Protein AF-0000000085031739 (afdb_homodimer)

Structure (mmCIF, N/CA/C/O backbone):
data_AF-0000000085031739-model_v1
#
loop_
_entity.id
_entity.type
_entity.pdbx_description
1 polymer 'D-3-phosphoglycerate dehydrogenase'
#
loop_
_atom_site.group_PDB
_atom_site.id
_atom_site.type_symbol
_atom_site.label_atom_id
_atom_site.label_alt_id
_atom_site.label_comp_id
_atom_site.label_asym_id
_atom_site.label_entity_id
_atom_site.label_seq_id
_atom_site.pdbx_PDB_ins_code
_atom_site.Cartn_x
_atom_site.Cartn_y
_atom_site.Cartn_z
_atom_site.occupancy
_atom_site.B_iso_or_equiv
_atom_site.auth_seq_id
_atom_site.auth_comp_id
_atom_site.auth_asym_id
_atom_site.auth_atom_id
_atom_site.pdbx_PDB_model_num
ATOM 1 N N . MET A 1 1 ? -12.18 -40.219 -21.719 1 85.38 1 MET A N 1
ATOM 2 C CA . MET A 1 1 ? -11.867 -39.344 -20.594 1 85.38 1 MET A CA 1
ATOM 3 C C . MET A 1 1 ? -10.43 -39.531 -20.141 1 85.38 1 MET A C 1
ATOM 5 O O . MET A 1 1 ? -9.93 -40.656 -20.109 1 85.38 1 MET A O 1
ATOM 9 N N . TYR A 1 2 ? -9.773 -38.469 -19.875 1 93 2 TYR A N 1
ATOM 10 C CA . TYR A 1 2 ? -8.398 -38.562 -19.391 1 93 2 TYR A CA 1
ATOM 11 C C . TYR A 1 2 ? -8.352 -38.906 -17.906 1 93 2 TYR A C 1
ATOM 13 O O . TYR A 1 2 ? -9.094 -38.312 -17.109 1 93 2 TYR A O 1
ATOM 21 N N . GLN A 1 3 ? -7.516 -39.844 -17.625 1 94.19 3 GLN A N 1
ATOM 22 C CA . GLN A 1 3 ? -7.293 -40.188 -16.234 1 94.19 3 GLN A CA 1
ATOM 23 C C . GLN A 1 3 ? -6.305 -39.219 -15.578 1 94.19 3 GLN A C 1
ATOM 25 O O . GLN A 1 3 ? -5.148 -39.125 -16 1 94.19 3 GLN A O 1
ATOM 30 N N . VAL A 1 4 ? -6.816 -38.594 -14.531 1 94.31 4 VAL A N 1
ATOM 31 C CA . VAL A 1 4 ? -5.992 -37.594 -13.859 1 94.31 4 VAL A CA 1
ATOM 32 C C . VAL A 1 4 ? -5.785 -38 -12.398 1 94.31 4 VAL A C 1
ATOM 34 O O . VAL A 1 4 ? -6.738 -38.312 -11.703 1 94.31 4 VAL A O 1
ATOM 37 N N . LYS A 1 5 ? -4.562 -38.031 -12.008 1 94.81 5 LYS A N 1
ATOM 38 C CA . LYS A 1 5 ? -4.219 -38.281 -10.609 1 94.81 5 LYS A CA 1
ATOM 39 C C . LYS A 1 5 ? -3.811 -37 -9.898 1 94.81 5 LYS A C 1
ATOM 41 O O . LYS A 1 5 ? -2.961 -36.25 -10.391 1 94.81 5 LYS A O 1
ATOM 46 N N . THR A 1 6 ? -4.41 -36.688 -8.836 1 93.44 6 THR A N 1
ATOM 47 C CA . THR A 1 6 ? -4.07 -35.531 -8.031 1 93.44 6 THR A CA 1
ATOM 48 C C . THR A 1 6 ? -3.07 -35.906 -6.938 1 93.44 6 THR A C 1
ATOM 50 O O . THR A 1 6 ? -3.365 -36.719 -6.07 1 93.44 6 THR A O 1
ATOM 53 N N . ILE A 1 7 ? -1.932 -35.312 -6.992 1 93.06 7 ILE A N 1
ATOM 54 C CA . ILE A 1 7 ? -0.92 -35.562 -5.973 1 93.06 7 ILE A CA 1
ATOM 55 C C . ILE A 1 7 ? -1.232 -34.75 -4.727 1 93.06 7 ILE A C 1
ATOM 57 O O . ILE A 1 7 ? -1.007 -35.188 -3.602 1 93.06 7 ILE A O 1
ATOM 61 N N . ASP A 1 8 ? -1.688 -33.469 -4.98 1 89.19 8 ASP A N 1
ATOM 62 C CA . ASP A 1 8 ? -2.186 -32.594 -3.932 1 89.19 8 ASP A CA 1
ATOM 63 C C . ASP A 1 8 ? -3.688 -32.344 -4.078 1 89.19 8 ASP A C 1
ATOM 65 O O . ASP A 1 8 ? -4.301 -32.812 -5.051 1 89.19 8 ASP A O 1
ATOM 69 N N . LYS A 1 9 ? -4.34 -31.734 -3.105 1 78.38 9 LYS A N 1
ATOM 70 C CA . LYS A 1 9 ? -5.781 -31.484 -3.143 1 78.38 9 LYS A CA 1
ATOM 71 C C . LYS A 1 9 ? -6.141 -30.438 -4.184 1 78.38 9 LYS A C 1
ATOM 73 O O . LYS A 1 9 ? -5.594 -29.328 -4.168 1 78.38 9 LYS A O 1
ATOM 78 N N . PHE A 1 10 ? -6.863 -30.844 -5.137 1 82 10 PHE A N 1
ATOM 79 C CA . PHE A 1 10 ? -7.406 -29.938 -6.148 1 82 10 PHE A CA 1
ATOM 80 C C . PHE A 1 10 ? -8.93 -30.016 -6.191 1 82 10 PHE A C 1
ATOM 82 O O . PHE A 1 10 ? -9.492 -31.109 -6.156 1 82 10 PHE A O 1
ATOM 89 N N . GLU A 1 11 ? -9.586 -28.891 -6.066 1 72.94 11 GLU A N 1
ATOM 90 C CA . GLU A 1 11 ? -11.023 -28.875 -6.305 1 72.94 11 GLU A CA 1
ATOM 91 C C . GLU A 1 11 ? -11.336 -28.672 -7.785 1 72.94 11 GLU A C 1
ATOM 93 O O . GLU A 1 11 ? -11.117 -27.594 -8.336 1 72.94 11 GLU A O 1
ATOM 98 N N . LEU A 1 12 ? -11.688 -29.75 -8.438 1 72.81 12 LEU A N 1
ATOM 99 C CA . LEU A 1 12 ? -12 -29.656 -9.859 1 72.81 12 LEU A CA 1
ATOM 100 C C . LEU A 1 12 ? -13.383 -29.047 -10.078 1 72.81 12 LEU A C 1
ATOM 102 O O . LEU A 1 12 ? -14.32 -29.359 -9.344 1 72.81 12 LEU A O 1
ATOM 106 N N . SER A 1 13 ? -13.375 -27.984 -10.68 1 63.16 13 SER A N 1
ATOM 107 C CA . SER A 1 13 ? -14.648 -27.375 -11.047 1 63.16 13 SER A CA 1
ATOM 108 C C . SER A 1 13 ? -15.461 -28.312 -11.938 1 63.16 13 SER A C 1
ATOM 110 O O . SER A 1 13 ? -14.93 -29.281 -12.492 1 63.16 13 SER A O 1
ATOM 112 N N . ASP A 1 14 ? -16.766 -28.109 -12 1 59.38 14 ASP A N 1
ATOM 113 C CA . ASP A 1 14 ? -17.703 -28.891 -12.805 1 59.38 14 ASP A CA 1
ATOM 114 C C . ASP A 1 14 ? -17.25 -28.953 -14.258 1 59.38 14 ASP A C 1
ATOM 116 O O . ASP A 1 14 ? -17.406 -29.984 -14.922 1 59.38 14 ASP A O 1
ATOM 120 N N . PHE A 1 15 ? -16.688 -27.984 -14.711 1 56.91 15 PHE A N 1
ATOM 121 C CA . PHE A 1 15 ? -16.297 -27.906 -16.109 1 56.91 15 PHE A CA 1
ATOM 122 C C . PHE A 1 15 ? -15.234 -28.938 -16.438 1 56.91 15 PHE A C 1
ATOM 124 O O . PHE A 1 15 ? -15.25 -29.531 -17.516 1 56.91 15 PHE A O 1
ATOM 131 N N . ALA A 1 16 ? -14.359 -29.344 -15.539 1 65.44 16 ALA A N 1
ATOM 132 C CA . ALA A 1 16 ? -13.25 -30.25 -15.797 1 65.44 16 ALA A CA 1
ATOM 133 C C . ALA A 1 16 ? -13.719 -31.703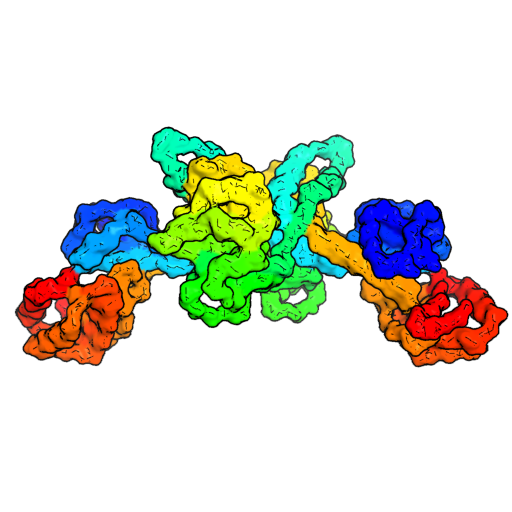 -15.789 1 65.44 16 ALA A C 1
ATOM 135 O O . ALA A 1 16 ? -13.055 -32.594 -16.328 1 65.44 16 ALA A O 1
ATOM 136 N N . HIS A 1 17 ? -14.93 -31.828 -15.414 1 68.56 17 HIS A N 1
ATOM 137 C CA . HIS A 1 17 ? -15.406 -33.188 -15.172 1 68.56 17 HIS A CA 1
ATOM 138 C C . HIS A 1 17 ? -15.789 -33.875 -16.469 1 68.56 17 HIS A C 1
ATOM 140 O O . HIS A 1 17 ? -15.836 -35.094 -16.547 1 68.56 17 HIS A O 1
ATOM 146 N N . ASP A 1 18 ? -16 -33.094 -17.438 1 74.06 18 ASP A N 1
ATOM 147 C CA . ASP A 1 18 ? -16.406 -33.719 -18.703 1 74.06 18 ASP A CA 1
ATOM 148 C C . ASP A 1 18 ? -15.211 -34.344 -19.406 1 74.06 18 ASP A C 1
ATOM 150 O O . ASP A 1 18 ? -15.375 -35.312 -20.172 1 74.06 18 ASP A O 1
ATOM 154 N N . LEU A 1 19 ? -14.047 -33.906 -19.078 1 82.81 19 LEU A N 1
ATOM 155 C CA . LEU A 1 19 ? -12.867 -34.344 -19.828 1 82.81 19 LEU A CA 1
ATOM 156 C C . LEU A 1 19 ? -11.891 -35.094 -18.922 1 82.81 19 LEU A C 1
ATOM 158 O O . LEU A 1 19 ? -11.07 -35.875 -19.391 1 82.81 19 LEU A O 1
ATOM 162 N N . LEU A 1 20 ? -12.047 -34.812 -17.641 1 87.94 20 LEU A N 1
ATOM 163 C CA . LEU A 1 20 ? -11.07 -35.344 -16.703 1 87.94 20 LEU A CA 1
ATOM 164 C C . LEU A 1 20 ? -11.734 -36.281 -15.703 1 87.94 20 LEU A C 1
ATOM 166 O O . LEU A 1 20 ? -12.82 -36 -15.195 1 87.94 20 LEU A O 1
ATOM 170 N N . GLN A 1 21 ? -11.172 -37.438 -15.555 1 88.69 21 GLN A N 1
ATOM 171 C CA . GLN A 1 21 ? -11.586 -38.375 -14.523 1 88.69 21 GLN A CA 1
ATOM 172 C C . GLN A 1 21 ? -10.5 -38.562 -13.469 1 88.69 21 GLN A C 1
ATOM 174 O O . GLN A 1 21 ? -9.383 -38.969 -13.781 1 88.69 21 GLN A O 1
ATOM 179 N N . ILE A 1 22 ? -10.859 -38.219 -12.328 1 89.75 22 ILE A N 1
ATOM 180 C CA . ILE A 1 22 ? -9.898 -38.375 -11.242 1 89.75 22 ILE A CA 1
ATOM 181 C C . ILE A 1 22 ? -9.695 -39.875 -10.961 1 89.75 22 ILE A C 1
ATOM 183 O O . ILE A 1 22 ? -10.672 -40.625 -10.852 1 89.75 22 ILE A O 1
ATOM 187 N N . SER A 1 23 ? -8.453 -40.281 -10.969 1 89.62 23 SER A N 1
ATOM 188 C CA . SER A 1 23 ? -8.12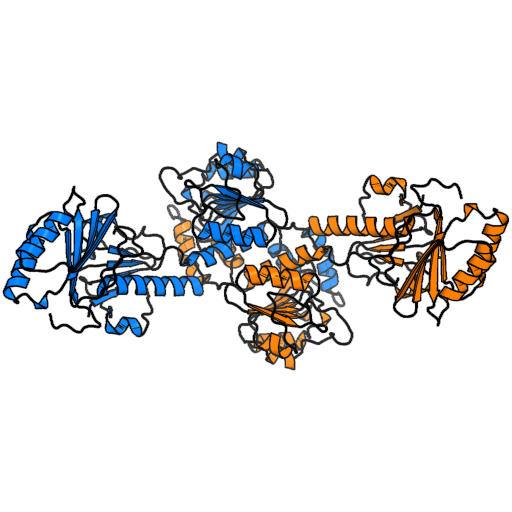5 -41.688 -10.766 1 89.62 23 SER A CA 1
ATOM 189 C C . SER A 1 23 ? -6.836 -41.844 -9.969 1 89.62 23 SER A C 1
ATOM 191 O O . SER A 1 23 ? -5.961 -40.969 -10.016 1 89.62 23 SER A O 1
ATOM 193 N N . ASP A 1 24 ? -6.746 -42.875 -9.156 1 91.75 24 ASP A N 1
ATOM 194 C CA . ASP A 1 24 ? -5.539 -43.156 -8.383 1 91.75 24 ASP A CA 1
ATOM 195 C C . ASP A 1 24 ? -4.664 -44.188 -9.102 1 91.75 24 ASP A C 1
ATOM 197 O O . ASP A 1 24 ? -3.844 -44.875 -8.469 1 91.75 24 ASP A O 1
ATOM 201 N N . THR A 1 25 ? -4.836 -44.25 -10.383 1 92.75 25 THR A N 1
ATOM 202 C CA . THR A 1 25 ? -4.074 -45.188 -11.188 1 92.75 25 THR A CA 1
ATOM 203 C C . THR A 1 25 ? -2.588 -44.844 -11.172 1 92.75 25 THR A C 1
ATOM 205 O O . THR A 1 25 ? -2.219 -43.688 -10.922 1 92.75 25 THR A O 1
ATOM 208 N N . ASP A 1 26 ? -1.76 -45.781 -11.305 1 94.38 26 ASP A N 1
ATOM 209 C CA . ASP A 1 26 ? -0.317 -45.594 -11.383 1 94.38 26 ASP A CA 1
ATOM 210 C C . ASP A 1 26 ? 0.102 -45.219 -12.805 1 94.38 26 ASP A C 1
ATOM 212 O O . ASP A 1 26 ? 1.277 -44.938 -13.062 1 94.38 26 ASP A O 1
ATOM 216 N N . ALA A 1 27 ? -0.837 -45.156 -13.703 1 95.56 27 ALA A N 1
ATOM 217 C CA . ALA A 1 27 ? -0.554 -44.75 -15.086 1 95.56 27 ALA A CA 1
ATOM 218 C C . ALA A 1 27 ? -1.532 -43.688 -15.562 1 95.56 27 ALA A C 1
ATOM 220 O O . ALA A 1 27 ? -2.213 -43.875 -16.578 1 95.56 27 ALA A O 1
ATOM 221 N N . PRO A 1 28 ? -1.542 -42.594 -14.859 1 96.62 28 PRO A N 1
ATOM 222 C CA . PRO A 1 28 ? -2.461 -41.5 -15.258 1 96.62 28 PRO A CA 1
ATOM 223 C C . PRO A 1 28 ? -2.031 -40.812 -16.547 1 96.62 28 PRO A C 1
ATOM 225 O O . PRO A 1 28 ? -0.88 -40.938 -16.969 1 96.62 28 PRO A O 1
ATOM 228 N N . ASN A 1 29 ? -2.986 -40.125 -17.172 1 97.06 29 ASN A N 1
ATOM 229 C CA . ASN A 1 29 ? -2.666 -39.25 -18.312 1 97.06 29 ASN A CA 1
ATOM 230 C C . ASN A 1 29 ? -2.1 -37.906 -17.875 1 97.06 29 ASN A C 1
ATOM 232 O O . ASN A 1 29 ? -1.353 -37.281 -18.625 1 97.06 29 ASN A O 1
ATOM 236 N N . ALA A 1 30 ? -2.525 -37.531 -16.703 1 97.19 30 ALA A N 1
ATOM 237 C CA . ALA A 1 30 ? -2.064 -36.219 -16.203 1 97.19 30 ALA A CA 1
ATOM 238 C C . ALA A 1 30 ? -1.967 -36.219 -14.68 1 97.19 30 ALA A C 1
ATOM 240 O O . ALA A 1 30 ? -2.633 -37.031 -14.008 1 97.19 30 ALA A O 1
ATOM 241 N N . LEU A 1 31 ? -1.108 -35.406 -14.211 1 96.81 31 LEU A N 1
ATOM 242 C CA . LEU A 1 31 ? -0.941 -35.188 -12.773 1 96.81 31 LEU A CA 1
ATOM 243 C C . LEU A 1 31 ? -1.248 -33.75 -12.391 1 96.81 31 LEU A C 1
ATOM 245 O O . LEU A 1 31 ? -0.89 -32.812 -13.125 1 96.81 31 LEU A O 1
ATOM 249 N N . LEU A 1 32 ? -1.974 -33.594 -11.32 1 94.81 32 LEU A N 1
ATOM 250 C CA . LEU A 1 32 ? -2.162 -32.281 -10.695 1 94.81 32 LEU A CA 1
ATOM 251 C C . LEU A 1 32 ? -1.37 -32.188 -9.398 1 94.81 32 LEU A C 1
ATOM 253 O O . LEU A 1 32 ? -1.52 -33.031 -8.508 1 94.81 32 LEU A O 1
ATOM 257 N N . VAL A 1 33 ? -0.476 -31.203 -9.367 1 94.19 33 VAL A N 1
ATOM 258 C CA . VAL A 1 33 ? 0.398 -31.109 -8.203 1 94.19 33 VAL A CA 1
ATOM 259 C C . VAL A 1 33 ? 0.506 -29.656 -7.75 1 94.19 33 VAL A C 1
ATOM 261 O O . VAL A 1 33 ? 0.332 -28.734 -8.555 1 94.19 33 VAL A O 1
ATOM 264 N N . ARG A 1 34 ? 0.717 -29.375 -6.465 1 87.94 34 ARG A N 1
ATOM 265 C CA . ARG A 1 34 ? 0.956 -28.047 -5.906 1 87.94 34 ARG A CA 1
ATOM 266 C C . ARG A 1 34 ? 2.373 -27.922 -5.359 1 87.94 34 ARG A C 1
ATOM 268 O O . ARG A 1 34 ? 3.209 -27.219 -5.93 1 87.94 34 ARG A O 1
ATOM 275 N N . SER A 1 35 ? 2.713 -28.703 -4.273 1 81.56 35 SER A N 1
ATOM 276 C CA . SER A 1 35 ? 4.02 -28.562 -3.635 1 81.56 35 SER A CA 1
ATOM 277 C C . SER A 1 35 ? 4.645 -29.938 -3.365 1 81.56 35 SER A C 1
ATOM 279 O O . SER A 1 35 ? 5.828 -30.031 -3.033 1 81.56 35 SER A O 1
ATOM 281 N N . SER A 1 36 ? 3.947 -30.953 -3.615 1 86.94 36 SER A N 1
ATOM 282 C CA . SER A 1 36 ? 4.422 -32.281 -3.273 1 86.94 36 SER A CA 1
ATOM 283 C C . SER A 1 36 ? 5.379 -32.812 -4.332 1 86.94 36 SER A C 1
ATOM 285 O O . SER A 1 36 ? 5.324 -32.406 -5.492 1 86.94 36 SER A O 1
ATOM 287 N N . GLN A 1 37 ? 6.18 -33.719 -3.865 1 91.31 37 GLN A N 1
ATOM 288 C CA . GLN A 1 37 ? 7.117 -34.375 -4.766 1 91.31 37 GLN A CA 1
ATOM 289 C C . GLN A 1 37 ? 6.391 -35.312 -5.707 1 91.31 37 GLN A C 1
ATOM 291 O O . GLN A 1 37 ? 5.539 -36.094 -5.277 1 91.31 37 GLN A O 1
ATOM 296 N N . VAL A 1 38 ? 6.695 -35.281 -6.918 1 96.19 38 VAL A N 1
ATOM 297 C CA . VAL A 1 38 ? 6.168 -36.219 -7.902 1 96.19 38 VAL A CA 1
ATOM 298 C C . VAL A 1 38 ? 7.121 -37.406 -8.055 1 96.19 38 VAL A C 1
ATOM 300 O O . VAL A 1 38 ? 8.289 -37.219 -8.406 1 96.19 38 VAL A O 1
ATOM 303 N N . ASP A 1 39 ? 6.637 -38.562 -7.777 1 96.38 39 ASP A N 1
ATOM 304 C CA . ASP A 1 39 ? 7.434 -39.781 -7.918 1 96.38 39 ASP A CA 1
ATOM 305 C C . ASP A 1 39 ? 7.797 -40.031 -9.383 1 96.38 39 ASP A C 1
ATOM 307 O O . ASP A 1 39 ? 6.918 -40.062 -10.25 1 96.38 39 ASP A O 1
ATOM 311 N N . ASP A 1 40 ? 9.023 -40.281 -9.641 1 97 40 ASP A N 1
ATOM 312 C CA . ASP A 1 40 ? 9.492 -40.531 -11 1 97 40 ASP A CA 1
ATOM 313 C C . ASP A 1 40 ? 8.789 -41.75 -11.602 1 97 40 ASP A C 1
ATOM 315 O O . ASP A 1 40 ? 8.68 -41.875 -12.82 1 97 40 ASP A O 1
ATOM 319 N N . ALA A 1 41 ? 8.32 -42.625 -10.75 1 96.81 41 ALA A N 1
ATOM 320 C CA . ALA A 1 41 ? 7.648 -43.844 -11.203 1 96.81 41 ALA A CA 1
ATOM 321 C C . ALA A 1 41 ? 6.375 -43.5 -11.977 1 96.81 41 ALA A C 1
ATOM 323 O O . ALA A 1 41 ? 5.891 -44.312 -12.773 1 96.81 41 ALA A O 1
ATOM 324 N N . LEU A 1 42 ? 5.883 -42.281 -11.703 1 97.44 42 LEU A N 1
ATOM 325 C CA . LEU A 1 42 ? 4.645 -41.875 -12.359 1 97.44 42 LEU A CA 1
ATOM 326 C C . LEU A 1 42 ? 4.918 -41.375 -13.773 1 97.44 42 LEU A C 1
ATOM 328 O O . LEU A 1 42 ? 3.994 -41.219 -14.57 1 97.44 42 LEU A O 1
ATOM 332 N N . ILE A 1 43 ? 6.168 -41.094 -14.117 1 97.88 43 ILE A N 1
ATOM 333 C CA . ILE A 1 43 ? 6.551 -40.625 -15.445 1 97.88 43 ILE A CA 1
ATOM 334 C C . ILE A 1 43 ? 6.703 -41.812 -16.391 1 97.88 43 ILE A C 1
ATOM 336 O O . ILE A 1 43 ? 7.809 -42.312 -16.594 1 97.88 43 ILE A O 1
ATOM 340 N N . ASN A 1 44 ? 5.668 -42.25 -16.969 1 96.62 44 ASN A N 1
ATOM 341 C CA . ASN A 1 44 ? 5.645 -43.375 -17.875 1 96.62 44 ASN A CA 1
ATOM 342 C C . ASN A 1 44 ? 5.023 -43.031 -19.219 1 96.62 44 ASN A C 1
ATOM 344 O O . ASN A 1 44 ? 4.703 -41.875 -19.469 1 96.62 44 ASN A O 1
ATOM 348 N N . ASP A 1 45 ? 4.785 -43.969 -20.078 1 94.75 45 ASP A N 1
ATOM 349 C CA . ASP A 1 45 ? 4.418 -43.75 -21.469 1 94.75 45 ASP A CA 1
ATOM 350 C C . ASP A 1 45 ? 3.004 -43.188 -21.578 1 94.75 45 ASP A C 1
ATOM 352 O O . ASP A 1 45 ? 2.648 -42.562 -22.594 1 94.75 45 ASP A O 1
ATOM 356 N N . GLN A 1 46 ? 2.207 -43.312 -20.531 1 96.25 46 GLN A N 1
ATOM 357 C CA . GLN A 1 46 ? 0.823 -42.875 -20.578 1 96.25 46 GLN A CA 1
ATOM 358 C C . GLN A 1 46 ? 0.709 -41.406 -20.125 1 96.25 46 GLN A C 1
ATOM 360 O O . GLN A 1 46 ? -0.287 -40.75 -20.406 1 96.25 46 GLN A O 1
ATOM 365 N N . LEU A 1 47 ? 1.709 -40.906 -19.391 1 98.06 47 LEU A N 1
ATOM 366 C CA . LEU A 1 47 ? 1.632 -39.594 -18.797 1 98.06 47 LEU A CA 1
ATOM 367 C C . LEU A 1 47 ? 1.864 -38.5 -19.844 1 98.06 47 LEU A C 1
ATOM 369 O O . LEU A 1 47 ? 2.943 -38.438 -20.438 1 98.06 47 LEU A O 1
ATOM 373 N N . LEU A 1 48 ? 0.924 -37.688 -20 1 98.12 48 LEU A N 1
ATOM 374 C CA . LEU A 1 48 ? 0.983 -36.625 -21.016 1 98.12 48 LEU A CA 1
ATOM 375 C C . LEU A 1 48 ? 1.398 -35.312 -20.422 1 98.12 48 LEU A C 1
ATOM 377 O O . LEU A 1 48 ? 2.068 -34.5 -21.078 1 98.12 48 LEU A O 1
ATOM 381 N N . ALA A 1 49 ? 0.948 -35.062 -19.172 1 98.19 49 ALA A N 1
ATOM 382 C CA . ALA A 1 49 ? 1.145 -33.719 -18.625 1 98.19 49 ALA A CA 1
ATOM 383 C C . ALA A 1 49 ? 1.24 -33.781 -17.094 1 98.19 49 ALA A C 1
ATOM 385 O O . ALA A 1 49 ? 0.561 -34.562 -16.438 1 98.19 49 ALA A O 1
ATOM 386 N N . ILE A 1 50 ? 2.076 -33 -16.578 1 97.88 50 ILE A N 1
ATOM 387 C CA . ILE A 1 50 ? 2.068 -32.594 -15.172 1 97.88 50 ILE A CA 1
ATOM 388 C C . ILE A 1 50 ? 1.765 -31.109 -15.047 1 97.88 50 ILE A C 1
ATOM 390 O O . ILE A 1 50 ? 2.441 -30.281 -15.656 1 97.88 50 ILE A O 1
ATOM 394 N N . THR A 1 51 ? 0.716 -30.812 -14.375 1 95.5 51 THR A N 1
ATOM 395 C CA . THR A 1 51 ? 0.369 -29.406 -14.18 1 95.5 51 THR A CA 1
ATOM 396 C C . THR A 1 51 ? 0.525 -29.016 -12.711 1 95.5 51 THR A C 1
ATOM 398 O O . THR A 1 51 ? -0.116 -29.594 -11.836 1 95.5 51 THR A O 1
ATOM 401 N N . ARG A 1 52 ? 1.303 -28.094 -12.562 1 94.25 52 ARG A N 1
ATOM 402 C CA . ARG A 1 52 ? 1.557 -27.594 -11.219 1 94.25 52 ARG A CA 1
ATOM 403 C C . ARG A 1 52 ? 0.833 -26.266 -10.977 1 94.25 52 ARG A C 1
ATOM 405 O O . ARG A 1 52 ? 1.006 -25.312 -11.742 1 94.25 52 ARG A O 1
ATOM 412 N N . ALA A 1 53 ? 0.009 -26.234 -9.953 1 90.94 53 ALA A N 1
ATOM 413 C CA . ALA A 1 53 ? -0.546 -24.969 -9.5 1 90.94 53 ALA A CA 1
ATOM 414 C C . ALA A 1 53 ? 0.48 -24.172 -8.695 1 90.94 53 ALA A C 1
ATOM 416 O O . ALA A 1 53 ? 0.439 -24.172 -7.461 1 90.94 53 ALA A O 1
ATOM 417 N N . GLY A 1 54 ? 1.302 -23.422 -9.352 1 88.19 54 GLY A N 1
ATOM 418 C CA . GLY A 1 54 ? 2.432 -22.703 -8.797 1 88.19 54 GLY A CA 1
ATOM 419 C C . GLY A 1 54 ? 3.52 -22.422 -9.82 1 88.19 54 GLY A C 1
ATOM 420 O O . GLY A 1 54 ? 3.428 -22.859 -10.969 1 88.19 54 GLY A O 1
ATOM 421 N N . ILE A 1 55 ? 4.527 -21.766 -9.383 1 83.12 55 ILE A N 1
ATOM 422 C CA . ILE A 1 55 ? 5.566 -21.328 -10.312 1 83.12 55 ILE A CA 1
ATOM 423 C C . ILE A 1 55 ? 6.754 -22.281 -10.234 1 83.12 55 ILE A C 1
ATOM 425 O O . ILE A 1 55 ? 7.301 -22.688 -11.266 1 83.12 55 ILE A O 1
ATOM 429 N N . GLY A 1 56 ? 7.168 -22.625 -9.047 1 81.25 56 GLY A N 1
ATOM 430 C CA . GLY A 1 56 ? 8.328 -23.469 -8.859 1 81.25 56 GLY A CA 1
ATOM 431 C C . GLY A 1 56 ? 8.086 -24.906 -9.266 1 81.25 56 GLY A C 1
ATOM 432 O O . GLY A 1 56 ? 7 -25.453 -9.047 1 81.25 56 GLY A O 1
ATOM 433 N N . THR A 1 57 ? 9.102 -25.594 -9.891 1 86.75 57 THR A N 1
ATOM 434 C CA . THR A 1 57 ? 8.938 -26.969 -10.344 1 86.75 57 THR A CA 1
ATOM 435 C C . THR A 1 57 ? 10.023 -27.875 -9.766 1 86.75 57 THR A C 1
ATOM 437 O O . THR A 1 57 ? 10.398 -28.875 -10.375 1 86.75 57 THR A O 1
ATOM 440 N N . ASN A 1 58 ? 10.492 -27.469 -8.586 1 80.38 58 ASN A N 1
ATOM 441 C CA . ASN A 1 58 ? 11.594 -28.188 -7.961 1 80.38 58 ASN A CA 1
ATOM 442 C C . ASN A 1 58 ? 11.18 -29.594 -7.535 1 80.38 58 ASN A C 1
ATOM 444 O O . ASN A 1 58 ? 12.023 -30.469 -7.363 1 80.38 58 ASN A O 1
ATOM 448 N N . THR A 1 59 ? 9.977 -29.859 -7.406 1 88.5 59 THR A N 1
ATOM 449 C CA . THR A 1 59 ? 9.484 -31.141 -6.93 1 88.5 59 THR A CA 1
ATOM 450 C C . THR A 1 59 ? 9.148 -32.062 -8.102 1 88.5 59 THR A C 1
ATOM 452 O O . THR A 1 59 ? 8.625 -33.156 -7.902 1 88.5 59 THR A O 1
ATOM 455 N N . ILE A 1 60 ? 9.406 -31.672 -9.32 1 95.56 60 ILE A N 1
ATOM 456 C CA . ILE A 1 60 ? 9.125 -32.438 -10.539 1 95.56 60 ILE A CA 1
ATOM 457 C C . ILE A 1 60 ? 10.422 -32.688 -11.297 1 95.56 60 ILE A C 1
ATOM 459 O O . ILE A 1 60 ? 11.242 -31.766 -11.469 1 95.56 60 ILE A O 1
ATOM 463 N N . ASN A 1 61 ? 10.664 -33.906 -11.688 1 97 61 ASN A N 1
ATOM 464 C CA . ASN A 1 61 ? 11.805 -34.219 -12.547 1 97 61 ASN A CA 1
ATOM 465 C C . ASN A 1 61 ? 11.555 -33.781 -13.992 1 97 61 ASN A C 1
ATOM 467 O O . ASN A 1 61 ? 11.219 -34.594 -14.844 1 97 61 ASN A O 1
ATOM 471 N N . VAL A 1 62 ? 11.805 -32.531 -14.25 1 97.06 62 VAL A N 1
ATOM 472 C CA . VAL A 1 62 ? 11.453 -31.938 -15.523 1 97.06 62 VAL A CA 1
ATOM 473 C C . VAL A 1 62 ? 12.234 -32.594 -16.656 1 97.06 62 VAL A C 1
ATOM 475 O O . VAL A 1 62 ? 11.703 -32.812 -17.75 1 97.06 62 VAL A O 1
ATOM 478 N N . ASN A 1 63 ? 13.445 -32.969 -16.406 1 96.5 63 ASN A N 1
ATOM 479 C CA . ASN A 1 63 ? 14.258 -33.625 -17.406 1 96.5 63 ASN A CA 1
ATOM 480 C C . ASN A 1 63 ? 13.648 -34.969 -17.828 1 96.5 63 ASN A C 1
ATOM 482 O O . ASN A 1 63 ? 13.539 -35.25 -19.016 1 96.5 63 ASN A O 1
ATOM 486 N N . ALA A 1 64 ? 13.305 -35.719 -16.859 1 97.56 64 ALA A N 1
ATOM 487 C CA . ALA A 1 64 ? 12.672 -37 -17.156 1 97.56 64 ALA A CA 1
ATOM 488 C C . ALA A 1 64 ? 11.367 -36.812 -17.922 1 97.56 64 ALA A C 1
ATOM 490 O O . ALA A 1 64 ? 11.055 -37.594 -18.828 1 97.56 64 ALA A O 1
ATOM 491 N N . CYS A 1 65 ? 10.648 -35.812 -17.547 1 98.31 65 CYS A N 1
ATOM 492 C CA . CYS A 1 65 ? 9.406 -35.5 -18.234 1 98.31 65 CYS A CA 1
ATOM 493 C C . CYS A 1 65 ? 9.672 -35.125 -19.688 1 98.31 65 CYS A C 1
ATOM 495 O O . CYS A 1 65 ? 8.953 -35.594 -20.578 1 98.31 65 CYS A O 1
ATOM 497 N N . THR A 1 66 ? 10.688 -34.344 -19.906 1 97.69 66 THR A N 1
ATOM 498 C CA . THR A 1 66 ? 11.039 -33.906 -21.25 1 97.69 66 THR A CA 1
ATOM 499 C C . THR A 1 66 ? 11.406 -35.094 -22.125 1 97.69 66 THR A C 1
ATOM 501 O O . THR A 1 66 ? 10.914 -35.219 -23.25 1 97.69 66 THR A O 1
ATOM 504 N N . GLU A 1 67 ? 12.188 -35.969 -21.578 1 96.12 67 GLU A N 1
ATOM 505 C CA . GLU A 1 67 ? 12.617 -37.156 -22.312 1 96.12 67 GLU A CA 1
ATOM 506 C C . GLU A 1 67 ? 11.445 -38.094 -22.609 1 96.12 67 GLU A C 1
ATOM 508 O O . GLU A 1 67 ? 11.43 -38.781 -23.625 1 96.12 67 GLU A O 1
ATOM 513 N N . ASN A 1 68 ? 10.516 -38.062 -21.75 1 96.88 68 ASN A N 1
ATOM 514 C CA . ASN A 1 68 ? 9.336 -38.906 -21.875 1 96.88 68 ASN A CA 1
ATOM 515 C C . ASN A 1 68 ? 8.273 -38.281 -22.766 1 96.88 68 ASN A C 1
ATOM 517 O O . ASN A 1 68 ? 7.254 -38.906 -23.062 1 96.88 68 ASN A O 1
ATOM 521 N N . GLY A 1 69 ? 8.453 -37.031 -23.141 1 97.56 69 GLY A N 1
ATOM 522 C CA . GLY A 1 69 ? 7.441 -36.312 -23.891 1 97.56 69 GLY A CA 1
ATOM 523 C C . GLY A 1 69 ? 6.258 -35.875 -23.047 1 97.56 69 GLY A C 1
ATOM 524 O O . GLY A 1 69 ? 5.129 -35.812 -23.547 1 97.56 69 GLY A O 1
ATOM 525 N N . THR A 1 70 ? 6.445 -35.719 -21.781 1 98.44 70 THR A N 1
ATOM 526 C CA . THR A 1 70 ? 5.449 -35.219 -20.844 1 98.44 70 THR A CA 1
ATOM 527 C C . THR A 1 70 ? 5.621 -33.719 -20.641 1 98.44 70 THR A C 1
ATOM 529 O O . THR A 1 70 ? 6.695 -33.25 -20.25 1 98.44 70 THR A O 1
ATOM 532 N N . VAL A 1 71 ? 4.578 -32.969 -20.906 1 98.38 71 VAL A N 1
ATOM 533 C CA . VAL A 1 71 ? 4.664 -31.516 -20.719 1 98.38 71 VAL A CA 1
ATOM 534 C C . VAL A 1 71 ? 4.531 -31.172 -19.234 1 98.38 71 VAL A C 1
ATOM 536 O O . VAL A 1 71 ? 3.746 -31.797 -18.516 1 98.38 71 VAL A O 1
ATOM 539 N N . VAL A 1 72 ? 5.324 -30.266 -18.781 1 98.19 72 VAL A N 1
ATOM 540 C CA . VAL A 1 72 ? 5.215 -29.734 -17.438 1 98.19 72 VAL A CA 1
ATOM 541 C C . VAL A 1 72 ? 4.684 -28.297 -17.484 1 98.19 72 VAL A C 1
ATOM 543 O O . VAL A 1 72 ? 5.375 -27.391 -17.938 1 98.19 72 VAL A O 1
ATOM 546 N N . LEU A 1 73 ? 3.477 -28.141 -17 1 96.38 73 LEU A N 1
ATOM 547 C CA . LEU A 1 73 ? 2.791 -26.859 -17.016 1 96.38 73 LEU A CA 1
ATOM 548 C C . LEU A 1 73 ? 2.822 -26.219 -15.625 1 96.38 73 LEU A C 1
ATOM 550 O O . LEU A 1 73 ? 2.73 -26.922 -14.609 1 96.38 73 LEU A O 1
ATOM 554 N N . ASN A 1 74 ? 3.098 -24.906 -15.586 1 93.75 74 ASN A N 1
ATOM 555 C CA . ASN A 1 74 ? 3.025 -24.156 -14.344 1 93.75 74 ASN A CA 1
ATOM 556 C C . ASN A 1 74 ? 2.191 -22.875 -14.516 1 93.75 74 ASN A C 1
ATOM 558 O O . ASN A 1 74 ? 1.481 -22.734 -15.508 1 93.75 74 ASN A O 1
ATOM 562 N N . THR A 1 75 ? 2.092 -22.094 -13.484 1 92.31 75 THR A N 1
ATOM 563 C CA . THR A 1 75 ? 1.178 -20.969 -13.508 1 92.31 75 THR A CA 1
ATOM 564 C C . THR A 1 75 ? 1.916 -19.672 -13.188 1 92.31 75 THR A C 1
ATOM 566 O O . THR A 1 75 ? 1.579 -18.984 -12.227 1 92.31 75 THR A O 1
ATOM 569 N N . PRO A 1 76 ? 2.859 -19.25 -14.078 1 87.12 76 PRO A N 1
ATOM 570 C CA . PRO A 1 76 ? 3.588 -18.016 -13.844 1 87.12 76 PRO A CA 1
ATOM 571 C C . PRO A 1 76 ? 2.666 -16.797 -13.781 1 87.12 76 PRO A C 1
ATOM 573 O O . PRO A 1 76 ? 1.731 -16.672 -14.578 1 87.12 76 PRO A O 1
ATOM 576 N N . GLY A 1 77 ? 2.895 -15.953 -12.797 1 88.44 77 GLY A N 1
ATOM 577 C CA . GLY A 1 77 ? 2.156 -14.703 -12.695 1 88.44 77 GLY A CA 1
ATOM 578 C C . GLY A 1 77 ? 0.903 -14.82 -11.852 1 88.44 77 GLY A C 1
ATOM 579 O O . GLY A 1 77 ? 0.333 -13.812 -11.43 1 88.44 77 GLY A O 1
ATOM 580 N N . ALA A 1 78 ? 0.445 -16.047 -11.617 1 89.81 78 ALA A N 1
ATOM 581 C CA . ALA A 1 78 ? -0.814 -16.25 -10.906 1 89.81 78 ALA A CA 1
ATOM 582 C C . ALA A 1 78 ? -0.756 -15.648 -9.508 1 89.81 78 ALA A C 1
ATOM 584 O O . ALA A 1 78 ? -1.773 -15.195 -8.977 1 89.81 78 ALA A O 1
ATOM 585 N N . ASN A 1 79 ? 0.418 -15.594 -8.953 1 92.75 79 ASN A N 1
ATOM 586 C CA . ASN A 1 79 ? 0.544 -15.102 -7.582 1 92.75 79 ASN A CA 1
ATOM 587 C C . ASN A 1 79 ? 1.175 -13.719 -7.539 1 92.75 79 ASN A C 1
ATOM 589 O O . ASN A 1 79 ? 1.544 -13.234 -6.469 1 92.75 79 ASN A O 1
ATOM 593 N N . ALA A 1 80 ? 1.288 -13.086 -8.648 1 94.19 80 ALA A N 1
ATOM 594 C CA . ALA A 1 80 ? 2.066 -11.852 -8.75 1 94.19 80 ALA A CA 1
ATOM 595 C C . ALA A 1 80 ? 1.482 -10.758 -7.859 1 94.19 80 ALA A C 1
ATOM 597 O O . ALA A 1 80 ? 2.221 -10.047 -7.176 1 94.19 80 ALA A O 1
ATOM 598 N N . ASN A 1 81 ? 0.192 -10.648 -7.848 1 96.25 81 ASN A N 1
ATOM 599 C CA . ASN A 1 81 ? -0.414 -9.617 -7.016 1 96.25 81 ASN A CA 1
ATOM 600 C C . ASN A 1 81 ? -0.208 -9.898 -5.531 1 96.25 81 ASN A C 1
ATOM 602 O O . ASN A 1 81 ? 0.051 -8.984 -4.746 1 96.25 81 ASN A O 1
ATOM 606 N N . ALA A 1 82 ? -0.413 -11.156 -5.168 1 96.94 82 ALA A N 1
ATOM 607 C CA . ALA A 1 82 ? -0.231 -11.539 -3.771 1 96.94 82 ALA A CA 1
ATOM 608 C C . ALA A 1 82 ? 1.158 -11.156 -3.273 1 96.94 82 ALA A C 1
ATOM 610 O O . ALA A 1 82 ? 1.298 -10.578 -2.191 1 96.94 82 ALA A O 1
ATOM 611 N N . VAL A 1 83 ? 2.137 -11.453 -4.062 1 97.19 83 VAL A N 1
ATOM 612 C CA . VAL A 1 83 ? 3.512 -11.164 -3.67 1 97.19 83 VAL A CA 1
ATOM 613 C C . VAL A 1 83 ? 3.727 -9.656 -3.611 1 97.19 83 VAL A C 1
ATOM 615 O O . VAL A 1 83 ? 4.344 -9.148 -2.672 1 97.19 83 VAL A O 1
ATOM 618 N N . LYS A 1 84 ? 3.238 -8.953 -4.613 1 97.81 84 LYS A N 1
ATOM 619 C CA . LYS A 1 84 ? 3.34 -7.496 -4.629 1 97.81 84 LYS A CA 1
ATOM 620 C C . LYS A 1 84 ? 2.764 -6.891 -3.355 1 97.81 84 LYS A C 1
ATOM 622 O O . LYS A 1 84 ? 3.395 -6.039 -2.725 1 97.81 84 LYS A O 1
ATOM 627 N N . GLU A 1 85 ? 1.566 -7.316 -2.959 1 98.44 85 GLU A N 1
ATOM 628 C CA . GLU A 1 85 ? 0.921 -6.75 -1.778 1 98.44 85 GLU A CA 1
ATOM 629 C C . GLU A 1 85 ? 1.708 -7.07 -0.511 1 98.44 85 GLU A C 1
ATOM 631 O O . GLU A 1 85 ? 1.779 -6.246 0.406 1 98.44 85 GLU A O 1
ATOM 636 N N . LEU A 1 86 ? 2.295 -8.234 -0.472 1 98.12 86 LEU A N 1
ATOM 637 C CA . LEU A 1 86 ? 3.133 -8.586 0.668 1 98.12 86 LEU A CA 1
ATOM 638 C C . LEU A 1 86 ? 4.355 -7.68 0.749 1 98.12 86 LEU A C 1
ATOM 640 O O . LEU A 1 86 ? 4.73 -7.23 1.835 1 98.12 86 LEU A O 1
ATOM 644 N N . ILE A 1 87 ? 4.953 -7.402 -0.379 1 98.5 87 ILE A N 1
ATOM 645 C CA . ILE A 1 87 ? 6.145 -6.562 -0.425 1 98.5 87 ILE A CA 1
ATOM 646 C C . ILE A 1 87 ? 5.793 -5.145 0.019 1 98.5 87 ILE A C 1
ATOM 648 O O . ILE A 1 87 ? 6.516 -4.539 0.815 1 98.5 87 ILE A O 1
ATOM 652 N N . ILE A 1 88 ? 4.648 -4.609 -0.447 1 98.38 88 ILE A N 1
ATOM 653 C CA . ILE A 1 88 ? 4.219 -3.27 -0.064 1 98.38 88 ILE A CA 1
ATOM 654 C C . ILE A 1 88 ? 3.984 -3.213 1.444 1 98.38 88 ILE A C 1
ATOM 656 O O . ILE A 1 88 ? 4.395 -2.258 2.107 1 98.38 88 ILE A O 1
ATOM 660 N N . GLN A 1 89 ? 3.338 -4.223 1.946 1 97.69 89 GLN A N 1
ATOM 661 C CA . GLN A 1 89 ? 3.127 -4.293 3.389 1 97.69 89 GLN A CA 1
ATOM 662 C C . GLN A 1 89 ? 4.457 -4.312 4.137 1 97.69 89 GLN A C 1
ATOM 664 O O . GLN A 1 89 ? 4.598 -3.668 5.18 1 97.69 89 GLN A O 1
ATOM 669 N N . ALA A 1 90 ? 5.391 -5.078 3.637 1 98 90 ALA A N 1
ATOM 670 C CA . ALA A 1 90 ? 6.711 -5.16 4.258 1 98 90 ALA A CA 1
ATOM 671 C C . ALA A 1 90 ? 7.41 -3.805 4.238 1 98 90 ALA A C 1
ATOM 673 O O . ALA A 1 90 ? 8.086 -3.434 5.203 1 98 90 ALA A O 1
ATOM 674 N N . LEU A 1 91 ? 7.289 -3.064 3.133 1 98.31 91 LEU A N 1
ATOM 675 C CA . LEU A 1 91 ? 7.871 -1.729 3.047 1 98.31 91 LEU A CA 1
ATOM 676 C C . LEU A 1 91 ? 7.316 -0.823 4.141 1 98.31 91 LEU A C 1
ATOM 678 O O . LEU A 1 91 ? 8.078 -0.136 4.828 1 98.31 91 LEU A O 1
ATOM 682 N N . PHE A 1 92 ? 6.004 -0.863 4.316 1 97.75 92 PHE A N 1
ATOM 683 C CA . PHE A 1 92 ? 5.383 -0.041 5.348 1 97.75 92 PHE A CA 1
ATOM 684 C C . PHE A 1 92 ? 5.879 -0.437 6.73 1 97.75 92 PHE A C 1
ATOM 686 O O . PHE A 1 92 ? 6.086 0.422 7.59 1 97.75 92 PHE A O 1
ATOM 693 N N . ARG A 1 93 ? 6.055 -1.703 6.945 1 96.12 93 ARG A N 1
ATOM 694 C CA . ARG A 1 93 ? 6.527 -2.193 8.234 1 96.12 93 ARG A CA 1
ATOM 695 C C . ARG A 1 93 ? 7.93 -1.672 8.539 1 96.12 93 ARG A C 1
ATOM 697 O O . ARG A 1 93 ? 8.273 -1.448 9.703 1 96.12 93 ARG A O 1
ATOM 704 N N . CYS A 1 94 ? 8.703 -1.482 7.527 1 96.69 94 CYS A N 1
ATOM 705 C CA . CYS A 1 94 ? 10.07 -1.001 7.699 1 96.69 94 CYS A CA 1
ATOM 706 C C . CYS A 1 94 ? 10.078 0.438 8.195 1 96.69 94 CYS A C 1
ATOM 708 O O . CYS A 1 94 ? 11.008 0.85 8.898 1 96.69 94 CYS A O 1
ATOM 710 N N . VAL A 1 95 ? 9 1.232 7.848 1 95.88 95 VAL A N 1
ATOM 711 C CA . VAL A 1 95 ? 9.117 2.668 8.078 1 95.88 95 VAL A CA 1
ATOM 712 C C . VAL A 1 95 ? 8.203 3.088 9.227 1 95.88 95 VAL A C 1
ATOM 714 O O . VAL A 1 95 ? 8.359 4.176 9.789 1 95.88 95 VAL A O 1
ATOM 717 N N . ARG A 1 96 ? 7.195 2.26 9.547 1 94.94 96 ARG A N 1
ATOM 718 C CA . ARG A 1 96 ? 6.238 2.615 10.586 1 94.94 96 ARG A CA 1
ATOM 719 C C . ARG A 1 96 ? 6.164 1.525 11.656 1 94.94 96 ARG A C 1
ATOM 721 O O . ARG A 1 96 ? 5.777 0.391 11.359 1 94.94 96 ARG A O 1
ATOM 728 N N . PRO A 1 97 ? 6.492 1.832 12.867 1 92.5 97 PRO A N 1
ATOM 729 C CA . PRO A 1 97 ? 6.504 0.812 13.922 1 92.5 97 PRO A CA 1
ATOM 730 C C . PRO A 1 97 ? 5.117 0.558 14.508 1 92.5 97 PRO A C 1
ATOM 732 O O . PRO A 1 97 ? 4.926 0.695 15.719 1 92.5 97 PRO A O 1
ATOM 735 N N . ILE A 1 98 ? 4.223 0.051 13.758 1 92.94 98 ILE A N 1
ATOM 736 C CA . ILE A 1 98 ? 2.816 -0.087 14.125 1 92.94 98 ILE A CA 1
ATOM 737 C C . ILE A 1 98 ? 2.65 -1.248 15.102 1 92.94 98 ILE A C 1
ATOM 739 O O . ILE A 1 98 ? 1.819 -1.188 16.016 1 92.94 98 ILE A O 1
ATOM 743 N N . ASP A 1 99 ? 3.447 -2.34 14.938 1 92.62 99 ASP A N 1
ATOM 744 C CA . ASP A 1 99 ? 3.322 -3.504 15.812 1 92.62 99 ASP A CA 1
ATOM 745 C C . ASP A 1 99 ? 3.666 -3.145 17.266 1 92.62 99 ASP A C 1
ATOM 747 O O . ASP A 1 99 ? 2.955 -3.533 18.188 1 92.62 99 ASP A O 1
ATOM 751 N N . ARG A 1 100 ? 4.711 -2.424 17.438 1 92.94 100 ARG A N 1
ATOM 752 C CA . ARG A 1 100 ? 5.098 -1.975 18.766 1 92.94 100 ARG A CA 1
ATOM 753 C C . ARG A 1 100 ? 4.059 -1.021 19.344 1 92.94 100 ARG A C 1
ATOM 755 O O . ARG A 1 100 ? 3.764 -1.071 20.547 1 92.94 100 ARG A O 1
ATOM 762 N N . ALA A 1 101 ? 3.525 -0.123 18.547 1 95.56 101 ALA A N 1
ATOM 763 C CA . ALA A 1 101 ? 2.506 0.825 18.984 1 95.56 101 ALA A CA 1
ATOM 764 C C . ALA A 1 101 ? 1.261 0.098 19.484 1 95.56 101 ALA A C 1
ATOM 766 O O . ALA A 1 101 ? 0.737 0.414 20.547 1 95.56 101 ALA A O 1
ATOM 767 N N . ILE A 1 102 ? 0.813 -0.894 18.688 1 95.5 102 ILE A N 1
ATOM 768 C CA . ILE A 1 102 ? -0.359 -1.685 19.047 1 95.5 102 ILE A CA 1
ATOM 769 C C . ILE A 1 102 ? -0.106 -2.412 20.359 1 95.5 102 ILE A C 1
ATOM 771 O O . ILE A 1 102 ? -0.952 -2.395 21.266 1 95.5 102 ILE A O 1
ATOM 775 N N . ALA A 1 103 ? 1.053 -3.025 20.516 1 94.75 103 ALA A N 1
ATOM 776 C CA . ALA A 1 103 ? 1.404 -3.768 21.719 1 94.75 103 ALA A CA 1
ATOM 777 C C . ALA A 1 103 ? 1.416 -2.854 22.938 1 94.75 103 ALA A C 1
ATOM 779 O O . ALA A 1 103 ? 0.962 -3.244 24.016 1 94.75 103 ALA A O 1
ATOM 780 N N . THR A 1 104 ? 1.898 -1.701 22.781 1 95.12 104 THR A N 1
ATOM 781 C CA . THR A 1 104 ? 1.982 -0.744 23.891 1 95.12 104 THR A CA 1
ATOM 782 C C . THR A 1 104 ? 0.59 -0.373 24.391 1 95.12 104 THR A C 1
ATOM 784 O O . THR A 1 104 ? 0.352 -0.325 25.594 1 95.12 104 THR A O 1
ATOM 787 N N . VAL A 1 105 ? -0.319 -0.114 23.438 1 95.38 105 VAL A N 1
ATOM 788 C CA . VAL A 1 105 ? -1.681 0.239 23.828 1 95.38 105 VAL A CA 1
ATOM 789 C C . VAL A 1 105 ? -2.32 -0.922 24.578 1 95.38 105 VAL A C 1
ATOM 791 O O . VAL A 1 105 ? -3.018 -0.712 25.578 1 95.38 105 VAL A O 1
ATOM 794 N N . LYS A 1 106 ? -2.057 -2.17 24.141 1 94.94 106 LYS A N 1
ATOM 795 C CA . LYS A 1 106 ? -2.596 -3.363 24.797 1 94.94 106 LYS A CA 1
ATOM 796 C C . LYS A 1 106 ? -2.113 -3.469 26.234 1 94.94 106 LYS A C 1
ATOM 798 O O . LYS A 1 106 ? -2.852 -3.928 27.109 1 94.94 106 LYS A O 1
ATOM 803 N N . ASP A 1 107 ? -0.975 -2.986 26.484 1 94.5 107 ASP A N 1
ATOM 804 C CA . ASP A 1 107 ? -0.326 -3.203 27.781 1 94.5 107 ASP A CA 1
ATOM 805 C C . ASP A 1 107 ? -0.548 -2.014 28.719 1 94.5 107 ASP A C 1
ATOM 807 O O . ASP A 1 107 ? -0.183 -2.064 29.891 1 94.5 107 ASP A O 1
ATOM 811 N N . LEU A 1 108 ? -1.127 -0.969 28.188 1 93.69 108 LEU A N 1
ATOM 812 C CA . LEU A 1 108 ? -1.354 0.206 29.031 1 93.69 108 LEU A CA 1
ATOM 813 C C . LEU A 1 108 ? -2.359 -0.097 30.125 1 93.69 108 LEU A C 1
ATOM 815 O O . LEU A 1 108 ? -3.334 -0.82 29.906 1 93.69 108 LEU A O 1
ATOM 819 N N . THR A 1 109 ? -2.123 0.383 31.266 1 89.62 109 THR A N 1
ATOM 820 C CA . THR A 1 109 ? -3.031 0.251 32.406 1 89.62 109 THR A CA 1
ATOM 821 C C . THR A 1 109 ? -3.588 1.612 32.812 1 89.62 109 THR A C 1
ATOM 823 O O . THR A 1 109 ? -2.832 2.506 33.188 1 89.62 109 THR A O 1
ATOM 826 N N . ALA A 1 110 ? -4.84 1.776 32.562 1 82.69 110 ALA A N 1
ATOM 827 C CA . ALA A 1 110 ? -5.496 3.018 32.969 1 82.69 110 ALA A CA 1
ATOM 828 C C . ALA A 1 110 ? -6.074 2.908 34.375 1 82.69 110 ALA A C 1
ATOM 830 O O . ALA A 1 110 ? -6.859 2.002 34.656 1 82.69 110 ALA A O 1
ATOM 831 N N . GLY A 1 111 ? -5.457 3.73 35.25 1 79.38 111 GLY A N 1
ATOM 832 C CA . GLY A 1 111 ? -6.035 3.781 36.594 1 79.38 111 GLY A CA 1
ATOM 833 C C . GLY A 1 111 ? -7.465 4.281 36.594 1 79.38 111 GLY A C 1
ATOM 834 O O . GLY A 1 111 ? -8 4.664 35.562 1 79.38 111 GLY A O 1
ATOM 835 N N . PRO A 1 112 ? -8.109 4.152 37.844 1 81.25 112 PRO A N 1
ATOM 836 C CA . PRO A 1 112 ? -9.484 4.633 37.938 1 81.25 112 PRO A CA 1
ATOM 837 C C . PRO A 1 112 ? -9.641 6.086 37.5 1 81.25 112 PRO A C 1
ATOM 839 O O . PRO A 1 112 ? -8.898 6.957 37.938 1 81.25 112 PRO A O 1
ATOM 842 N N . GLY A 1 113 ? -10.445 6.324 36.562 1 81.94 113 GLY A N 1
ATOM 843 C CA . GLY A 1 113 ? -10.734 7.672 36.094 1 81.94 113 GLY A CA 1
ATOM 844 C C . GLY A 1 113 ? -9.781 8.141 35 1 81.94 113 GLY A C 1
ATOM 845 O O . GLY A 1 113 ? -9.977 9.211 34.406 1 81.94 113 GLY A O 1
ATOM 846 N N . ALA A 1 114 ? -8.75 7.234 34.75 1 85.06 114 ALA A N 1
ATOM 847 C CA . ALA A 1 114 ? -7.773 7.652 33.75 1 85.06 114 ALA A CA 1
ATOM 848 C C . ALA A 1 114 ? -8.312 7.422 32.312 1 85.06 114 ALA A C 1
ATOM 850 O O . ALA A 1 114 ? -9.055 6.473 32.094 1 85.06 114 ALA A O 1
ATOM 851 N N . ASP A 1 115 ? -7.973 8.375 31.438 1 89.94 115 ASP A N 1
ATOM 852 C CA . ASP A 1 115 ? -8.344 8.305 30.031 1 89.94 115 ASP A CA 1
ATOM 853 C C . ASP A 1 115 ? -7.285 7.57 29.203 1 89.94 115 ASP A C 1
ATOM 855 O O . ASP A 1 115 ? -6.145 8.031 29.109 1 89.94 115 ASP A O 1
ATOM 859 N N . LEU A 1 116 ? -7.648 6.406 28.688 1 92.38 116 LEU A N 1
ATOM 860 C CA . LEU A 1 116 ? -6.711 5.57 27.953 1 92.38 116 LEU A CA 1
ATOM 861 C C . LEU A 1 116 ? -6.125 6.332 26.766 1 92.38 116 LEU A C 1
ATOM 863 O O . LEU A 1 116 ? -4.957 6.141 26.406 1 92.38 116 LEU A O 1
ATOM 867 N N . GLN A 1 117 ? -6.934 7.102 26.125 1 90.38 117 GLN A N 1
ATOM 868 C CA . GLN A 1 117 ? -6.449 7.852 24.969 1 90.38 117 GLN A CA 1
ATOM 869 C C . GLN A 1 117 ? -5.312 8.789 25.359 1 90.38 117 GLN A C 1
ATOM 871 O O . GLN A 1 117 ? -4.309 8.883 24.656 1 90.38 117 GLN A O 1
ATOM 876 N N . VAL A 1 118 ? -5.473 9.469 26.438 1 87.56 118 VAL A N 1
ATOM 877 C CA . VAL A 1 118 ? -4.453 10.398 26.922 1 87.56 118 VAL A CA 1
ATOM 878 C C . VAL A 1 118 ? -3.17 9.633 27.234 1 87.56 118 VAL A C 1
ATOM 880 O O . VAL A 1 118 ? -2.076 10.062 26.875 1 87.56 118 VAL A O 1
ATOM 883 N N . LEU A 1 119 ? -3.375 8.5 27.922 1 90.56 119 LEU A N 1
ATOM 884 C CA . LEU A 1 119 ? -2.221 7.676 28.25 1 90.56 119 LEU A CA 1
ATOM 885 C C . LEU A 1 119 ? -1.521 7.18 27 1 90.56 119 LEU A C 1
ATOM 887 O O . LEU A 1 119 ? -0.289 7.18 26.922 1 90.56 119 LEU A O 1
ATOM 891 N N . ALA A 1 120 ? -2.291 6.75 26.078 1 92.94 120 ALA A N 1
ATOM 892 C CA . ALA A 1 120 ? -1.743 6.23 24.828 1 92.94 120 ALA A CA 1
ATOM 893 C C . ALA A 1 120 ? -1.003 7.32 24.062 1 92.94 120 ALA A C 1
ATOM 895 O O . ALA A 1 120 ? 0.1 7.094 23.562 1 92.94 120 ALA A O 1
ATOM 896 N N . GLU A 1 121 ? -1.563 8.492 24 1 88.81 121 GLU A N 1
ATOM 897 C CA . GLU A 1 121 ? -0.969 9.609 23.266 1 88.81 121 GLU A CA 1
ATOM 898 C C . GLU A 1 121 ? 0.365 10.023 23.891 1 88.81 121 GLU A C 1
ATOM 900 O O . GLU A 1 121 ? 1.258 10.5 23.188 1 88.81 121 GLU A O 1
ATOM 905 N N . ALA A 1 122 ? 0.476 9.844 25.125 1 87.31 122 ALA A N 1
ATOM 906 C CA . ALA A 1 122 ? 1.71 10.203 25.812 1 87.31 122 ALA A CA 1
ATOM 907 C C . ALA A 1 122 ? 2.867 9.312 25.375 1 87.31 122 ALA A C 1
ATOM 909 O O . ALA A 1 122 ? 4.035 9.664 25.547 1 87.31 122 ALA A O 1
ATOM 910 N N . THR A 1 123 ? 2.572 8.156 24.766 1 89.69 123 THR A N 1
ATOM 911 C CA . THR A 1 123 ? 3.611 7.215 24.359 1 89.69 123 THR A CA 1
ATOM 912 C C . THR A 1 123 ? 3.986 7.422 22.906 1 89.69 123 THR A C 1
ATOM 914 O O . THR A 1 123 ? 4.953 6.832 22.406 1 89.69 123 THR A O 1
ATOM 917 N N . ARG A 1 124 ? 3.314 8.266 22.219 1 88.75 124 ARG A N 1
ATOM 918 C CA . ARG A 1 124 ? 3.377 8.297 20.766 1 88.75 124 ARG A CA 1
ATOM 919 C C . ARG A 1 124 ? 4.766 8.711 20.281 1 88.75 124 ARG A C 1
ATOM 921 O O . ARG A 1 124 ? 5.18 8.344 19.188 1 88.75 124 ARG A O 1
ATOM 928 N N . LYS A 1 125 ? 5.488 9.484 21.078 1 88.06 125 LYS A N 1
ATOM 929 C CA . LYS A 1 125 ? 6.816 9.945 20.703 1 88.06 125 LYS A CA 1
ATOM 930 C C . LYS A 1 125 ? 7.75 8.773 20.406 1 88.06 125 LYS A C 1
ATOM 932 O O . LYS A 1 125 ? 8.695 8.906 19.625 1 88.06 125 LYS A O 1
ATOM 937 N N . GLU A 1 126 ? 7.457 7.645 21 1 91.31 126 GLU A N 1
ATOM 938 C CA . GLU A 1 126 ? 8.289 6.457 20.844 1 91.31 126 GLU A CA 1
ATOM 939 C C . GLU A 1 126 ? 8.023 5.77 19.5 1 91.31 126 GLU A C 1
ATOM 941 O O . GLU A 1 126 ? 8.797 4.906 19.078 1 91.31 126 GLU A O 1
ATOM 946 N N . PHE A 1 127 ? 7.031 6.285 18.812 1 93.56 127 PHE A N 1
ATOM 947 C CA . PHE A 1 127 ? 6.609 5.562 17.609 1 93.56 127 PHE A CA 1
ATOM 948 C C . PHE A 1 127 ? 6.652 6.469 16.391 1 93.56 127 PHE A C 1
ATOM 950 O O . PHE A 1 127 ? 5.887 6.277 15.438 1 93.56 127 PHE A O 1
ATOM 957 N N . ILE A 1 128 ? 7.469 7.488 16.438 1 94 128 ILE A N 1
ATOM 958 C CA . ILE A 1 128 ? 7.648 8.32 15.258 1 94 128 ILE A CA 1
ATOM 959 C C . ILE A 1 128 ? 8.242 7.492 14.117 1 94 128 ILE A C 1
ATOM 961 O O . ILE A 1 128 ? 9.297 6.879 14.273 1 94 128 ILE A O 1
ATOM 965 N N . GLY A 1 129 ? 7.531 7.418 13.086 1 95.56 129 GLY A N 1
ATOM 966 C CA . GLY A 1 129 ? 7.977 6.676 11.914 1 95.56 129 GLY A CA 1
ATOM 967 C C . GLY A 1 129 ? 8.414 7.57 10.773 1 95.56 129 GLY A C 1
ATOM 968 O O . GLY A 1 129 ? 8.812 8.719 10.992 1 95.56 129 GLY A O 1
ATOM 969 N N . ARG A 1 130 ? 8.492 6.977 9.617 1 96.38 130 ARG A N 1
ATOM 970 C CA . ARG A 1 130 ? 8.797 7.668 8.367 1 96.38 130 ARG A CA 1
ATOM 971 C C . ARG A 1 130 ? 7.777 7.312 7.289 1 96.38 130 ARG A C 1
ATOM 973 O O . ARG A 1 130 ? 6.871 6.508 7.523 1 96.38 130 ARG A O 1
ATOM 980 N N . GLU A 1 131 ? 7.82 7.945 6.176 1 97 131 GLU A N 1
ATOM 981 C CA . GLU A 1 131 ? 6.895 7.738 5.062 1 97 131 GLU A CA 1
ATOM 982 C C . GLU A 1 131 ? 7.609 7.129 3.859 1 97 131 GLU A C 1
ATOM 984 O O . GLU A 1 131 ? 8.82 7.293 3.699 1 97 131 GLU A O 1
ATOM 989 N N . LEU A 1 132 ? 6.891 6.363 3.037 1 97.94 132 LEU A N 1
ATOM 990 C CA . LEU A 1 132 ? 7.418 5.855 1.776 1 97.94 132 LEU A CA 1
ATOM 991 C C . LEU A 1 132 ? 7.469 6.957 0.724 1 97.94 132 LEU A C 1
ATOM 993 O O . LEU A 1 132 ? 8.344 6.953 -0.144 1 97.94 132 LEU A O 1
ATOM 997 N N . TYR A 1 133 ? 6.453 7.82 0.835 1 95.44 133 TYR A N 1
ATOM 998 C CA . TYR A 1 133 ? 6.387 8.93 -0.108 1 95.44 133 TYR A CA 1
ATOM 999 C C . TYR A 1 133 ? 7.723 9.656 -0.201 1 95.44 133 TYR A C 1
ATOM 1001 O O . TYR A 1 133 ? 8.312 10.008 0.821 1 95.44 133 TYR A O 1
ATOM 1009 N N . GLY A 1 134 ? 8.227 9.805 -1.376 1 93.88 134 GLY A N 1
ATOM 1010 C CA . GLY A 1 134 ? 9.461 10.547 -1.615 1 93.88 134 GLY A CA 1
ATOM 1011 C C . GLY A 1 134 ? 10.703 9.68 -1.521 1 93.88 134 GLY A C 1
ATOM 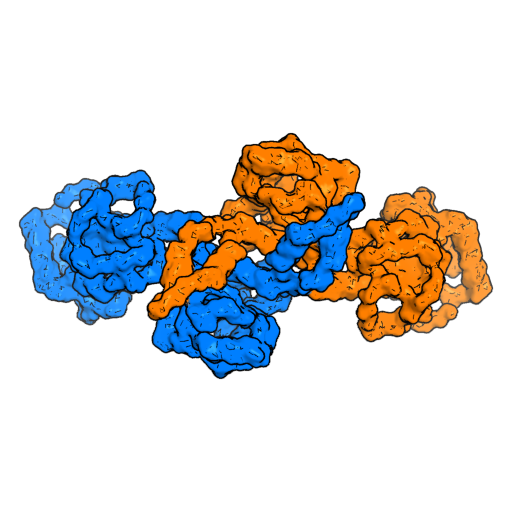1012 O O . GLY A 1 134 ? 11.789 10.102 -1.92 1 93.88 134 GLY A O 1
ATOM 1013 N N . LYS A 1 135 ? 10.641 8.516 -0.986 1 97.5 135 LYS A N 1
ATOM 1014 C CA . LYS A 1 135 ? 11.789 7.613 -0.891 1 97.5 135 LYS A CA 1
ATOM 1015 C C . LYS A 1 135 ? 12.008 6.871 -2.205 1 97.5 135 LYS A C 1
ATOM 1017 O O . LYS A 1 135 ? 11.148 6.883 -3.086 1 97.5 135 LYS A O 1
ATOM 1022 N N . THR A 1 136 ? 13.156 6.262 -2.342 1 98.06 136 THR A N 1
ATOM 1023 C CA . THR A 1 136 ? 13.539 5.57 -3.568 1 98.06 136 THR A CA 1
ATOM 1024 C C . THR A 1 136 ? 13.555 4.059 -3.357 1 98.06 136 THR A C 1
ATOM 1026 O O . THR A 1 136 ? 14.172 3.561 -2.414 1 98.06 136 THR A O 1
ATOM 1029 N N . ILE A 1 137 ? 12.828 3.357 -4.199 1 98.75 137 ILE A N 1
ATOM 1030 C CA . ILE A 1 137 ? 12.867 1.898 -4.199 1 98.75 137 ILE A CA 1
ATOM 1031 C C . ILE A 1 137 ? 13.672 1.402 -5.398 1 98.75 137 ILE A C 1
ATOM 1033 O O . ILE A 1 137 ? 13.562 1.957 -6.496 1 98.75 137 ILE A O 1
ATOM 1037 N N . GLY A 1 138 ? 14.602 0.492 -5.18 1 98.75 138 GLY A N 1
ATOM 1038 C CA . GLY A 1 138 ? 15.328 -0.221 -6.219 1 98.75 138 GLY A CA 1
ATOM 1039 C C . GLY A 1 138 ? 14.875 -1.659 -6.383 1 98.75 138 GLY A C 1
ATOM 1040 O O . GLY A 1 138 ? 15 -2.465 -5.457 1 98.75 138 GLY A O 1
ATOM 1041 N N . ILE A 1 139 ? 14.391 -2.014 -7.539 1 98.62 139 ILE A N 1
ATOM 1042 C CA . ILE A 1 139 ? 13.852 -3.344 -7.801 1 98.62 139 ILE A CA 1
ATOM 1043 C C . ILE A 1 139 ? 14.82 -4.125 -8.688 1 98.62 139 ILE A C 1
ATOM 1045 O O . ILE A 1 139 ? 15.102 -3.723 -9.82 1 98.62 139 ILE A O 1
ATOM 1049 N N . LEU A 1 140 ? 15.359 -5.184 -8.133 1 98.44 140 LEU A N 1
ATOM 1050 C CA . LEU A 1 140 ? 16.188 -6.09 -8.914 1 98.44 140 LEU A CA 1
ATOM 1051 C C . LEU A 1 140 ? 15.359 -7.211 -9.516 1 98.44 140 LEU A C 1
ATOM 1053 O O . LEU A 1 140 ? 15.031 -8.188 -8.836 1 98.44 140 LEU A O 1
ATOM 1057 N N . GLY A 1 141 ? 15.047 -7.133 -10.773 1 96.94 141 GLY A N 1
ATOM 1058 C CA . GLY A 1 141 ? 14.141 -8.031 -11.461 1 96.94 141 GLY A CA 1
ATOM 1059 C C . GLY A 1 141 ? 12.805 -7.383 -11.805 1 96.94 141 GLY A C 1
ATOM 1060 O O . GLY A 1 141 ? 12 -7.105 -10.906 1 96.94 141 GLY A O 1
ATOM 1061 N N . LEU A 1 142 ? 12.586 -7.172 -13.055 1 95.44 142 LEU A N 1
ATOM 1062 C CA . LEU A 1 142 ? 11.375 -6.496 -13.516 1 95.44 142 LEU A CA 1
ATOM 1063 C C . LEU A 1 142 ? 10.484 -7.449 -14.305 1 95.44 142 LEU A C 1
ATOM 1065 O O . LEU A 1 142 ? 10.016 -7.109 -15.398 1 95.44 142 LEU A O 1
ATOM 1069 N N . GLY A 1 143 ? 10.328 -8.68 -13.742 1 92.44 143 GLY A N 1
ATOM 1070 C CA . GLY A 1 143 ? 9.328 -9.609 -14.25 1 92.44 143 GLY A CA 1
ATOM 1071 C C . GLY A 1 143 ? 7.91 -9.242 -13.836 1 92.44 143 GLY A C 1
ATOM 1072 O O . GLY A 1 143 ? 7.617 -8.07 -13.578 1 92.44 143 GLY A O 1
ATOM 1073 N N . ALA A 1 144 ? 7.039 -10.211 -13.773 1 88.88 144 ALA A N 1
ATOM 1074 C CA . ALA A 1 144 ? 5.625 -9.984 -13.484 1 88.88 144 ALA A CA 1
ATOM 1075 C C . ALA A 1 144 ? 5.438 -9.344 -12.117 1 88.88 144 ALA A C 1
ATOM 1077 O O . ALA A 1 144 ? 4.684 -8.383 -11.969 1 88.88 144 ALA A O 1
ATOM 1078 N N . ILE A 1 145 ? 6.125 -9.883 -11.125 1 94.56 145 ILE A N 1
ATOM 1079 C CA . ILE A 1 145 ? 5.992 -9.359 -9.766 1 94.56 145 ILE A CA 1
ATOM 1080 C C . ILE A 1 145 ? 6.664 -7.992 -9.664 1 94.56 145 ILE A C 1
ATOM 1082 O O . ILE A 1 145 ? 6.078 -7.043 -9.141 1 94.56 145 ILE A O 1
ATOM 1086 N N . GLY A 1 146 ? 7.875 -7.871 -10.242 1 95.88 146 GLY A N 1
ATOM 1087 C CA . GLY A 1 146 ? 8.641 -6.637 -10.172 1 95.88 146 GLY A CA 1
ATOM 1088 C C . GLY A 1 146 ? 7.922 -5.449 -10.781 1 95.88 146 GLY A C 1
ATOM 1089 O O . GLY A 1 146 ? 7.953 -4.348 -10.227 1 95.88 146 GLY A O 1
ATOM 1090 N N . GLN A 1 147 ? 7.277 -5.676 -11.844 1 94.25 147 GLN A N 1
ATOM 1091 C CA . GLN A 1 147 ? 6.547 -4.605 -12.516 1 94.25 147 GLN A CA 1
ATOM 1092 C C . GLN A 1 147 ? 5.367 -4.133 -11.672 1 94.25 147 GLN A C 1
ATOM 1094 O O . GLN A 1 147 ? 5.086 -2.934 -11.609 1 94.25 147 GLN A O 1
ATOM 1099 N N . ARG A 1 148 ? 4.711 -5.062 -11.062 1 95.69 148 ARG A N 1
ATOM 1100 C CA . ARG A 1 148 ? 3.578 -4.703 -10.219 1 95.69 148 ARG A CA 1
ATOM 1101 C C . ARG A 1 148 ? 4.039 -3.928 -8.984 1 95.69 148 ARG A C 1
ATOM 1103 O O . ARG A 1 148 ? 3.381 -2.973 -8.57 1 95.69 148 ARG A O 1
ATOM 1110 N N . VAL A 1 149 ? 5.18 -4.336 -8.406 1 97.75 149 VAL A N 1
ATOM 1111 C CA . VAL A 1 149 ? 5.746 -3.619 -7.266 1 97.75 149 VAL A CA 1
ATOM 1112 C C . VAL A 1 149 ? 6.145 -2.209 -7.695 1 97.75 149 VAL A C 1
ATOM 1114 O O . VAL A 1 149 ? 5.879 -1.238 -6.98 1 97.75 149 VAL A O 1
ATOM 1117 N N . ALA A 1 150 ? 6.742 -2.107 -8.875 1 95.62 150 ALA A N 1
ATOM 1118 C CA . ALA A 1 150 ? 7.164 -0.815 -9.414 1 95.62 150 ALA A CA 1
ATOM 1119 C C . ALA A 1 150 ? 5.977 0.134 -9.555 1 95.62 150 ALA A C 1
ATOM 1121 O O . ALA A 1 150 ? 6.035 1.282 -9.109 1 95.62 150 ALA A O 1
ATOM 1122 N N . GLU A 1 151 ? 4.961 -0.364 -10.109 1 93.12 151 GLU A N 1
ATOM 1123 C CA . GLU A 1 151 ? 3.773 0.447 -10.359 1 93.12 151 GLU A CA 1
ATOM 1124 C C . GLU A 1 151 ? 3.139 0.904 -9.047 1 93.12 151 GLU A C 1
ATOM 1126 O O . GLU A 1 151 ? 2.818 2.084 -8.883 1 93.12 151 GLU A O 1
ATOM 1131 N N . ALA A 1 152 ? 2.916 0.002 -8.148 1 96.69 152 ALA A N 1
ATOM 1132 C CA . ALA A 1 152 ? 2.32 0.332 -6.852 1 96.69 152 ALA A CA 1
ATOM 1133 C C . ALA A 1 152 ? 3.164 1.362 -6.109 1 96.69 152 ALA A C 1
ATOM 1135 O O . ALA A 1 152 ? 2.631 2.322 -5.547 1 96.69 152 ALA A O 1
ATOM 1136 N N . SER A 1 153 ? 4.5 1.135 -6.109 1 97.06 153 SER A N 1
ATOM 1137 C CA . SER A 1 153 ? 5.406 2.047 -5.422 1 97.06 153 SER A CA 1
ATOM 1138 C C . SER A 1 153 ? 5.352 3.445 -6.027 1 97.06 153 SER A C 1
ATOM 1140 O O . SER A 1 153 ? 5.332 4.441 -5.305 1 97.06 153 SER A O 1
ATOM 1142 N N . TYR A 1 154 ? 5.277 3.486 -7.359 1 93.75 154 TYR A N 1
ATOM 1143 C CA . TYR A 1 154 ? 5.176 4.77 -8.047 1 93.75 154 TYR A CA 1
ATOM 1144 C C . TYR A 1 154 ? 3.926 5.523 -7.609 1 93.75 154 TYR A C 1
ATOM 1146 O O . TYR A 1 154 ? 3.988 6.715 -7.301 1 93.75 154 TYR A O 1
ATOM 1154 N N . HIS A 1 155 ? 2.848 4.871 -7.535 1 91.5 155 HIS A N 1
ATOM 1155 C CA . HIS A 1 155 ? 1.575 5.512 -7.223 1 91.5 155 HIS A CA 1
ATOM 1156 C C . HIS A 1 155 ? 1.479 5.852 -5.742 1 91.5 155 HIS A C 1
ATOM 1158 O O . HIS A 1 155 ? 0.624 6.645 -5.336 1 91.5 155 HIS A O 1
ATOM 1164 N N . LEU A 1 156 ? 2.334 5.262 -4.941 1 95.5 156 LEU A N 1
ATOM 1165 C CA . LEU A 1 156 ? 2.441 5.648 -3.539 1 95.5 156 LEU A CA 1
ATOM 1166 C C . LEU A 1 156 ? 3.355 6.855 -3.377 1 95.5 156 LEU A C 1
ATOM 1168 O O . LEU A 1 156 ? 3.549 7.348 -2.262 1 95.5 156 LEU A O 1
ATOM 1172 N N . GLY A 1 157 ? 3.938 7.301 -4.488 1 93.31 157 GLY A N 1
ATOM 1173 C CA . GLY A 1 157 ? 4.73 8.516 -4.484 1 93.31 157 GLY A CA 1
ATOM 1174 C C . GLY A 1 157 ? 6.219 8.258 -4.352 1 93.31 157 GLY A C 1
ATOM 1175 O O . GLY A 1 157 ? 6.992 9.188 -4.102 1 93.31 157 GLY A O 1
ATOM 1176 N N . MET A 1 158 ? 6.688 7.055 -4.52 1 95.56 158 MET A N 1
ATOM 1177 C CA . MET A 1 158 ? 8.109 6.723 -4.445 1 95.56 158 MET A CA 1
ATOM 1178 C C . MET A 1 158 ? 8.789 6.965 -5.789 1 95.56 158 MET A C 1
ATOM 1180 O O . MET A 1 158 ? 8.133 7.016 -6.828 1 95.56 158 MET A O 1
ATOM 1184 N N . GLN A 1 159 ? 10.102 7.129 -5.734 1 94.75 159 GLN A N 1
ATOM 1185 C CA . GLN A 1 159 ? 10.938 7.02 -6.926 1 94.75 159 GLN A CA 1
ATOM 1186 C C . GLN A 1 159 ? 11.344 5.57 -7.18 1 94.75 159 GLN A C 1
ATOM 1188 O O . GLN A 1 159 ? 11.719 4.852 -6.254 1 94.75 159 GLN A O 1
ATOM 1193 N N . VAL A 1 160 ? 11.195 5.148 -8.453 1 97.06 160 VAL A N 1
ATOM 1194 C CA . VAL A 1 160 ? 11.391 3.73 -8.727 1 97.06 160 VAL A CA 1
ATOM 1195 C C . VAL A 1 160 ? 12.586 3.543 -9.656 1 97.06 160 VAL A C 1
ATOM 1197 O O . VAL A 1 160 ? 12.594 4.047 -10.781 1 97.06 160 VAL A O 1
ATOM 1200 N N . LEU A 1 161 ? 13.602 2.84 -9.172 1 97.06 161 LEU A N 1
ATOM 1201 C CA . LEU A 1 161 ? 14.734 2.354 -9.953 1 97.06 161 LEU A CA 1
ATOM 1202 C C . LEU A 1 161 ? 14.617 0.854 -10.203 1 97.06 161 LEU A C 1
ATOM 1204 O O . LEU A 1 161 ? 13.938 0.147 -9.461 1 97.06 161 LEU A O 1
ATOM 1208 N N . GLY A 1 162 ? 15.188 0.396 -11.234 1 97.31 162 GLY A N 1
ATOM 1209 C CA . GLY A 1 162 ? 15.109 -1.028 -11.516 1 97.31 162 GLY A CA 1
ATOM 1210 C C . GLY A 1 162 ? 16.312 -1.544 -12.297 1 97.31 162 GLY A C 1
ATOM 1211 O O . GLY A 1 162 ? 17.031 -0.766 -12.922 1 97.31 162 GLY A O 1
ATOM 1212 N N . TYR A 1 163 ? 16.594 -2.791 -12.141 1 97.25 163 TYR A N 1
ATOM 1213 C CA . TYR A 1 163 ? 17.547 -3.541 -12.953 1 97.25 163 TYR A CA 1
ATOM 1214 C C . TYR A 1 163 ? 16.891 -4.785 -13.547 1 97.25 163 TYR A C 1
ATOM 1216 O O . TYR A 1 163 ? 16.141 -5.488 -12.867 1 97.25 163 TYR A O 1
ATOM 1224 N N . ASN A 1 164 ? 17.141 -4.973 -14.734 1 95.19 164 ASN A N 1
ATOM 1225 C CA . ASN A 1 164 ? 16.781 -6.184 -15.461 1 95.19 164 ASN A CA 1
ATOM 1226 C C . ASN A 1 164 ? 17.766 -6.473 -16.594 1 95.19 164 ASN A C 1
ATOM 1228 O O . ASN A 1 164 ? 18.297 -5.547 -17.203 1 95.19 164 ASN A O 1
ATOM 1232 N N . ARG A 1 165 ? 17.984 -7.723 -16.812 1 90.06 165 ARG A N 1
ATOM 1233 C CA . ARG A 1 165 ? 18.953 -8.078 -17.844 1 90.06 165 ARG A CA 1
ATOM 1234 C C . ARG A 1 165 ? 18.562 -7.469 -19.188 1 90.06 165 ARG A C 1
ATOM 1236 O O . ARG A 1 165 ? 19.406 -6.879 -19.875 1 90.06 165 ARG A O 1
ATOM 1243 N N . SER A 1 166 ? 17.281 -7.672 -19.547 1 89 166 SER A N 1
ATOM 1244 C CA . SER A 1 166 ? 16.766 -7.055 -20.766 1 89 166 SER A CA 1
ATOM 1245 C C . SER A 1 166 ? 16 -5.777 -20.469 1 89 166 SER A C 1
ATOM 1247 O O . SER A 1 166 ? 15.195 -5.742 -19.531 1 89 166 SER A O 1
ATOM 1249 N N . PRO A 1 167 ? 16.281 -4.801 -21.188 1 85 167 PRO A N 1
ATOM 1250 C CA . PRO A 1 167 ? 15.539 -3.561 -20.938 1 85 167 PRO A CA 1
ATOM 1251 C C . PRO A 1 167 ? 14.039 -3.715 -21.156 1 85 167 PRO A C 1
ATOM 1253 O O . PRO A 1 167 ? 13.617 -4.43 -22.078 1 85 167 PRO A O 1
ATOM 1256 N N . LYS A 1 168 ? 13.336 -3.162 -20.266 1 87.94 168 LYS A N 1
ATOM 1257 C CA . LYS A 1 168 ? 11.875 -3.131 -20.375 1 87.94 168 LYS A CA 1
ATOM 1258 C C . LYS A 1 168 ? 11.367 -1.701 -20.547 1 87.94 168 LYS A C 1
ATOM 1260 O O . LYS A 1 168 ? 11.953 -0.76 -20 1 87.94 168 LYS A O 1
ATOM 1265 N N . ASN A 1 169 ? 10.359 -1.488 -21.297 1 85.31 169 ASN A N 1
ATOM 1266 C CA . ASN A 1 169 ? 9.727 -0.183 -21.438 1 85.31 169 ASN A CA 1
ATOM 1267 C C . ASN A 1 169 ? 8.648 0.031 -20.375 1 85.31 169 ASN A C 1
ATOM 1269 O O . ASN A 1 169 ? 7.477 -0.263 -20.594 1 85.31 169 ASN A O 1
ATOM 1273 N N . LEU A 1 170 ? 9.109 0.572 -19.312 1 87.75 170 LEU A N 1
ATOM 1274 C CA . LEU A 1 170 ? 8.203 0.808 -18.188 1 87.75 170 LEU A CA 1
ATOM 1275 C C . LEU A 1 170 ? 8.141 2.293 -17.859 1 87.75 170 LEU A C 1
ATOM 1277 O O . LEU A 1 170 ? 9.148 2.891 -17.469 1 87.75 170 LEU A O 1
ATOM 1281 N N . PRO A 1 171 ? 7.074 3.061 -18 1 81.06 171 PRO A N 1
ATOM 1282 C CA . PRO A 1 171 ? 6.984 4.516 -17.875 1 81.06 171 PRO A CA 1
ATOM 1283 C C . PRO A 1 171 ? 7.395 5.008 -16.484 1 81.06 171 PRO A C 1
ATOM 1285 O O . PRO A 1 171 ? 7.953 6.098 -16.359 1 81.06 171 PRO A O 1
ATOM 1288 N N . HIS A 1 172 ? 7.301 4.27 -15.438 1 86.38 172 HIS A N 1
ATOM 1289 C CA . HIS A 1 172 ? 7.488 4.77 -14.078 1 86.38 172 HIS A CA 1
ATOM 1290 C C . HIS A 1 172 ? 8.703 4.125 -13.414 1 86.38 172 HIS A C 1
ATOM 1292 O O . HIS A 1 172 ? 8.859 4.199 -12.195 1 86.38 172 HIS A O 1
ATOM 1298 N N . VAL A 1 173 ? 9.586 3.535 -14.305 1 92.75 173 VAL A N 1
ATOM 1299 C CA . VAL A 1 173 ? 10.773 2.887 -13.766 1 92.75 173 VAL A CA 1
ATOM 1300 C C . VAL A 1 173 ? 12.016 3.412 -14.477 1 92.75 173 VAL A C 1
ATOM 1302 O O . VAL A 1 173 ? 12.07 3.434 -15.711 1 92.75 173 VAL A O 1
ATOM 1305 N N . VAL A 1 174 ? 12.953 3.963 -13.789 1 93.44 174 VAL A N 1
ATOM 1306 C CA . VAL A 1 174 ? 14.266 4.266 -14.344 1 93.44 174 VAL A CA 1
ATOM 1307 C C . VAL A 1 174 ? 15.164 3.035 -14.258 1 93.44 174 VAL A C 1
ATOM 1309 O O . VAL A 1 174 ? 15.672 2.701 -13.18 1 93.44 174 VAL A O 1
ATOM 1312 N N . GLN A 1 175 ? 15.32 2.404 -15.32 1 95.38 175 GLN A N 1
ATOM 1313 C CA . GLN A 1 175 ? 16.172 1.224 -15.352 1 95.38 175 GLN A CA 1
ATOM 1314 C C . GLN A 1 175 ? 17.656 1.616 -15.43 1 95.38 175 GLN A C 1
ATOM 1316 O O . GLN A 1 175 ? 18.031 2.422 -16.281 1 95.38 175 GLN A O 1
ATOM 1321 N N . LEU A 1 176 ? 18.422 1.121 -14.531 1 94.69 176 LEU A N 1
ATOM 1322 C CA . LEU A 1 176 ? 19.859 1.399 -14.5 1 94.69 176 LEU A CA 1
ATOM 1323 C C . LEU A 1 176 ? 20.656 0.205 -15.008 1 94.69 176 LEU A C 1
ATOM 1325 O O . LEU A 1 176 ? 20.172 -0.927 -14.992 1 94.69 176 LEU A O 1
ATOM 1329 N N . PRO A 1 177 ? 21.844 0.407 -15.414 1 94 177 PRO A N 1
ATOM 1330 C CA . PRO A 1 177 ? 22.594 -0.638 -16.109 1 94 177 PRO A CA 1
ATOM 1331 C C . PRO A 1 177 ? 23.156 -1.69 -15.148 1 94 177 PRO A C 1
ATOM 1333 O O . PRO A 1 177 ? 23.422 -2.826 -15.555 1 94 177 PRO A O 1
ATOM 1336 N N . THR A 1 178 ? 23.375 -1.271 -13.859 1 96.38 178 THR A N 1
ATOM 1337 C CA . THR A 1 178 ? 24 -2.242 -12.961 1 96.38 178 THR A CA 1
ATOM 1338 C C . THR A 1 178 ? 23.219 -2.338 -11.648 1 96.38 178 THR A C 1
ATOM 1340 O O . THR A 1 178 ? 22.547 -1.391 -11.25 1 96.38 178 THR A O 1
ATOM 1343 N N . ILE A 1 179 ? 23.391 -3.43 -11.023 1 97.62 179 ILE A N 1
ATOM 1344 C CA . ILE A 1 179 ? 22.781 -3.689 -9.719 1 97.62 179 ILE A CA 1
ATOM 1345 C C . ILE A 1 179 ? 23.359 -2.74 -8.68 1 97.62 179 ILE A C 1
ATOM 1347 O O . ILE A 1 179 ? 22.641 -2.213 -7.832 1 97.62 179 ILE A O 1
ATOM 1351 N N . GLU A 1 180 ? 24.641 -2.461 -8.789 1 97.69 180 GLU A N 1
ATOM 1352 C CA . GLU A 1 180 ? 25.344 -1.601 -7.844 1 97.69 180 GLU A CA 1
ATOM 1353 C C . GLU A 1 180 ? 24.781 -0.183 -7.859 1 97.69 180 GLU A C 1
ATOM 1355 O O . GLU A 1 180 ? 24.594 0.431 -6.809 1 97.69 180 GLU A O 1
ATOM 1360 N N . GLU A 1 181 ? 24.5 0.288 -9 1 96.75 181 GLU A N 1
ATOM 1361 C CA . GLU A 1 181 ? 23.938 1.627 -9.125 1 96.75 181 GLU A CA 1
ATOM 1362 C C . GLU A 1 181 ? 22.562 1.705 -8.477 1 96.75 181 GLU A C 1
ATOM 1364 O O . GLU A 1 181 ? 22.25 2.672 -7.777 1 96.75 181 GLU A O 1
ATOM 1369 N N . VAL A 1 182 ? 21.75 0.696 -8.711 1 97.94 182 VAL A N 1
ATOM 1370 C CA . VAL A 1 182 ? 20.422 0.65 -8.094 1 97.94 182 VAL A CA 1
ATOM 1371 C C . VAL A 1 182 ? 20.562 0.636 -6.574 1 97.94 182 VAL A C 1
ATOM 1373 O O . VAL A 1 182 ? 19.906 1.414 -5.883 1 97.94 182 VAL A O 1
ATOM 1376 N N . MET A 1 183 ? 21.453 -0.185 -6.074 1 98.38 183 MET A N 1
ATOM 1377 C CA . MET A 1 183 ? 21.625 -0.385 -4.637 1 98.38 183 MET A CA 1
ATOM 1378 C C . MET A 1 183 ? 22.156 0.877 -3.967 1 98.38 183 MET A C 1
ATOM 1380 O O . MET A 1 183 ? 21.734 1.219 -2.857 1 98.38 183 MET A O 1
ATOM 1384 N N . SER A 1 184 ? 22.984 1.659 -4.613 1 98 184 SER A N 1
ATOM 1385 C CA . SER A 1 184 ? 23.625 2.826 -4.02 1 98 184 SER A CA 1
ATOM 1386 C C . SER A 1 184 ? 22.656 3.994 -3.904 1 98 184 SER A C 1
ATOM 1388 O O . SER A 1 184 ? 22.828 4.875 -3.061 1 98 184 SER A O 1
ATOM 1390 N N . LEU A 1 185 ? 21.609 3.977 -4.688 1 97.06 185 LEU A N 1
ATOM 1391 C CA . LEU A 1 185 ? 20.719 5.133 -4.758 1 97.06 185 LEU A CA 1
ATOM 1392 C C . LEU A 1 185 ? 19.406 4.863 -4.023 1 97.06 185 LEU A C 1
ATOM 1394 O O . LEU A 1 185 ? 18.656 5.793 -3.738 1 97.06 185 LEU A O 1
ATOM 1398 N N . ALA A 1 186 ? 19.156 3.625 -3.705 1 98.38 186 ALA A N 1
ATOM 1399 C CA . ALA A 1 186 ? 17.828 3.236 -3.203 1 98.38 186 ALA A CA 1
ATOM 1400 C C . ALA A 1 186 ? 17.781 3.299 -1.679 1 98.38 186 ALA A C 1
ATOM 1402 O O . ALA A 1 186 ? 18.797 3.051 -1.011 1 98.38 186 ALA A O 1
ATOM 1403 N N . ASP A 1 187 ? 16.641 3.662 -1.114 1 98.56 187 ASP A N 1
ATOM 1404 C CA . ASP A 1 187 ? 16.359 3.543 0.312 1 98.56 187 ASP A CA 1
ATOM 1405 C C . ASP A 1 187 ? 15.859 2.141 0.659 1 98.56 187 ASP A C 1
ATOM 1407 O O . ASP A 1 187 ? 16.016 1.683 1.791 1 98.56 187 ASP A O 1
ATOM 1411 N N . PHE A 1 188 ? 15.211 1.479 -0.311 1 98.88 188 PHE A N 1
ATOM 1412 C CA . PHE A 1 188 ? 14.75 0.098 -0.247 1 98.88 188 PHE A CA 1
ATOM 1413 C C . PHE A 1 188 ? 15.188 -0.678 -1.483 1 98.88 188 PHE A C 1
ATOM 1415 O O . PHE A 1 188 ? 14.961 -0.235 -2.611 1 98.88 188 PHE A O 1
ATOM 1422 N N . VAL A 1 189 ? 15.812 -1.79 -1.303 1 98.88 189 VAL A N 1
ATOM 1423 C CA . VAL A 1 189 ? 16.172 -2.66 -2.418 1 98.88 189 VAL A CA 1
ATOM 1424 C C . VAL A 1 189 ? 15.406 -3.977 -2.312 1 98.88 189 VAL A C 1
ATOM 1426 O O . VAL A 1 189 ? 15.453 -4.652 -1.283 1 98.88 189 VAL A O 1
ATOM 1429 N N . VAL A 1 190 ? 14.664 -4.324 -3.312 1 98.81 190 VAL A N 1
ATOM 1430 C CA . VAL A 1 190 ? 13.883 -5.555 -3.338 1 98.81 190 VAL A CA 1
ATOM 1431 C C . VAL A 1 190 ? 14.461 -6.52 -4.367 1 98.81 190 VAL A C 1
ATOM 1433 O O . VAL A 1 190 ? 14.547 -6.191 -5.555 1 98.81 190 VAL A O 1
ATOM 1436 N N . VAL A 1 191 ? 14.836 -7.68 -3.91 1 98.56 191 VAL A N 1
ATOM 1437 C CA . VAL A 1 191 ? 15.398 -8.719 -4.766 1 98.56 191 VAL A CA 1
ATOM 1438 C C . VAL A 1 191 ? 14.289 -9.633 -5.273 1 98.56 191 VAL A C 1
ATOM 1440 O O . VAL A 1 191 ? 13.633 -10.312 -4.484 1 98.56 191 VAL A O 1
ATOM 1443 N N . MET A 1 192 ? 14.109 -9.672 -6.539 1 95.69 192 MET A N 1
ATOM 1444 C CA . MET A 1 192 ? 13.094 -10.508 -7.176 1 95.69 192 MET A CA 1
ATOM 1445 C C . MET A 1 192 ? 13.688 -11.297 -8.336 1 95.69 192 MET A C 1
ATOM 1447 O O . MET A 1 192 ? 12.984 -11.625 -9.289 1 95.69 192 MET A O 1
ATOM 1451 N N . LEU A 1 193 ? 14.93 -11.562 -8.32 1 94.62 193 LEU A N 1
ATOM 1452 C CA . LEU A 1 193 ? 15.633 -12.289 -9.367 1 94.62 193 LEU A CA 1
ATOM 1453 C C . LEU A 1 193 ? 15.445 -13.789 -9.211 1 94.62 193 LEU A C 1
ATOM 1455 O O . LEU A 1 193 ? 15.312 -14.289 -8.094 1 94.62 193 LEU A O 1
ATOM 1459 N N . PRO A 1 194 ? 15.484 -14.5 -10.32 1 88 194 PRO A N 1
ATOM 1460 C CA . PRO A 1 194 ? 15.484 -15.961 -10.219 1 88 194 PRO A CA 1
ATOM 1461 C C . PRO A 1 194 ? 16.812 -16.516 -9.719 1 88 194 PRO A C 1
ATOM 1463 O O . PRO A 1 194 ? 17.844 -15.836 -9.805 1 88 194 PRO A O 1
ATOM 1466 N N . LEU A 1 195 ? 16.734 -17.656 -9.18 1 88.56 195 LEU A N 1
ATOM 1467 C CA . LEU A 1 195 ? 17.969 -18.312 -8.75 1 88.56 195 LEU A CA 1
ATOM 1468 C C . LEU A 1 195 ? 18.625 -19.031 -9.922 1 88.56 195 LEU A C 1
ATOM 1470 O O . LEU A 1 195 ? 18.016 -19.906 -10.531 1 88.56 195 LEU A O 1
ATOM 1474 N N . THR A 1 196 ? 19.719 -18.656 -10.344 1 88.38 196 THR A N 1
ATOM 1475 C CA . THR A 1 196 ? 20.594 -19.266 -11.352 1 88.38 196 THR A CA 1
ATOM 1476 C C . THR A 1 196 ? 22.031 -19.328 -10.859 1 88.38 196 THR A C 1
ATOM 1478 O O . THR A 1 196 ? 22.328 -18.891 -9.742 1 88.38 196 THR A O 1
ATOM 1481 N N . GLU A 1 197 ? 22.859 -19.922 -11.602 1 92 197 GLU A N 1
ATOM 1482 C CA . GLU A 1 197 ? 24.266 -19.922 -11.242 1 92 197 GLU A CA 1
ATOM 1483 C C . GLU A 1 197 ? 24.828 -18.516 -11.133 1 92 197 GLU A C 1
ATOM 1485 O O . GLU A 1 197 ? 25.656 -18.234 -10.266 1 92 197 GLU A O 1
ATOM 1490 N N . GLU A 1 198 ? 24.266 -17.703 -11.922 1 93.31 198 GLU A N 1
ATOM 1491 C CA . GLU A 1 198 ? 24.75 -16.312 -11.984 1 93.31 198 GLU A CA 1
ATOM 1492 C C . GLU A 1 198 ? 24.219 -15.5 -10.805 1 93.31 198 GLU A C 1
ATOM 1494 O O . GLU A 1 198 ? 24.844 -14.516 -10.398 1 93.31 198 GLU A O 1
ATOM 1499 N N . THR A 1 199 ? 23.094 -15.883 -10.203 1 95.69 199 THR A N 1
ATOM 1500 C CA . THR A 1 199 ? 22.484 -15.039 -9.18 1 95.69 199 THR A CA 1
ATOM 1501 C C . THR A 1 199 ? 22.75 -15.609 -7.785 1 95.69 199 THR A C 1
ATOM 1503 O O . THR A 1 199 ? 22.438 -14.969 -6.781 1 95.69 199 THR A O 1
ATOM 1506 N N . THR A 1 200 ? 23.312 -16.797 -7.738 1 96.31 200 THR A N 1
ATOM 1507 C CA . THR A 1 200 ? 23.656 -17.375 -6.441 1 96.31 200 THR A CA 1
ATOM 1508 C C . THR A 1 200 ? 24.75 -16.531 -5.762 1 96.31 200 THR A C 1
ATOM 1510 O O . THR A 1 200 ? 25.812 -16.312 -6.336 1 96.31 200 THR A O 1
ATOM 1513 N N . GLY A 1 201 ? 24.438 -16.062 -4.625 1 97.56 201 GLY A N 1
ATOM 1514 C CA . GLY A 1 201 ? 25.391 -15.242 -3.875 1 97.56 201 GLY A CA 1
ATOM 1515 C C . GLY A 1 201 ? 25.625 -13.883 -4.496 1 97.56 201 GLY A C 1
ATOM 1516 O O . GLY A 1 201 ? 26.672 -13.258 -4.262 1 97.56 201 GLY A O 1
ATOM 1517 N N . LEU A 1 202 ? 24.719 -13.523 -5.289 1 97.44 202 LEU A N 1
ATOM 1518 C CA . LEU A 1 202 ? 24.844 -12.273 -6.027 1 97.44 202 LEU A CA 1
ATOM 1519 C C . LEU A 1 202 ? 24.984 -11.086 -5.07 1 97.44 202 LEU A C 1
ATOM 1521 O O . LEU A 1 202 ? 25.781 -10.18 -5.32 1 97.44 202 LEU A O 1
ATOM 1525 N N . ILE A 1 203 ? 24.172 -11.07 -4.012 1 98.56 203 ILE A N 1
ATOM 1526 C CA . ILE A 1 203 ? 24.266 -10.039 -2.988 1 98.56 203 ILE A CA 1
ATOM 1527 C C . ILE A 1 203 ? 25.312 -10.422 -1.953 1 98.56 203 ILE A C 1
ATOM 1529 O O . ILE A 1 203 ? 25 -11.07 -0.953 1 98.56 203 ILE A O 1
ATOM 1533 N N . ASN A 1 204 ? 26.516 -10.016 -2.244 1 98.31 204 ASN A N 1
ATOM 1534 C CA . ASN A 1 204 ? 27.672 -10.336 -1.424 1 98.31 204 ASN A CA 1
ATOM 1535 C C . ASN A 1 204 ? 28.234 -9.102 -0.736 1 98.31 204 ASN A C 1
ATOM 1537 O O . ASN A 1 204 ? 27.609 -8.039 -0.75 1 98.31 204 ASN A O 1
ATOM 1541 N N . ARG A 1 205 ? 29.375 -9.25 -0.153 1 97.88 205 ARG A N 1
ATOM 1542 C CA . ARG A 1 205 ? 30 -8.195 0.64 1 97.88 205 ARG A CA 1
ATOM 1543 C C . ARG A 1 205 ? 30.188 -6.926 -0.183 1 97.88 205 ARG A C 1
ATOM 1545 O O . ARG A 1 205 ? 29.828 -5.832 0.272 1 97.88 205 ARG A O 1
ATOM 1552 N N . GLU A 1 206 ? 30.672 -7.066 -1.333 1 97.5 206 GLU A N 1
ATOM 1553 C CA . GLU A 1 206 ? 30.953 -5.934 -2.211 1 97.5 206 GLU A CA 1
ATOM 1554 C C . GLU A 1 206 ? 29.672 -5.156 -2.525 1 97.5 206 GLU A C 1
ATOM 1556 O O . GLU A 1 206 ? 29.656 -3.926 -2.453 1 97.5 206 GLU A O 1
ATOM 1561 N N . ARG A 1 207 ? 28.625 -5.828 -2.812 1 98 207 ARG A N 1
ATOM 1562 C CA . ARG A 1 207 ? 27.375 -5.176 -3.193 1 98 207 ARG A CA 1
ATOM 1563 C C . ARG A 1 207 ? 26.656 -4.609 -1.973 1 98 207 ARG A C 1
ATOM 1565 O O . ARG A 1 207 ? 26.062 -3.539 -2.043 1 98 207 ARG A O 1
ATOM 1572 N N . LEU A 1 208 ? 26.75 -5.258 -0.874 1 98.44 208 LEU A N 1
ATOM 1573 C CA . LEU A 1 208 ? 26.125 -4.773 0.352 1 98.44 208 LEU A CA 1
ATOM 1574 C C . LEU A 1 208 ? 26.75 -3.449 0.789 1 98.44 208 LEU A C 1
ATOM 1576 O O . LEU A 1 208 ? 26.062 -2.604 1.367 1 98.44 208 LEU A O 1
ATOM 1580 N N . GLN A 1 209 ? 27.969 -3.242 0.466 1 97.38 209 GLN A N 1
ATOM 1581 C CA . GLN A 1 209 ? 28.672 -2.021 0.843 1 97.38 209 GLN A CA 1
ATOM 1582 C C . GLN A 1 209 ? 28.172 -0.824 0.044 1 97.38 209 GLN A C 1
ATOM 1584 O O . GLN A 1 209 ? 28.422 0.325 0.409 1 97.38 209 GLN A O 1
ATOM 1589 N N . GLN A 1 210 ? 27.453 -1.117 -1.025 1 97.06 210 GLN A N 1
ATOM 1590 C CA . GLN A 1 210 ? 26.922 -0.038 -1.853 1 97.06 210 GLN A CA 1
ATOM 1591 C C . GLN A 1 210 ? 25.672 0.574 -1.225 1 97.06 210 GLN A C 1
ATOM 1593 O O . GLN A 1 210 ? 25.25 1.669 -1.606 1 97.06 210 GLN A O 1
ATOM 1598 N N . LEU A 1 211 ? 25.031 -0.101 -0.28 1 98.19 211 LEU A N 1
ATOM 1599 C CA . LEU A 1 211 ? 23.766 0.342 0.296 1 98.19 211 LEU A CA 1
ATOM 1600 C C . LEU A 1 211 ? 23.969 1.572 1.174 1 98.19 211 LEU A C 1
ATOM 1602 O O . LEU A 1 211 ? 25.031 1.735 1.787 1 98.19 211 LEU A O 1
ATOM 1606 N N . LYS A 1 212 ? 22.938 2.447 1.235 1 96.88 212 LYS A N 1
ATOM 1607 C CA . LYS A 1 212 ? 22.891 3.479 2.268 1 96.88 212 LYS A CA 1
ATOM 1608 C C . LYS A 1 212 ? 22.781 2.861 3.658 1 96.88 212 LYS A C 1
ATOM 1610 O O . LYS A 1 212 ? 22.109 1.839 3.838 1 96.88 212 LYS A O 1
ATOM 1615 N N . PRO A 1 213 ? 23.375 3.436 4.637 1 97.06 213 PRO A N 1
ATOM 1616 C CA . PRO A 1 213 ? 23.312 2.885 5.992 1 97.06 213 PRO A CA 1
ATOM 1617 C C . PRO A 1 213 ? 21.891 2.746 6.512 1 97.06 213 PRO A C 1
ATOM 1619 O O . PRO A 1 213 ? 21.609 1.869 7.332 1 97.06 213 PRO A O 1
ATOM 1622 N N . ASP A 1 214 ? 20.969 3.561 6.012 1 96.69 214 ASP A N 1
ATOM 1623 C CA . ASP A 1 214 ? 19.594 3.52 6.504 1 96.69 214 ASP A CA 1
ATOM 1624 C C . ASP A 1 214 ? 18.688 2.746 5.547 1 96.69 214 ASP A C 1
ATOM 1626 O O . ASP A 1 214 ? 17.469 2.77 5.684 1 96.69 214 ASP A O 1
ATOM 1630 N N . ALA A 1 215 ? 19.297 2.027 4.578 1 98.25 215 ALA A N 1
ATOM 1631 C CA . ALA A 1 215 ? 18.531 1.308 3.57 1 98.25 215 ALA A CA 1
ATOM 1632 C C . ALA A 1 215 ? 18.078 -0.05 4.098 1 98.25 215 ALA A C 1
ATOM 1634 O O . ALA A 1 215 ? 18.656 -0.586 5.039 1 98.25 215 ALA A O 1
ATOM 1635 N N . TYR A 1 216 ? 17 -0.51 3.561 1 98.75 216 TYR A N 1
ATOM 1636 C CA . TYR A 1 216 ? 16.516 -1.86 3.826 1 98.75 216 TYR A CA 1
ATOM 1637 C C . TYR A 1 216 ? 16.688 -2.752 2.604 1 98.75 216 TYR A C 1
ATOM 1639 O O . TYR A 1 216 ? 16.516 -2.305 1.47 1 98.75 216 TYR A O 1
ATOM 1647 N N . LEU A 1 217 ? 17.062 -3.969 2.85 1 98.88 217 LEU A N 1
ATOM 1648 C CA . LEU A 1 217 ? 17.125 -5.004 1.823 1 98.88 217 LEU A CA 1
ATOM 1649 C C . LEU A 1 217 ? 16 -6.016 2.016 1 98.88 217 LEU A C 1
ATOM 1651 O O . LEU A 1 217 ? 15.828 -6.559 3.109 1 98.88 217 LEU A O 1
ATOM 1655 N N . LEU A 1 218 ? 15.172 -6.199 1.014 1 98.88 218 LEU A N 1
ATOM 1656 C CA . LEU A 1 218 ? 14.086 -7.172 1.032 1 98.88 218 LEU A CA 1
ATOM 1657 C C . LEU A 1 218 ? 14.312 -8.258 -0.01 1 98.88 218 LEU A C 1
ATOM 1659 O O . LEU A 1 218 ? 14.555 -7.965 -1.182 1 98.88 218 LEU A O 1
ATOM 1663 N N . ASN A 1 219 ? 14.234 -9.508 0.411 1 98.69 219 ASN A N 1
ATOM 1664 C CA . ASN A 1 219 ? 14.445 -10.609 -0.515 1 98.69 219 ASN A CA 1
ATOM 1665 C C . ASN A 1 219 ? 13.18 -11.43 -0.716 1 98.69 219 ASN A C 1
ATOM 1667 O O . ASN A 1 219 ? 12.75 -12.148 0.189 1 98.69 219 ASN A O 1
ATOM 1671 N N . PHE A 1 220 ? 12.617 -11.391 -1.873 1 97.5 220 PHE A N 1
ATOM 1672 C CA . PHE A 1 220 ? 11.43 -12.141 -2.271 1 97.5 220 PHE A CA 1
ATOM 1673 C C . PHE A 1 220 ? 11.688 -12.914 -3.559 1 97.5 220 PHE A C 1
ATOM 1675 O O . PHE A 1 220 ? 10.758 -13.227 -4.301 1 97.5 220 PHE A O 1
ATOM 1682 N N . GLY A 1 221 ? 12.953 -13.062 -3.857 1 94.56 221 GLY A N 1
ATOM 1683 C CA . GLY A 1 221 ? 13.375 -13.93 -4.941 1 94.56 221 GLY A CA 1
ATOM 1684 C C . GLY A 1 221 ? 13.648 -15.352 -4.492 1 94.56 221 GLY A C 1
ATOM 1685 O O . GLY A 1 221 ? 12.742 -16.188 -4.488 1 94.56 221 GLY A O 1
ATOM 1686 N N . ARG A 1 222 ? 14.891 -15.523 -4.051 1 93 222 ARG A N 1
ATOM 1687 C CA . ARG A 1 222 ? 15.32 -16.797 -3.469 1 93 222 ARG A CA 1
ATOM 1688 C C . ARG A 1 222 ? 16.375 -16.562 -2.391 1 93 222 ARG A C 1
ATOM 1690 O O . ARG A 1 222 ? 17.172 -15.625 -2.479 1 93 222 ARG A O 1
ATOM 1697 N N . GLY A 1 223 ? 16.375 -17.422 -1.437 1 95.38 223 GLY A N 1
ATOM 1698 C CA . GLY A 1 223 ? 17.266 -17.266 -0.299 1 95.38 223 GLY A CA 1
ATOM 1699 C C . GLY A 1 223 ? 18.734 -17.203 -0.692 1 95.38 223 GLY A C 1
ATOM 1700 O O . GLY A 1 223 ? 19.484 -16.359 -0.198 1 95.38 223 GLY A O 1
ATOM 1701 N N . GLU A 1 224 ? 19.094 -18.031 -1.703 1 95.12 224 GLU A N 1
ATOM 1702 C CA . GLU A 1 224 ? 20.484 -18.25 -2.053 1 95.12 224 GLU A CA 1
ATOM 1703 C C . GLU A 1 224 ? 21.062 -17.062 -2.822 1 95.12 224 GLU A C 1
ATOM 1705 O O . GLU A 1 224 ? 22.281 -16.969 -3.016 1 95.12 224 GLU A O 1
ATOM 1710 N N . ILE A 1 225 ? 20.266 -16.172 -3.117 1 97.75 225 ILE A N 1
ATOM 1711 C CA . ILE A 1 225 ? 20.719 -15 -3.857 1 97.75 225 ILE A CA 1
ATOM 1712 C C . ILE A 1 225 ? 21.531 -14.086 -2.934 1 97.75 225 ILE A C 1
ATOM 1714 O O . ILE A 1 225 ? 22.469 -13.43 -3.371 1 97.75 225 ILE A O 1
ATOM 1718 N N . VAL A 1 226 ? 21.219 -14.086 -1.681 1 98.56 226 VAL A N 1
ATOM 1719 C CA . VAL A 1 226 ? 21.891 -13.258 -0.689 1 98.56 226 VAL A CA 1
ATOM 1720 C C . VAL A 1 226 ? 22.859 -14.109 0.125 1 98.56 226 VAL A C 1
ATOM 1722 O O . VAL A 1 226 ? 22.5 -15.188 0.607 1 98.56 226 VAL A O 1
ATOM 1725 N N . ASN A 1 227 ? 24.094 -13.688 0.216 1 98.56 227 ASN A N 1
ATOM 1726 C CA . ASN A 1 227 ? 25.031 -14.344 1.106 1 98.56 227 ASN A CA 1
ATOM 1727 C C . ASN A 1 227 ? 24.781 -13.992 2.566 1 98.56 227 ASN A C 1
ATOM 1729 O O . ASN A 1 227 ? 25.047 -12.867 2.994 1 98.56 227 ASN A O 1
ATOM 1733 N N . ASN A 1 228 ? 24.375 -14.969 3.357 1 98.25 228 ASN A N 1
ATOM 1734 C CA . ASN A 1 228 ? 23.906 -14.719 4.715 1 98.25 228 ASN A CA 1
ATOM 1735 C C . ASN A 1 228 ? 25.016 -14.188 5.609 1 98.25 228 ASN A C 1
ATOM 1737 O O . ASN A 1 228 ? 24.797 -13.266 6.402 1 98.25 228 ASN A O 1
ATOM 1741 N N . GLN A 1 229 ? 26.188 -14.781 5.465 1 98.12 229 GLN A N 1
ATOM 1742 C CA . GLN A 1 229 ? 27.297 -14.352 6.305 1 98.12 229 GLN A CA 1
ATOM 1743 C C . GLN A 1 229 ? 27.656 -12.891 6.039 1 98.12 229 GLN A C 1
ATOM 1745 O O . GLN A 1 229 ? 27.828 -12.109 6.973 1 98.12 229 GLN A O 1
ATOM 1750 N N . ASP A 1 230 ? 27.766 -12.57 4.812 1 98.56 230 ASP A N 1
ATOM 1751 C CA . ASP A 1 230 ? 28.062 -11.195 4.43 1 98.56 230 ASP A CA 1
ATOM 1752 C C . ASP A 1 230 ? 26.969 -10.242 4.906 1 98.56 230 ASP A C 1
ATOM 1754 O O . ASP A 1 230 ? 27.25 -9.133 5.359 1 98.56 230 ASP A O 1
ATOM 1758 N N . LEU A 1 231 ? 25.734 -10.633 4.797 1 98.62 231 LEU A N 1
ATOM 1759 C CA . LEU A 1 231 ? 24.578 -9.844 5.215 1 98.62 231 LEU A CA 1
ATOM 1760 C C . LEU A 1 231 ? 24.641 -9.555 6.711 1 98.62 231 LEU A C 1
ATOM 1762 O O . LEU A 1 231 ? 24.438 -8.406 7.133 1 98.62 231 LEU A O 1
ATOM 1766 N N . LEU A 1 232 ? 24.891 -10.602 7.477 1 98.5 232 LEU A N 1
ATOM 1767 C CA . LEU A 1 232 ? 24.938 -10.445 8.93 1 98.5 232 LEU A CA 1
ATOM 1768 C C . LEU A 1 232 ? 26.078 -9.516 9.344 1 98.5 232 LEU A C 1
ATOM 1770 O O . LEU A 1 232 ? 25.906 -8.711 10.266 1 98.5 232 LEU A O 1
ATOM 1774 N N . GLU A 1 233 ? 27.188 -9.648 8.688 1 98.12 233 GLU A N 1
ATOM 1775 C CA . GLU A 1 233 ? 28.297 -8.742 8.953 1 98.12 233 GLU A CA 1
ATOM 1776 C C . GLU A 1 233 ? 27.938 -7.297 8.625 1 98.12 233 GLU A C 1
ATOM 1778 O O . GLU A 1 233 ? 28.25 -6.379 9.383 1 98.12 233 GLU A O 1
ATOM 1783 N N . ALA A 1 234 ? 27.297 -7.059 7.523 1 98.19 234 ALA A N 1
ATOM 1784 C CA . ALA A 1 234 ? 26.875 -5.727 7.109 1 98.19 234 ALA A CA 1
ATOM 1785 C C . ALA A 1 234 ? 25.906 -5.121 8.117 1 98.19 234 ALA A C 1
ATOM 1787 O O . ALA A 1 234 ? 26 -3.938 8.453 1 98.19 234 ALA A O 1
ATOM 1788 N N . LEU A 1 235 ? 24.953 -5.906 8.586 1 98.19 235 LEU A N 1
ATOM 1789 C CA . LEU A 1 235 ? 24 -5.453 9.594 1 98.19 235 LEU A CA 1
ATOM 1790 C C . LEU A 1 235 ? 24.703 -5.078 10.891 1 98.19 235 LEU A C 1
ATOM 1792 O O . LEU A 1 235 ? 24.422 -4.023 11.469 1 98.19 235 LEU A O 1
ATOM 1796 N N . ALA A 1 236 ? 25.625 -5.883 11.281 1 97.25 236 ALA A N 1
ATOM 1797 C CA . ALA A 1 236 ? 26.375 -5.641 12.516 1 97.25 236 ALA A CA 1
ATOM 1798 C C . ALA A 1 236 ? 27.188 -4.355 12.422 1 97.25 236 ALA A C 1
ATOM 1800 O O . ALA A 1 236 ? 27.359 -3.646 13.414 1 97.25 236 ALA A O 1
ATOM 1801 N N . ASN A 1 237 ? 27.641 -4.039 11.234 1 97.06 237 ASN A N 1
ATOM 1802 C CA . ASN A 1 237 ? 28.469 -2.859 11 1 97.06 237 ASN A CA 1
ATOM 1803 C C . ASN A 1 237 ? 27.609 -1.621 10.727 1 97.06 237 ASN A C 1
ATOM 1805 O O . ASN A 1 237 ? 28.141 -0.539 10.477 1 97.06 237 ASN A O 1
ATOM 1809 N N . GLY A 1 238 ? 26.359 -1.771 10.664 1 96.75 238 GLY A N 1
ATOM 1810 C CA . GLY A 1 238 ? 25.484 -0.636 10.43 1 96.75 238 GLY A CA 1
ATOM 1811 C C . GLY A 1 238 ? 25.469 -0.17 8.984 1 96.75 238 GLY A C 1
ATOM 1812 O O . GLY A 1 238 ? 25.297 1.02 8.711 1 96.75 238 GLY A O 1
ATOM 1813 N N . GLU A 1 239 ? 25.703 -1.096 8.102 1 96.62 239 GLU A N 1
ATOM 1814 C CA . GLU A 1 239 ? 25.797 -0.763 6.684 1 96.62 239 GLU A CA 1
ATOM 1815 C C . GLU A 1 239 ? 24.438 -0.819 6.012 1 96.62 239 GLU A C 1
ATOM 1817 O O . GLU A 1 239 ? 24.297 -0.432 4.852 1 96.62 239 GLU A O 1
ATOM 1822 N N . LEU A 1 240 ? 23.453 -1.274 6.688 1 96.19 240 LEU A N 1
ATOM 1823 C CA . LEU A 1 240 ? 22.047 -1.208 6.324 1 96.19 240 LEU A CA 1
ATOM 1824 C C . LEU A 1 240 ? 21.172 -1.249 7.566 1 96.19 240 LEU A C 1
ATOM 1826 O O . LEU A 1 240 ? 21.609 -1.664 8.641 1 96.19 240 LEU A O 1
ATOM 1830 N N . ALA A 1 241 ? 19.953 -0.819 7.434 1 97 241 ALA A N 1
ATOM 1831 C CA . ALA A 1 241 ? 19.047 -0.656 8.57 1 97 241 ALA A CA 1
ATOM 1832 C C . ALA A 1 241 ? 18.359 -1.975 8.922 1 97 241 ALA A C 1
ATOM 1834 O O . ALA A 1 241 ? 18.047 -2.223 10.086 1 97 241 ALA A O 1
ATOM 1835 N N . GLY A 1 242 ? 18.109 -2.812 7.852 1 98.19 242 GLY A N 1
ATOM 1836 C CA . GLY A 1 242 ? 17.406 -4.051 8.125 1 98.19 242 GLY A CA 1
ATOM 1837 C C . GLY A 1 242 ? 17.266 -4.941 6.906 1 98.19 242 GLY A C 1
ATOM 1838 O O . GLY A 1 242 ? 17.547 -4.516 5.785 1 98.19 242 GLY A O 1
ATOM 1839 N N . TYR A 1 243 ? 16.922 -6.18 7.18 1 98.69 243 TYR A N 1
ATOM 1840 C CA . TYR A 1 243 ? 16.75 -7.215 6.168 1 98.69 243 TYR A CA 1
ATOM 1841 C C . TYR A 1 243 ? 15.414 -7.941 6.355 1 98.69 243 TYR A C 1
ATOM 1843 O O . TYR A 1 243 ? 15.07 -8.336 7.473 1 98.69 243 TYR A O 1
ATOM 1851 N N . VAL A 1 244 ? 14.609 -8.008 5.309 1 98.62 244 VAL A N 1
ATOM 1852 C CA . VAL A 1 244 ? 13.359 -8.758 5.285 1 98.62 244 VAL A CA 1
ATOM 1853 C C . VAL A 1 244 ? 13.43 -9.852 4.219 1 98.62 244 VAL A C 1
ATOM 1855 O O . VAL A 1 244 ? 13.82 -9.586 3.078 1 98.62 244 VAL A O 1
ATOM 1858 N N . SER A 1 245 ? 13.047 -11.086 4.551 1 98.44 245 SER A N 1
ATOM 1859 C CA . SER A 1 245 ? 13.133 -12.172 3.58 1 98.44 245 SER A CA 1
ATOM 1860 C C . SER A 1 245 ? 11.953 -13.125 3.709 1 98.44 245 SER A C 1
ATOM 1862 O O . SER A 1 245 ? 11.523 -13.438 4.82 1 98.44 245 SER A O 1
ATOM 1864 N N . ASP A 1 246 ? 11.508 -13.594 2.602 1 97.5 246 ASP A N 1
ATOM 1865 C CA . ASP A 1 246 ? 10.469 -14.617 2.57 1 97.5 246 ASP A CA 1
ATOM 1866 C C . ASP A 1 246 ? 11.078 -16.016 2.592 1 97.5 246 ASP A C 1
ATOM 1868 O O . ASP A 1 246 ? 10.391 -17 2.324 1 97.5 246 ASP A O 1
ATOM 1872 N N . PHE A 1 247 ? 12.422 -16.109 2.832 1 96.06 247 PHE A N 1
ATOM 1873 C CA . PHE A 1 247 ? 13.156 -17.359 2.838 1 96.06 247 PHE A CA 1
ATOM 1874 C C . PHE A 1 247 ? 13.953 -17.516 4.125 1 96.06 247 PHE A C 1
ATOM 1876 O O . PHE A 1 247 ? 15.133 -17.172 4.18 1 96.06 247 PHE A O 1
ATOM 1883 N N . PRO A 1 248 ? 13.367 -18.062 5.086 1 96.25 248 PRO A N 1
ATOM 1884 C CA . PRO A 1 248 ? 14.055 -18.172 6.375 1 96.25 248 PRO A CA 1
ATOM 1885 C C . PRO A 1 248 ? 15.25 -19.125 6.332 1 96.25 248 PRO A C 1
ATOM 1887 O O . PRO A 1 248 ? 15.242 -20.094 5.578 1 96.25 248 PRO A O 1
ATOM 1890 N N . ALA A 1 249 ? 16.203 -18.812 7.062 1 95.25 249 ALA A N 1
ATOM 1891 C CA . ALA A 1 249 ? 17.406 -19.609 7.258 1 95.25 249 ALA A CA 1
ATOM 1892 C C . ALA A 1 249 ? 17.828 -19.625 8.727 1 95.25 249 ALA A C 1
ATOM 1894 O O . ALA A 1 249 ? 17.672 -18.625 9.43 1 95.25 249 ALA A O 1
ATOM 1895 N N . SER A 1 250 ? 18.375 -20.703 9.125 1 94.75 250 SER A N 1
ATOM 1896 C CA . SER A 1 250 ? 18.703 -20.891 10.531 1 94.75 250 SER A CA 1
ATOM 1897 C C . SER A 1 250 ? 19.688 -19.828 11.023 1 94.75 250 SER A C 1
ATOM 1899 O O . SER A 1 250 ? 19.547 -19.328 12.141 1 94.75 250 SER A O 1
ATOM 1901 N N . ASP A 1 251 ? 20.609 -19.516 10.242 1 94.88 251 ASP A N 1
ATOM 1902 C CA . ASP A 1 251 ? 21.625 -18.562 10.664 1 94.88 251 ASP A CA 1
ATOM 1903 C C . ASP A 1 251 ? 21.047 -17.141 10.742 1 94.88 251 ASP A C 1
ATOM 1905 O O . ASP A 1 251 ? 21.656 -16.266 11.359 1 94.88 251 ASP A O 1
ATOM 1909 N N . LEU A 1 252 ? 19.891 -16.891 10.156 1 96.94 252 LEU A N 1
ATOM 1910 C CA . LEU A 1 252 ? 19.266 -15.578 10.141 1 96.94 252 LEU A CA 1
ATOM 1911 C C . LEU A 1 252 ? 18.234 -15.453 11.25 1 96.94 252 LEU A C 1
ATOM 1913 O O . LEU A 1 252 ? 17.812 -14.344 11.594 1 96.94 252 LEU A O 1
ATOM 1917 N N . GLN A 1 253 ? 17.797 -16.547 11.758 1 96.31 253 GLN A N 1
ATOM 1918 C CA . GLN A 1 253 ? 16.703 -16.562 12.719 1 96.31 253 GLN A CA 1
ATOM 1919 C C . GLN A 1 253 ? 17.062 -15.773 13.977 1 96.31 253 GLN A C 1
ATOM 1921 O O . GLN A 1 253 ? 18.125 -15.969 14.562 1 96.31 253 GLN A O 1
ATOM 1926 N N . ASN A 1 254 ? 16.203 -14.836 14.344 1 95.19 254 ASN A N 1
ATOM 1927 C CA . ASN A 1 254 ? 16.266 -14.062 15.578 1 95.19 254 ASN A CA 1
ATOM 1928 C C . ASN A 1 254 ? 17.484 -13.141 15.594 1 95.19 254 ASN A C 1
ATOM 1930 O O . ASN A 1 254 ? 17.969 -12.75 16.672 1 95.19 254 ASN A O 1
ATOM 1934 N N . GLN A 1 255 ? 18.094 -12.898 14.477 1 96.75 255 GLN A N 1
ATOM 1935 C CA . GLN A 1 255 ? 19.156 -11.906 14.375 1 96.75 255 GLN A CA 1
ATOM 1936 C C . GLN A 1 255 ? 18.594 -10.492 14.383 1 96.75 255 GLN A C 1
ATOM 1938 O O . GLN A 1 255 ? 17.547 -10.234 13.781 1 96.75 255 GLN A O 1
ATOM 1943 N N . PRO A 1 256 ? 19.25 -9.609 15.086 1 96.19 256 PRO A N 1
ATOM 1944 C CA . PRO A 1 256 ? 18.781 -8.227 15.086 1 96.19 256 PRO A CA 1
ATOM 1945 C C . PRO A 1 256 ? 18.703 -7.629 13.688 1 96.19 256 PRO A C 1
ATOM 1947 O O . PRO A 1 256 ? 19.609 -7.832 12.875 1 96.19 256 PRO A O 1
ATOM 1950 N N . GLY A 1 257 ? 17.609 -6.984 13.422 1 96.38 257 GLY A N 1
ATOM 1951 C CA . GLY A 1 257 ? 17.453 -6.305 12.148 1 96.38 257 GLY A CA 1
ATOM 1952 C C . GLY A 1 257 ? 16.969 -7.219 11.039 1 96.38 257 GLY A C 1
ATOM 1953 O O . GLY A 1 257 ? 16.828 -6.793 9.891 1 96.38 257 GLY A O 1
ATOM 1954 N N . VAL A 1 258 ? 16.719 -8.492 11.383 1 98.06 258 VAL A N 1
ATOM 1955 C CA . VAL A 1 258 ? 16.281 -9.461 10.375 1 98.06 258 VAL A CA 1
ATOM 1956 C C . VAL A 1 258 ? 14.828 -9.852 10.625 1 98.06 258 VAL A C 1
ATOM 1958 O O . VAL A 1 258 ? 14.453 -10.18 11.75 1 98.06 258 VAL A O 1
ATOM 1961 N N . THR A 1 259 ? 13.984 -9.727 9.664 1 97.75 259 THR A N 1
ATOM 1962 C CA . THR A 1 259 ? 12.602 -10.195 9.68 1 97.75 259 THR A CA 1
ATOM 1963 C C . THR A 1 259 ? 12.406 -11.32 8.672 1 97.75 259 THR A C 1
ATOM 1965 O O . THR A 1 259 ? 12.703 -11.156 7.484 1 97.75 259 THR A O 1
ATOM 1968 N N . LEU A 1 260 ? 11.906 -12.469 9.117 1 97.94 260 LEU A N 1
ATOM 1969 C CA . LEU A 1 260 ? 11.758 -13.633 8.258 1 97.94 260 LEU A CA 1
ATOM 1970 C C . LEU A 1 260 ? 10.297 -14.039 8.133 1 97.94 260 LEU A C 1
ATOM 1972 O O . LEU A 1 260 ? 9.57 -14.078 9.125 1 97.94 260 LEU A O 1
ATOM 1976 N N . LEU A 1 261 ? 9.867 -14.266 6.949 1 97.06 261 LEU A N 1
ATOM 1977 C CA . LEU A 1 261 ? 8.555 -14.812 6.629 1 97.06 261 LEU A CA 1
ATOM 1978 C C . LEU A 1 261 ? 8.664 -16.266 6.164 1 97.06 261 LEU A C 1
ATOM 1980 O O . LEU A 1 261 ? 9.695 -16.672 5.641 1 97.06 261 LEU A O 1
ATOM 1984 N N . PRO A 1 262 ? 7.688 -17.094 6.285 1 95.88 262 PRO A N 1
ATOM 1985 C CA . PRO A 1 262 ? 7.75 -18.516 5.949 1 95.88 262 PRO A CA 1
ATOM 1986 C C . PRO A 1 262 ? 7.312 -18.797 4.516 1 95.88 262 PRO A C 1
ATOM 1988 O O . PRO A 1 262 ? 6.535 -19.734 4.277 1 95.88 262 PRO A O 1
ATOM 1991 N N . HIS A 1 263 ? 7.785 -17.969 3.574 1 93.19 263 HIS A N 1
ATOM 1992 C CA . HIS A 1 263 ? 7.527 -18.156 2.154 1 93.19 263 HIS A CA 1
ATOM 1993 C C . HIS A 1 263 ? 6.035 -18.062 1.848 1 93.19 263 HIS A C 1
ATOM 1995 O O . HIS A 1 263 ? 5.453 -18.984 1.274 1 93.19 263 HIS A O 1
ATOM 2001 N N . ILE A 1 264 ? 5.484 -16.953 2.125 1 94.31 264 ILE A N 1
ATOM 2002 C CA . ILE A 1 264 ? 4.035 -16.812 2.031 1 94.31 264 ILE A CA 1
ATOM 2003 C C . ILE A 1 264 ? 3.688 -15.773 0.962 1 94.31 264 ILE A C 1
ATOM 2005 O O . ILE A 1 264 ? 2.613 -15.164 1.002 1 94.31 264 ILE A O 1
ATOM 2009 N N . GLY A 1 265 ? 4.57 -15.492 0.065 1 92.88 265 GLY A N 1
ATOM 2010 C CA . GLY A 1 265 ? 4.305 -14.523 -0.987 1 92.88 265 GLY A CA 1
ATOM 2011 C C . GLY A 1 265 ? 3.01 -14.789 -1.73 1 92.88 265 GLY A C 1
ATOM 2012 O O . GLY A 1 265 ? 2.182 -13.891 -1.89 1 92.88 265 GLY A O 1
ATOM 2013 N N . GLY A 1 266 ? 2.838 -16.016 -2.123 1 91.94 266 GLY A N 1
ATOM 2014 C CA . GLY A 1 266 ? 1.671 -16.391 -2.902 1 91.94 266 GLY A CA 1
ATOM 2015 C C . GLY A 1 266 ? 0.567 -17.016 -2.064 1 91.94 266 GLY A C 1
ATOM 2016 O O . GLY A 1 266 ? -0.35 -17.641 -2.6 1 91.94 266 GLY A O 1
ATOM 2017 N N . ASN A 1 267 ? 0.6 -16.891 -0.787 1 92.25 267 ASN A N 1
ATOM 2018 C CA . ASN A 1 267 ? -0.292 -17.594 0.129 1 92.25 267 ASN A CA 1
ATOM 2019 C C . ASN A 1 267 ? -1.541 -16.766 0.437 1 92.25 267 ASN A C 1
ATOM 2021 O O . ASN A 1 267 ? -1.833 -16.484 1.601 1 92.25 267 ASN A O 1
ATOM 2025 N N . THR A 1 268 ? -2.336 -16.469 -0.571 1 95.25 268 THR A N 1
ATOM 2026 C CA . THR A 1 268 ? -3.645 -15.836 -0.434 1 95.25 268 THR A CA 1
ATOM 2027 C C . THR A 1 268 ? -4.73 -16.703 -1.078 1 95.25 268 THR A C 1
ATOM 2029 O O . THR A 1 268 ? -4.449 -17.484 -1.989 1 95.25 268 THR A O 1
ATOM 2032 N N . GLU A 1 269 ? -5.926 -16.562 -0.605 1 94.19 269 GLU A N 1
ATOM 2033 C CA . GLU A 1 269 ? -7.047 -17.297 -1.185 1 94.19 269 GLU A CA 1
ATOM 2034 C C . GLU A 1 269 ? -7.18 -17.016 -2.678 1 94.19 269 GLU A C 1
ATOM 2036 O O . GLU A 1 269 ? -7.402 -17.938 -3.471 1 94.19 269 GLU A O 1
ATOM 2041 N N . GLU A 1 270 ? -7.031 -15.805 -3.037 1 94.44 270 GLU A N 1
ATOM 2042 C CA . GLU A 1 270 ? -7.152 -15.398 -4.434 1 94.44 270 GLU A CA 1
ATOM 2043 C C . GLU A 1 270 ? -6.059 -16.031 -5.289 1 94.44 270 GLU A C 1
ATOM 2045 O O . GLU A 1 270 ? -6.344 -16.594 -6.348 1 94.44 270 GLU A O 1
ATOM 2050 N N . ALA A 1 271 ? -4.836 -15.906 -4.848 1 93.12 271 ALA A N 1
ATOM 2051 C CA . ALA A 1 271 ? -3.711 -16.438 -5.609 1 93.12 271 ALA A CA 1
ATOM 2052 C C . ALA A 1 271 ? -3.818 -17.953 -5.762 1 93.12 271 ALA A C 1
ATOM 2054 O O . ALA A 1 271 ? -3.553 -18.5 -6.836 1 93.12 271 ALA A O 1
ATOM 2055 N N . LEU A 1 272 ? -4.152 -18.625 -4.703 1 89.94 272 LEU A N 1
ATOM 2056 C CA . LEU A 1 272 ? -4.289 -20.078 -4.73 1 89.94 272 LEU A CA 1
ATOM 2057 C C . LEU A 1 272 ? -5.406 -20.5 -5.68 1 89.94 272 LEU A C 1
ATOM 2059 O O . LEU A 1 272 ? -5.234 -21.422 -6.48 1 89.94 272 LEU A O 1
ATOM 2063 N N . THR A 1 273 ? -6.508 -19.812 -5.629 1 90.19 273 THR A N 1
ATOM 2064 C CA . THR A 1 273 ? -7.633 -20.094 -6.52 1 90.19 273 THR A CA 1
ATOM 2065 C C . THR A 1 273 ? -7.258 -19.812 -7.969 1 90.19 273 THR A C 1
ATOM 2067 O O . THR A 1 273 ? -7.512 -20.625 -8.852 1 90.19 273 THR A O 1
ATOM 2070 N N . PHE A 1 274 ? -6.625 -18.719 -8.172 1 89.56 274 PHE A N 1
ATOM 2071 C CA . PHE A 1 274 ? -6.223 -18.344 -9.516 1 89.56 274 PHE A CA 1
ATOM 2072 C C . PHE A 1 274 ? -5.215 -19.328 -10.086 1 89.56 274 PHE A C 1
ATOM 2074 O O . PHE A 1 274 ? -5.285 -19.688 -11.258 1 89.56 274 PHE A O 1
ATOM 2081 N N . SER A 1 275 ? -4.281 -19.703 -9.273 1 91.38 275 SER A N 1
ATOM 2082 C CA . SER A 1 275 ? -3.279 -20.672 -9.703 1 91.38 275 SER A CA 1
ATOM 2083 C C . SER A 1 275 ? -3.928 -22 -10.094 1 91.38 275 SER A C 1
ATOM 2085 O O . SER A 1 275 ? -3.557 -22.609 -11.102 1 91.38 275 SER A O 1
ATOM 2087 N N . THR A 1 276 ? -4.863 -22.391 -9.336 1 90.38 276 THR A N 1
ATOM 2088 C CA . THR A 1 276 ? -5.562 -23.641 -9.602 1 90.38 276 THR A CA 1
ATOM 2089 C C . THR A 1 276 ? -6.34 -23.562 -10.906 1 90.38 276 THR A C 1
ATOM 2091 O O . THR A 1 276 ? -6.25 -24.469 -11.75 1 90.38 276 THR A O 1
ATOM 2094 N N . ASP A 1 277 ? -7.031 -22.516 -11.047 1 89.44 277 ASP A N 1
ATOM 2095 C CA . ASP A 1 277 ? -7.824 -22.328 -12.258 1 89.44 277 ASP A CA 1
ATOM 2096 C C . ASP A 1 277 ? -6.934 -22.266 -13.492 1 89.44 277 ASP A C 1
ATOM 2098 O O . ASP A 1 277 ? -7.234 -22.906 -14.508 1 89.44 277 ASP A O 1
ATOM 2102 N N . MET A 1 278 ? -5.906 -21.484 -13.336 1 90.25 278 MET A N 1
ATOM 2103 C CA . MET A 1 278 ? -4.969 -21.359 -14.445 1 90.25 278 MET A CA 1
ATOM 2104 C C . MET A 1 278 ? -4.324 -22.703 -14.773 1 90.25 278 MET A C 1
ATOM 2106 O O . MET A 1 278 ? -4.145 -23.047 -15.938 1 90.25 278 MET A O 1
ATOM 2110 N N . ALA A 1 279 ? -3.988 -23.422 -13.766 1 91.62 279 ALA A N 1
ATOM 2111 C CA . ALA A 1 279 ? -3.398 -24.75 -13.945 1 91.62 279 ALA A CA 1
ATOM 2112 C C . ALA A 1 279 ? -4.348 -25.672 -14.711 1 91.62 279 ALA A C 1
ATOM 2114 O O . ALA A 1 279 ? -3.947 -26.312 -15.68 1 91.62 279 ALA A O 1
ATOM 2115 N N . LEU A 1 280 ? -5.551 -25.688 -14.336 1 90.06 280 LEU A N 1
ATOM 2116 C CA . LEU A 1 280 ? -6.547 -26.547 -14.961 1 90.06 280 LEU A CA 1
ATOM 2117 C C . LEU A 1 280 ? -6.809 -26.125 -16.391 1 90.06 280 LEU A C 1
ATOM 2119 O O . LEU A 1 280 ? -6.926 -26.969 -17.297 1 90.06 280 LEU A O 1
ATOM 2123 N N . GLN A 1 281 ? -6.895 -24.875 -16.578 1 90.06 281 GLN A N 1
ATOM 2124 C CA . GLN A 1 281 ? -7.121 -24.359 -17.938 1 90.06 281 GLN A CA 1
ATOM 2125 C C . GLN A 1 281 ? -5.973 -24.734 -18.859 1 90.06 281 GLN A C 1
ATOM 2127 O O . GLN A 1 281 ? -6.199 -25.141 -20 1 90.06 281 GLN A O 1
ATOM 2132 N N . ASN A 1 282 ? -4.766 -24.516 -18.328 1 92.5 282 ASN A N 1
ATOM 2133 C CA . ASN A 1 282 ? -3.6 -24.891 -19.125 1 92.5 282 ASN A CA 1
ATOM 2134 C C . ASN A 1 282 ? -3.604 -26.375 -19.469 1 92.5 282 ASN A C 1
ATOM 2136 O O . ASN A 1 282 ? -3.287 -26.766 -20.594 1 92.5 282 ASN A O 1
ATOM 2140 N N . LEU A 1 283 ? -3.99 -27.141 -18.5 1 93.5 283 LEU A N 1
ATOM 2141 C CA . LEU A 1 283 ? -4.051 -28.594 -18.703 1 93.5 283 LEU A CA 1
ATOM 2142 C C . LEU A 1 283 ? -5.098 -28.953 -19.75 1 93.5 283 LEU A C 1
ATOM 2144 O O . LEU A 1 283 ? -4.82 -29.719 -20.672 1 93.5 283 LEU A O 1
ATOM 2148 N N . LEU A 1 284 ? -6.234 -28.422 -19.656 1 91.31 284 LEU A N 1
ATOM 2149 C CA . LEU A 1 284 ? -7.324 -28.703 -20.594 1 91.31 284 LEU A CA 1
ATOM 2150 C C . LEU A 1 284 ? -6.957 -28.281 -22.016 1 91.31 284 LEU A C 1
ATOM 2152 O O . LEU A 1 284 ? -7.219 -29 -22.969 1 91.31 284 LEU A O 1
ATOM 2156 N N . ASN A 1 285 ? -6.375 -27.125 -22.109 1 92.25 285 ASN A N 1
ATOM 2157 C CA . ASN A 1 285 ? -5.961 -26.641 -23.422 1 92.25 285 ASN A CA 1
ATOM 2158 C C . ASN A 1 285 ? -4.969 -27.594 -24.078 1 92.25 285 ASN A C 1
ATOM 2160 O O . ASN A 1 285 ? -5.039 -27.828 -25.297 1 92.25 285 ASN A O 1
ATOM 2164 N N . PHE A 1 286 ? -4.133 -28.094 -23.266 1 96.12 286 PHE A N 1
ATOM 2165 C CA . PHE A 1 286 ? -3.148 -29.016 -23.812 1 96.12 286 PHE A CA 1
ATOM 2166 C C . PHE A 1 286 ? -3.809 -30.344 -24.203 1 96.12 286 PHE A C 1
ATOM 2168 O O . PHE A 1 286 ? -3.553 -30.859 -25.297 1 96.12 286 PHE A O 1
ATOM 2175 N N . LEU A 1 287 ? -4.633 -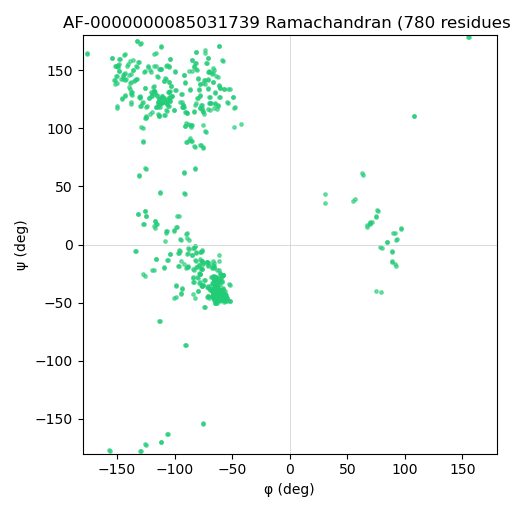30.828 -23.359 1 94.44 287 LEU A N 1
ATOM 2176 C CA . LEU A 1 287 ? -5.223 -32.156 -23.578 1 94.44 287 LEU A CA 1
ATOM 2177 C C . LEU A 1 287 ? -6.211 -32.094 -24.734 1 94.44 287 LEU A C 1
ATOM 2179 O O . LEU A 1 287 ? -6.246 -33.031 -25.562 1 94.44 287 LEU A O 1
ATOM 2183 N N . GLU A 1 288 ? -6.898 -31.016 -24.844 1 91.5 288 GLU A N 1
ATOM 2184 C CA . GLU A 1 288 ? -7.973 -30.953 -25.828 1 91.5 288 GLU A CA 1
ATOM 2185 C C . GLU A 1 288 ? -7.477 -30.359 -27.141 1 91.5 288 GLU A C 1
ATOM 2187 O O . GLU A 1 288 ? -7.863 -30.812 -28.219 1 91.5 288 GLU A O 1
ATOM 2192 N N . ASN A 1 289 ? -6.602 -29.359 -27.031 1 93 289 ASN A N 1
ATOM 2193 C CA . ASN A 1 289 ? -6.258 -28.609 -28.219 1 93 289 ASN A CA 1
ATOM 2194 C C . ASN A 1 289 ? -4.781 -28.766 -28.594 1 93 289 ASN A C 1
ATOM 2196 O O . ASN A 1 289 ? -4.359 -28.375 -29.672 1 93 289 ASN A O 1
ATOM 2200 N N . GLY A 1 290 ? -4.047 -29.312 -27.688 1 95.56 290 GLY A N 1
ATOM 2201 C CA . GLY A 1 290 ? -2.621 -29.484 -27.922 1 95.56 290 GLY A CA 1
ATOM 2202 C C . GLY A 1 290 ? -1.82 -28.219 -27.719 1 95.56 290 GLY A C 1
ATOM 2203 O O . GLY A 1 290 ? -0.59 -28.234 -27.797 1 95.56 290 GLY A O 1
ATOM 2204 N N . SER A 1 291 ? -2.479 -27.156 -27.422 1 94.44 291 SER A N 1
ATOM 2205 C CA . SER A 1 291 ? -1.819 -25.859 -27.297 1 94.44 291 SER A CA 1
ATOM 2206 C C . SER A 1 291 ? -1.009 -25.766 -26.016 1 94.44 291 SER A C 1
ATOM 2208 O O . SER A 1 291 ? -1.394 -26.344 -24.984 1 94.44 291 SER A O 1
ATOM 2210 N N . VAL A 1 292 ? 0.138 -25.125 -26.109 1 95.12 292 VAL A N 1
ATOM 2211 C CA . VAL A 1 292 ? 0.992 -24.844 -24.953 1 95.12 292 VAL A CA 1
ATOM 2212 C C . VAL A 1 292 ? 1.296 -23.359 -24.891 1 95.12 292 VAL A C 1
ATOM 2214 O O . VAL A 1 292 ? 2.059 -22.828 -25.703 1 95.12 292 VAL A O 1
ATOM 2217 N N . ARG A 1 293 ? 0.715 -22.734 -23.938 1 87.81 293 ARG A N 1
ATOM 2218 C CA . ARG A 1 293 ? 0.947 -21.297 -23.781 1 87.81 293 ARG A CA 1
ATOM 2219 C C . ARG A 1 293 ? 2.068 -21.016 -22.797 1 87.81 293 ARG A C 1
ATOM 2221 O O . ARG A 1 293 ? 2.873 -20.109 -22.984 1 87.81 293 ARG A O 1
ATOM 2228 N N . THR A 1 294 ? 2.039 -21.75 -21.734 1 88.44 294 THR A N 1
ATOM 2229 C CA . THR A 1 294 ? 3.094 -21.641 -20.719 1 88.44 294 THR A CA 1
ATOM 2230 C C . THR A 1 294 ? 3.506 -23.031 -20.234 1 88.44 294 THR A C 1
ATOM 2232 O O . THR A 1 294 ? 2.656 -23.844 -19.859 1 88.44 294 THR A O 1
ATOM 2235 N N . SER A 1 295 ? 4.762 -23.328 -20.406 1 94.81 295 SER A N 1
ATOM 2236 C CA . SER A 1 295 ? 5.312 -24.609 -19.938 1 94.81 295 SER A CA 1
ATOM 2237 C C . SER A 1 295 ? 6.773 -24.453 -19.531 1 94.81 295 SER A C 1
ATOM 2239 O O . SER A 1 295 ? 7.438 -23.484 -19.906 1 94.81 295 SER A O 1
ATOM 2241 N N . VAL A 1 296 ? 7.121 -25.297 -18.734 1 94.44 296 VAL A N 1
ATOM 2242 C CA . VAL A 1 296 ? 8.5 -25.297 -18.266 1 94.44 296 VAL A CA 1
ATOM 2243 C C . VAL A 1 296 ? 9.406 -25.922 -19.312 1 94.44 296 VAL A C 1
ATOM 2245 O O . VAL A 1 296 ? 10.539 -25.484 -19.516 1 94.44 296 VAL A O 1
ATOM 2248 N N . ASN A 1 297 ? 8.891 -26.953 -20.109 1 95.94 297 ASN A N 1
ATOM 2249 C CA . ASN A 1 297 ? 9.82 -27.734 -20.922 1 95.94 297 ASN A CA 1
ATOM 2250 C C . ASN A 1 297 ? 9.398 -27.75 -22.391 1 95.94 297 ASN A C 1
ATOM 2252 O O . ASN A 1 297 ? 10.234 -27.984 -23.266 1 95.94 297 ASN A O 1
ATOM 2256 N N . PHE A 1 298 ? 8.125 -27.609 -22.688 1 97 298 PHE A N 1
ATOM 2257 C CA . PHE A 1 298 ? 7.68 -27.562 -24.078 1 97 298 PHE A CA 1
ATOM 2258 C C . PHE A 1 298 ? 7.777 -26.156 -24.641 1 97 298 PHE A C 1
ATOM 2260 O O . PHE A 1 298 ? 7.551 -25.172 -23.922 1 97 298 PHE A O 1
ATOM 2267 N N . PRO A 1 299 ? 8.023 -26.078 -25.938 1 94.88 299 PRO A N 1
ATOM 2268 C CA . PRO A 1 299 ? 7.918 -24.75 -26.562 1 94.88 299 PRO A CA 1
ATOM 2269 C C . PRO A 1 299 ? 6.484 -24.234 -26.625 1 94.88 299 PRO A C 1
ATOM 2271 O O . PRO A 1 299 ? 5.543 -25.016 -26.75 1 94.88 299 PRO A O 1
ATOM 2274 N N . ARG A 1 300 ? 6.344 -22.969 -26.547 1 94.38 300 ARG A N 1
ATOM 2275 C CA . ARG A 1 300 ? 5.031 -22.344 -26.672 1 94.38 300 ARG A CA 1
ATOM 2276 C C . ARG A 1 300 ? 4.5 -22.438 -28.094 1 94.38 300 ARG A C 1
ATOM 2278 O O . ARG A 1 300 ? 5.168 -22.016 -29.047 1 94.38 300 ARG A O 1
ATOM 2285 N N . VAL A 1 301 ? 3.379 -23.016 -28.266 1 93.88 301 VAL A N 1
ATOM 2286 C CA . VAL A 1 301 ? 2.715 -23.109 -29.562 1 93.88 301 VAL A CA 1
ATOM 2287 C C . VAL A 1 301 ? 1.205 -22.969 -29.375 1 93.88 301 VAL A C 1
ATOM 2289 O O . VAL A 1 301 ? 0.616 -23.625 -28.516 1 93.88 301 VAL A O 1
ATOM 2292 N N . ASP A 1 302 ? 0.653 -22.141 -30.078 1 92.25 302 ASP A N 1
ATOM 2293 C CA . ASP A 1 302 ? -0.793 -21.953 -30.078 1 92.25 302 ASP A CA 1
ATOM 2294 C C . ASP A 1 302 ? -1.324 -21.766 -31.5 1 92.25 302 ASP A C 1
ATOM 2296 O O . ASP A 1 302 ? -0.739 -21.031 -32.312 1 92.25 302 ASP A O 1
ATOM 2300 N N . LEU A 1 303 ? -2.297 -22.484 -31.875 1 90 303 LEU A N 1
ATOM 2301 C CA . LEU A 1 303 ? -2.938 -22.484 -33.188 1 90 303 LEU A CA 1
ATOM 2302 C C . LEU A 1 303 ? -4.43 -22.766 -33.062 1 90 303 LEU A C 1
ATOM 2304 O O . LEU A 1 303 ? -4.832 -23.719 -32.375 1 90 303 LEU A O 1
ATOM 2308 N N . PRO A 1 304 ? -5.227 -21.844 -33.625 1 90.5 304 PRO A N 1
ATOM 2309 C CA . PRO A 1 304 ? -6.652 -22.188 -33.594 1 90.5 304 PRO A CA 1
ATOM 2310 C C . PRO A 1 304 ? -6.945 -23.578 -34.156 1 90.5 304 PRO A C 1
ATOM 2312 O O . PRO A 1 304 ? -6.355 -23.984 -35.156 1 90.5 304 PRO A O 1
ATOM 2315 N N . PHE A 1 305 ? -7.746 -24.344 -33.469 1 92 305 PHE A N 1
ATOM 2316 C CA . PHE A 1 305 ? -8.141 -25.688 -33.875 1 92 305 PHE A CA 1
ATOM 2317 C C . PHE A 1 305 ? -9.406 -25.641 -34.719 1 92 305 PHE A C 1
ATOM 2319 O O . PHE A 1 305 ? -10.508 -25.875 -34.219 1 92 305 PHE A O 1
ATOM 2326 N N . ASP A 1 306 ? -9.289 -25.484 -36.031 1 88.56 306 ASP A N 1
ATOM 2327 C CA . ASP A 1 306 ? -10.445 -25.234 -36.906 1 88.56 306 ASP A CA 1
ATOM 2328 C C . ASP A 1 306 ? -10.625 -26.359 -37.906 1 88.56 306 ASP A C 1
ATOM 2330 O O . ASP A 1 306 ? -11.281 -26.172 -38.938 1 88.56 306 ASP A O 1
ATOM 2334 N N . THR A 1 307 ? -9.992 -27.453 -37.719 1 92.44 307 THR A N 1
ATOM 2335 C CA . THR A 1 307 ? -10.117 -28.656 -38.531 1 92.44 307 THR A CA 1
ATOM 2336 C C . THR A 1 307 ? -10.672 -29.812 -37.719 1 92.44 307 THR A C 1
ATOM 2338 O O . THR A 1 307 ? -10.711 -29.766 -36.5 1 92.44 307 THR A O 1
ATOM 2341 N N . PRO A 1 308 ? -11.133 -30.859 -38.344 1 92.56 308 PRO A N 1
ATOM 2342 C CA . PRO A 1 308 ? -11.711 -31.984 -37.594 1 92.56 308 PRO A CA 1
ATOM 2343 C C . PRO A 1 308 ? -10.688 -32.688 -36.688 1 92.56 308 PRO A C 1
ATOM 2345 O O . PRO A 1 308 ? -11.055 -33.219 -35.656 1 92.56 308 PRO A O 1
ATOM 2348 N N . HIS A 1 309 ? -9.414 -32.656 -37.156 1 94.69 309 HIS A N 1
ATOM 2349 C CA . HIS A 1 309 ? -8.383 -33.344 -36.406 1 94.69 309 HIS A CA 1
ATOM 2350 C C . HIS A 1 309 ? -7.102 -32.531 -36.344 1 94.69 309 HIS A C 1
ATOM 2352 O O . HIS A 1 309 ? -6.93 -31.578 -37.125 1 94.69 309 HIS A O 1
ATOM 2358 N N . ARG A 1 310 ? -6.227 -32.781 -35.344 1 95.5 310 ARG A N 1
ATOM 2359 C CA . ARG A 1 310 ? -4.918 -32.156 -35.156 1 95.5 310 ARG A CA 1
ATOM 2360 C C . ARG A 1 310 ? -3.885 -33.188 -34.719 1 95.5 310 ARG A C 1
ATOM 2362 O O . ARG A 1 310 ? -4.188 -34.094 -33.906 1 95.5 310 ARG A O 1
ATOM 2369 N N . ILE A 1 311 ? -2.764 -33.125 -35.344 1 94.88 311 ILE A N 1
ATOM 2370 C CA . ILE A 1 311 ? -1.638 -33.938 -34.906 1 94.88 311 ILE A CA 1
ATOM 2371 C C . ILE A 1 311 ? -0.637 -33.062 -34.125 1 94.88 311 ILE A C 1
ATOM 2373 O O . ILE A 1 311 ? -0.298 -31.969 -34.562 1 94.88 311 ILE A O 1
ATOM 2377 N N . THR A 1 312 ? -0.281 -33.5 -32.938 1 96.06 312 THR A N 1
ATOM 2378 C CA . THR A 1 312 ? 0.79 -32.844 -32.219 1 96.06 312 THR A CA 1
ATOM 2379 C C . THR A 1 312 ? 2.068 -33.656 -32.25 1 96.06 312 THR A C 1
ATOM 2381 O O . THR A 1 312 ? 2.018 -34.906 -32.219 1 96.06 312 THR A O 1
ATOM 2384 N N . LEU A 1 313 ? 3.172 -32.969 -32.406 1 94.44 313 LEU A N 1
ATOM 2385 C CA . LEU A 1 313 ? 4.469 -33.625 -32.438 1 94.44 313 LEU A CA 1
ATOM 2386 C C . LEU A 1 313 ? 5.453 -32.969 -31.484 1 94.44 313 LEU A C 1
ATOM 2388 O O . LEU A 1 313 ? 5.691 -31.766 -31.547 1 94.44 313 LEU A O 1
ATOM 2392 N N . PHE A 1 314 ? 5.961 -33.688 -30.516 1 95.94 314 PHE A N 1
ATOM 2393 C CA . PHE A 1 314 ? 7.109 -33.281 -29.703 1 95.94 314 PHE A CA 1
ATOM 2394 C C . PHE A 1 314 ? 8.344 -34.094 -30.094 1 95.94 314 PHE A C 1
ATOM 2396 O O . PHE A 1 314 ? 8.312 -35.312 -30.156 1 95.94 314 PHE A O 1
ATOM 2403 N N . TYR A 1 315 ? 9.383 -33.375 -30.453 1 94.19 315 TYR A N 1
ATOM 2404 C CA . TYR A 1 315 ? 10.508 -34.062 -31.078 1 94.19 315 TYR A CA 1
ATOM 2405 C C . TYR A 1 315 ? 11.828 -33.375 -30.719 1 94.19 315 TYR A C 1
ATOM 2407 O O . TYR A 1 315 ? 11.844 -32.25 -30.234 1 94.19 315 TYR A O 1
ATOM 2415 N N . LYS A 1 316 ? 12.914 -34.125 -30.875 1 92.38 316 LYS A N 1
ATOM 2416 C CA . LYS A 1 316 ? 14.242 -33.531 -30.766 1 92.38 316 LYS A CA 1
ATOM 2417 C C . LYS A 1 316 ? 14.539 -32.594 -31.906 1 92.38 316 LYS A C 1
ATOM 2419 O O . LYS A 1 316 ? 14.344 -32.938 -33.094 1 92.38 316 LYS A O 1
ATOM 2424 N N . ASP A 1 317 ? 14.836 -31.312 -31.547 1 82.12 317 ASP A N 1
ATOM 2425 C CA . ASP A 1 317 ? 14.953 -30.266 -32.562 1 82.12 317 ASP A CA 1
ATOM 2426 C C . ASP A 1 317 ? 16.25 -30.422 -33.375 1 82.12 317 ASP A C 1
ATOM 2428 O O . ASP A 1 317 ? 17.328 -30.094 -32.875 1 82.12 317 ASP A O 1
ATOM 2432 N N . ARG A 1 318 ? 16.141 -31.016 -34.469 1 77.88 318 ARG A N 1
ATOM 2433 C CA . ARG A 1 318 ? 17.188 -31.125 -35.469 1 77.88 318 ARG A CA 1
ATOM 2434 C C . ARG A 1 318 ? 16.812 -30.328 -36.719 1 77.88 318 ARG A C 1
ATOM 2436 O O . ARG A 1 318 ? 15.633 -30.016 -36.938 1 77.88 318 ARG A O 1
ATOM 2443 N N . ALA A 1 319 ? 17.844 -29.891 -37.344 1 70.88 319 ALA A N 1
ATOM 2444 C CA . ALA A 1 319 ? 17.656 -29.031 -38.531 1 70.88 319 ALA A CA 1
ATOM 2445 C C . ALA A 1 319 ? 16.641 -29.625 -39.469 1 70.88 319 ALA A C 1
ATOM 2447 O O . ALA A 1 319 ? 16.781 -30.766 -39.906 1 70.88 319 ALA A O 1
ATOM 2448 N N . ASN A 1 320 ? 15.445 -28.859 -39.719 1 70.81 320 ASN A N 1
ATOM 2449 C CA . ASN A 1 320 ? 14.414 -29.016 -40.75 1 70.81 320 ASN A CA 1
ATOM 2450 C C . ASN A 1 320 ? 13.57 -30.25 -40.531 1 70.81 320 ASN A C 1
ATOM 2452 O O . ASN A 1 320 ? 12.977 -30.797 -41.469 1 70.81 320 ASN A O 1
ATOM 2456 N N . LEU A 1 321 ? 13.57 -30.859 -39.281 1 77.81 321 LEU A N 1
ATOM 2457 C CA . LEU A 1 321 ? 12.859 -32.094 -39 1 77.81 321 LEU A CA 1
ATOM 2458 C C . LEU A 1 321 ? 11.352 -31.906 -39.188 1 77.81 321 LEU A C 1
ATOM 2460 O O . LEU A 1 321 ? 10.664 -32.844 -39.625 1 77.81 321 LEU A O 1
ATOM 2464 N N . TRP A 1 322 ? 10.891 -30.766 -38.906 1 76.62 322 TRP A N 1
ATOM 2465 C CA . TRP A 1 322 ? 9.445 -30.578 -39.031 1 76.62 322 TRP A CA 1
ATOM 2466 C C . TRP A 1 322 ? 9.008 -30.703 -40.5 1 76.62 322 TRP A C 1
ATOM 2468 O O . TRP A 1 322 ? 7.922 -31.219 -40.781 1 76.62 322 TRP A O 1
ATOM 2478 N N . LEU A 1 323 ? 9.852 -30.297 -41.438 1 77.19 323 LEU A N 1
ATOM 2479 C CA . LEU A 1 323 ? 9.555 -30.422 -42.844 1 77.19 323 LEU A CA 1
ATOM 2480 C C . LEU A 1 323 ? 9.422 -31.891 -43.25 1 77.19 323 LEU A C 1
ATOM 2482 O O . LEU A 1 323 ? 8.57 -32.25 -44.062 1 77.19 323 LEU A O 1
ATOM 2486 N N . ASP A 1 324 ? 10.297 -32.656 -42.625 1 82.12 324 ASP A N 1
ATOM 2487 C CA . ASP A 1 324 ? 10.266 -34.094 -42.875 1 82.12 324 ASP A CA 1
ATOM 2488 C C . ASP A 1 324 ? 8.93 -34.719 -42.438 1 82.12 324 ASP A C 1
ATOM 2490 O O . ASP A 1 324 ? 8.375 -35.562 -43.156 1 82.12 324 ASP A O 1
ATOM 2494 N N . PHE A 1 325 ? 8.406 -34.25 -41.375 1 84.31 325 PHE A N 1
ATOM 2495 C CA . PHE A 1 325 ? 7.152 -34.781 -40.844 1 84.31 325 PHE A CA 1
ATOM 2496 C C . PHE A 1 325 ? 5.98 -34.344 -41.75 1 84.31 325 PHE A C 1
ATOM 2498 O O . PHE A 1 325 ? 5.074 -35.156 -42 1 84.31 325 PHE A O 1
ATOM 2505 N N . VAL A 1 326 ? 6.062 -33.156 -42.2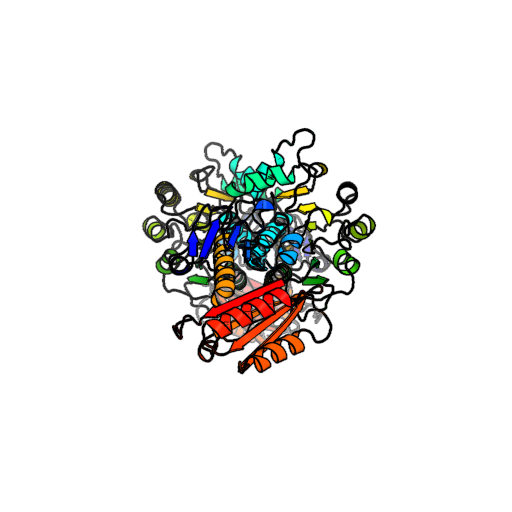5 1 82.44 326 VAL A N 1
ATOM 2506 C CA . VAL A 1 326 ? 5 -32.688 -43.125 1 82.44 326 VAL A CA 1
ATOM 2507 C C . VAL A 1 326 ? 4.984 -33.5 -44.406 1 82.44 326 VAL A C 1
ATOM 2509 O O . VAL A 1 326 ? 3.92 -33.844 -44.906 1 82.44 326 VAL A O 1
ATOM 2512 N N . GLN A 1 327 ? 6.18 -33.719 -44.844 1 85.31 327 GLN A N 1
ATOM 2513 C CA . GLN A 1 327 ? 6.285 -34.531 -46.031 1 85.31 327 GLN A CA 1
ATOM 2514 C C . GLN A 1 327 ? 5.734 -35.938 -45.812 1 85.31 327 GLN A C 1
ATOM 2516 O O . GLN A 1 327 ? 5.043 -36.5 -46.688 1 85.31 327 GLN A O 1
ATOM 2521 N N . LEU A 1 328 ? 6.102 -36.469 -44.719 1 87.25 328 LEU A N 1
ATOM 2522 C CA . LEU A 1 328 ? 5.605 -37.781 -44.375 1 87.25 328 LEU A CA 1
ATOM 2523 C C . LEU A 1 328 ? 4.082 -37.812 -44.344 1 87.25 328 LEU A C 1
ATOM 2525 O O . LEU A 1 328 ? 3.463 -38.75 -44.844 1 87.25 328 LEU A O 1
ATOM 2529 N N . LEU A 1 329 ? 3.42 -36.812 -43.812 1 88 329 LEU A N 1
ATOM 2530 C CA . LEU A 1 329 ? 1.965 -36.719 -43.719 1 88 329 LEU A CA 1
ATOM 2531 C C . LEU A 1 329 ? 1.353 -36.594 -45.125 1 88 329 LEU A C 1
ATOM 2533 O O . LEU A 1 329 ? 0.355 -37.25 -45.438 1 88 329 LEU A O 1
ATOM 2537 N N . THR A 1 330 ? 2.068 -35.781 -45.906 1 85.94 330 THR A N 1
ATOM 2538 C CA . THR A 1 330 ? 1.598 -35.562 -47.25 1 85.94 330 THR A CA 1
ATOM 2539 C C . THR A 1 330 ? 1.699 -36.844 -48.062 1 85.94 330 THR A C 1
ATOM 2541 O O . THR A 1 330 ? 0.812 -37.156 -48.875 1 85.94 330 THR A O 1
ATOM 2544 N N . ASP A 1 331 ? 2.727 -37.562 -47.844 1 88.62 331 ASP A N 1
ATOM 2545 C CA . ASP A 1 331 ? 2.938 -38.812 -48.562 1 88.62 331 ASP A CA 1
ATOM 2546 C C . ASP A 1 331 ? 1.847 -39.844 -48.188 1 88.62 331 ASP A C 1
ATOM 2548 O O . ASP A 1 331 ? 1.536 -40.719 -49 1 88.62 331 ASP A O 1
ATOM 2552 N N . GLN A 1 332 ? 1.345 -39.688 -47.031 1 88.19 332 GLN A N 1
ATOM 2553 C CA . GLN A 1 332 ? 0.291 -40.594 -46.594 1 88.19 332 GLN A CA 1
ATOM 2554 C C . GLN A 1 332 ? -1.085 -40.062 -47.031 1 88.19 332 GLN A C 1
ATOM 2556 O O . GLN A 1 332 ? -2.109 -40.625 -46.594 1 88.19 332 GLN A O 1
ATOM 2561 N N . GLY A 1 333 ? -1.093 -38.938 -47.781 1 86.62 333 GLY A N 1
ATOM 2562 C CA . GLY A 1 333 ? -2.342 -38.438 -48.344 1 86.62 333 GLY A CA 1
ATOM 2563 C C . GLY A 1 333 ? -3.037 -37.438 -47.438 1 86.62 333 GLY A C 1
ATOM 2564 O O . GLY A 1 333 ? -4.215 -37.125 -47.625 1 86.62 333 GLY A O 1
ATOM 2565 N N . LEU A 1 334 ? -2.35 -37.031 -46.438 1 90.75 334 LEU A N 1
ATOM 2566 C CA . LEU A 1 334 ? -2.959 -36.094 -45.531 1 90.75 334 LEU A CA 1
ATOM 2567 C C . LEU A 1 334 ? -2.654 -34.656 -45.969 1 90.75 334 LEU A C 1
ATOM 2569 O O . LEU A 1 334 ? -1.545 -34.344 -46.406 1 90.75 334 LEU A O 1
ATOM 2573 N N . THR A 1 335 ? -3.67 -33.781 -45.875 1 87.88 335 THR A N 1
ATOM 2574 C CA . THR A 1 335 ? -3.484 -32.375 -46.156 1 87.88 335 THR A CA 1
ATOM 2575 C C . THR A 1 335 ? -3.172 -31.594 -44.875 1 87.88 335 THR A C 1
ATOM 2577 O O . THR A 1 335 ? -3.865 -31.75 -43.875 1 87.88 335 THR A O 1
ATOM 2580 N N . VAL A 1 336 ? -2.154 -30.844 -44.938 1 89.44 336 VAL A N 1
ATOM 2581 C CA . VAL A 1 336 ? -1.819 -29.938 -43.844 1 89.44 336 VAL A CA 1
ATOM 2582 C C . VAL A 1 336 ? -2.506 -28.578 -44.062 1 89.44 336 VAL A C 1
ATOM 2584 O O . VAL A 1 336 ? -2.107 -27.812 -44.938 1 89.44 336 VAL A O 1
ATOM 2587 N N . LYS A 1 337 ? -3.477 -28.297 -43.406 1 89.94 337 LYS A N 1
ATOM 2588 C CA . LYS A 1 337 ? -4.207 -27.047 -43.562 1 89.94 337 LYS A CA 1
ATOM 2589 C C . LYS A 1 337 ? -3.443 -25.875 -42.969 1 89.94 337 LYS A C 1
ATOM 2591 O O . LYS A 1 337 ? -3.309 -24.812 -43.594 1 89.94 337 LYS A O 1
ATOM 2596 N N . GLU A 1 338 ? -3.062 -25.969 -41.75 1 91.38 338 GLU A N 1
ATOM 2597 C CA . GLU A 1 338 ? -2.264 -24.984 -41 1 91.38 338 GLU A CA 1
ATOM 2598 C C . GLU A 1 338 ? -1.315 -25.656 -40.031 1 91.38 338 GLU A C 1
ATOM 2600 O O . GLU A 1 338 ? -1.627 -26.734 -39.5 1 91.38 338 GLU A O 1
ATOM 2605 N N . MET A 1 339 ? -0.186 -25.109 -39.875 1 91.31 339 MET A N 1
ATOM 2606 C CA . MET A 1 339 ? 0.786 -25.672 -38.938 1 91.31 339 MET A CA 1
ATOM 2607 C C . MET A 1 339 ? 1.601 -24.578 -38.25 1 91.31 339 MET A C 1
ATOM 2609 O O . MET A 1 339 ? 1.834 -23.516 -38.844 1 91.31 339 MET A O 1
ATOM 2613 N N . THR A 1 340 ? 1.908 -24.719 -37.062 1 91.69 340 THR A N 1
ATOM 2614 C CA . THR A 1 340 ? 2.814 -23.859 -36.312 1 91.69 340 THR A CA 1
ATOM 2615 C C . THR A 1 340 ? 3.742 -24.672 -35.438 1 91.69 340 THR A C 1
ATOM 2617 O O . THR A 1 340 ? 3.391 -25.781 -35 1 91.69 340 THR A O 1
ATOM 2620 N N . SER A 1 341 ? 4.988 -24.297 -35.344 1 91.75 341 SER A N 1
ATOM 2621 C CA . SER A 1 341 ? 5.957 -24.984 -34.5 1 91.75 341 SER A CA 1
ATOM 2622 C C . SER A 1 341 ? 6.906 -24 -33.812 1 91.75 341 SER A C 1
ATOM 2624 O O . SER A 1 341 ? 7.008 -22.844 -34.25 1 91.75 341 SER A O 1
ATOM 2626 N N . ASN A 1 342 ? 7.434 -24.359 -32.719 1 93.06 342 ASN A N 1
ATOM 2627 C CA . ASN A 1 342 ? 8.461 -23.609 -32 1 93.06 342 ASN A CA 1
ATOM 2628 C C . ASN A 1 342 ? 9.469 -24.547 -31.344 1 93.06 342 ASN A C 1
ATOM 2630 O O . ASN A 1 342 ? 9.281 -25.766 -31.344 1 93.06 342 ASN A O 1
ATOM 2634 N N . ALA A 1 343 ? 10.562 -24.031 -30.969 1 92.62 343 ALA A N 1
ATOM 2635 C CA . ALA A 1 343 ? 11.609 -24.844 -30.344 1 92.62 343 ALA A CA 1
ATOM 2636 C C . ALA A 1 343 ? 12.031 -24.266 -29 1 92.62 343 ALA A C 1
ATOM 2638 O O . ALA A 1 343 ? 11.883 -23.062 -28.75 1 92.62 343 ALA A O 1
ATOM 2639 N N . LYS A 1 344 ? 12.438 -25.047 -28.062 1 92.75 344 LYS A N 1
ATOM 2640 C CA . LYS A 1 344 ? 12.906 -24.688 -26.734 1 92.75 344 LYS A CA 1
ATOM 2641 C C . LYS A 1 344 ? 13.93 -25.703 -26.219 1 92.75 344 LYS A C 1
ATOM 2643 O O . LYS A 1 344 ? 13.625 -26.891 -26.109 1 92.75 344 LYS A O 1
ATOM 2648 N N . ASN A 1 345 ? 15.125 -25.297 -25.969 1 92.75 345 ASN A N 1
ATOM 2649 C CA . ASN A 1 345 ? 16.188 -26.062 -25.312 1 92.75 345 ASN A CA 1
ATOM 2650 C C . ASN A 1 345 ? 16.453 -27.375 -26.062 1 92.75 345 ASN A C 1
ATOM 2652 O O . ASN A 1 345 ? 16.516 -28.438 -25.438 1 92.75 345 ASN A O 1
ATOM 2656 N N . GLY A 1 346 ? 16.422 -27.391 -27.422 1 92.31 346 GLY A N 1
ATOM 2657 C CA . GLY A 1 346 ? 16.781 -28.531 -28.234 1 92.31 346 GLY A CA 1
ATOM 2658 C C . GLY A 1 346 ? 15.609 -29.422 -28.594 1 92.31 346 GLY A C 1
ATOM 2659 O O . GLY A 1 346 ? 15.781 -30.5 -29.172 1 92.31 346 GLY A O 1
ATOM 2660 N N . TYR A 1 347 ? 14.445 -29 -28.203 1 95.06 347 TYR A N 1
ATOM 2661 C CA . TYR A 1 347 ? 13.242 -29.766 -28.531 1 95.06 347 TYR A CA 1
ATOM 2662 C C . TYR A 1 347 ? 12.266 -28.906 -29.328 1 95.06 347 TYR A C 1
ATOM 2664 O O . TYR A 1 347 ? 12.234 -27.688 -29.172 1 95.06 347 TYR A O 1
ATOM 2672 N N . GLY A 1 348 ? 11.539 -29.547 -30.141 1 94.12 348 GLY A N 1
ATOM 2673 C CA . GLY A 1 348 ? 10.5 -28.875 -30.906 1 94.12 348 GLY A CA 1
ATOM 2674 C C . GLY A 1 348 ? 9.109 -29.391 -30.594 1 94.12 348 GLY A C 1
ATOM 2675 O O . GLY A 1 348 ? 8.945 -30.531 -30.141 1 94.12 348 GLY A O 1
ATOM 2676 N N . TYR A 1 349 ? 8.133 -28.562 -30.781 1 95.19 349 TYR A N 1
ATOM 2677 C CA . TYR A 1 349 ? 6.723 -28.906 -30.656 1 95.19 349 TYR A CA 1
ATOM 2678 C C . TYR A 1 349 ? 5.898 -28.312 -31.781 1 95.19 349 TYR A C 1
ATOM 2680 O O . TYR A 1 349 ? 6.07 -27.141 -32.125 1 95.19 349 TYR A O 1
ATOM 2688 N N . ALA A 1 350 ? 5.066 -29.125 -32.406 1 93.31 350 ALA A N 1
ATOM 2689 C CA . ALA A 1 350 ? 4.309 -28.656 -33.594 1 93.31 350 ALA A CA 1
ATOM 2690 C C . ALA A 1 350 ? 2.838 -29.047 -33.469 1 93.31 350 ALA A C 1
ATOM 2692 O O . ALA A 1 350 ? 2.508 -30.109 -32.906 1 93.31 350 ALA A O 1
ATOM 2693 N N . LEU A 1 351 ? 2.029 -28.188 -33.906 1 94.56 351 LEU A N 1
ATOM 2694 C CA . LEU A 1 351 ? 0.607 -28.438 -34.125 1 94.56 351 LEU A CA 1
ATOM 2695 C C . LEU A 1 351 ? 0.269 -28.438 -35.594 1 94.56 351 LEU A C 1
ATOM 2697 O O . LEU A 1 351 ? 0.624 -27.5 -36.312 1 94.56 351 LEU A O 1
ATOM 2701 N N . ILE A 1 352 ? -0.372 -29.484 -36 1 93.69 352 ILE A N 1
ATOM 2702 C CA . ILE A 1 352 ? -0.747 -29.609 -37.406 1 93.69 352 ILE A CA 1
ATOM 2703 C C . ILE A 1 352 ? -2.252 -29.844 -37.531 1 93.69 352 ILE A C 1
ATOM 2705 O O . ILE A 1 352 ? -2.752 -30.906 -37.156 1 93.69 352 ILE A O 1
ATOM 2709 N N . ASN A 1 353 ? -2.912 -28.859 -38.031 1 93.44 353 ASN A N 1
ATOM 2710 C CA . ASN A 1 353 ? -4.336 -29.016 -38.312 1 93.44 353 ASN A CA 1
ATOM 2711 C C . ASN A 1 353 ? -4.57 -29.797 -39.594 1 93.44 353 ASN A C 1
ATOM 2713 O O . ASN A 1 353 ? -3.99 -29.484 -40.656 1 93.44 353 ASN A O 1
ATOM 2717 N N . THR A 1 354 ? -5.379 -30.812 -39.5 1 93.69 354 THR A N 1
ATOM 2718 C CA . THR A 1 354 ? -5.613 -31.688 -40.625 1 93.69 354 THR A CA 1
ATOM 2719 C C . THR A 1 354 ? -6.949 -32.406 -40.5 1 93.69 354 THR A C 1
ATOM 2721 O O . THR A 1 354 ? -7.773 -32.031 -39.656 1 93.69 354 THR A O 1
ATOM 2724 N N . ASP A 1 355 ? -7.211 -33.25 -41.438 1 93.06 355 ASP A N 1
ATOM 2725 C CA . ASP A 1 355 ? -8.414 -34.094 -41.438 1 93.06 355 ASP A CA 1
ATOM 2726 C C . ASP A 1 355 ? -8.078 -35.562 -41.625 1 93.06 355 ASP A C 1
ATOM 2728 O O . ASP A 1 355 ? -7.906 -36.031 -42.75 1 93.06 355 ASP A O 1
ATOM 2732 N N . LEU A 1 356 ? -8.078 -36.281 -40.469 1 93.12 356 LEU A N 1
ATOM 2733 C CA . LEU A 1 356 ? -7.695 -37.688 -40.5 1 93.12 356 LEU A CA 1
ATOM 2734 C C . LEU A 1 356 ? -8.828 -38.562 -41.062 1 93.12 356 LEU A C 1
ATOM 2736 O O . LEU A 1 356 ? -8.617 -39.719 -41.406 1 93.12 356 LEU A O 1
ATOM 2740 N N . SER A 1 357 ? -10.023 -38 -41.156 1 90.06 357 SER A N 1
ATOM 2741 C CA . SER A 1 357 ? -11.18 -38.75 -41.594 1 90.06 357 SER A CA 1
ATOM 2742 C C . SER A 1 357 ? -11.023 -39.188 -43.062 1 90.06 357 SER A C 1
ATOM 2744 O O . SER A 1 357 ? -11.727 -40.062 -43.531 1 90.06 357 SER A O 1
ATOM 2746 N N . VAL A 1 358 ? -10.062 -38.562 -43.781 1 90.06 358 VAL A N 1
ATOM 2747 C CA . VAL A 1 358 ? -9.844 -38.875 -45.188 1 90.06 358 VAL A CA 1
ATOM 2748 C C . VAL A 1 358 ? -9.109 -40.219 -45.312 1 90.06 358 VAL A C 1
ATOM 2750 O O . VAL A 1 358 ? -9.078 -40.812 -46.375 1 90.06 358 VAL A O 1
ATOM 2753 N N . LEU A 1 359 ? -8.547 -40.688 -44.156 1 91.75 359 LEU A N 1
ATOM 2754 C CA . LEU A 1 359 ? -7.785 -41.906 -44.125 1 91.75 359 LEU A CA 1
ATOM 2755 C C . LEU A 1 359 ? -8.633 -43.062 -43.594 1 91.75 359 LEU A C 1
ATOM 2757 O O . LEU A 1 359 ? -9.5 -42.844 -42.719 1 91.75 359 LEU A O 1
ATOM 2761 N N . SER A 1 360 ? -8.344 -44.25 -44.094 1 91.88 360 SER A N 1
ATOM 2762 C CA . SER A 1 360 ? -8.945 -45.438 -43.5 1 91.88 360 SER A CA 1
ATOM 2763 C C . SER A 1 360 ? -8.32 -45.781 -42.156 1 91.88 360 SER A C 1
ATOM 2765 O O . SER A 1 360 ? -7.258 -45.281 -41.812 1 91.88 360 SER A O 1
ATOM 2767 N N . GLN A 1 361 ? -8.945 -46.656 -41.438 1 92.38 361 GLN A N 1
ATOM 2768 C CA . GLN A 1 361 ? -8.414 -47.062 -40.125 1 92.38 361 GLN A CA 1
ATOM 2769 C C . GLN A 1 361 ? -7.047 -47.719 -40.281 1 92.38 361 GLN A C 1
ATOM 2771 O O . GLN A 1 361 ? -6.172 -47.531 -39.438 1 92.38 361 GLN A O 1
ATOM 2776 N N . ALA A 1 362 ? -6.934 -48.406 -41.344 1 93.56 362 ALA A N 1
ATOM 2777 C CA . ALA A 1 362 ? -5.656 -49.062 -41.594 1 93.56 362 ALA A CA 1
ATOM 2778 C C . ALA A 1 362 ? -4.566 -48.062 -41.906 1 93.56 362 ALA A C 1
ATOM 2780 O O . ALA A 1 362 ? -3.418 -48.219 -41.5 1 93.56 362 ALA A O 1
ATOM 2781 N N . GLU A 1 363 ? -4.941 -47.031 -42.656 1 92.44 363 GLU A N 1
ATOM 2782 C CA . GLU A 1 363 ? -3.988 -45.969 -43 1 92.44 363 GLU A CA 1
ATOM 2783 C C . GLU A 1 363 ? -3.592 -45.188 -41.75 1 92.44 363 GLU A C 1
ATOM 2785 O O . GLU A 1 363 ? -2.438 -44.781 -41.625 1 92.44 363 GLU A O 1
ATOM 2790 N N . ILE A 1 364 ? -4.52 -44.969 -40.938 1 93.12 364 ILE A N 1
ATOM 2791 C CA . ILE A 1 364 ? -4.242 -44.25 -39.688 1 93.12 364 ILE A CA 1
ATOM 2792 C C . ILE A 1 364 ? -3.293 -45.094 -38.844 1 93.12 364 ILE A C 1
ATOM 2794 O O . ILE A 1 364 ? -2.352 -44.562 -38.25 1 93.12 364 ILE A O 1
ATOM 2798 N N . ALA A 1 365 ? -3.521 -46.344 -38.75 1 94.25 365 ALA A N 1
ATOM 2799 C CA . ALA A 1 365 ? -2.646 -47.25 -37.969 1 94.25 365 ALA A CA 1
ATOM 2800 C C . ALA A 1 365 ? -1.23 -47.25 -38.531 1 94.25 365 ALA A C 1
ATOM 2802 O O . ALA A 1 365 ? -0.254 -47.25 -37.781 1 94.25 365 ALA A O 1
ATOM 2803 N N . ASN A 1 366 ? -1.199 -47.281 -39.875 1 93.44 366 ASN A N 1
ATOM 2804 C CA . ASN A 1 366 ? 0.103 -47.188 -40.531 1 93.44 366 ASN A CA 1
ATOM 2805 C C . ASN A 1 366 ? 0.819 -45.875 -40.219 1 93.44 366 ASN A C 1
ATOM 2807 O O . ASN A 1 366 ? 2.027 -45.875 -40 1 93.44 366 ASN A O 1
ATOM 2811 N N . LEU A 1 367 ? 0.045 -44.844 -40.281 1 92.62 367 LEU A N 1
ATOM 2812 C CA . LEU A 1 367 ? 0.606 -43.531 -39.969 1 92.62 367 LEU A CA 1
ATOM 2813 C C . LEU A 1 367 ? 1.146 -43.531 -38.531 1 92.62 367 LEU A C 1
ATOM 2815 O O . LEU A 1 367 ? 2.24 -43 -38.281 1 92.62 367 LEU A O 1
ATOM 2819 N N . ARG A 1 368 ? 0.438 -44.031 -37.562 1 93.62 368 ARG A N 1
ATOM 2820 C CA . ARG A 1 368 ? 0.879 -44.125 -36.188 1 93.62 368 ARG A CA 1
ATOM 2821 C C . ARG A 1 368 ? 2.201 -44.875 -36.094 1 93.62 368 ARG A C 1
ATOM 2823 O O . ARG A 1 368 ? 3.102 -44.469 -35.344 1 93.62 368 ARG A O 1
ATOM 2830 N N . GLN A 1 369 ? 2.266 -45.906 -36.781 1 93.5 369 GLN A N 1
ATOM 2831 C CA . GLN A 1 369 ? 3.473 -46.75 -36.75 1 93.5 369 GLN A CA 1
ATOM 2832 C C . GLN A 1 369 ? 4.664 -46 -37.344 1 93.5 369 GLN A C 1
ATOM 2834 O O . GLN A 1 369 ? 5.777 -46.062 -36.812 1 93.5 369 GLN A O 1
ATOM 2839 N N . LEU A 1 370 ? 4.434 -45.312 -38.438 1 91.25 370 LEU A N 1
ATOM 2840 C CA . LEU A 1 370 ? 5.492 -44.531 -39.062 1 91.25 370 LEU A CA 1
ATOM 2841 C C . LEU A 1 370 ? 6.027 -43.469 -38.125 1 91.25 370 LEU A C 1
ATOM 2843 O O . LEU A 1 370 ? 7.238 -43.25 -38.062 1 91.25 370 LEU A O 1
ATOM 2847 N N . LEU A 1 371 ? 5.117 -42.844 -37.469 1 90.81 371 LEU A N 1
ATOM 2848 C CA . LEU A 1 371 ? 5.512 -41.781 -36.562 1 90.81 371 LEU A CA 1
ATOM 2849 C C . LEU A 1 371 ? 6.254 -42.375 -35.344 1 90.81 371 LEU A C 1
ATOM 2851 O O . LEU A 1 371 ? 7.223 -41.781 -34.875 1 90.81 371 LEU A O 1
ATOM 2855 N N . GLN A 1 372 ? 5.809 -43.5 -34.875 1 90.12 372 GLN A N 1
ATOM 2856 C CA . GLN A 1 372 ? 6.449 -44.188 -33.75 1 90.12 372 GLN A CA 1
ATOM 2857 C C . GLN A 1 372 ? 7.867 -44.625 -34.094 1 90.12 372 GLN A C 1
ATOM 2859 O O . GLN A 1 372 ? 8.758 -44.594 -33.25 1 90.12 372 GLN A O 1
ATOM 2864 N N . ASP A 1 373 ? 8.117 -44.906 -35.375 1 88.31 373 ASP A N 1
ATOM 2865 C CA . ASP A 1 373 ? 9.383 -45.469 -35.812 1 88.31 373 ASP A CA 1
ATOM 2866 C C . ASP A 1 373 ? 10.367 -44.375 -36.219 1 88.31 373 ASP A C 1
ATOM 2868 O O . ASP A 1 373 ? 11.547 -44.656 -36.469 1 88.31 373 ASP A O 1
ATOM 2872 N N . HIS A 1 374 ? 9.969 -43.156 -36.469 1 83.62 374 HIS A N 1
ATOM 2873 C CA . HIS A 1 374 ? 10.805 -42.094 -36.969 1 83.62 374 HIS A CA 1
ATOM 2874 C C . HIS A 1 374 ? 11.945 -41.781 -36 1 83.62 374 HIS A C 1
ATOM 2876 O O . HIS A 1 374 ? 12.977 -41.219 -36.406 1 83.62 374 HIS A O 1
ATOM 2882 N N . GLY A 1 375 ? 12.117 -42.219 -34.812 1 81.06 375 GLY A N 1
ATOM 2883 C CA . GLY A 1 375 ? 13.195 -42.125 -33.844 1 81.06 375 GLY A CA 1
ATOM 2884 C C . GLY A 1 375 ? 13.297 -40.75 -33.188 1 81.06 375 GLY A C 1
ATOM 2885 O O . GLY A 1 375 ? 13.695 -40.625 -32.031 1 81.06 375 GLY A O 1
ATOM 2886 N N . ASP A 1 376 ? 13.094 -39.625 -34.031 1 89.12 376 ASP A N 1
ATOM 2887 C CA . ASP A 1 376 ? 13.266 -38.281 -33.5 1 89.12 376 ASP A CA 1
ATOM 2888 C C . ASP A 1 376 ? 11.992 -37.812 -32.781 1 89.12 376 ASP A C 1
ATOM 2890 O O . ASP A 1 376 ? 12.023 -36.844 -32.031 1 89.12 376 ASP A O 1
ATOM 2894 N N . ILE A 1 377 ? 10.914 -38.438 -33.156 1 91.94 377 ILE A N 1
ATOM 2895 C CA . ILE A 1 377 ? 9.648 -38.094 -32.531 1 91.94 377 ILE A CA 1
ATOM 2896 C C . ILE A 1 377 ? 9.555 -38.75 -31.156 1 91.94 377 ILE A C 1
ATOM 2898 O O . ILE A 1 377 ? 9.664 -39.969 -31.031 1 91.94 377 ILE A O 1
ATOM 2902 N N . ILE A 1 378 ? 9.477 -37.969 -30.141 1 94.81 378 ILE A N 1
ATOM 2903 C CA . ILE A 1 378 ? 9.398 -38.438 -28.766 1 94.81 378 ILE A CA 1
ATOM 2904 C C . ILE A 1 378 ? 7.957 -38.812 -28.422 1 94.81 378 ILE A C 1
ATOM 2906 O O . ILE A 1 378 ? 7.695 -39.844 -27.812 1 94.81 378 ILE A O 1
ATOM 2910 N N . ARG A 1 379 ? 7.012 -37.875 -28.828 1 95.88 379 ARG A N 1
ATOM 2911 C CA . ARG A 1 379 ? 5.59 -38.094 -28.578 1 95.88 379 ARG A CA 1
ATOM 2912 C C . ARG A 1 379 ? 4.738 -37.438 -29.641 1 95.88 379 ARG A C 1
ATOM 2914 O O . ARG A 1 379 ? 5.074 -36.344 -30.125 1 95.88 379 ARG A O 1
ATOM 2921 N N . PHE A 1 380 ? 3.691 -38.125 -30.078 1 94.94 380 PHE A N 1
ATOM 2922 C CA . PHE A 1 380 ? 2.695 -37.531 -30.969 1 94.94 380 PHE A CA 1
ATOM 2923 C C . PHE A 1 380 ? 1.286 -37.844 -30.469 1 94.94 380 PHE A C 1
ATOM 2925 O O . PHE A 1 380 ? 1.077 -38.812 -29.719 1 94.94 380 PHE A O 1
ATOM 2932 N N . ARG A 1 381 ? 0.394 -37 -30.781 1 96.19 381 ARG A N 1
ATOM 2933 C CA . ARG A 1 381 ? -1.01 -37.219 -30.438 1 96.19 381 ARG A CA 1
ATOM 2934 C C . ARG A 1 381 ? -1.914 -36.906 -31.625 1 96.19 381 ARG A C 1
ATOM 2936 O O . ARG A 1 381 ? -1.598 -36.031 -32.438 1 96.19 381 ARG A O 1
ATOM 2943 N N . PHE A 1 382 ? -2.963 -37.75 -31.75 1 95.44 382 PHE A N 1
ATOM 2944 C CA . PHE A 1 382 ? -4.07 -37.438 -32.656 1 95.44 382 PHE A CA 1
ATOM 2945 C C . PHE A 1 382 ? -5.262 -36.875 -31.859 1 95.44 382 PHE A C 1
ATOM 2947 O O . PHE A 1 382 ? -5.848 -37.594 -31.047 1 95.44 382 PHE A O 1
ATOM 2954 N N . LEU A 1 383 ? -5.594 -35.625 -32.125 1 95.12 383 LEU A N 1
ATOM 2955 C CA . LEU A 1 383 ? -6.676 -34.969 -31.391 1 95.12 383 LEU A CA 1
ATOM 2956 C C . LEU A 1 383 ? -7.902 -34.812 -32.281 1 95.12 383 LEU A C 1
ATOM 2958 O O . LEU A 1 383 ? -7.773 -34.531 -33.469 1 95.12 383 LEU A O 1
ATOM 2962 N N . THR A 1 384 ? -9.031 -34.969 -31.75 1 93.25 384 THR A N 1
ATOM 2963 C CA . THR A 1 384 ? -10.297 -34.688 -32.406 1 93.25 384 THR A CA 1
ATOM 2964 C C . THR A 1 384 ? -10.914 -33.375 -31.906 1 93.25 384 THR A C 1
ATOM 2966 O O . THR A 1 384 ? -10.969 -33.156 -30.703 1 93.25 384 THR A O 1
ATOM 2969 N N . ASN A 1 385 ? -11.312 -32.594 -32.812 1 91.12 385 ASN A N 1
ATOM 2970 C CA . ASN A 1 385 ? -11.93 -31.312 -32.438 1 91.12 385 ASN A CA 1
ATOM 2971 C C . ASN A 1 385 ? -13.25 -31.531 -31.703 1 91.12 385 ASN A C 1
ATOM 2973 O O . ASN A 1 385 ? -14.211 -32.031 -32.281 1 91.12 385 ASN A O 1
ATOM 2977 N N . PRO A 1 386 ? -13.258 -31.094 -30.516 1 81.88 386 PRO A N 1
ATOM 2978 C CA . PRO A 1 386 ? -14.461 -31.359 -29.734 1 81.88 386 PRO A CA 1
ATOM 2979 C C . PRO A 1 386 ? -15.695 -30.641 -30.281 1 81.88 386 PRO A C 1
ATOM 2981 O O . PRO A 1 386 ? -16.828 -31.078 -30.031 1 81.88 386 PRO A O 1
ATOM 2984 N N . SER A 1 387 ? -15.492 -29.672 -31.031 1 79.62 387 SER A N 1
ATOM 2985 C CA . SER A 1 387 ? -16.609 -28.891 -31.547 1 79.62 387 SER A CA 1
ATOM 2986 C C . SER A 1 387 ? -17.141 -29.453 -32.844 1 79.62 387 SER A C 1
ATOM 2988 O O . SER A 1 387 ? -18.25 -29.141 -33.281 1 79.62 387 SER A O 1
ATOM 2990 N N . MET A 1 388 ? -16.344 -30.281 -33.5 1 77.75 388 MET A N 1
ATOM 2991 C CA . MET A 1 388 ? -16.734 -30.781 -34.844 1 77.75 388 MET A CA 1
ATOM 2992 C C . MET A 1 388 ? -17.109 -32.25 -34.781 1 77.75 388 MET A C 1
ATOM 2994 O O . MET A 1 388 ? -17.75 -32.781 -35.688 1 77.75 388 MET A O 1
ATOM 2998 N N . ASN A 1 389 ? -17.094 -32.844 -33.562 1 63.62 389 ASN A N 1
ATOM 2999 C CA . ASN A 1 389 ? -17.438 -34.25 -33.219 1 63.62 389 ASN A CA 1
ATOM 3000 C C . ASN A 1 389 ? -17.109 -35.188 -34.406 1 63.62 389 ASN A C 1
ATOM 3002 O O . ASN A 1 389 ? -17.984 -35.906 -34.875 1 63.62 389 ASN A O 1
ATOM 3006 N N . PRO A 1 390 ? -15.922 -34.938 -35 1 60.88 390 PRO A N 1
ATOM 3007 C CA . PRO A 1 390 ? -15.68 -35.875 -36.094 1 60.88 390 PRO A CA 1
ATOM 3008 C C . PRO A 1 390 ? -15.281 -37.25 -35.625 1 60.88 390 PRO A C 1
ATOM 3010 O O . PRO A 1 390 ? -14.75 -37.406 -34.531 1 60.88 390 PRO A O 1
ATOM 3013 N N . GLU A 1 391 ? -16.016 -38.344 -35.812 1 55.91 391 GLU A N 1
ATOM 3014 C CA . GLU A 1 391 ? -15.711 -39.719 -35.438 1 55.91 391 GLU A CA 1
ATOM 3015 C C . GLU A 1 391 ? -14.297 -40.125 -35.875 1 55.91 391 GLU A C 1
ATOM 3017 O O . GLU A 1 391 ? -13.883 -39.844 -37 1 55.91 391 GLU A O 1
ATOM 3022 N N . LEU A 1 392 ? -13.352 -40.125 -34.969 1 53.44 392 LEU A N 1
ATOM 3023 C CA . LEU A 1 392 ? -12.133 -40.844 -35.344 1 53.44 392 LEU A CA 1
ATOM 3024 C C . LEU A 1 392 ? -12.266 -42.312 -35.062 1 53.44 392 LEU A C 1
ATOM 3026 O O . LEU A 1 392 ? -12.812 -42.719 -34 1 53.44 392 LEU A O 1
ATOM 3030 N N . MET B 1 1 ? 11.438 43.281 15.797 1 85.38 1 MET B N 1
ATOM 3031 C CA . MET B 1 1 ? 11.359 41.844 15.812 1 85.38 1 MET B CA 1
ATOM 3032 C C . MET B 1 1 ? 10.18 41.375 16.656 1 85.38 1 MET B C 1
ATOM 3034 O O . MET B 1 1 ? 9.891 41.938 17.703 1 85.38 1 MET B O 1
ATOM 3038 N N . TYR B 1 2 ? 9.477 40.406 16.172 1 93.06 2 TYR B N 1
ATOM 3039 C CA . TYR B 1 2 ? 8.344 39.875 16.922 1 93.06 2 TYR B CA 1
ATOM 3040 C C . TYR B 1 2 ? 8.812 38.938 18.016 1 93.06 2 TYR B C 1
ATOM 3042 O O . TYR B 1 2 ? 9.664 38.062 17.766 1 93.06 2 TYR B O 1
ATOM 3050 N N . GLN B 1 3 ? 8.266 39.125 19.156 1 94.25 3 GLN B N 1
ATOM 3051 C CA . GLN B 1 3 ? 8.539 38.219 20.266 1 94.25 3 GLN B CA 1
ATOM 3052 C C . GLN B 1 3 ? 7.66 36.969 20.172 1 94.25 3 GLN B C 1
ATOM 3054 O O . GLN B 1 3 ? 6.434 37.062 20.234 1 94.25 3 GLN B O 1
ATOM 3059 N N . VAL B 1 4 ? 8.367 35.875 20.078 1 94.31 4 VAL B N 1
ATOM 3060 C CA . VAL B 1 4 ? 7.641 34.625 19.922 1 94.31 4 VAL B CA 1
ATOM 3061 C C . VAL B 1 4 ? 7.953 33.688 21.078 1 94.31 4 VAL B C 1
ATOM 3063 O O . VAL B 1 4 ? 9.117 33.469 21.438 1 94.31 4 VAL B O 1
ATOM 3066 N N . LYS B 1 5 ? 6.93 33.188 21.703 1 94.81 5 LYS B N 1
ATOM 3067 C CA . LYS B 1 5 ? 7.074 32.219 22.766 1 94.81 5 LYS B CA 1
ATOM 3068 C C . LYS B 1 5 ? 6.707 30.812 22.281 1 94.81 5 LYS B C 1
ATOM 3070 O O . LYS B 1 5 ? 5.641 30.625 21.688 1 94.81 5 LYS B O 1
ATOM 3075 N N . THR B 1 6 ? 7.551 29.906 22.453 1 93.44 6 THR B N 1
ATOM 3076 C CA . THR B 1 6 ? 7.293 28.516 22.078 1 93.44 6 THR B CA 1
ATOM 3077 C C . THR B 1 6 ? 6.742 27.734 23.266 1 93.44 6 THR B C 1
ATOM 3079 O O . THR B 1 6 ? 7.41 27.609 24.297 1 93.44 6 THR B O 1
ATOM 3082 N N . ILE B 1 7 ? 5.582 27.25 23.141 1 93.06 7 ILE B N 1
ATOM 3083 C CA . ILE B 1 7 ? 4.98 26.453 24.203 1 93.06 7 ILE B CA 1
ATOM 3084 C C . ILE B 1 7 ? 5.527 25.031 24.141 1 93.06 7 ILE B C 1
ATOM 3086 O O . ILE B 1 7 ? 5.73 24.391 25.172 1 93.06 7 ILE B O 1
ATOM 3090 N N . ASP B 1 8 ? 5.668 24.531 22.859 1 89.25 8 ASP B N 1
ATOM 3091 C CA . ASP B 1 8 ? 6.316 23.25 22.594 1 89.25 8 ASP B CA 1
ATOM 3092 C C . ASP B 1 8 ? 7.648 23.453 21.859 1 89.25 8 ASP B C 1
ATOM 3094 O O . ASP B 1 8 ? 7.996 24.578 21.5 1 89.25 8 ASP B O 1
ATOM 3098 N N . LYS B 1 9 ? 8.469 22.406 21.703 1 78.31 9 LYS B N 1
ATOM 3099 C CA . LYS B 1 9 ? 9.773 22.516 21.062 1 78.31 9 LYS B CA 1
ATOM 3100 C C . LYS B 1 9 ? 9.625 22.75 19.562 1 78.31 9 LYS B C 1
ATOM 3102 O O . LYS B 1 9 ? 8.938 21.984 18.875 1 78.31 9 LYS B O 1
ATOM 3107 N N . PHE B 1 10 ? 10.078 23.844 19.141 1 81.88 10 PHE B N 1
ATOM 3108 C CA . PHE B 1 10 ? 10.141 24.172 17.719 1 81.88 10 PHE B CA 1
ATOM 3109 C C . PHE B 1 10 ? 11.57 24.484 17.297 1 81.88 10 PHE B C 1
ATOM 3111 O O . PHE B 1 10 ? 12.281 25.219 18 1 81.88 10 PHE B O 1
ATOM 3118 N N . GLU B 1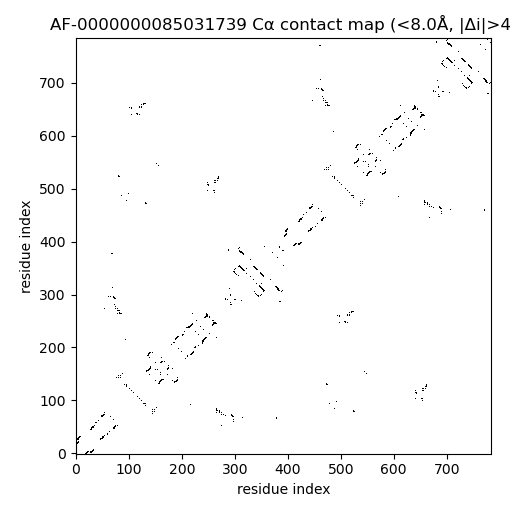 11 ? 12.047 23.812 16.281 1 72.75 11 GLU B N 1
ATOM 3119 C CA . GLU B 1 11 ? 13.32 24.203 15.688 1 72.75 11 GLU B CA 1
ATOM 3120 C C . GLU B 1 11 ? 13.133 25.297 14.633 1 72.75 11 GLU B C 1
ATOM 3122 O O . GLU B 1 11 ? 12.602 25.031 13.555 1 72.75 11 GLU B O 1
ATOM 3127 N N . LEU B 1 12 ? 13.414 26.5 15.016 1 72.5 12 LEU B N 1
ATOM 3128 C CA . LEU B 1 12 ? 13.25 27.609 14.062 1 72.5 12 LEU B CA 1
ATOM 3129 C C . LEU B 1 12 ? 14.391 27.625 13.055 1 72.5 12 LEU B C 1
ATOM 3131 O O . LEU B 1 12 ? 15.547 27.391 13.414 1 72.5 12 LEU B O 1
ATOM 3135 N N . SER B 1 13 ? 14.039 27.422 11.883 1 63.09 13 SER B N 1
ATOM 3136 C CA . SER B 1 13 ? 15.031 27.531 10.82 1 63.09 13 SER B CA 1
ATOM 3137 C C . SER B 1 13 ? 15.664 28.922 10.805 1 63.09 13 SER B C 1
ATOM 3139 O O . SER B 1 13 ? 15.141 29.859 11.414 1 63.09 13 SER B O 1
ATOM 3141 N N . ASP B 1 14 ? 16.828 29.047 10.234 1 59.09 14 ASP B N 1
ATOM 3142 C CA . ASP B 1 14 ? 17.578 30.297 10.102 1 59.09 14 ASP B CA 1
ATOM 3143 C C . ASP B 1 14 ? 16.719 31.391 9.5 1 59.09 14 ASP B C 1
ATOM 3145 O O . ASP B 1 14 ? 16.828 32.562 9.883 1 59.09 14 ASP B O 1
ATOM 3149 N N . PHE B 1 15 ? 15.906 31.062 8.672 1 56.44 15 PHE B N 1
ATOM 3150 C CA . PHE B 1 15 ? 15.102 32.062 7.961 1 56.44 15 PHE B CA 1
ATOM 3151 C C . PHE B 1 15 ? 14.164 32.781 8.914 1 56.44 15 PHE B C 1
ATOM 3153 O O . PHE B 1 15 ? 13.945 33.969 8.789 1 56.44 15 PHE B O 1
ATOM 3160 N N . ALA B 1 16 ? 13.68 32.188 9.977 1 64.94 16 ALA B N 1
ATOM 3161 C CA . ALA B 1 16 ? 12.695 32.781 10.891 1 64.94 16 ALA B CA 1
ATOM 3162 C C . ALA B 1 16 ? 13.375 33.719 11.883 1 64.94 16 ALA B C 1
ATOM 3164 O O . ALA B 1 16 ? 12.719 34.594 12.469 1 64.94 16 ALA B O 1
ATOM 3165 N N . HIS B 1 17 ? 14.641 33.688 11.805 1 68.81 17 HIS B N 1
ATOM 3166 C CA . HIS B 1 17 ? 15.383 34.406 12.852 1 68.81 17 HIS B CA 1
ATOM 3167 C C . HIS B 1 17 ? 15.453 35.875 12.555 1 68.81 17 HIS B C 1
ATOM 3169 O O . HIS B 1 17 ? 15.68 36.688 13.461 1 68.81 17 HIS B O 1
ATOM 3175 N N . ASP B 1 18 ? 15.242 36.219 11.359 1 74.31 18 ASP B N 1
ATOM 3176 C CA . ASP B 1 18 ? 15.336 37.625 11.039 1 74.31 18 ASP B CA 1
ATOM 3177 C C . ASP B 1 18 ? 14.094 38.375 11.508 1 74.31 18 ASP B C 1
ATOM 3179 O O . ASP B 1 18 ? 14.156 39.594 11.781 1 74.31 18 ASP B O 1
ATOM 3183 N N . LEU B 1 19 ? 13.023 37.688 11.727 1 82.75 19 LEU B N 1
ATOM 3184 C CA . LEU B 1 19 ? 11.766 38.344 12.023 1 82.75 19 LEU B CA 1
ATOM 3185 C C . LEU B 1 19 ? 11.234 37.938 13.391 1 82.75 19 LEU B C 1
ATOM 3187 O O . LEU B 1 19 ? 10.453 38.656 14.008 1 82.75 19 LEU B O 1
ATOM 3191 N N . LEU B 1 20 ? 11.734 36.781 13.812 1 87.94 20 LEU B N 1
ATOM 3192 C CA . LEU B 1 20 ? 11.188 36.219 15.039 1 87.94 20 LEU B CA 1
ATOM 3193 C C . LEU B 1 20 ? 12.266 36.125 16.109 1 87.94 20 LEU B C 1
ATOM 3195 O O . LEU B 1 20 ? 13.391 35.719 15.828 1 87.94 20 LEU B O 1
ATOM 3199 N N . GLN B 1 21 ? 11.953 36.594 17.266 1 88.62 21 GLN B N 1
ATOM 3200 C CA . GLN B 1 21 ? 12.805 36.438 18.438 1 88.62 21 GLN B CA 1
ATOM 3201 C C . GLN B 1 21 ? 12.133 35.562 19.484 1 88.62 21 GLN B C 1
ATOM 3203 O O . GLN B 1 21 ? 11.062 35.875 19.984 1 88.62 21 GLN B O 1
ATOM 3208 N N . ILE B 1 22 ? 12.766 34.531 19.734 1 89.75 22 ILE B N 1
ATOM 3209 C CA . ILE B 1 22 ? 12.219 33.625 20.766 1 89.75 22 ILE B CA 1
ATOM 3210 C C . ILE B 1 22 ? 12.359 34.281 22.141 1 89.75 22 ILE B C 1
ATOM 3212 O O . ILE B 1 22 ? 13.422 34.812 22.484 1 89.75 22 ILE B O 1
ATOM 3216 N N . SER B 1 23 ? 11.258 34.344 22.828 1 89.69 23 SER B N 1
ATOM 3217 C CA . SER B 1 23 ? 11.234 35 24.141 1 89.69 23 SER B CA 1
ATOM 3218 C C . SER B 1 23 ? 10.297 34.25 25.094 1 89.69 23 SER B C 1
ATOM 3220 O O . SER B 1 23 ? 9.328 33.625 24.672 1 89.69 23 SER B O 1
ATOM 3222 N N . ASP B 1 24 ? 10.617 34.25 26.375 1 91.75 24 ASP B N 1
ATOM 3223 C CA . ASP B 1 24 ? 9.766 33.625 27.391 1 91.75 24 ASP B CA 1
ATOM 3224 C C . ASP B 1 24 ? 8.883 34.688 28.078 1 91.75 24 ASP B C 1
ATOM 3226 O O . ASP B 1 24 ? 8.422 34.469 29.203 1 91.75 24 ASP B O 1
ATOM 3230 N N . THR B 1 25 ? 8.656 35.75 27.359 1 92.81 25 THR B N 1
ATOM 3231 C CA . THR B 1 25 ? 7.84 36.812 27.906 1 92.81 25 THR B CA 1
ATOM 3232 C C . THR B 1 25 ? 6.395 36.375 28.094 1 92.81 25 THR B C 1
ATOM 3234 O O . THR B 1 25 ? 5.949 35.406 27.453 1 92.81 25 THR B O 1
ATOM 3237 N N . ASP B 1 26 ? 5.727 36.938 29.016 1 94.44 26 ASP B N 1
ATOM 3238 C CA . ASP B 1 26 ? 4.316 36.656 29.25 1 94.44 26 ASP B CA 1
ATOM 3239 C C . ASP B 1 26 ? 3.43 37.469 28.312 1 94.44 26 ASP B C 1
ATOM 3241 O O . ASP B 1 26 ? 2.205 37.312 28.328 1 94.44 26 ASP B O 1
ATOM 3245 N N . ALA B 1 27 ? 4.031 38.281 27.484 1 95.69 27 ALA B N 1
ATOM 3246 C CA . ALA B 1 27 ? 3.283 39.062 26.516 1 95.69 27 ALA B CA 1
ATOM 3247 C C . ALA B 1 27 ? 3.889 38.938 25.125 1 95.69 27 ALA B C 1
ATOM 3249 O O . ALA B 1 27 ? 4.246 39.938 24.5 1 95.69 27 ALA B O 1
ATOM 3250 N N . PRO B 1 28 ? 3.936 37.719 24.641 1 96.62 28 PRO B N 1
ATOM 3251 C CA . PRO B 1 28 ? 4.512 37.5 23.297 1 96.62 28 PRO B CA 1
ATOM 3252 C C . PRO B 1 28 ? 3.607 38.031 22.188 1 96.62 28 PRO B C 1
ATOM 3254 O O . PRO B 1 28 ? 2.414 38.25 22.406 1 96.62 28 PRO B O 1
ATOM 3257 N N . ASN B 1 29 ? 4.191 38.25 21.016 1 97.06 29 ASN B N 1
ATOM 3258 C CA . ASN B 1 29 ? 3.414 38.594 19.828 1 97.06 29 ASN B CA 1
ATOM 3259 C C . ASN B 1 29 ? 2.805 37.344 19.188 1 97.06 29 ASN B C 1
ATOM 3261 O O . ASN B 1 29 ? 1.78 37.438 18.516 1 97.06 29 ASN B O 1
ATOM 3265 N N . ALA B 1 30 ? 3.498 36.25 19.406 1 97.19 30 ALA B N 1
ATOM 3266 C CA . ALA B 1 30 ? 3.012 35.031 18.812 1 97.19 30 ALA B CA 1
ATOM 3267 C C . ALA B 1 30 ? 3.389 33.812 19.656 1 97.19 30 ALA B C 1
ATOM 3269 O O . ALA B 1 30 ? 4.344 33.875 20.438 1 97.19 30 ALA B O 1
ATOM 3270 N N . LEU B 1 31 ? 2.598 32.812 19.531 1 96.81 31 LEU B N 1
ATOM 3271 C CA . LEU B 1 31 ? 2.85 31.531 20.203 1 96.81 31 LEU B CA 1
ATOM 3272 C C . LEU B 1 31 ? 3.031 30.406 19.188 1 96.81 31 LEU B C 1
ATOM 3274 O O . LEU B 1 31 ? 2.328 30.359 18.172 1 96.81 31 LEU B O 1
ATOM 3278 N N . LEU B 1 32 ? 4.016 29.578 19.406 1 94.81 32 LEU B N 1
ATOM 3279 C CA . LEU B 1 32 ? 4.18 28.328 18.672 1 94.81 32 LEU B CA 1
ATOM 3280 C C . LEU B 1 32 ? 3.816 27.141 19.547 1 94.81 32 LEU B C 1
ATOM 3282 O O . LEU B 1 32 ? 4.363 26.969 20.641 1 94.81 32 LEU B O 1
ATOM 3286 N N . VAL B 1 33 ? 2.832 26.391 19.078 1 94.12 33 VAL B N 1
ATOM 3287 C CA . VAL B 1 33 ? 2.352 25.297 19.906 1 94.12 33 VAL B CA 1
ATOM 3288 C C . VAL B 1 33 ? 2.16 24.047 19.047 1 94.12 33 VAL B C 1
ATOM 3290 O O . VAL B 1 33 ? 1.938 24.141 17.844 1 94.12 33 VAL B O 1
ATOM 3293 N N . ARG B 1 34 ? 2.316 22.828 19.594 1 87.88 34 ARG B N 1
ATOM 3294 C CA . ARG B 1 34 ? 2.051 21.562 18.938 1 87.88 34 ARG B CA 1
ATOM 3295 C C . ARG B 1 34 ? 0.867 20.844 19.578 1 87.88 34 ARG B C 1
ATOM 3297 O O . ARG B 1 34 ? -0.211 20.766 18.984 1 87.88 34 ARG B O 1
ATOM 3304 N N . SER B 1 35 ? 1.005 20.406 20.875 1 81.38 35 SER B N 1
ATOM 3305 C CA . SER B 1 35 ? -0.048 19.625 21.531 1 81.38 35 SER B CA 1
ATOM 3306 C C . SER B 1 35 ? -0.339 20.141 22.922 1 81.38 35 SER B C 1
ATOM 3308 O O . SER B 1 35 ? -1.34 19.766 23.547 1 81.38 35 SER B O 1
ATOM 3310 N N . SER B 1 36 ? 0.407 21.062 23.375 1 86.81 36 SER B N 1
ATOM 3311 C CA . SER B 1 36 ? 0.275 21.531 24.75 1 86.81 36 SER B CA 1
ATOM 3312 C C . SER B 1 36 ? -0.869 22.531 24.875 1 86.81 36 SER B C 1
ATOM 3314 O O . SER B 1 36 ? -1.242 23.188 23.906 1 86.81 36 SER B O 1
ATOM 3316 N N . GLN B 1 37 ? -1.339 22.594 26.062 1 91.19 37 GLN B N 1
ATOM 3317 C CA . GLN B 1 37 ? -2.391 23.547 26.391 1 91.19 37 GLN B CA 1
ATOM 3318 C C . GLN B 1 37 ? -1.85 24.969 26.391 1 91.19 37 GLN B C 1
ATOM 3320 O O . GLN B 1 37 ? -0.793 25.234 26.969 1 91.19 37 GLN B O 1
ATOM 3325 N N . VAL B 1 38 ? -2.516 25.844 25.797 1 96.19 38 VAL B N 1
ATOM 3326 C CA . VAL B 1 38 ? -2.176 27.266 25.828 1 96.19 38 VAL B CA 1
ATOM 3327 C C . VAL B 1 38 ? -2.926 27.938 26.969 1 96.19 38 VAL B C 1
ATOM 3329 O O . VAL B 1 38 ? -4.16 27.938 27 1 96.19 38 VAL B O 1
ATOM 3332 N N . ASP B 1 39 ? -2.199 28.5 27.875 1 96.38 39 ASP B N 1
ATOM 3333 C CA . ASP B 1 39 ? -2.797 29.234 29 1 96.38 39 ASP B CA 1
ATOM 3334 C C . ASP B 1 39 ? -3.543 30.469 28.5 1 96.38 39 ASP B C 1
ATOM 3336 O O . ASP B 1 39 ? -2.975 31.297 27.797 1 96.38 39 ASP B O 1
ATOM 3340 N N . ASP B 1 40 ? -4.734 30.641 28.938 1 97 40 ASP B N 1
ATOM 3341 C CA . ASP B 1 40 ? -5.547 31.781 28.531 1 97 40 ASP B CA 1
ATOM 3342 C C . ASP B 1 40 ? -4.879 33.094 28.938 1 97 40 ASP B C 1
ATOM 3344 O O . ASP B 1 40 ? -5.129 34.156 28.328 1 97 40 ASP B O 1
ATOM 3348 N N . ALA B 1 41 ? -4.055 33.031 29.969 1 96.88 41 ALA B N 1
ATOM 3349 C CA . ALA B 1 41 ? -3.369 34.219 30.453 1 96.88 41 ALA B CA 1
ATOM 3350 C C . ALA B 1 41 ? -2.459 34.812 29.375 1 96.88 41 ALA B C 1
ATOM 3352 O O . ALA B 1 41 ? -2.127 36 29.422 1 96.88 41 ALA B O 1
ATOM 3353 N N . LEU B 1 42 ? -2.104 33.938 28.422 1 97.44 42 LEU B N 1
ATOM 3354 C CA . LEU B 1 42 ? -1.205 34.406 27.359 1 97.44 42 LEU B CA 1
ATOM 3355 C C . LEU B 1 42 ? -1.975 35.125 26.281 1 97.44 42 LEU B C 1
ATOM 3357 O O . LEU B 1 42 ? -1.376 35.812 25.438 1 97.44 42 LEU B O 1
ATOM 3361 N N . ILE B 1 43 ? -3.301 35.031 26.25 1 97.88 43 ILE B N 1
ATOM 3362 C CA . ILE B 1 43 ? -4.141 35.719 25.281 1 97.88 43 ILE B CA 1
ATOM 3363 C C . ILE B 1 43 ? -4.391 37.156 25.734 1 97.88 43 ILE B C 1
ATOM 3365 O O . ILE B 1 43 ? -5.418 37.469 26.344 1 97.88 43 ILE B O 1
ATOM 3369 N N . ASN B 1 44 ? -3.514 38.031 25.453 1 96.69 44 ASN B N 1
ATOM 3370 C CA . ASN B 1 44 ? -3.592 39.438 25.844 1 96.69 44 ASN B CA 1
ATOM 3371 C C . ASN B 1 44 ? -3.477 40.375 24.641 1 96.69 44 ASN B C 1
ATOM 3373 O O . ASN B 1 44 ? -3.436 39.906 23.5 1 96.69 44 ASN B O 1
ATOM 3377 N N . ASP B 1 45 ? -3.385 41.656 24.844 1 94.81 45 ASP B N 1
ATOM 3378 C CA . ASP B 1 45 ? -3.506 42.656 23.781 1 94.81 45 ASP B CA 1
ATOM 3379 C C . ASP B 1 45 ? -2.297 42.625 22.859 1 94.81 45 ASP B C 1
ATOM 3381 O O . ASP B 1 45 ? -2.367 43.094 21.719 1 94.81 45 ASP B O 1
ATOM 3385 N N . GLN B 1 46 ? -1.201 42.031 23.312 1 96.31 46 GLN B N 1
ATOM 3386 C CA . GLN B 1 46 ? 0.014 42 22.5 1 96.31 46 GLN B CA 1
ATOM 3387 C C . GLN B 1 46 ? 0.032 40.781 21.578 1 96.31 46 GLN B C 1
ATOM 3389 O O . GLN B 1 46 ? 0.779 40.75 20.594 1 96.31 46 GLN B O 1
ATOM 3394 N N . LEU B 1 47 ? -0.76 39.75 21.875 1 98.12 47 LEU B N 1
ATOM 3395 C CA . LEU B 1 47 ? -0.714 38.5 21.141 1 98.12 47 LEU B CA 1
ATOM 3396 C C . LEU B 1 47 ? -1.423 38.625 19.797 1 98.12 47 LEU B C 1
ATOM 3398 O O . LEU B 1 47 ? -2.631 38.875 19.75 1 98.12 47 LEU B O 1
ATOM 3402 N N . LEU B 1 48 ? -0.719 38.406 18.781 1 98.12 48 LEU B N 1
ATOM 3403 C CA . LEU B 1 48 ? -1.25 38.562 17.438 1 98.12 48 LEU B CA 1
ATOM 3404 C C . LEU B 1 48 ? -1.667 37.219 16.844 1 98.12 48 LEU B C 1
ATOM 3406 O O . LEU B 1 48 ? -2.629 37.156 16.078 1 98.12 48 LEU B O 1
ATOM 3410 N N . ALA B 1 49 ? -0.895 36.156 17.203 1 98.25 49 ALA B N 1
ATOM 3411 C CA . ALA B 1 49 ? -1.121 34.906 16.516 1 98.25 49 ALA B CA 1
ATOM 3412 C C . ALA B 1 49 ? -0.739 33.719 17.406 1 98.25 49 ALA B C 1
ATOM 3414 O O . ALA B 1 49 ? 0.221 33.812 18.172 1 98.25 49 ALA B O 1
ATOM 3415 N N . ILE B 1 50 ? -1.489 32.719 17.328 1 97.88 50 ILE B N 1
ATOM 3416 C CA . ILE B 1 50 ? -1.11 31.391 17.797 1 97.88 50 ILE B CA 1
ATOM 3417 C C . ILE B 1 50 ? -1.021 30.438 16.609 1 97.88 50 ILE B C 1
ATOM 3419 O O . ILE B 1 50 ? -1.974 30.297 15.828 1 97.88 50 ILE B O 1
ATOM 3423 N N . THR B 1 51 ? 0.115 29.875 16.406 1 95.5 51 THR B N 1
ATOM 3424 C CA . THR B 1 51 ? 0.275 28.922 15.32 1 95.5 51 THR B CA 1
ATOM 3425 C C . THR B 1 51 ? 0.521 27.516 15.859 1 95.5 51 THR B C 1
ATOM 3427 O O . THR B 1 51 ? 1.481 27.297 16.594 1 95.5 51 THR B O 1
ATOM 3430 N N . ARG B 1 52 ? -0.311 26.734 15.461 1 94.12 52 ARG B N 1
ATOM 3431 C CA . ARG B 1 52 ? -0.212 25.328 15.883 1 94.12 52 ARG B CA 1
ATOM 3432 C C . ARG B 1 52 ? 0.33 24.453 14.758 1 94.12 52 ARG B C 1
ATOM 3434 O O . ARG B 1 52 ? -0.22 24.453 13.656 1 94.12 52 ARG B O 1
ATOM 3441 N N . ALA B 1 53 ? 1.409 23.766 15.055 1 90.81 53 ALA B N 1
ATOM 3442 C CA . ALA B 1 53 ? 1.868 22.734 14.133 1 90.81 53 ALA B CA 1
ATOM 3443 C C . ALA B 1 53 ? 1.025 21.469 14.273 1 90.81 53 ALA B C 1
ATOM 3445 O O . ALA B 1 53 ? 1.438 20.516 14.922 1 90.81 53 ALA B O 1
ATOM 3446 N N . GLY B 1 54 ? -0.072 21.406 13.586 1 88 54 GLY B N 1
ATOM 3447 C CA . GLY B 1 54 ? -1.078 20.359 13.664 1 88 54 GLY B CA 1
ATOM 3448 C C . GLY B 1 54 ? -2.455 20.812 13.227 1 88 54 GLY B C 1
ATOM 3449 O O . GLY B 1 54 ? -2.656 22 12.93 1 88 54 GLY B O 1
ATOM 3450 N N . ILE B 1 55 ? -3.377 19.922 13.242 1 82.75 55 ILE B N 1
ATOM 3451 C CA . ILE B 1 55 ? -4.703 20.234 12.719 1 82.75 55 ILE B CA 1
ATOM 3452 C C . ILE B 1 55 ? -5.645 20.578 13.875 1 82.75 55 ILE B C 1
ATOM 3454 O O . ILE B 1 55 ? -6.414 21.531 13.797 1 82.75 55 ILE B O 1
ATOM 3458 N N . GLY B 1 56 ? -5.605 19.781 14.922 1 80.88 56 GLY B N 1
ATOM 3459 C CA . GLY B 1 56 ? -6.504 19.969 16.047 1 80.88 56 GLY B CA 1
ATOM 3460 C C . GLY B 1 56 ? -6.176 21.203 16.875 1 80.88 56 GLY B C 1
ATOM 3461 O O . GLY B 1 56 ? -5.004 21.531 17.078 1 80.88 56 GLY B O 1
ATOM 3462 N N . THR B 1 57 ? -7.211 21.938 17.375 1 86.56 57 THR B N 1
ATOM 3463 C CA . THR B 1 57 ? -6.984 23.156 18.141 1 86.56 57 THR B CA 1
ATOM 3464 C C . THR B 1 57 ? -7.688 23.094 19.484 1 86.56 57 THR B C 1
ATOM 3466 O O . THR B 1 57 ? -8.078 24.109 20.047 1 86.56 57 THR B O 1
ATOM 3469 N N . ASN B 1 58 ? -7.832 21.844 19.969 1 80.44 58 ASN B N 1
ATOM 3470 C CA . ASN B 1 58 ? -8.562 21.625 21.203 1 80.44 58 ASN B CA 1
ATOM 3471 C C . ASN B 1 58 ? -7.824 22.219 22.406 1 80.44 58 ASN B C 1
ATOM 3473 O O . ASN B 1 58 ? -8.43 22.484 23.453 1 80.44 58 ASN B O 1
ATOM 3477 N N . THR B 1 59 ? -6.602 22.453 22.312 1 88.25 59 THR B N 1
ATOM 3478 C CA . THR B 1 59 ? -5.789 22.922 23.422 1 88.25 59 THR B CA 1
ATOM 3479 C C . THR B 1 59 ? -5.691 24.453 23.406 1 88.25 59 THR B C 1
ATOM 3481 O O . THR B 1 59 ? -4.973 25.047 24.219 1 88.25 59 THR B O 1
ATOM 3484 N N . ILE B 1 60 ? -6.371 25.125 22.5 1 95.56 60 ILE B N 1
ATOM 3485 C CA . ILE B 1 60 ? -6.359 26.578 22.344 1 95.56 60 ILE B CA 1
ATOM 3486 C C . ILE B 1 60 ? -7.777 27.125 22.531 1 95.56 60 ILE B C 1
ATOM 3488 O O . ILE B 1 60 ? -8.734 26.578 21.969 1 95.56 60 ILE B O 1
ATOM 3492 N N . ASN B 1 61 ? -7.926 28.125 23.344 1 96.94 61 ASN B N 1
ATOM 3493 C CA . ASN B 1 61 ? -9.203 28.812 23.469 1 96.94 61 ASN B CA 1
ATOM 3494 C C . ASN B 1 61 ? -9.477 29.719 22.281 1 96.94 61 ASN B C 1
ATOM 3496 O O . ASN B 1 61 ? -9.297 30.938 22.359 1 96.94 61 ASN B O 1
ATOM 3500 N N . VAL B 1 62 ? -9.992 29.141 21.25 1 97 62 VAL B N 1
ATOM 3501 C CA . VAL B 1 62 ? -10.148 29.812 19.969 1 97 62 VAL B CA 1
ATOM 3502 C C . VAL B 1 62 ? -11.117 30.984 20.125 1 97 62 VAL B C 1
ATOM 3504 O O . VAL B 1 62 ? -10.93 32.031 19.516 1 97 62 VAL B O 1
ATOM 3507 N N . ASN B 1 63 ? -12.125 30.828 20.922 1 96.5 63 ASN B N 1
ATOM 3508 C CA . ASN B 1 63 ? -13.094 31.906 21.141 1 96.5 63 ASN B CA 1
ATOM 3509 C C . ASN B 1 63 ? -12.438 33.125 21.766 1 96.5 63 ASN B C 1
ATOM 3511 O O . ASN B 1 63 ? -12.648 34.25 21.312 1 96.5 63 ASN B O 1
ATOM 3515 N N . ALA B 1 64 ? -11.688 32.875 22.766 1 97.56 64 ALA B N 1
ATOM 3516 C CA . ALA B 1 64 ? -10.984 33.969 23.422 1 97.56 64 ALA B CA 1
ATOM 3517 C C . ALA B 1 64 ? -10.023 34.656 22.453 1 97.56 64 ALA B C 1
ATOM 3519 O O . ALA B 1 64 ? -9.875 35.875 22.469 1 97.56 64 ALA B O 1
ATOM 3520 N N . CYS B 1 65 ? -9.391 33.844 21.641 1 98.31 65 CYS B N 1
ATOM 3521 C CA . CYS B 1 65 ? -8.484 34.406 20.641 1 98.31 65 CYS B CA 1
ATOM 3522 C C . CYS B 1 65 ? -9.234 35.281 19.641 1 98.31 65 CYS B C 1
ATOM 3524 O O . CYS B 1 65 ? -8.766 36.344 19.281 1 98.31 65 CYS B O 1
ATOM 3526 N N . THR B 1 66 ? -10.383 34.812 19.234 1 97.69 66 THR B N 1
ATOM 3527 C CA . THR B 1 66 ? -11.195 35.562 18.281 1 97.69 66 THR B CA 1
ATOM 3528 C C . THR B 1 66 ? -11.617 36.906 18.844 1 97.69 66 THR B C 1
ATOM 3530 O O . THR B 1 66 ? -11.484 37.938 18.188 1 97.69 66 THR B O 1
ATOM 3533 N N . GLU B 1 67 ? -12.047 36.875 20.062 1 96.12 67 GLU B N 1
ATOM 3534 C CA . GLU B 1 67 ? -12.484 38.125 20.719 1 96.12 67 GLU B CA 1
ATOM 3535 C C . GLU B 1 67 ? -11.32 39.094 20.922 1 96.12 67 GLU B C 1
ATOM 3537 O O . GLU B 1 67 ? -11.516 40.312 20.906 1 96.12 67 GLU B O 1
ATOM 3542 N N . ASN B 1 68 ? -10.188 38.531 21.078 1 96.88 68 ASN B N 1
ATOM 3543 C CA . ASN B 1 68 ? -8.984 39.312 21.312 1 96.88 68 ASN B CA 1
ATOM 3544 C C . ASN B 1 68 ? -8.359 39.781 20 1 96.88 68 ASN B C 1
ATOM 3546 O O . ASN B 1 68 ? -7.398 40.562 20.016 1 96.88 68 ASN B O 1
ATOM 3550 N N . GLY B 1 69 ? -8.836 39.312 18.891 1 97.56 69 GLY B N 1
ATOM 3551 C CA . GLY B 1 69 ? -8.234 39.625 17.609 1 97.56 69 GLY B CA 1
ATOM 3552 C C . GLY B 1 69 ? -6.93 38.875 17.359 1 97.56 69 GLY B C 1
ATOM 3553 O O . GLY B 1 69 ? -6.035 39.375 16.688 1 97.56 69 GLY B O 1
ATOM 3554 N N . THR B 1 70 ? -6.742 37.781 17.984 1 98.44 70 THR B N 1
ATOM 3555 C CA . THR B 1 70 ? -5.605 36.875 17.781 1 98.44 70 THR B CA 1
ATOM 3556 C C . THR B 1 70 ? -5.941 35.781 16.781 1 98.44 70 THR B C 1
ATOM 3558 O O . THR B 1 70 ? -6.898 35.031 16.953 1 98.44 70 THR B O 1
ATOM 3561 N N . VAL B 1 71 ? -5.168 35.688 15.727 1 98.38 71 VAL B N 1
ATOM 3562 C CA . VAL B 1 71 ? -5.418 34.656 14.727 1 98.38 71 VAL B CA 1
ATOM 3563 C C . VAL B 1 71 ? -4.895 33.312 15.227 1 98.38 71 VAL B C 1
ATOM 3565 O O . VAL B 1 71 ? -3.84 33.25 15.859 1 98.38 71 VAL B O 1
ATOM 3568 N N . VAL B 1 72 ? -5.641 32.312 15 1 98.19 72 VAL B N 1
ATOM 3569 C CA . VAL B 1 72 ? -5.211 30.938 15.289 1 98.19 72 VAL B CA 1
ATOM 3570 C C . VAL B 1 72 ? -4.953 30.188 13.984 1 98.19 72 VAL B C 1
ATOM 3572 O O . VAL B 1 72 ? -5.883 29.891 13.234 1 98.19 72 VAL B O 1
ATOM 3575 N N . LEU B 1 73 ? -3.701 29.906 13.758 1 96.31 73 LEU B N 1
ATOM 3576 C CA . LEU B 1 73 ? -3.264 29.234 12.539 1 96.31 73 LEU B CA 1
ATOM 3577 C C . LEU B 1 73 ? -2.965 27.75 12.805 1 96.31 73 LEU B C 1
ATOM 3579 O O . LEU B 1 73 ? -2.463 27.406 13.875 1 96.31 73 LEU B O 1
ATOM 3583 N N . ASN B 1 74 ? -3.416 26.891 11.891 1 93.75 74 ASN B N 1
ATOM 3584 C CA . ASN B 1 74 ? -3.086 25.469 11.945 1 93.75 74 ASN B CA 1
ATOM 3585 C C . ASN B 1 74 ? -2.553 24.969 10.609 1 93.75 74 ASN B C 1
ATOM 3587 O O . ASN B 1 74 ? -2.209 25.766 9.734 1 93.75 74 ASN B O 1
ATOM 3591 N N . THR B 1 75 ? -2.27 23.703 10.539 1 92.12 75 THR B N 1
ATOM 3592 C CA . THR B 1 75 ? -1.594 23.188 9.359 1 92.12 75 THR B CA 1
ATOM 3593 C C . THR B 1 75 ? -2.391 22.031 8.75 1 92.12 75 THR B C 1
ATOM 3595 O O . THR B 1 75 ? -1.888 20.906 8.633 1 92.12 75 THR B O 1
ATOM 3598 N N . PRO B 1 76 ? -3.613 22.344 8.234 1 86.81 76 PRO B N 1
ATOM 3599 C CA . PRO B 1 76 ? -4.418 21.297 7.605 1 86.81 76 PRO B CA 1
ATOM 3600 C C . PRO B 1 76 ? -3.723 20.656 6.406 1 86.81 76 PRO B C 1
ATOM 3602 O O . PRO B 1 76 ? -3.104 21.359 5.602 1 86.81 76 PRO B O 1
ATOM 3605 N N . GLY B 1 77 ? -3.768 19.344 6.355 1 88.25 77 GLY B N 1
ATOM 3606 C CA . GLY B 1 77 ? -3.236 18.625 5.207 1 88.25 77 GLY B CA 1
ATOM 3607 C C . GLY B 1 77 ? -1.783 18.219 5.379 1 88.25 77 GLY B C 1
ATOM 3608 O O . GLY B 1 77 ? -1.278 17.375 4.641 1 88.25 77 GLY B O 1
ATOM 3609 N N . ALA B 1 78 ? -1.1 18.859 6.32 1 89.56 78 ALA B N 1
ATOM 3610 C CA . ALA B 1 78 ? 0.331 18.609 6.484 1 89.56 78 ALA B CA 1
ATOM 3611 C C . ALA B 1 78 ? 0.606 17.141 6.797 1 89.56 78 ALA B C 1
ATOM 3613 O O . ALA B 1 78 ? 1.653 16.609 6.426 1 89.56 78 ALA B O 1
ATOM 3614 N N . ASN B 1 79 ? -0.329 16.5 7.422 1 92.62 79 ASN B N 1
ATOM 3615 C CA . ASN B 1 79 ? -0.11 15.109 7.824 1 92.62 79 ASN B CA 1
ATOM 3616 C C . ASN B 1 79 ? -0.907 14.141 6.957 1 92.62 79 ASN B C 1
ATOM 3618 O O . ASN B 1 79 ? -1 12.953 7.27 1 92.62 79 ASN B O 1
ATOM 3622 N N . ALA B 1 80 ? -1.455 14.609 5.891 1 94.06 80 ALA B N 1
ATOM 3623 C CA . ALA B 1 80 ? -2.41 13.828 5.109 1 94.06 80 ALA B CA 1
ATOM 3624 C C . ALA B 1 80 ? -1.76 12.555 4.566 1 94.06 80 ALA B C 1
ATOM 3626 O O . ALA B 1 80 ? -2.354 11.477 4.613 1 94.06 80 ALA B O 1
ATOM 3627 N N . ASN B 1 81 ? -0.564 12.672 4.094 1 96.19 81 ASN B N 1
ATOM 3628 C CA . ASN B 1 81 ? 0.096 11.492 3.555 1 96.19 81 ASN B CA 1
ATOM 3629 C C . ASN B 1 81 ? 0.4 10.469 4.652 1 96.19 81 ASN B C 1
ATOM 3631 O O . ASN B 1 81 ? 0.253 9.266 4.441 1 96.19 81 ASN B O 1
ATOM 3635 N N . ALA B 1 82 ? 0.91 10.984 5.766 1 96.88 82 ALA B N 1
ATOM 3636 C CA . ALA B 1 82 ? 1.226 10.094 6.883 1 96.88 82 ALA B CA 1
ATOM 3637 C C . ALA B 1 82 ? 0.014 9.258 7.273 1 96.88 82 ALA B C 1
ATOM 3639 O O . ALA B 1 82 ? 0.124 8.039 7.453 1 96.88 82 ALA B O 1
ATOM 3640 N N . VAL B 1 83 ? -1.106 9.906 7.375 1 97.19 83 VAL B N 1
ATOM 3641 C CA . VAL B 1 83 ? -2.322 9.211 7.785 1 97.19 83 VAL B CA 1
ATOM 3642 C C . VAL B 1 83 ? -2.74 8.219 6.703 1 97.19 83 VAL B C 1
ATOM 3644 O O . VAL B 1 83 ? -3.109 7.082 7.004 1 97.19 83 VAL B O 1
ATOM 3647 N N . LYS B 1 84 ? -2.701 8.656 5.457 1 97.81 84 LYS B N 1
ATOM 3648 C CA . LYS B 1 84 ? -3.031 7.77 4.34 1 97.81 84 LYS B CA 1
ATOM 3649 C C . LYS B 1 84 ? -2.193 6.496 4.383 1 97.81 84 LYS B C 1
ATOM 3651 O O . LYS B 1 84 ? -2.725 5.391 4.254 1 97.81 84 LYS B O 1
ATOM 3656 N N . GLU B 1 85 ? -0.875 6.633 4.566 1 98.44 85 GLU B N 1
ATOM 3657 C CA . GLU B 1 85 ? 0.004 5.465 4.57 1 98.44 85 GLU B CA 1
ATOM 3658 C C . GLU B 1 85 ? -0.3 4.547 5.75 1 98.44 85 GLU B C 1
ATOM 3660 O O . GLU B 1 85 ? -0.218 3.324 5.629 1 98.44 85 GLU B O 1
ATOM 3665 N N . LEU B 1 86 ? -0.654 5.129 6.867 1 98.06 86 LEU B N 1
ATOM 3666 C CA . LEU B 1 86 ? -1.037 4.324 8.016 1 98.06 86 LEU B CA 1
ATOM 3667 C C . LEU B 1 86 ? -2.301 3.521 7.727 1 98.06 86 LEU B C 1
ATOM 3669 O O . LEU B 1 86 ? -2.391 2.344 8.086 1 98.06 86 LEU B O 1
ATOM 3673 N N . ILE B 1 87 ? -3.252 4.145 7.078 1 98.5 87 ILE B N 1
ATOM 3674 C CA . ILE B 1 87 ? -4.516 3.486 6.762 1 98.5 87 ILE B CA 1
ATOM 3675 C C . ILE B 1 87 ? -4.27 2.336 5.785 1 98.5 87 ILE B C 1
ATOM 3677 O O . ILE B 1 87 ? -4.797 1.236 5.965 1 98.5 87 ILE B O 1
ATOM 3681 N N . ILE B 1 88 ? -3.418 2.551 4.762 1 98.38 88 ILE B N 1
ATOM 3682 C CA . ILE B 1 88 ? -3.105 1.506 3.793 1 98.38 88 ILE B CA 1
ATOM 3683 C C . ILE B 1 88 ? -2.434 0.331 4.5 1 98.38 88 ILE B C 1
ATOM 3685 O O . ILE B 1 88 ? -2.768 -0.828 4.246 1 98.38 88 ILE B O 1
ATOM 3689 N N . GLN B 1 89 ? -1.508 0.648 5.363 1 97.69 89 GLN B N 1
ATOM 3690 C CA . GLN B 1 89 ? -0.861 -0.405 6.137 1 97.69 89 GLN B CA 1
ATOM 3691 C C . GLN B 1 89 ? -1.879 -1.181 6.969 1 97.69 89 GLN B C 1
ATOM 3693 O O . GLN B 1 89 ? -1.799 -2.406 7.074 1 97.69 89 GLN B O 1
ATOM 3698 N N . ALA B 1 90 ? -2.793 -0.461 7.582 1 98 90 ALA B N 1
ATOM 3699 C CA . ALA B 1 90 ? -3.83 -1.102 8.383 1 98 90 ALA B CA 1
ATOM 3700 C C . ALA B 1 90 ? -4.703 -2.016 7.527 1 98 90 ALA B C 1
ATOM 3702 O O . ALA B 1 90 ? -5.094 -3.1 7.965 1 98 90 ALA B O 1
ATOM 3703 N N . LEU B 1 91 ? -5.043 -1.585 6.305 1 98.38 91 LEU B N 1
ATOM 3704 C CA . LEU B 1 91 ? -5.82 -2.414 5.395 1 98.38 91 LEU B CA 1
ATOM 3705 C C . LEU B 1 91 ? -5.105 -3.732 5.113 1 98.38 91 LEU B C 1
ATOM 3707 O O . LEU B 1 91 ? -5.715 -4.801 5.18 1 98.38 91 LEU B O 1
ATOM 3711 N N . PHE B 1 92 ? -3.816 -3.643 4.84 1 97.75 92 PHE B N 1
ATOM 3712 C CA . PHE B 1 92 ? -3.045 -4.848 4.562 1 97.75 92 PHE B CA 1
ATOM 3713 C C . PHE B 1 92 ? -3.025 -5.77 5.777 1 97.75 92 PHE B C 1
ATOM 3715 O O . PHE B 1 92 ? -3.09 -6.992 5.637 1 97.75 92 PHE B O 1
ATOM 3722 N N . ARG B 1 93 ? -2.932 -5.195 6.941 1 96.12 93 ARG B N 1
ATOM 3723 C CA . ARG B 1 93 ? -2.904 -5.984 8.172 1 96.12 93 ARG B CA 1
ATOM 3724 C C . ARG B 1 93 ? -4.207 -6.754 8.352 1 96.12 93 ARG B C 1
ATOM 3726 O O . ARG B 1 93 ? -4.215 -7.852 8.914 1 96.12 93 ARG B O 1
ATOM 3733 N N . CYS B 1 94 ? -5.273 -6.188 7.891 1 96.69 94 CYS B N 1
ATOM 3734 C CA . CYS B 1 94 ? -6.578 -6.824 8.023 1 96.69 94 CYS B CA 1
ATOM 3735 C C . CYS B 1 94 ? -6.66 -8.086 7.172 1 96.69 94 CYS B C 1
ATOM 3737 O O . CYS B 1 94 ? -7.383 -9.023 7.512 1 96.69 94 CYS B O 1
ATOM 3739 N N . VAL B 1 95 ? -5.867 -8.125 6.039 1 95.88 95 VAL B N 1
ATOM 3740 C CA . VAL B 1 95 ? -6.129 -9.195 5.078 1 95.88 95 VAL B CA 1
ATOM 3741 C C . VAL B 1 95 ? -4.984 -10.203 5.105 1 95.88 95 VAL B C 1
ATOM 3743 O O . VAL B 1 95 ? -5.129 -11.328 4.617 1 95.88 95 VAL B O 1
ATOM 3746 N N . ARG B 1 96 ? -3.811 -9.797 5.602 1 94.94 96 ARG B N 1
ATOM 3747 C CA . ARG B 1 96 ? -2.652 -10.688 5.613 1 94.94 96 ARG B CA 1
ATOM 3748 C C . ARG B 1 96 ? -2.094 -10.836 7.023 1 94.94 96 ARG B C 1
ATOM 3750 O O . ARG B 1 96 ? -1.654 -9.859 7.633 1 94.94 96 ARG B O 1
ATOM 3757 N N . PRO B 1 97 ? -2.072 -12.023 7.551 1 92.5 97 PRO B N 1
ATOM 3758 C CA . PRO B 1 97 ? -1.604 -12.227 8.922 1 92.5 97 PRO B CA 1
ATOM 3759 C C . PRO B 1 97 ? -0.082 -12.32 9.023 1 92.5 97 PRO B C 1
ATOM 3761 O O . PRO B 1 97 ? 0.45 -13.312 9.516 1 92.5 97 PRO B O 1
ATOM 3764 N N . ILE B 1 98 ? 0.612 -11.297 8.734 1 92.94 98 ILE B N 1
ATOM 3765 C CA . ILE B 1 98 ? 2.066 -11.281 8.609 1 92.94 98 ILE B CA 1
ATOM 3766 C C . ILE B 1 98 ? 2.703 -11.312 10 1 92.94 98 ILE B C 1
ATOM 3768 O O . ILE B 1 98 ? 3.748 -11.945 10.188 1 92.94 98 ILE B O 1
ATOM 3772 N N . ASP B 1 99 ? 2.078 -10.648 10.992 1 92.62 99 ASP B N 1
ATOM 3773 C CA . ASP B 1 99 ? 2.645 -10.609 12.344 1 92.62 99 ASP B CA 1
ATOM 3774 C C . ASP B 1 99 ? 2.701 -12.008 12.953 1 92.62 99 ASP B C 1
ATOM 3776 O O . ASP B 1 99 ? 3.713 -12.391 13.547 1 92.62 99 ASP B O 1
ATOM 3780 N N . ARG B 1 100 ? 1.655 -12.727 12.805 1 92.94 100 ARG B N 1
ATOM 3781 C CA . ARG B 1 100 ? 1.626 -14.102 13.305 1 92.94 100 ARG B CA 1
ATOM 3782 C C . ARG B 1 100 ? 2.631 -14.977 12.562 1 92.94 100 ARG B C 1
ATOM 3784 O O . ARG B 1 100 ? 3.281 -15.836 13.164 1 92.94 100 ARG B O 1
ATOM 3791 N N . ALA B 1 101 ? 2.758 -14.82 11.266 1 95.69 101 ALA B N 1
ATOM 3792 C CA . ALA B 1 101 ? 3.703 -15.586 10.453 1 95.69 101 ALA B CA 1
ATOM 3793 C C . ALA B 1 101 ? 5.137 -15.344 10.906 1 95.69 101 ALA B C 1
ATOM 3795 O O . ALA B 1 101 ? 5.91 -16.281 11.086 1 95.69 101 ALA B O 1
ATOM 3796 N N . ILE B 1 102 ? 5.469 -14.047 11.117 1 95.62 102 ILE B N 1
ATOM 3797 C CA . ILE B 1 102 ? 6.801 -13.672 11.57 1 95.62 102 ILE B CA 1
ATOM 3798 C C . ILE B 1 102 ? 7.082 -14.297 12.93 1 95.62 102 ILE B C 1
ATOM 3800 O O . ILE B 1 102 ? 8.148 -14.883 13.148 1 95.62 102 ILE B O 1
ATOM 3804 N N . ALA B 1 103 ? 6.129 -14.211 13.844 1 94.81 103 ALA B N 1
ATOM 3805 C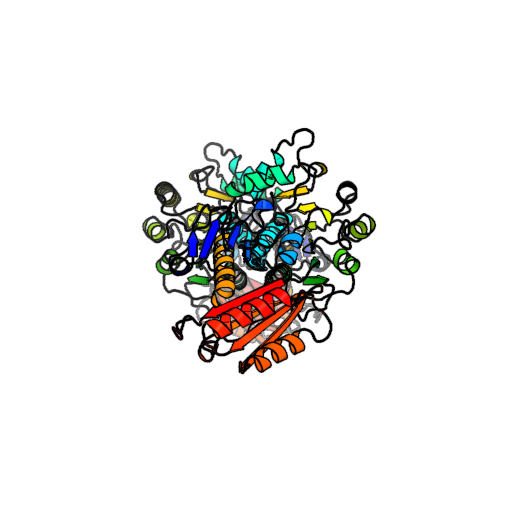 CA . ALA B 1 103 ? 6.281 -14.758 15.188 1 94.81 103 ALA B CA 1
ATOM 3806 C C . ALA B 1 103 ? 6.504 -16.266 15.148 1 94.81 103 ALA B C 1
ATOM 3808 O O . ALA B 1 103 ? 7.316 -16.812 15.898 1 94.81 103 ALA B O 1
ATOM 3809 N N . THR B 1 104 ? 5.828 -16.922 14.305 1 95.31 104 THR B N 1
ATOM 3810 C CA . THR B 1 104 ? 5.938 -18.375 14.18 1 95.31 104 THR B CA 1
ATOM 3811 C C . THR B 1 104 ? 7.344 -18.781 13.734 1 95.31 104 THR B C 1
ATOM 3813 O O . THR B 1 104 ? 7.93 -19.719 14.289 1 95.31 104 THR B O 1
ATOM 3816 N N . VAL B 1 105 ? 7.863 -18.047 12.75 1 95.56 105 VAL B N 1
ATOM 3817 C CA . VAL B 1 105 ? 9.211 -18.359 12.266 1 95.56 105 VAL B CA 1
ATOM 3818 C C . VAL B 1 105 ? 10.219 -18.156 13.391 1 95.56 105 VAL B C 1
ATOM 3820 O O . VAL B 1 105 ? 11.141 -18.953 13.562 1 95.56 105 VAL B O 1
ATOM 3823 N N . LYS B 1 106 ? 10.039 -17.094 14.211 1 95.06 106 LYS B N 1
ATOM 3824 C CA . LYS B 1 106 ? 10.922 -16.797 15.328 1 95.06 106 LYS B CA 1
ATOM 3825 C C . LYS B 1 106 ? 10.93 -17.938 16.344 1 95.06 106 LYS B C 1
ATOM 3827 O O . LYS B 1 106 ? 11.953 -18.219 16.953 1 95.06 106 LYS B O 1
ATOM 3832 N N . ASP B 1 107 ? 9.852 -18.594 16.453 1 94.69 107 ASP B N 1
ATOM 3833 C CA . ASP B 1 107 ? 9.664 -19.562 17.516 1 94.69 107 ASP B CA 1
ATOM 3834 C C . ASP B 1 107 ? 9.977 -20.984 17.031 1 94.69 107 ASP B C 1
ATOM 3836 O O . ASP B 1 107 ? 10 -21.922 17.828 1 94.69 107 ASP B O 1
ATOM 3840 N N . LEU B 1 108 ? 10.211 -21.125 15.766 1 93.88 108 LEU B N 1
ATOM 3841 C CA . LEU B 1 108 ? 10.492 -22.453 15.234 1 93.88 108 LEU B CA 1
ATOM 3842 C C . LEU B 1 108 ? 11.82 -22.984 15.766 1 93.88 108 LEU B C 1
ATOM 3844 O O . LEU B 1 108 ? 12.781 -22.219 15.922 1 93.88 108 LEU B O 1
ATOM 3848 N N . THR B 1 109 ? 11.867 -24.188 16.078 1 89.81 109 THR B N 1
ATOM 3849 C CA . THR B 1 109 ? 13.086 -24.859 16.531 1 89.81 109 THR B CA 1
ATOM 3850 C C . THR B 1 109 ? 13.523 -25.906 15.516 1 89.81 109 THR B C 1
ATOM 3852 O O . THR B 1 109 ? 12.789 -26.875 15.25 1 89.81 109 THR B O 1
ATOM 3855 N N . ALA B 1 110 ? 14.594 -25.625 14.883 1 82.94 110 ALA B N 1
ATOM 3856 C CA . ALA B 1 110 ? 15.148 -26.594 13.922 1 82.94 110 ALA B CA 1
ATOM 3857 C C . ALA B 1 110 ? 16.141 -27.531 14.594 1 82.94 110 ALA B C 1
ATOM 3859 O O . ALA B 1 110 ? 17.109 -27.078 15.219 1 82.94 110 ALA B O 1
ATOM 3860 N N . GLY B 1 111 ? 15.711 -28.828 14.617 1 79.94 111 GLY B N 1
ATOM 3861 C CA . GLY B 1 111 ? 16.656 -29.797 15.125 1 79.94 111 GLY B CA 1
ATOM 3862 C C . GLY B 1 111 ? 17.938 -29.875 14.305 1 79.94 111 GLY B C 1
ATOM 3863 O O . GLY B 1 111 ? 18.047 -29.219 13.273 1 79.94 111 GLY B O 1
ATOM 3864 N N . PRO B 1 112 ? 18.938 -30.656 14.883 1 81.62 112 PRO B N 1
ATOM 3865 C CA . PRO B 1 112 ? 20.188 -30.812 14.141 1 81.62 112 PRO B CA 1
ATOM 3866 C C . PRO B 1 112 ? 19.969 -31.312 12.719 1 81.62 112 PRO B C 1
ATOM 3868 O O . PRO B 1 112 ? 19.281 -32.312 12.508 1 81.62 112 PRO B O 1
ATOM 3871 N N . GLY B 1 113 ? 20.406 -30.594 11.766 1 82.19 113 GLY B N 1
ATOM 3872 C CA . GLY B 1 113 ? 20.328 -31.016 10.375 1 82.19 113 GLY B CA 1
ATOM 3873 C C . GLY B 1 113 ? 19.031 -30.594 9.703 1 82.19 113 GLY B C 1
ATOM 3874 O O . GLY B 1 113 ? 18.875 -30.75 8.492 1 82.19 113 GLY B O 1
ATOM 3875 N N . ALA B 1 114 ? 18.109 -30.016 10.586 1 85.25 114 ALA B N 1
ATOM 3876 C CA . ALA B 1 114 ? 16.828 -29.641 10.008 1 85.25 114 ALA B CA 1
ATOM 3877 C C . ALA B 1 114 ? 16.938 -28.312 9.258 1 85.25 114 ALA B C 1
ATOM 3879 O O . ALA B 1 114 ? 17.703 -27.438 9.641 1 85.25 114 ALA B O 1
ATOM 3880 N N . ASP B 1 115 ? 16.203 -28.25 8.133 1 90.19 115 ASP B N 1
ATOM 3881 C CA . ASP B 1 115 ? 16.125 -27.047 7.305 1 90.19 115 ASP B CA 1
ATOM 3882 C C . ASP B 1 115 ? 14.992 -26.125 7.758 1 90.19 115 ASP B C 1
ATOM 3884 O O . ASP B 1 115 ? 13.82 -26.5 7.688 1 90.19 115 ASP B O 1
ATOM 3888 N N . LEU B 1 116 ? 15.359 -24.969 8.273 1 92.56 116 LEU B N 1
ATOM 3889 C CA . LEU B 1 116 ? 14.383 -24.016 8.812 1 92.56 116 LEU B CA 1
ATOM 3890 C C . LEU B 1 116 ? 13.344 -23.656 7.754 1 92.56 116 LEU B C 1
ATOM 3892 O O . LEU B 1 116 ? 12.172 -23.438 8.07 1 92.56 116 LEU B O 1
ATOM 3896 N N . GLN B 1 117 ? 13.789 -23.5 6.559 1 90.56 117 GLN B N 1
ATOM 3897 C CA . GLN B 1 117 ? 12.867 -23.125 5.492 1 90.56 117 GLN B CA 1
ATOM 3898 C C . GLN B 1 117 ? 11.773 -24.172 5.32 1 90.56 117 GLN B C 1
ATOM 3900 O O . GLN B 1 117 ? 10.594 -23.844 5.164 1 90.56 117 GLN B O 1
ATOM 3905 N N . VAL B 1 118 ? 12.156 -25.406 5.32 1 87.81 118 VAL B N 1
ATOM 3906 C CA . VAL B 1 118 ? 11.203 -26.5 5.168 1 87.81 118 VAL B CA 1
ATOM 3907 C C . VAL B 1 118 ? 10.211 -26.484 6.328 1 87.81 118 VAL B C 1
ATOM 3909 O O . VAL B 1 118 ? 9 -26.625 6.121 1 87.81 118 VAL B O 1
ATOM 3912 N N . LEU B 1 119 ? 10.773 -26.297 7.523 1 90.88 119 LEU B N 1
ATOM 3913 C CA . LEU B 1 119 ? 9.922 -26.234 8.703 1 90.88 119 LEU B CA 1
ATOM 3914 C C . LEU B 1 119 ? 8.953 -25.062 8.625 1 90.88 119 LEU B C 1
ATOM 3916 O O . LEU B 1 119 ? 7.773 -25.203 8.953 1 90.88 119 LEU B O 1
ATOM 3920 N N . ALA B 1 120 ? 9.469 -23.969 8.219 1 93.06 120 ALA B N 1
ATOM 3921 C CA . ALA B 1 120 ? 8.648 -22.766 8.117 1 93.06 120 ALA B CA 1
ATOM 3922 C C . ALA B 1 120 ? 7.547 -22.938 7.07 1 93.06 120 ALA B C 1
ATOM 3924 O O . ALA B 1 120 ? 6.395 -22.578 7.309 1 93.06 120 ALA B O 1
ATOM 3925 N N . GLU B 1 121 ? 7.875 -23.516 5.953 1 88.94 121 GLU B N 1
ATOM 3926 C CA . GLU B 1 121 ? 6.922 -23.719 4.863 1 88.94 121 GLU B CA 1
ATOM 3927 C C . GLU B 1 121 ? 5.793 -24.656 5.285 1 88.94 121 GLU B C 1
ATOM 3929 O O . GLU B 1 121 ? 4.664 -24.531 4.801 1 88.94 121 GLU B O 1
ATOM 3934 N N . ALA B 1 122 ? 6.094 -25.531 6.125 1 87.62 122 ALA B N 1
ATOM 3935 C CA . ALA B 1 122 ? 5.09 -26.469 6.602 1 87.62 122 ALA B CA 1
ATOM 3936 C C . ALA B 1 122 ? 4.004 -25.766 7.41 1 87.62 122 ALA B C 1
ATOM 3938 O O . ALA B 1 122 ? 2.91 -26.297 7.594 1 87.62 122 ALA B O 1
ATOM 3939 N N . THR B 1 123 ? 4.277 -24.547 7.895 1 89.94 123 THR B N 1
ATOM 3940 C CA . THR B 1 123 ? 3.326 -23.828 8.727 1 89.94 123 THR B CA 1
ATOM 3941 C C . THR B 1 123 ? 2.496 -22.859 7.883 1 89.94 123 THR B C 1
ATOM 3943 O O . THR B 1 123 ? 1.53 -22.281 8.375 1 89.94 123 THR B O 1
ATOM 3946 N N . ARG B 1 124 ? 2.791 -22.734 6.652 1 88.81 124 ARG B N 1
ATOM 3947 C CA . ARG B 1 124 ? 2.289 -21.625 5.855 1 88.81 124 ARG B CA 1
ATOM 3948 C C . ARG B 1 124 ? 0.775 -21.719 5.684 1 88.81 124 ARG B C 1
ATOM 3950 O O . ARG B 1 124 ? 0.108 -20.688 5.488 1 88.81 124 ARG B O 1
ATOM 3957 N N . LYS B 1 125 ? 0.21 -22.906 5.734 1 88.25 125 LYS B N 1
ATOM 3958 C CA . LYS B 1 125 ? -1.229 -23.094 5.566 1 88.25 125 LYS B CA 1
ATOM 3959 C C . LYS B 1 125 ? -2.012 -22.297 6.605 1 88.25 125 LYS B C 1
ATOM 3961 O O . LYS B 1 125 ? -3.152 -21.906 6.363 1 88.25 125 LYS B O 1
ATOM 3966 N N . GLU B 1 126 ? -1.384 -22.047 7.727 1 91.5 126 GLU B N 1
ATOM 3967 C CA . GLU B 1 126 ? -2.035 -21.328 8.82 1 91.5 126 GLU B CA 1
ATOM 3968 C C . GLU B 1 126 ? -2.09 -19.828 8.547 1 91.5 126 GLU B C 1
ATOM 3970 O O . GLU B 1 126 ? -2.812 -19.094 9.227 1 91.5 126 GLU B O 1
ATOM 3975 N N . PHE B 1 127 ? -1.447 -19.453 7.469 1 93.69 127 PHE B N 1
ATOM 3976 C CA . PHE B 1 127 ? -1.305 -18.016 7.254 1 93.69 127 PHE B CA 1
ATOM 3977 C C . PHE B 1 127 ? -1.856 -17.609 5.891 1 93.69 127 PHE B C 1
ATOM 3979 O O . PHE B 1 127 ? -1.396 -16.641 5.289 1 93.69 127 PHE B O 1
ATOM 3986 N N . ILE B 1 128 ? -2.766 -18.391 5.367 1 94.12 128 ILE B N 1
ATOM 3987 C CA . ILE B 1 128 ? -3.428 -18 4.129 1 94.12 128 ILE B CA 1
ATOM 3988 C C . ILE B 1 128 ? -4.207 -16.703 4.34 1 94.12 128 ILE B C 1
ATOM 3990 O O . ILE B 1 128 ? -5.062 -16.625 5.223 1 94.12 128 ILE B O 1
ATOM 3994 N N . GLY B 1 129 ? -3.855 -15.742 3.619 1 95.56 129 GLY B N 1
ATOM 3995 C CA . GLY B 1 129 ? -4.523 -14.453 3.701 1 95.56 129 GLY B CA 1
ATOM 3996 C C . GLY B 1 129 ? -5.418 -14.172 2.51 1 95.56 129 GLY B C 1
ATOM 3997 O O . GLY B 1 129 ? -5.895 -15.094 1.849 1 95.56 129 GLY B O 1
ATOM 3998 N N . ARG B 1 130 ? -5.754 -12.93 2.369 1 96.44 130 ARG B N 1
ATOM 3999 C CA . ARG B 1 130 ? -6.523 -12.414 1.238 1 96.44 130 ARG B CA 1
ATOM 4000 C C . ARG B 1 130 ? -5.84 -11.195 0.623 1 96.44 130 ARG B C 1
ATOM 4002 O O . ARG B 1 130 ? -4.801 -10.75 1.108 1 96.44 130 ARG B O 1
ATOM 4009 N N . GLU B 1 131 ? -6.324 -10.703 -0.462 1 97.12 131 GLU B N 1
ATOM 4010 C CA . GLU B 1 131 ? -5.762 -9.562 -1.184 1 97.12 131 GLU B CA 1
ATOM 4011 C C . GLU B 1 131 ? -6.707 -8.367 -1.15 1 97.12 131 GLU B C 1
ATOM 4013 O O . GLU B 1 131 ? -7.918 -8.531 -0.999 1 97.12 131 GLU B O 1
ATOM 4018 N N . LEU B 1 132 ? -6.16 -7.148 -1.22 1 98 132 LEU B N 1
ATOM 4019 C CA . LEU B 1 132 ? -6.965 -5.938 -1.349 1 98 132 LEU B CA 1
ATOM 4020 C C . LEU B 1 132 ? -7.5 -5.789 -2.768 1 98 132 LEU B C 1
ATOM 4022 O O . LEU B 1 132 ? -8.586 -5.242 -2.971 1 98 132 LEU B O 1
ATOM 4026 N N . TYR B 1 133 ? -6.648 -6.238 -3.689 1 95.69 133 TYR B N 1
ATOM 4027 C CA . TYR B 1 133 ? -7.039 -6.16 -5.094 1 95.69 133 TYR B CA 1
ATOM 4028 C C . TYR B 1 133 ? -8.438 -6.734 -5.301 1 95.69 133 TYR B C 1
ATOM 4030 O O . TYR B 1 133 ? -8.734 -7.844 -4.848 1 95.69 133 TYR B O 1
ATOM 4038 N N . GLY B 1 134 ? -9.297 -5.984 -5.906 1 94.19 134 GLY B N 1
ATOM 4039 C CA . GLY B 1 134 ? -10.641 -6.438 -6.238 1 94.19 134 GLY B CA 1
ATOM 4040 C C . GLY B 1 134 ? -11.648 -6.184 -5.133 1 94.19 134 GLY B C 1
ATOM 4041 O O . GLY B 1 134 ? -12.852 -6.297 -5.348 1 94.19 134 GLY B O 1
ATOM 4042 N N . LYS B 1 135 ? -11.242 -5.883 -3.951 1 97.56 135 LYS B N 1
ATOM 4043 C CA . LYS B 1 135 ? -12.148 -5.586 -2.844 1 97.56 135 LYS B CA 1
ATOM 4044 C C . LYS B 1 135 ? -12.648 -4.148 -2.908 1 97.56 135 LYS B C 1
ATOM 4046 O O . LYS B 1 135 ? -12.102 -3.328 -3.654 1 97.56 135 LYS B O 1
ATOM 4051 N N . THR B 1 136 ? -13.68 -3.852 -2.15 1 98.19 136 THR B N 1
ATOM 4052 C CA . THR B 1 136 ? -14.305 -2.535 -2.16 1 98.19 136 THR B CA 1
ATOM 4053 C C . THR B 1 136 ? -14.016 -1.788 -0.863 1 98.19 136 THR B C 1
ATOM 4055 O O . THR B 1 136 ? -14.227 -2.322 0.228 1 98.19 136 THR B O 1
ATOM 4058 N N . ILE B 1 137 ? -13.492 -0.59 -0.997 1 98.75 137 ILE B N 1
ATOM 4059 C CA . ILE B 1 137 ? -13.297 0.283 0.157 1 98.75 137 ILE B CA 1
ATOM 4060 C C . ILE B 1 137 ? -14.344 1.397 0.136 1 98.75 137 ILE B C 1
ATOM 4062 O O . ILE B 1 137 ? -14.664 1.935 -0.926 1 98.75 137 ILE B O 1
ATOM 4066 N N . GLY B 1 138 ? -15.023 1.633 1.257 1 98.75 138 GLY B N 1
ATOM 4067 C CA . GLY B 1 138 ? -15.906 2.766 1.471 1 98.75 138 GLY B CA 1
ATOM 4068 C C . GLY B 1 138 ? -15.305 3.832 2.367 1 98.75 138 GLY B C 1
ATOM 4069 O O . GLY B 1 138 ? -15.016 3.576 3.537 1 98.75 138 GLY B O 1
ATOM 4070 N N . ILE B 1 139 ? -15.148 5.02 1.859 1 98.56 139 ILE B N 1
ATOM 4071 C CA . ILE B 1 139 ? -14.523 6.113 2.59 1 98.56 139 ILE B CA 1
ATOM 4072 C C . ILE B 1 139 ? -15.578 7.129 3.014 1 98.56 139 ILE B C 1
ATOM 4074 O O . ILE B 1 139 ? -16.25 7.727 2.166 1 98.56 139 ILE B O 1
ATOM 4078 N N . LEU B 1 140 ? -15.758 7.258 4.305 1 98.38 140 LEU B N 1
ATOM 4079 C CA . LEU B 1 140 ? -16.641 8.289 4.844 1 98.38 140 LEU B CA 1
ATOM 4080 C C . LEU B 1 140 ? -15.867 9.57 5.137 1 98.38 140 LEU B C 1
ATOM 4082 O O . LEU B 1 140 ? -15.195 9.672 6.172 1 98.38 140 LEU B O 1
ATOM 4086 N N . GLY B 1 141 ? -15.961 10.547 4.309 1 96.88 141 GLY B N 1
ATOM 4087 C CA . GLY B 1 141 ? -15.18 11.773 4.352 1 96.88 141 GLY B CA 1
ATOM 4088 C C . GLY B 1 141 ? -14.133 11.852 3.258 1 96.88 141 GLY B C 1
ATOM 4089 O O . GLY B 1 141 ? -13.148 11.102 3.277 1 96.88 141 GLY B O 1
ATOM 4090 N N . LEU B 1 142 ? -14.344 12.734 2.338 1 95.44 142 LEU B N 1
ATOM 4091 C CA . LEU B 1 142 ? -13.453 12.875 1.19 1 95.44 142 LEU B CA 1
ATOM 4092 C C . LEU B 1 142 ? -12.711 14.203 1.231 1 95.44 142 LEU B C 1
ATOM 4094 O O . LEU B 1 142 ? -12.656 14.922 0.229 1 95.44 142 LEU B O 1
ATOM 4098 N N . GLY B 1 143 ? -12.188 14.539 2.449 1 92.25 143 GLY B N 1
ATOM 4099 C CA . GLY B 1 143 ? -11.258 15.648 2.592 1 92.25 143 GLY B CA 1
ATOM 4100 C C . GLY B 1 143 ? -9.859 15.328 2.1 1 92.25 143 GLY B C 1
ATOM 4101 O O . GLY B 1 143 ? -9.688 14.461 1.235 1 92.25 143 GLY B O 1
ATOM 4102 N N . ALA B 1 144 ? -8.875 15.992 2.627 1 88.62 144 ALA B N 1
ATOM 4103 C CA . ALA B 1 144 ? -7.488 15.852 2.178 1 88.62 144 ALA B CA 1
ATOM 4104 C C . ALA B 1 144 ? -6.992 14.422 2.365 1 88.62 144 ALA B C 1
ATOM 4106 O O . ALA B 1 144 ? -6.383 13.844 1.461 1 88.62 144 ALA B O 1
ATOM 4107 N N . ILE B 1 145 ? -7.254 13.867 3.529 1 94.56 145 ILE B N 1
ATOM 4108 C CA . ILE B 1 145 ? -6.793 12.508 3.82 1 94.56 145 ILE B CA 1
ATOM 4109 C C . ILE B 1 145 ? -7.605 11.508 3.008 1 94.56 145 ILE B C 1
ATOM 4111 O O . ILE B 1 145 ? -7.043 10.609 2.373 1 94.56 145 ILE B O 1
ATOM 4115 N N . GLY B 1 146 ? -8.945 11.695 2.975 1 95.88 146 GLY B N 1
ATOM 4116 C CA . GLY B 1 146 ? -9.836 10.773 2.287 1 95.88 146 GLY B CA 1
ATOM 4117 C C . GLY B 1 146 ? -9.531 10.641 0.808 1 95.88 146 GLY B C 1
ATOM 4118 O O . GLY B 1 146 ? -9.562 9.539 0.259 1 95.88 146 GLY B O 1
ATOM 4119 N N . GLN B 1 147 ? -9.219 11.703 0.201 1 94.19 147 GLN B N 1
ATOM 4120 C CA . GLN B 1 147 ? -8.906 11.695 -1.224 1 94.19 147 GLN B CA 1
ATOM 4121 C C . GLN B 1 147 ? -7.613 10.93 -1.496 1 94.19 147 GLN B C 1
ATOM 4123 O O . GLN B 1 147 ? -7.516 10.203 -2.484 1 94.19 147 GLN B O 1
ATOM 4128 N N . ARG B 1 148 ? -6.66 11.117 -0.636 1 95.69 148 ARG B N 1
ATOM 4129 C CA . ARG B 1 148 ? -5.391 10.414 -0.803 1 95.69 148 ARG B CA 1
ATOM 4130 C C . ARG B 1 148 ? -5.57 8.914 -0.601 1 95.69 148 ARG B C 1
ATOM 4132 O O . ARG B 1 148 ? -4.973 8.109 -1.32 1 95.69 148 ARG B O 1
ATOM 4139 N N . VAL B 1 149 ? -6.395 8.523 0.382 1 97.69 149 VAL B N 1
ATOM 4140 C CA . VAL B 1 149 ? -6.691 7.117 0.612 1 97.69 149 VAL B CA 1
ATOM 4141 C C . VAL B 1 149 ? -7.418 6.535 -0.6 1 97.69 149 VAL B C 1
ATOM 4143 O O . VAL B 1 149 ? -7.102 5.434 -1.052 1 97.69 149 VAL B O 1
ATOM 4146 N N . ALA B 1 150 ? -8.359 7.316 -1.137 1 95.62 150 ALA B N 1
ATOM 4147 C CA . ALA B 1 150 ? -9.125 6.887 -2.305 1 95.62 150 ALA B CA 1
ATOM 4148 C C . ALA B 1 150 ? -8.203 6.609 -3.49 1 95.62 150 ALA B C 1
ATOM 4150 O O . ALA B 1 150 ? -8.297 5.555 -4.125 1 95.62 150 ALA B O 1
ATOM 4151 N N . GLU B 1 151 ? -7.34 7.5 -3.719 1 93.19 151 GLU B N 1
ATOM 4152 C CA . GLU B 1 151 ? -6.426 7.383 -4.852 1 93.19 151 GLU B CA 1
ATOM 4153 C C . GLU B 1 151 ? -5.496 6.184 -4.691 1 93.19 151 GLU B C 1
ATOM 4155 O O . GLU B 1 151 ? -5.332 5.391 -5.621 1 93.19 151 GLU B O 1
ATOM 4160 N N . ALA B 1 152 ? -4.863 6.059 -3.559 1 96.69 152 ALA B N 1
ATOM 4161 C CA . ALA B 1 152 ? -3.961 4.941 -3.295 1 96.69 152 ALA B CA 1
ATOM 4162 C C . ALA B 1 152 ? -4.684 3.607 -3.436 1 96.69 152 ALA B C 1
ATOM 4164 O O . ALA B 1 152 ? -4.16 2.67 -4.043 1 96.69 152 ALA B O 1
ATOM 4165 N N . SER B 1 153 ? -5.906 3.543 -2.85 1 97.19 153 SER B N 1
ATOM 4166 C CA . SER B 1 153 ? -6.688 2.312 -2.908 1 97.19 153 SER B CA 1
ATOM 4167 C C . SER B 1 153 ? -7.039 1.947 -4.348 1 97.19 153 SER B C 1
ATOM 4169 O O . SER B 1 153 ? -6.953 0.781 -4.734 1 97.19 153 SER B O 1
ATOM 4171 N N . TYR B 1 154 ? -7.391 2.963 -5.125 1 93.88 154 TYR B N 1
ATOM 4172 C CA . TYR B 1 154 ? -7.703 2.74 -6.531 1 93.88 154 TYR B CA 1
ATOM 4173 C C . TYR B 1 154 ? -6.512 2.135 -7.266 1 93.88 154 TYR B C 1
ATOM 4175 O O . TYR B 1 154 ? -6.664 1.166 -8.016 1 93.88 154 TYR B O 1
ATOM 4183 N N . HIS B 1 155 ? -5.379 2.639 -7.047 1 91.75 155 HIS B N 1
ATOM 4184 C CA . HIS B 1 155 ? -4.188 2.203 -7.77 1 91.75 155 HIS B CA 1
ATOM 4185 C C . HIS B 1 155 ? -3.697 0.853 -7.258 1 91.75 155 HIS B C 1
ATOM 4187 O O . HIS B 1 155 ? -2.895 0.189 -7.918 1 91.75 155 HIS B O 1
ATOM 4193 N N . LEU B 1 156 ? -4.156 0.456 -6.094 1 95.69 156 LEU B N 1
ATOM 4194 C CA . LEU B 1 156 ? -3.887 -0.891 -5.602 1 95.69 156 LEU B CA 1
ATOM 4195 C C . LEU B 1 156 ? -4.887 -1.89 -6.176 1 95.69 156 LEU B C 1
ATOM 4197 O O . LEU B 1 156 ? -4.805 -3.088 -5.895 1 95.69 156 LEU B O 1
ATOM 4201 N N . GLY B 1 157 ? -5.84 -1.379 -6.953 1 93.56 157 GLY B N 1
ATOM 4202 C CA . GLY B 1 157 ? -6.773 -2.24 -7.66 1 93.56 157 GLY B CA 1
ATOM 4203 C C . GLY B 1 157 ? -8.086 -2.424 -6.934 1 93.56 157 GLY B C 1
ATOM 4204 O O . GLY B 1 157 ? -8.883 -3.301 -7.281 1 93.56 157 GLY B O 1
ATOM 4205 N N . MET B 1 158 ? -8.391 -1.621 -5.934 1 95.81 158 MET B N 1
ATOM 4206 C CA . MET B 1 158 ? -9.648 -1.699 -5.203 1 95.81 158 MET B CA 1
ATOM 4207 C C . MET B 1 158 ? -10.742 -0.902 -5.91 1 95.81 158 MET B C 1
ATOM 4209 O O . MET B 1 158 ? -10.445 -0.014 -6.715 1 95.81 158 MET B O 1
ATOM 4213 N N . GLN B 1 159 ? -11.977 -1.246 -5.609 1 94.88 159 GLN B N 1
ATOM 4214 C CA . GLN B 1 159 ? -13.109 -0.377 -5.914 1 94.88 159 GLN B CA 1
ATOM 4215 C C . GLN B 1 159 ? -13.344 0.635 -4.797 1 94.88 159 GLN B C 1
ATOM 4217 O O . GLN B 1 159 ? -13.297 0.285 -3.615 1 94.88 159 GLN B O 1
ATOM 4222 N N . VAL B 1 160 ? -13.539 1.901 -5.203 1 97.12 160 VAL B N 1
ATOM 4223 C CA . VAL B 1 160 ? -13.586 2.947 -4.188 1 97.12 160 VAL B CA 1
ATOM 4224 C C . VAL B 1 160 ? -14.969 3.598 -4.176 1 97.12 160 VAL B C 1
ATOM 4226 O O . VAL B 1 160 ? -15.398 4.172 -5.18 1 97.12 160 VAL B O 1
ATOM 4229 N N . LEU B 1 161 ? -15.664 3.49 -3.059 1 97.19 161 LEU B N 1
ATOM 4230 C CA . LEU B 1 161 ? -16.891 4.219 -2.756 1 97.19 161 LEU B CA 1
ATOM 4231 C C . LEU B 1 161 ? -16.625 5.34 -1.758 1 97.19 161 LEU B C 1
ATOM 4233 O O . LEU B 1 161 ? -15.648 5.289 -1.006 1 97.19 161 LEU B O 1
ATOM 4237 N N . GLY B 1 162 ? -17.391 6.328 -1.791 1 97.25 162 GLY B N 1
ATOM 4238 C CA . GLY B 1 162 ? -17.188 7.426 -0.862 1 97.25 162 GLY B CA 1
ATOM 4239 C C . GLY B 1 162 ? -18.469 8.156 -0.514 1 97.25 162 GLY B C 1
ATOM 4240 O O . GLY B 1 162 ? -19.469 8.07 -1.243 1 97.25 162 GLY B O 1
ATOM 4241 N N . TYR B 1 163 ? -18.5 8.758 0.627 1 97.25 163 TYR B N 1
ATOM 4242 C CA . TYR B 1 163 ? -19.531 9.695 1.061 1 97.25 163 TYR B CA 1
ATOM 4243 C C . TYR B 1 163 ? -18.906 11.016 1.512 1 97.25 163 TYR B C 1
ATOM 4245 O O . TYR B 1 163 ? -17.891 11.023 2.211 1 97.25 163 TYR B O 1
ATOM 4253 N N . ASN B 1 164 ? -19.469 12.016 1.087 1 95.06 164 ASN B N 1
ATOM 4254 C CA . ASN B 1 164 ? -19.172 13.375 1.525 1 95.06 164 ASN B CA 1
ATOM 4255 C C . ASN B 1 164 ? -20.406 14.273 1.437 1 95.06 164 ASN B C 1
ATOM 4257 O O . ASN B 1 164 ? -21.234 14.109 0.538 1 95.06 164 ASN B O 1
ATOM 4261 N N . ARG B 1 165 ? -20.484 15.164 2.365 1 89.94 165 ARG B N 1
ATOM 4262 C CA . ARG B 1 165 ? -21.656 16.031 2.373 1 89.94 165 ARG B CA 1
ATOM 4263 C C . ARG B 1 165 ? -21.797 16.781 1.048 1 89.94 165 ARG B C 1
ATOM 4265 O O . ARG B 1 165 ? -22.891 16.828 0.468 1 89.94 165 ARG B O 1
ATOM 4272 N N . SER B 1 166 ? -20.672 17.375 0.608 1 88.62 166 SER B N 1
ATOM 4273 C CA . SER B 1 166 ? -20.656 18.031 -0.693 1 88.62 166 SER B CA 1
ATOM 4274 C C . SER B 1 166 ? -20.016 17.141 -1.758 1 88.62 166 SER B C 1
ATOM 4276 O O . SER B 1 166 ? -18.969 16.547 -1.527 1 88.62 166 SER B O 1
ATOM 4278 N N . PRO B 1 167 ? -20.672 17.062 -2.832 1 84.62 167 PRO B N 1
ATOM 4279 C CA . PRO B 1 167 ? -20.094 16.234 -3.891 1 84.62 167 PRO B CA 1
ATOM 4280 C C . PRO B 1 167 ? -18.734 16.734 -4.359 1 84.62 167 PRO B C 1
ATOM 4282 O O . PRO B 1 167 ? -18.516 17.953 -4.441 1 84.62 167 PRO B O 1
ATOM 4285 N N . LYS B 1 168 ? -17.875 15.82 -4.523 1 87.81 168 LYS B N 1
ATOM 4286 C CA . LYS B 1 168 ? -16.547 16.125 -5.055 1 87.81 168 LYS B CA 1
ATOM 4287 C C . LYS B 1 168 ? -16.344 15.461 -6.414 1 87.81 168 LYS B C 1
ATOM 4289 O O . LYS B 1 168 ? -16.859 14.367 -6.668 1 87.81 168 LYS B O 1
ATOM 4294 N N . ASN B 1 169 ? -15.656 16.094 -7.289 1 85.31 169 ASN B N 1
ATOM 4295 C CA . ASN B 1 169 ? -15.289 15.492 -8.57 1 85.31 169 ASN B CA 1
ATOM 4296 C C . ASN B 1 169 ? -13.984 14.695 -8.469 1 85.31 169 ASN B C 1
ATOM 4298 O O . ASN B 1 169 ? -12.906 15.242 -8.688 1 85.31 169 ASN B O 1
ATOM 4302 N N . LEU B 1 170 ? -14.18 13.477 -8.195 1 87.62 170 LEU B N 1
ATOM 4303 C CA . LEU B 1 170 ? -13.031 12.594 -8.039 1 87.62 170 LEU B CA 1
ATOM 4304 C C . LEU B 1 170 ? -13.094 11.438 -9.023 1 87.62 170 LEU B C 1
ATOM 4306 O O . LEU B 1 170 ? -14.016 10.609 -8.961 1 87.62 170 LEU B O 1
ATOM 4310 N N . PRO B 1 171 ? -12.266 11.258 -10.031 1 80.94 171 PRO B N 1
ATOM 4311 C CA . PRO B 1 171 ? -12.367 10.281 -11.125 1 80.94 171 PRO B CA 1
ATOM 4312 C C . PRO B 1 171 ? -12.406 8.836 -10.625 1 80.94 171 PRO B C 1
ATOM 4314 O O . PRO B 1 171 ? -13.055 7.988 -11.234 1 80.94 171 PRO B O 1
ATOM 4317 N N . HIS B 1 172 ? -11.875 8.484 -9.523 1 86.5 172 HIS B N 1
ATOM 4318 C CA . HIS B 1 172 ? -11.711 7.094 -9.117 1 86.5 172 HIS B CA 1
ATOM 4319 C C . HIS B 1 172 ? -12.555 6.781 -7.883 1 86.5 172 HIS B C 1
ATOM 4321 O O . HIS B 1 172 ? -12.352 5.754 -7.234 1 86.5 172 HIS B O 1
ATOM 4327 N N . VAL B 1 173 ? -13.562 7.703 -7.633 1 92.81 173 VAL B N 1
ATOM 4328 C CA . VAL B 1 173 ? -14.414 7.492 -6.465 1 92.81 173 VAL B CA 1
ATOM 4329 C C . VAL B 1 173 ? -15.883 7.539 -6.883 1 92.81 173 VAL B C 1
ATOM 4331 O O . VAL B 1 173 ? -16.312 8.477 -7.559 1 92.81 173 VAL B O 1
ATOM 4334 N N . VAL B 1 174 ? -16.641 6.52 -6.645 1 93.5 174 VAL B N 1
ATOM 4335 C CA . VAL B 1 174 ? -18.094 6.566 -6.781 1 93.5 174 VAL B CA 1
ATOM 4336 C C . VAL B 1 174 ? -18.719 7.098 -5.496 1 93.5 174 VAL B C 1
ATOM 4338 O O . VAL B 1 174 ? -18.797 6.383 -4.496 1 93.5 174 VAL B O 1
ATOM 4341 N N . GLN B 1 175 ? -19.094 8.281 -5.547 1 95.38 175 GLN B N 1
ATOM 4342 C CA . GLN B 1 175 ? -19.719 8.883 -4.375 1 95.38 175 GLN B CA 1
ATOM 4343 C C . GLN B 1 175 ? -21.203 8.477 -4.273 1 95.38 175 GLN B C 1
ATOM 4345 O O . GLN B 1 175 ? -21.938 8.594 -5.246 1 95.38 175 GLN B O 1
ATOM 4350 N N . LEU B 1 176 ? -21.562 7.961 -3.152 1 94.75 176 LEU B N 1
ATOM 4351 C CA . LEU B 1 176 ? -22.953 7.543 -2.912 1 94.75 176 LEU B CA 1
ATOM 4352 C C . LEU B 1 176 ? -23.672 8.547 -2.02 1 94.75 176 LEU B C 1
ATOM 4354 O O . LEU B 1 176 ? -23.031 9.297 -1.276 1 94.75 176 LEU B O 1
ATOM 4358 N N . PRO B 1 177 ? -24.938 8.547 -2.039 1 94.06 177 PRO B N 1
ATOM 4359 C CA . PRO B 1 177 ? -25.703 9.602 -1.367 1 94.06 177 PRO B CA 1
ATOM 4360 C C . PRO B 1 177 ? -25.781 9.406 0.146 1 94.06 177 PRO B C 1
ATOM 4362 O O . PRO B 1 177 ? -25.969 10.375 0.887 1 94.06 177 PRO B O 1
ATOM 4365 N N . THR B 1 178 ? -25.641 8.109 0.587 1 96.31 178 THR B N 1
ATOM 4366 C CA . THR B 1 178 ? -25.797 7.906 2.023 1 96.31 178 THR B CA 1
ATOM 4367 C C . THR B 1 178 ? -24.656 7.062 2.578 1 96.31 178 THR B C 1
ATOM 4369 O O . THR B 1 178 ? -24.047 6.289 1.845 1 96.31 178 THR B O 1
ATOM 4372 N N . ILE B 1 179 ? -24.453 7.207 3.82 1 97.62 179 ILE B N 1
ATOM 4373 C CA . ILE B 1 179 ? -23.438 6.441 4.543 1 97.62 179 ILE B CA 1
ATOM 4374 C C . ILE B 1 179 ? -23.812 4.961 4.551 1 97.62 179 ILE B C 1
ATOM 4376 O O . ILE B 1 179 ? -22.953 4.094 4.379 1 97.62 179 ILE B O 1
ATOM 4380 N N . GLU B 1 180 ? -25.094 4.688 4.672 1 97.69 180 GLU B N 1
ATOM 4381 C CA . GLU B 1 180 ? -25.594 3.316 4.73 1 97.69 180 GLU B CA 1
ATOM 4382 C C . GLU B 1 180 ? -25.297 2.561 3.441 1 97.69 180 GLU B C 1
ATOM 4384 O O . GLU B 1 180 ? -24.891 1.395 3.479 1 97.69 180 GLU B O 1
ATOM 4389 N N . GLU B 1 181 ? -25.453 3.207 2.365 1 96.81 181 GLU B N 1
ATOM 4390 C CA . GLU B 1 181 ? -25.156 2.584 1.077 1 96.81 181 GLU B CA 1
ATOM 4391 C C . GLU B 1 181 ? -23.688 2.242 0.949 1 96.81 181 GLU B C 1
ATOM 4393 O O . GLU B 1 181 ? -23.328 1.158 0.478 1 96.81 181 GLU B O 1
ATOM 4398 N N . VAL B 1 182 ? -22.844 3.15 1.365 1 97.94 182 VAL B N 1
ATOM 4399 C CA . VAL B 1 182 ? -21.406 2.908 1.327 1 97.94 182 VAL B CA 1
ATOM 4400 C C . VAL B 1 182 ? -21.062 1.708 2.207 1 97.94 182 VAL B C 1
ATOM 4402 O O . VAL B 1 182 ? -20.344 0.798 1.775 1 97.94 182 VAL B O 1
ATOM 4405 N N . MET B 1 183 ? -21.625 1.681 3.398 1 98.38 183 MET B N 1
ATOM 4406 C CA . MET B 1 183 ? -21.297 0.654 4.387 1 98.38 183 MET B CA 1
ATOM 4407 C C . MET B 1 183 ? -21.797 -0.715 3.928 1 98.38 183 MET B C 1
ATOM 4409 O O . MET B 1 183 ? -21.125 -1.726 4.141 1 98.38 183 MET B O 1
ATOM 4413 N N . SER B 1 184 ? -22.906 -0.805 3.217 1 98 184 SER B N 1
ATOM 4414 C CA . SER B 1 184 ? -23.5 -2.074 2.822 1 98 184 SER B CA 1
ATOM 4415 C C . SER B 1 184 ? -22.734 -2.719 1.675 1 98 184 SER B C 1
ATOM 4417 O O . SER B 1 184 ? -22.766 -3.939 1.501 1 98 184 SER B O 1
ATOM 4419 N N . LEU B 1 185 ? -21.984 -1.935 0.943 1 97.12 185 LEU B N 1
ATOM 4420 C CA . LEU B 1 185 ? -21.359 -2.439 -0.272 1 97.12 185 LEU B CA 1
ATOM 4421 C C . LEU B 1 185 ? -19.859 -2.646 -0.065 1 97.12 185 LEU B C 1
ATOM 4423 O O . LEU B 1 185 ? -19.203 -3.311 -0.871 1 97.12 185 LEU B O 1
ATOM 4427 N N . ALA B 1 186 ? -19.328 -2.113 0.994 1 98.44 186 ALA B N 1
ATOM 4428 C CA . ALA B 1 186 ? -17.875 -2.066 1.168 1 98.44 186 ALA B CA 1
ATOM 4429 C C . ALA B 1 186 ? -17.375 -3.289 1.935 1 98.44 186 ALA B C 1
ATOM 4431 O O . ALA B 1 186 ? -18.078 -3.816 2.799 1 98.44 186 ALA B O 1
ATOM 4432 N N . ASP B 1 187 ? -16.172 -3.771 1.606 1 98.56 187 ASP B N 1
ATOM 4433 C CA . ASP B 1 187 ? -15.445 -4.773 2.387 1 98.56 187 ASP B CA 1
ATOM 4434 C C . ASP B 1 187 ? -14.656 -4.121 3.52 1 98.56 187 ASP B C 1
ATOM 4436 O O . ASP B 1 187 ? -14.391 -4.754 4.543 1 98.56 187 ASP B O 1
ATOM 4440 N N . PHE B 1 188 ? -14.25 -2.857 3.32 1 98.88 188 PHE B N 1
ATOM 4441 C CA . PHE B 1 188 ? -13.578 -2.002 4.289 1 98.88 188 PHE B CA 1
ATOM 4442 C C . PHE B 1 188 ? -14.242 -0.635 4.359 1 98.88 188 PHE B C 1
ATOM 4444 O O . PHE B 1 188 ? -14.453 0.013 3.332 1 98.88 188 PHE B O 1
ATOM 4451 N N . VAL B 1 189 ? -14.609 -0.201 5.52 1 98.88 189 VAL B N 1
ATOM 4452 C CA . VAL B 1 189 ? -15.148 1.141 5.703 1 98.88 189 VAL B CA 1
ATOM 4453 C C . VAL B 1 189 ? -14.195 1.975 6.551 1 98.88 189 VAL B C 1
ATOM 4455 O O . VAL B 1 189 ? -13.82 1.57 7.656 1 98.88 189 VAL B O 1
ATOM 4458 N N . VAL B 1 190 ? -13.742 3.074 6.051 1 98.81 190 VAL B N 1
ATOM 4459 C CA . VAL B 1 190 ? -12.828 3.959 6.758 1 98.81 190 VAL B CA 1
ATOM 4460 C C . VAL B 1 190 ? -13.547 5.258 7.125 1 98.81 190 VAL B C 1
ATOM 4462 O O . VAL B 1 190 ? -14.039 5.969 6.25 1 98.81 190 VAL B O 1
ATOM 4465 N N . VAL B 1 191 ? -13.57 5.555 8.391 1 98.56 191 VAL B N 1
ATOM 4466 C CA . VAL B 1 191 ? -14.203 6.762 8.906 1 98.56 191 VAL B CA 1
ATOM 4467 C C . VAL B 1 191 ? -13.172 7.883 9.008 1 98.56 191 VAL B C 1
ATOM 4469 O O . VAL B 1 191 ? -12.203 7.781 9.766 1 98.56 191 VAL B O 1
ATOM 4472 N N . MET B 1 192 ? -13.383 8.922 8.297 1 95.62 192 MET B N 1
ATOM 4473 C CA . MET B 1 192 ? -12.492 10.078 8.297 1 95.62 192 MET B CA 1
ATOM 4474 C C . MET B 1 192 ? -13.281 11.375 8.461 1 95.62 192 MET B C 1
ATOM 4476 O O . MET B 1 192 ? -12.852 12.43 7.996 1 95.62 192 MET B O 1
ATOM 4480 N N . LEU B 1 193 ? -14.406 11.336 9.055 1 94.56 193 LEU B N 1
ATOM 4481 C CA . LEU B 1 193 ? -15.273 12.484 9.266 1 94.56 193 LEU B CA 1
ATOM 4482 C C . LEU B 1 193 ? -14.812 13.305 10.469 1 94.56 193 LEU B C 1
ATOM 4484 O O . LEU B 1 193 ? -14.266 12.75 11.422 1 94.56 193 LEU B O 1
ATOM 4488 N N . PRO B 1 194 ? -15.07 14.586 10.43 1 87.94 194 PRO B N 1
ATOM 4489 C CA . PRO B 1 194 ? -14.82 15.391 11.625 1 87.94 194 PRO B CA 1
ATOM 4490 C C . PRO B 1 194 ? -15.828 15.125 12.742 1 87.94 194 PRO B C 1
ATOM 4492 O O . PRO B 1 194 ? -16.922 14.617 12.477 1 87.94 194 PRO B O 1
ATOM 4495 N N . LEU B 1 195 ? -15.414 15.406 13.898 1 88.56 195 LEU B N 1
ATOM 4496 C CA . LEU B 1 195 ? -16.344 15.289 15.023 1 88.56 195 LEU B CA 1
ATOM 4497 C C . LEU B 1 195 ? -17.203 16.531 15.156 1 88.56 195 LEU B C 1
ATOM 4499 O O . LEU B 1 195 ? -16.688 17.641 15.32 1 88.56 195 LEU B O 1
ATOM 4503 N N . THR B 1 196 ? -18.438 16.453 14.961 1 88.31 196 THR B N 1
ATOM 4504 C CA . THR B 1 196 ? -19.453 17.484 15.148 1 88.31 196 THR B CA 1
ATOM 4505 C C . THR B 1 196 ? -20.641 16.906 15.914 1 88.31 196 THR B C 1
ATOM 4507 O O . THR B 1 196 ? -20.656 15.734 16.266 1 88.31 196 THR B O 1
ATOM 4510 N N . GLU B 1 197 ? -21.562 17.719 16.234 1 91.88 197 GLU B N 1
ATOM 4511 C CA . GLU B 1 197 ? -22.781 17.219 16.859 1 91.88 197 GLU B CA 1
ATOM 4512 C C . GLU B 1 197 ? -23.484 16.203 15.977 1 91.88 197 GLU B C 1
ATOM 4514 O O . GLU B 1 197 ? -24.047 15.219 16.484 1 91.88 197 GLU B O 1
ATOM 4519 N N . GLU B 1 198 ? -23.344 16.406 14.742 1 93.12 198 GLU B N 1
ATOM 4520 C CA . GLU B 1 198 ? -24.016 15.555 13.773 1 93.12 198 GLU B CA 1
ATOM 4521 C C . GLU B 1 198 ? -23.297 14.219 13.609 1 93.12 198 GLU B C 1
ATOM 4523 O O . GLU B 1 198 ? -23.906 13.211 13.258 1 93.12 198 GLU B O 1
ATOM 4528 N N . THR B 1 199 ? -21.984 14.156 13.898 1 95.62 199 THR B N 1
ATOM 4529 C CA . THR B 1 199 ? -21.234 12.938 13.609 1 95.62 199 THR B CA 1
ATOM 4530 C C . THR B 1 199 ? -20.969 12.156 14.891 1 95.62 199 THR B C 1
ATOM 4532 O O . THR B 1 199 ? -20.453 11.031 14.836 1 95.62 199 THR B O 1
ATOM 4535 N N . THR B 1 200 ? -21.297 12.758 16.016 1 96.25 200 THR B N 1
ATOM 4536 C CA . THR B 1 200 ? -21.141 12.031 17.281 1 96.25 200 THR B CA 1
ATOM 4537 C C . THR B 1 200 ? -22.078 10.828 17.328 1 96.25 200 THR B C 1
ATOM 4539 O O . THR B 1 200 ? -23.297 10.969 17.156 1 96.25 200 THR B O 1
ATOM 4542 N N . GLY B 1 201 ? -21.516 9.703 17.469 1 97.5 201 GLY B N 1
ATOM 4543 C CA . GLY B 1 201 ? -22.297 8.477 17.547 1 97.5 201 GLY B CA 1
ATOM 4544 C C . GLY B 1 201 ? -22.922 8.094 16.219 1 97.5 201 GLY B C 1
ATOM 4545 O O . GLY B 1 201 ? -23.922 7.363 16.172 1 97.5 201 GLY B O 1
ATOM 4546 N N . LEU B 1 202 ? -22.375 8.633 15.219 1 97.38 202 LEU B N 1
ATOM 4547 C CA . LEU B 1 202 ? -22.906 8.43 13.875 1 97.38 202 LEU B CA 1
ATOM 4548 C C . LEU B 1 202 ? -22.938 6.949 13.523 1 97.38 202 LEU B C 1
ATOM 4550 O O . LEU B 1 202 ? -23.891 6.469 12.914 1 97.38 202 LEU B O 1
ATOM 4554 N N . ILE B 1 203 ? -21.844 6.238 13.836 1 98.56 203 ILE B N 1
ATOM 4555 C CA . ILE B 1 203 ? -21.781 4.797 13.617 1 98.56 203 ILE B CA 1
ATOM 4556 C C . ILE B 1 203 ? -22.391 4.062 14.805 1 98.56 203 ILE B C 1
ATOM 4558 O O . ILE B 1 203 ? -21.703 3.723 15.758 1 98.56 203 ILE B O 1
ATOM 4562 N N . ASN B 1 204 ? -23.672 3.854 14.695 1 98.25 204 ASN B N 1
ATOM 4563 C CA . ASN B 1 204 ? -24.469 3.23 15.75 1 98.25 204 ASN B CA 1
ATOM 4564 C C . ASN B 1 204 ? -24.969 1.855 15.328 1 98.25 204 ASN B C 1
ATOM 4566 O O . ASN B 1 204 ? -24.562 1.32 14.305 1 98.25 204 ASN B O 1
ATOM 4570 N N . ARG B 1 205 ? -25.844 1.326 16.125 1 97.88 205 ARG B N 1
ATOM 4571 C CA . ARG B 1 205 ? -26.359 -0.028 15.922 1 97.88 205 ARG B CA 1
ATOM 4572 C C . ARG B 1 205 ? -26.969 -0.184 14.539 1 97.88 205 ARG B C 1
ATOM 4574 O O . ARG B 1 205 ? -26.672 -1.146 13.828 1 97.88 205 ARG B O 1
ATOM 4581 N N . GLU B 1 206 ? -27.781 0.717 14.172 1 97.44 206 GLU B N 1
ATOM 4582 C CA . GLU B 1 206 ? -28.484 0.674 12.891 1 97.44 206 GLU B CA 1
ATOM 4583 C C . GLU B 1 206 ? -27.5 0.643 11.727 1 97.44 206 GLU B C 1
ATOM 4585 O O . GLU B 1 206 ? -27.656 -0.154 10.797 1 97.44 206 GLU B O 1
ATOM 4590 N N . ARG B 1 207 ? -26.5 1.437 11.766 1 97.94 207 ARG B N 1
ATOM 4591 C CA . ARG B 1 207 ? -25.531 1.531 10.664 1 97.94 207 ARG B CA 1
ATOM 4592 C C . ARG B 1 207 ? -24.578 0.345 10.672 1 97.94 207 ARG B C 1
ATOM 4594 O O . ARG B 1 207 ? -24.188 -0.153 9.609 1 97.94 207 ARG B O 1
ATOM 4601 N N . LEU B 1 208 ? -24.219 -0.136 11.812 1 98.44 208 LEU B N 1
ATOM 4602 C CA . LEU B 1 208 ? -23.328 -1.288 11.906 1 98.44 208 LEU B CA 1
ATOM 4603 C C . LEU B 1 208 ? -23.984 -2.527 11.297 1 98.44 208 LEU B C 1
ATOM 4605 O O . LEU B 1 208 ? -23.281 -3.389 10.75 1 98.44 208 LEU B O 1
ATOM 4609 N N . GLN B 1 209 ? -25.266 -2.58 11.328 1 97.31 209 GLN B N 1
ATOM 4610 C CA . GLN B 1 209 ? -26 -3.723 10.797 1 97.31 209 GLN B CA 1
ATOM 4611 C C . GLN B 1 209 ? -25.953 -3.748 9.273 1 97.31 209 GLN B C 1
ATOM 4613 O O . GLN B 1 209 ? -26.266 -4.77 8.656 1 97.31 209 GLN B O 1
ATOM 4618 N N . GLN B 1 210 ? -25.562 -2.631 8.703 1 97.06 210 GLN B N 1
ATOM 4619 C CA . GLN B 1 210 ? -25.484 -2.559 7.242 1 97.06 210 GLN B CA 1
ATOM 4620 C C . GLN B 1 210 ? -24.219 -3.227 6.727 1 97.06 210 GLN B C 1
ATOM 4622 O O . GLN B 1 210 ? -24.109 -3.527 5.535 1 97.06 210 GLN B O 1
ATOM 4627 N N . LEU B 1 211 ? -23.219 -3.455 7.566 1 98.19 211 LEU B N 1
ATOM 4628 C CA . LEU B 1 211 ? -21.922 -3.977 7.148 1 98.19 211 LEU B CA 1
ATOM 4629 C C . LEU B 1 211 ? -22.031 -5.438 6.727 1 98.19 211 LEU B C 1
ATOM 4631 O O . LEU B 1 211 ? -22.859 -6.18 7.262 1 98.19 211 LEU B O 1
ATOM 4635 N N . LYS B 1 212 ? -21.188 -5.852 5.762 1 96.88 212 LYS B N 1
ATOM 4636 C CA . LYS B 1 212 ? -20.969 -7.27 5.504 1 96.88 212 LYS B CA 1
ATOM 4637 C C . LYS B 1 212 ? -20.359 -7.965 6.711 1 96.88 212 LYS B C 1
ATOM 4639 O O . LYS B 1 212 ? -19.516 -7.383 7.406 1 96.88 212 LYS B O 1
ATOM 4644 N N . PRO B 1 213 ? -20.703 -9.172 6.984 1 97.06 213 PRO B N 1
ATOM 4645 C CA . PRO B 1 213 ? -20.141 -9.883 8.141 1 97.06 213 PRO B CA 1
ATOM 4646 C C . PRO B 1 213 ? -18.625 -9.984 8.094 1 97.06 213 PRO B C 1
ATOM 4648 O O . PRO B 1 213 ? -17.969 -10.055 9.141 1 97.06 213 PRO B O 1
ATOM 4651 N N . ASP B 1 214 ? -18.047 -9.953 6.906 1 96.62 214 ASP B N 1
ATOM 4652 C CA . ASP B 1 214 ? -16.594 -10.102 6.781 1 96.62 214 ASP B CA 1
ATOM 4653 C C . ASP B 1 214 ? -15.914 -8.742 6.59 1 96.62 214 ASP B C 1
ATOM 4655 O O . ASP B 1 214 ? -14.727 -8.68 6.273 1 96.62 214 ASP B O 1
ATOM 4659 N N . ALA B 1 215 ? -16.672 -7.641 6.809 1 98.25 215 ALA B N 1
ATOM 4660 C CA . ALA B 1 215 ? -16.141 -6.301 6.586 1 98.25 215 ALA B CA 1
ATOM 4661 C C . ALA B 1 215 ? -15.344 -5.82 7.793 1 98.25 215 ALA B C 1
ATOM 4663 O O . ALA B 1 215 ? -15.523 -6.324 8.906 1 98.25 215 ALA B O 1
ATOM 4664 N N . TYR B 1 216 ? -14.438 -4.957 7.535 1 98.75 216 TYR B N 1
ATOM 4665 C CA . TYR B 1 216 ? -13.688 -4.273 8.586 1 98.75 216 TYR B CA 1
ATOM 4666 C C . TYR B 1 216 ? -14.0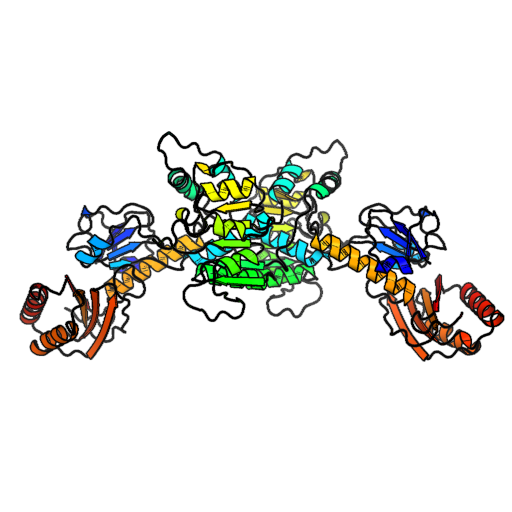94 -2.805 8.672 1 98.75 216 TYR B C 1
ATOM 4668 O O . TYR B 1 216 ? -14.336 -2.162 7.648 1 98.75 216 TYR B O 1
ATOM 4676 N N . LEU B 1 217 ? -14.18 -2.318 9.867 1 98.88 217 LEU B N 1
ATOM 4677 C CA . LEU B 1 217 ? -14.383 -0.898 10.125 1 98.88 217 LEU B CA 1
ATOM 4678 C C . LEU B 1 217 ? -13.109 -0.263 10.68 1 98.88 217 LEU B C 1
ATOM 4680 O O . LEU B 1 217 ? -12.531 -0.764 11.648 1 98.88 217 LEU B O 1
ATOM 4684 N N . LEU B 1 218 ? -12.609 0.753 10.023 1 98.88 218 LEU B N 1
ATOM 4685 C CA . LEU B 1 218 ? -11.43 1.494 10.461 1 98.88 218 LEU B CA 1
ATOM 4686 C C . LEU B 1 218 ? -11.789 2.934 10.812 1 98.88 218 LEU B C 1
ATOM 4688 O O . LEU B 1 218 ? -12.422 3.631 10.016 1 98.88 218 LEU B O 1
ATOM 4692 N N . ASN B 1 219 ? -11.406 3.375 11.992 1 98.69 219 ASN B N 1
ATOM 4693 C CA . ASN B 1 219 ? -11.719 4.734 12.414 1 98.69 219 ASN B CA 1
ATOM 4694 C C . ASN B 1 219 ? -10.461 5.582 12.555 1 98.69 219 ASN B C 1
ATOM 4696 O O . ASN B 1 219 ? -9.664 5.375 13.477 1 98.69 219 ASN B O 1
ATOM 4700 N N . PHE B 1 220 ? -10.289 6.543 11.711 1 97.5 220 PHE B N 1
ATOM 4701 C CA . PHE B 1 220 ? -9.188 7.492 11.727 1 97.5 220 PHE B CA 1
ATOM 4702 C C . PHE B 1 220 ? -9.703 8.93 11.711 1 97.5 220 PHE B C 1
ATOM 4704 O O . PHE B 1 220 ? -9.008 9.836 11.266 1 97.5 220 PHE B O 1
ATOM 4711 N N . GLY B 1 221 ? -10.969 9.047 12.047 1 94.5 221 GLY B N 1
ATOM 4712 C CA . GLY B 1 221 ? -11.57 10.352 12.266 1 94.5 221 GLY B CA 1
ATOM 4713 C C . GLY B 1 221 ? -11.461 10.82 13.703 1 94.5 221 GLY B C 1
ATOM 4714 O O . GLY B 1 221 ? -10.492 11.477 14.078 1 94.5 221 GLY B O 1
ATOM 4715 N N . ARG B 1 222 ? -12.453 10.391 14.461 1 92.88 222 ARG B N 1
ATOM 4716 C CA . ARG B 1 222 ? -12.484 10.633 15.898 1 92.88 222 ARG B CA 1
ATOM 4717 C C . ARG B 1 222 ? -13.188 9.492 16.641 1 92.88 222 ARG B C 1
ATOM 4719 O O . ARG B 1 222 ? -14.109 8.883 16.094 1 92.88 222 ARG B O 1
ATOM 4726 N N . GLY B 1 223 ? -12.758 9.273 17.828 1 95.38 223 GLY B N 1
ATOM 4727 C CA . GLY B 1 223 ? -13.281 8.148 18.594 1 95.38 223 GLY B CA 1
ATOM 4728 C C . GLY B 1 223 ? -14.781 8.195 18.781 1 95.38 223 GLY B C 1
ATOM 4729 O O . GLY B 1 223 ? -15.469 7.188 18.609 1 95.38 223 GLY B O 1
ATOM 4730 N N . GLU B 1 224 ? -15.297 9.438 18.984 1 95.06 224 GLU B N 1
ATOM 4731 C CA . GLU B 1 224 ? -16.688 9.633 19.391 1 95.06 224 GLU B CA 1
ATOM 4732 C C . GLU B 1 224 ? -17.641 9.43 18.219 1 95.06 224 GLU B C 1
ATOM 4734 O O . GLU B 1 224 ? -18.859 9.344 18.406 1 95.06 224 GLU B O 1
ATOM 4739 N N . ILE B 1 225 ? -17.125 9.234 17.109 1 97.69 225 ILE B N 1
ATOM 4740 C CA . ILE B 1 225 ? -17.953 9.031 15.938 1 97.69 225 ILE B CA 1
ATOM 4741 C C . ILE B 1 225 ? -18.562 7.633 15.977 1 97.69 225 ILE B C 1
ATOM 4743 O O . ILE B 1 225 ? -19.688 7.426 15.508 1 97.69 225 ILE B O 1
ATOM 4747 N N . VAL B 1 226 ? -17.891 6.703 16.562 1 98.56 226 VAL B N 1
ATOM 4748 C CA . VAL B 1 226 ? -18.344 5.32 16.672 1 98.56 226 VAL B CA 1
ATOM 4749 C C . VAL B 1 226 ? -18.875 5.051 18.062 1 98.56 226 VAL B C 1
ATOM 4751 O O . VAL B 1 226 ? -18.219 5.379 19.062 1 98.56 226 VAL B O 1
ATOM 4754 N N . ASN B 1 227 ? -20.062 4.535 18.172 1 98.56 227 ASN B N 1
ATOM 4755 C CA . ASN B 1 227 ? -20.594 4.094 19.453 1 98.56 227 ASN B CA 1
ATOM 4756 C C . ASN B 1 227 ? -19.953 2.775 19.891 1 98.56 227 ASN B C 1
ATOM 4758 O O . ASN B 1 227 ? -20.25 1.72 19.328 1 98.56 227 ASN B O 1
ATOM 4762 N N . ASN B 1 228 ? -19.172 2.805 20.953 1 98.25 228 ASN B N 1
ATOM 4763 C CA . ASN B 1 228 ? -18.359 1.666 21.359 1 98.25 228 ASN B CA 1
ATOM 4764 C C . ASN B 1 228 ? -19.219 0.476 21.766 1 98.25 228 ASN B C 1
ATOM 4766 O O . ASN B 1 228 ? -18.922 -0.667 21.422 1 98.25 228 ASN B O 1
ATOM 4770 N N . GLN B 1 229 ? -20.266 0.773 22.531 1 98.12 229 GLN B N 1
ATOM 4771 C CA . GLN B 1 229 ? -21.125 -0.313 22.984 1 98.12 229 GLN B CA 1
ATOM 4772 C C . GLN B 1 229 ? -21.766 -1.045 21.812 1 98.12 229 GLN B C 1
ATOM 4774 O O . GLN B 1 229 ? -21.766 -2.277 21.766 1 98.12 229 GLN B O 1
ATOM 4779 N N . ASP B 1 230 ? -22.281 -0.298 20.922 1 98.56 230 ASP B N 1
ATOM 4780 C CA . ASP B 1 230 ? -22.891 -0.881 19.734 1 98.56 230 ASP B CA 1
ATOM 4781 C C . ASP B 1 230 ? -21.859 -1.66 18.922 1 98.56 230 ASP B C 1
ATOM 4783 O O . ASP B 1 230 ? -22.172 -2.73 18.391 1 98.56 230 ASP B O 1
ATOM 4787 N N . LEU B 1 231 ? -20.688 -1.15 18.781 1 98.62 231 LEU B N 1
ATOM 4788 C CA . LEU B 1 231 ? -19.594 -1.775 18.031 1 98.62 231 LEU B CA 1
ATOM 4789 C C . LEU B 1 231 ? -19.234 -3.127 18.641 1 98.62 231 LEU B C 1
ATOM 4791 O O . LEU B 1 231 ? -19.094 -4.117 17.922 1 98.62 231 LEU B O 1
ATOM 4795 N N . LEU B 1 232 ? -19.094 -3.127 19.953 1 98.44 232 LEU B N 1
ATOM 4796 C CA . LEU B 1 232 ? -18.703 -4.355 20.641 1 98.44 232 LEU B CA 1
ATOM 4797 C C . LEU B 1 232 ? -19.781 -5.422 20.484 1 98.44 232 LEU B C 1
ATOM 4799 O O . LEU B 1 232 ? -19.469 -6.605 20.312 1 98.44 232 LEU B O 1
ATOM 4803 N N . GLU B 1 233 ? -21.016 -5 20.578 1 98.06 233 GLU B N 1
ATOM 4804 C CA . GLU B 1 233 ? -22.125 -5.934 20.344 1 98.06 233 GLU B CA 1
ATOM 4805 C C . GLU B 1 233 ? -22.094 -6.492 18.938 1 98.06 233 GLU B C 1
ATOM 4807 O O . GLU B 1 233 ? -22.312 -7.688 18.734 1 98.06 233 GLU B O 1
ATOM 4812 N N . ALA B 1 234 ? -21.891 -5.676 17.953 1 98.19 234 ALA B N 1
ATOM 4813 C CA . ALA B 1 234 ? -21.812 -6.098 16.562 1 98.19 234 ALA B CA 1
ATOM 4814 C C . ALA B 1 234 ? -20.688 -7.098 16.344 1 98.19 234 ALA B C 1
ATOM 4816 O O . ALA B 1 234 ? -20.859 -8.086 15.625 1 98.19 234 ALA B O 1
ATOM 4817 N N . LEU B 1 235 ? -19.516 -6.852 16.906 1 98.19 235 LEU B N 1
ATOM 4818 C CA . LEU B 1 235 ? -18.391 -7.762 16.812 1 98.19 235 LEU B CA 1
ATOM 4819 C C . LEU B 1 235 ? -18.719 -9.109 17.438 1 98.19 235 LEU B C 1
ATOM 4821 O O . LEU B 1 235 ? -18.438 -10.156 16.859 1 98.19 235 LEU B O 1
ATOM 4825 N N . ALA B 1 236 ? -19.344 -9.07 18.578 1 97.25 236 ALA B N 1
ATOM 4826 C CA . ALA B 1 236 ? -19.703 -10.289 19.297 1 97.25 236 ALA B CA 1
ATOM 4827 C C . ALA B 1 236 ? -20.688 -11.125 18.484 1 97.25 236 ALA B C 1
ATOM 4829 O O . ALA B 1 236 ? -20.656 -12.352 18.531 1 97.25 236 ALA B O 1
ATOM 4830 N N . ASN B 1 237 ? -21.531 -10.461 17.719 1 97.06 237 ASN B N 1
ATOM 4831 C CA . ASN B 1 237 ? -22.562 -11.117 16.938 1 97.06 237 ASN B CA 1
ATOM 4832 C C . ASN B 1 237 ? -22.031 -11.523 15.555 1 97.06 237 ASN B C 1
ATOM 4834 O O . ASN B 1 237 ? -22.781 -12.062 14.734 1 97.06 237 ASN B O 1
ATOM 4838 N N . GLY B 1 238 ? -20.844 -11.195 15.25 1 96.62 238 GLY B N 1
ATOM 4839 C CA . GLY B 1 238 ? -20.266 -11.562 13.969 1 96.62 238 GLY B CA 1
ATOM 4840 C C . GLY B 1 238 ? -20.781 -10.719 12.82 1 96.62 238 GLY B C 1
ATOM 4841 O O . GLY B 1 238 ? -20.891 -11.203 11.688 1 96.62 238 GLY B O 1
ATOM 4842 N N . GLU B 1 239 ? -21.125 -9.492 13.125 1 96.56 239 GLU B N 1
ATOM 4843 C CA . GLU B 1 239 ? -21.703 -8.602 12.125 1 96.56 239 GLU B CA 1
ATOM 4844 C C . GLU B 1 239 ? -20.609 -7.832 11.375 1 96.56 239 GLU B C 1
ATOM 4846 O O . GLU B 1 239 ? -20.891 -7.141 10.398 1 96.56 239 GLU B O 1
ATOM 4851 N N . LEU B 1 240 ? -19.422 -7.934 11.805 1 96.12 240 LEU B N 1
ATOM 4852 C CA . LEU B 1 240 ? -18.219 -7.473 11.117 1 96.12 240 LEU B CA 1
ATOM 4853 C C . LEU B 1 240 ? -17 -8.281 11.562 1 96.12 240 LEU B C 1
ATOM 4855 O O . LEU B 1 240 ? -17.031 -8.938 12.602 1 96.12 240 LEU B O 1
ATOM 4859 N N . ALA B 1 241 ? -15.969 -8.25 10.773 1 96.94 241 ALA B N 1
ATOM 4860 C CA . ALA B 1 241 ? -14.797 -9.102 10.992 1 96.94 241 ALA B CA 1
ATOM 4861 C C . ALA B 1 241 ? -13.844 -8.469 12.008 1 96.94 241 ALA B C 1
ATOM 4863 O O . ALA B 1 241 ? -13.156 -9.18 12.742 1 96.94 241 ALA B O 1
ATOM 4864 N N . GLY B 1 242 ? -13.805 -7.094 12.008 1 98.19 242 GLY B N 1
ATOM 4865 C CA . GLY B 1 242 ? -12.859 -6.445 12.898 1 98.19 242 GLY B CA 1
ATOM 4866 C C . GLY B 1 242 ? -12.969 -4.934 12.891 1 98.19 242 GLY B C 1
ATOM 4867 O O . GLY B 1 242 ? -13.641 -4.359 12.031 1 98.19 242 GLY B O 1
ATOM 4868 N N . TYR B 1 243 ? -12.375 -4.34 13.898 1 98.69 243 TYR B N 1
ATOM 4869 C CA . TYR B 1 243 ? -12.359 -2.895 14.102 1 98.69 243 TYR B CA 1
ATOM 4870 C C . TYR B 1 243 ? -10.945 -2.396 14.367 1 98.69 243 TYR B C 1
ATOM 4872 O O . TYR B 1 243 ? -10.219 -2.971 15.188 1 98.69 243 TYR B O 1
ATOM 4880 N N . VAL B 1 244 ? -10.484 -1.422 13.602 1 98.62 244 VAL B N 1
ATOM 4881 C CA . VAL B 1 244 ? -9.203 -0.755 13.797 1 98.62 244 VAL B CA 1
ATOM 4882 C C . VAL B 1 244 ? -9.43 0.727 14.086 1 98.62 244 VAL B C 1
ATOM 4884 O O . VAL B 1 244 ? -10.188 1.397 13.375 1 98.62 244 VAL B O 1
ATOM 4887 N N . SER B 1 245 ? -8.781 1.275 15.109 1 98.44 245 SER B N 1
ATOM 4888 C CA . SER B 1 245 ? -9 2.676 15.461 1 98.44 245 SER B CA 1
ATOM 4889 C C . SER B 1 245 ? -7.699 3.336 15.922 1 98.44 245 SER B C 1
ATOM 4891 O O . SER B 1 245 ? -6.906 2.727 16.641 1 98.44 245 SER B O 1
ATOM 4893 N N . ASP B 1 246 ? -7.539 4.551 15.539 1 97.44 246 ASP B N 1
ATOM 4894 C CA . ASP B 1 246 ? -6.414 5.355 16.016 1 97.44 246 ASP B CA 1
ATOM 4895 C C . ASP B 1 246 ? -6.77 6.094 17.297 1 97.44 246 ASP B C 1
ATOM 4897 O O . ASP B 1 246 ? -6.055 7.008 17.719 1 97.44 246 ASP B O 1
ATOM 4901 N N . PHE B 1 247 ? -7.941 5.746 17.906 1 96 247 PHE B N 1
ATOM 4902 C CA . PHE B 1 247 ? -8.438 6.395 19.109 1 96 247 PHE B CA 1
ATOM 4903 C C . PHE B 1 247 ? -8.766 5.363 20.188 1 96 247 PHE B C 1
ATOM 4905 O O . PHE B 1 247 ? -9.914 4.93 20.297 1 96 247 PHE B O 1
ATOM 4912 N N . PRO B 1 248 ? -7.828 5.035 20.953 1 96.19 248 PRO B N 1
ATOM 4913 C CA . PRO B 1 248 ? -8.062 3.986 21.953 1 96.19 248 PRO B CA 1
ATOM 4914 C C . PRO B 1 248 ? -9.055 4.41 23.031 1 96.19 248 PRO B C 1
ATOM 4916 O O . PRO B 1 248 ? -9.125 5.59 23.391 1 96.19 248 PRO B O 1
ATOM 4919 N N . ALA B 1 249 ? -9.773 3.512 23.5 1 95.19 249 ALA B N 1
ATOM 4920 C CA . ALA B 1 249 ? -10.727 3.648 24.594 1 95.19 249 ALA B CA 1
ATOM 4921 C C . ALA B 1 249 ? -10.672 2.443 25.516 1 95.19 249 ALA B C 1
ATOM 4923 O O . ALA B 1 249 ? -10.461 1.312 25.078 1 95.19 249 ALA B O 1
ATOM 4924 N N . SER B 1 250 ? -10.883 2.701 26.734 1 94.69 250 SER B N 1
ATOM 4925 C CA . SER B 1 250 ? -10.734 1.664 27.75 1 94.69 250 SER B CA 1
ATOM 4926 C C . SER B 1 250 ? -11.664 0.488 27.484 1 94.69 250 SER B C 1
ATOM 4928 O O . SER B 1 250 ? -11.281 -0.669 27.672 1 94.69 250 SER B O 1
ATOM 4930 N N . ASP B 1 251 ? -12.828 0.771 27.109 1 94.81 251 ASP B N 1
ATOM 4931 C CA . ASP B 1 251 ? -13.812 -0.292 26.906 1 94.81 251 ASP B CA 1
ATOM 4932 C C . ASP B 1 251 ? -13.461 -1.122 25.672 1 94.81 251 ASP B C 1
ATOM 4934 O O . ASP B 1 251 ? -13.977 -2.23 25.5 1 94.81 251 ASP B O 1
ATOM 4938 N N . LEU B 1 252 ? -12.586 -0.639 24.797 1 96.88 252 LEU B N 1
ATOM 4939 C CA . LEU B 1 252 ? -12.211 -1.332 23.562 1 96.88 252 LEU B CA 1
ATOM 4940 C C . LEU B 1 252 ? -10.914 -2.113 23.75 1 96.88 252 LEU B C 1
ATOM 4942 O O . LEU B 1 252 ? -10.586 -2.984 22.953 1 96.88 252 LEU B O 1
ATOM 4946 N N . GLN B 1 253 ? -10.188 -1.78 24.75 1 96.25 253 GLN B N 1
ATOM 4947 C CA . GLN B 1 253 ? -8.859 -2.348 24.953 1 96.25 253 GLN B CA 1
ATOM 4948 C C . GLN B 1 253 ? -8.93 -3.861 25.125 1 96.25 253 GLN B C 1
ATOM 4950 O O . GLN B 1 253 ? -9.727 -4.363 25.922 1 96.25 253 GLN B O 1
ATOM 4955 N N . ASN B 1 254 ? -8.148 -4.598 24.328 1 95.06 254 ASN B N 1
ATOM 4956 C CA . ASN B 1 254 ? -7.957 -6.039 24.422 1 95.06 254 ASN B CA 1
ATOM 4957 C C . ASN B 1 254 ? -9.234 -6.797 24.078 1 95.06 254 ASN B C 1
ATOM 4959 O O . ASN B 1 254 ? -9.414 -7.945 24.5 1 95.06 254 ASN B O 1
ATOM 4963 N N . GLN B 1 255 ? -10.195 -6.152 23.484 1 96.62 255 GLN B N 1
ATOM 4964 C CA . GLN B 1 255 ? -11.375 -6.84 22.969 1 96.62 255 GLN B CA 1
ATOM 4965 C C . GLN B 1 255 ? -11.062 -7.617 21.703 1 96.62 255 GLN B C 1
ATOM 4967 O O . GLN B 1 255 ? -10.305 -7.141 20.844 1 96.62 255 GLN B O 1
ATOM 4972 N N . PRO B 1 256 ? -11.602 -8.805 21.609 1 96.06 256 PRO B N 1
ATOM 4973 C CA . PRO B 1 256 ? -11.375 -9.57 20.375 1 96.06 256 PRO B CA 1
ATOM 4974 C C . PRO B 1 256 ? -11.828 -8.828 19.125 1 96.06 256 PRO B C 1
ATOM 4976 O O . PRO B 1 256 ? -12.898 -8.211 19.109 1 96.06 256 PRO B O 1
ATOM 4979 N N . GLY B 1 257 ? -10.984 -8.836 18.141 1 96.31 257 GLY B N 1
ATOM 4980 C CA . GLY B 1 257 ? -11.336 -8.227 16.859 1 96.31 257 GLY B CA 1
ATOM 4981 C C . GLY B 1 257 ? -11.078 -6.734 16.828 1 96.31 257 GLY B C 1
ATOM 4982 O O . GLY B 1 257 ? -11.367 -6.074 15.82 1 96.31 257 GLY B O 1
ATOM 4983 N N . VAL B 1 258 ? -10.531 -6.195 17.922 1 98 258 VAL B N 1
ATOM 4984 C CA . VAL B 1 258 ? -10.289 -4.758 18 1 98 258 VAL B CA 1
ATOM 4985 C C . VAL B 1 258 ? -8.781 -4.492 18 1 98 258 VAL B C 1
ATOM 4987 O O . VAL B 1 258 ? -8.031 -5.121 18.75 1 98 258 VAL B O 1
ATOM 4990 N N . THR B 1 259 ? -8.305 -3.686 17.125 1 97.75 259 THR B N 1
ATOM 4991 C CA . THR B 1 259 ? -6.926 -3.197 17.078 1 97.75 259 THR B CA 1
ATOM 4992 C C . THR B 1 259 ? -6.879 -1.696 17.344 1 97.75 259 THR B C 1
ATOM 4994 O O . THR B 1 259 ? -7.543 -0.916 16.656 1 97.75 259 THR B O 1
ATOM 4997 N N . LEU B 1 260 ? -6.09 -1.272 18.328 1 97.88 260 LEU B N 1
ATOM 4998 C CA . LEU B 1 260 ? -6.035 0.131 18.734 1 97.88 260 LEU B CA 1
ATOM 4999 C C . LEU B 1 260 ? -4.637 0.698 18.531 1 97.88 260 LEU B C 1
ATOM 5001 O O . LEU B 1 260 ? -3.645 0.056 18.891 1 97.88 260 LEU B O 1
ATOM 5005 N N . LEU B 1 261 ? -4.57 1.822 17.938 1 97.06 261 LEU B N 1
ATOM 5006 C CA . LEU B 1 261 ? -3.346 2.604 17.781 1 97.06 261 LEU B CA 1
ATOM 5007 C C . LEU B 1 261 ? -3.365 3.824 18.688 1 97.06 261 LEU B C 1
ATOM 5009 O O . LEU B 1 261 ? -4.438 4.32 19.047 1 97.06 261 LEU B O 1
ATOM 5013 N N . PRO B 1 262 ? -2.281 4.379 19.125 1 95.75 262 PRO B N 1
ATOM 5014 C CA . PRO B 1 262 ? -2.223 5.496 20.062 1 95.75 262 PRO B CA 1
ATOM 5015 C C . PRO B 1 262 ? -2.207 6.855 19.375 1 95.75 262 PRO B C 1
ATOM 5017 O O . PRO B 1 262 ? -1.408 7.727 19.734 1 95.75 262 PRO B O 1
ATOM 5020 N N . HIS B 1 263 ? -3.07 7.004 18.344 1 93.06 263 HIS B N 1
ATOM 5021 C CA . HIS B 1 263 ? -3.232 8.273 17.656 1 93.06 263 HIS B CA 1
ATOM 5022 C C . HIS B 1 263 ? -1.942 8.68 16.953 1 93.06 263 HIS B C 1
ATOM 5024 O O . HIS B 1 263 ? -1.428 9.781 17.172 1 93.06 263 HIS B O 1
ATOM 5030 N N . ILE B 1 264 ? -1.505 7.875 16.062 1 94.25 264 ILE B N 1
ATOM 5031 C CA . ILE B 1 264 ? -0.195 8.086 15.461 1 94.25 264 ILE B CA 1
ATOM 5032 C C . ILE B 1 264 ? -0.355 8.352 13.961 1 94.25 264 ILE B C 1
ATOM 5034 O O . ILE B 1 264 ? 0.571 8.125 13.18 1 94.25 264 ILE B O 1
ATOM 5038 N N . GLY B 1 265 ? -1.507 8.75 13.516 1 92.75 265 GLY B N 1
ATOM 5039 C CA . GLY B 1 265 ? -1.729 9.031 12.109 1 92.75 265 GLY B CA 1
ATOM 5040 C C . GLY B 1 265 ? -0.698 9.977 11.516 1 92.75 265 GLY B C 1
ATOM 5041 O O . GLY B 1 265 ? -0.113 9.688 10.469 1 92.75 265 GLY B O 1
ATOM 5042 N N . GLY B 1 266 ? -0.468 11.055 12.203 1 91.88 266 GLY B N 1
ATOM 5043 C CA . GLY B 1 266 ? 0.448 12.07 11.719 1 91.88 266 GLY B CA 1
ATOM 5044 C C . GLY B 1 266 ? 1.836 11.961 12.32 1 91.88 266 GLY B C 1
ATOM 5045 O O . GLY B 1 266 ? 2.629 12.906 12.242 1 91.88 266 GLY B O 1
ATOM 5046 N N . ASN B 1 267 ? 2.186 10.883 12.938 1 92.06 267 ASN B N 1
ATOM 5047 C CA . ASN B 1 267 ? 3.412 10.727 13.711 1 92.06 267 ASN B CA 1
ATOM 5048 C C . ASN B 1 267 ? 4.551 10.18 12.859 1 92.06 267 ASN B C 1
ATOM 5050 O O . ASN B 1 267 ? 5.137 9.148 13.188 1 92.06 267 ASN B O 1
ATOM 5054 N N . THR B 1 268 ? 4.945 10.906 11.836 1 95.25 268 THR B N 1
ATOM 5055 C CA . THR B 1 268 ? 6.117 10.617 11.016 1 95.25 268 THR B CA 1
ATOM 5056 C C . THR B 1 268 ? 7.074 11.805 11 1 95.25 268 THR B C 1
ATOM 5058 O O . THR B 1 268 ? 6.656 12.945 11.203 1 95.25 268 THR B O 1
ATOM 5061 N N . GLU B 1 269 ? 8.328 11.531 10.797 1 94.12 269 GLU B N 1
ATOM 5062 C CA . GLU B 1 269 ? 9.32 12.602 10.703 1 94.12 269 GLU B CA 1
ATOM 5063 C C . GLU B 1 269 ? 8.938 13.617 9.633 1 94.12 269 GLU B C 1
ATOM 5065 O O . GLU B 1 269 ? 9.055 14.828 9.844 1 94.12 269 GLU B O 1
ATOM 5070 N N . GLU B 1 270 ? 8.508 13.141 8.531 1 94.44 270 GLU B N 1
ATOM 5071 C CA . GLU B 1 270 ? 8.125 14 7.41 1 94.44 270 GLU B CA 1
ATOM 5072 C C . GLU B 1 270 ? 6.938 14.891 7.773 1 94.44 270 GLU B C 1
ATOM 5074 O O . GLU B 1 270 ? 6.973 16.094 7.555 1 94.44 270 GLU B O 1
ATOM 5079 N N . ALA B 1 271 ? 5.906 14.289 8.297 1 93 271 ALA B N 1
ATOM 5080 C CA . ALA B 1 271 ? 4.699 15.031 8.641 1 93 271 ALA B CA 1
ATOM 5081 C C . ALA B 1 271 ? 4.992 16.078 9.711 1 93 271 ALA B C 1
ATOM 5083 O O . ALA B 1 271 ? 4.5 17.219 9.625 1 93 271 ALA B O 1
ATOM 5084 N N . LEU B 1 272 ? 5.734 15.703 10.695 1 89.69 272 LEU B N 1
ATOM 5085 C CA . LEU B 1 272 ? 6.082 16.625 11.773 1 89.69 272 LEU B CA 1
ATOM 5086 C C . LEU B 1 272 ? 6.91 17.797 11.242 1 89.69 272 LEU B C 1
ATOM 5088 O O . LEU B 1 272 ? 6.652 18.953 11.57 1 89.69 272 LEU B O 1
ATOM 5092 N N . THR B 1 273 ? 7.859 17.516 10.398 1 90.19 273 THR B N 1
ATOM 5093 C CA . THR B 1 273 ? 8.688 18.547 9.781 1 90.19 273 THR B CA 1
ATOM 5094 C C . THR B 1 273 ? 7.844 19.453 8.883 1 90.19 273 THR B C 1
ATOM 5096 O O . THR B 1 273 ? 7.941 20.688 8.961 1 90.19 273 THR B O 1
ATOM 5099 N N . PHE B 1 274 ? 7.008 18.844 8.125 1 89.31 274 PHE B N 1
ATOM 5100 C CA . PHE B 1 274 ? 6.156 19.609 7.219 1 89.31 274 PHE B CA 1
ATOM 5101 C C . PHE B 1 274 ? 5.199 20.5 8 1 89.31 274 PHE B C 1
ATOM 5103 O O . PHE B 1 274 ? 4.957 21.641 7.617 1 89.31 274 PHE B O 1
ATOM 5110 N N . SER B 1 275 ? 4.625 19.953 9.008 1 91.25 275 SER B N 1
ATOM 5111 C CA . SER B 1 275 ? 3.707 20.719 9.844 1 91.25 275 SER B CA 1
ATOM 5112 C C . SER B 1 275 ? 4.406 21.922 10.469 1 91.25 275 SER B C 1
ATOM 5114 O O . SER B 1 275 ? 3.844 23.016 10.508 1 91.25 275 SER B O 1
ATOM 5116 N N . THR B 1 276 ? 5.582 21.703 10.891 1 90.19 276 THR B N 1
ATOM 5117 C CA . THR B 1 276 ? 6.355 22.781 11.508 1 90.19 276 THR B CA 1
ATOM 5118 C C . THR B 1 276 ? 6.668 23.875 10.484 1 90.19 276 THR B C 1
ATOM 5120 O O . THR B 1 276 ? 6.473 25.062 10.758 1 90.19 276 THR B O 1
ATOM 5123 N N . ASP B 1 277 ? 7.109 23.453 9.391 1 89.25 277 ASP B N 1
ATOM 5124 C CA . ASP B 1 277 ? 7.457 24.406 8.336 1 89.25 277 ASP B CA 1
ATOM 5125 C C . ASP B 1 277 ? 6.23 25.203 7.891 1 89.25 277 ASP B C 1
ATOM 5127 O O . ASP B 1 277 ? 6.301 26.422 7.734 1 89.25 277 ASP B O 1
ATOM 5131 N N . MET B 1 278 ? 5.184 24.438 7.688 1 90.06 278 MET B N 1
ATOM 5132 C CA . MET B 1 278 ? 3.943 25.094 7.273 1 90.06 278 MET B CA 1
ATOM 5133 C C . MET B 1 278 ? 3.451 26.062 8.344 1 90.06 278 MET B C 1
ATOM 5135 O O . MET B 1 278 ? 2.977 27.156 8.031 1 90.06 278 MET B O 1
ATOM 5139 N N . ALA B 1 279 ? 3.562 25.656 9.547 1 91.44 279 ALA B N 1
ATOM 5140 C CA . ALA B 1 279 ? 3.16 26.516 10.664 1 91.44 279 ALA B CA 1
ATOM 5141 C C . ALA B 1 279 ? 3.961 27.812 10.672 1 91.44 279 ALA B C 1
ATOM 5143 O O . ALA B 1 279 ? 3.393 28.891 10.781 1 91.44 279 ALA B O 1
ATOM 5144 N N . LEU B 1 280 ? 5.211 27.719 10.523 1 89.88 280 LEU B N 1
ATOM 5145 C CA . LEU B 1 280 ? 6.09 28.875 10.547 1 89.88 280 LEU B CA 1
ATOM 5146 C C . LEU B 1 280 ? 5.824 29.781 9.344 1 89.88 280 LEU B C 1
ATOM 5148 O O . LEU B 1 280 ? 5.801 31 9.484 1 89.88 280 LEU B O 1
ATOM 5152 N N . GLN B 1 281 ? 5.656 29.188 8.242 1 89.81 281 GLN B N 1
ATOM 5153 C CA . GLN B 1 281 ? 5.375 29.969 7.043 1 89.81 281 GLN B CA 1
ATOM 5154 C C . GLN B 1 281 ? 4.07 30.734 7.184 1 89.81 281 GLN B C 1
ATOM 5156 O O . GLN B 1 281 ? 3.996 31.906 6.812 1 89.81 281 GLN B O 1
ATOM 5161 N N . ASN B 1 282 ? 3.062 30 7.672 1 92.38 282 ASN B N 1
ATOM 5162 C CA . ASN B 1 282 ? 1.782 30.672 7.891 1 92.38 282 ASN B CA 1
ATOM 5163 C C . ASN B 1 282 ? 1.917 31.844 8.867 1 92.38 282 ASN B C 1
ATOM 5165 O O . ASN B 1 282 ? 1.333 32.906 8.656 1 92.38 282 ASN B O 1
ATOM 5169 N N . LEU B 1 283 ? 2.697 31.625 9.867 1 93.5 283 LEU B N 1
ATOM 5170 C CA . LEU B 1 283 ? 2.918 32.656 10.867 1 93.5 283 LEU B CA 1
ATOM 5171 C C . LEU B 1 283 ? 3.639 33.844 10.258 1 93.5 283 LEU B C 1
ATOM 5173 O O . LEU B 1 283 ? 3.221 35 10.445 1 93.5 283 LEU B O 1
ATOM 5177 N N . LEU B 1 284 ? 4.645 33.625 9.531 1 91.12 284 LEU B N 1
ATOM 5178 C CA . LEU B 1 284 ? 5.426 34.688 8.922 1 91.12 284 LEU B CA 1
ATOM 5179 C C . LEU B 1 284 ? 4.582 35.5 7.926 1 91.12 284 LEU B C 1
ATOM 5181 O O . LEU B 1 284 ? 4.648 36.719 7.887 1 91.12 284 LEU B O 1
ATOM 5185 N N . ASN B 1 285 ? 3.818 34.781 7.156 1 92 285 ASN B N 1
ATOM 5186 C CA . ASN B 1 285 ? 2.953 35.438 6.191 1 92 285 ASN B CA 1
ATOM 5187 C C . ASN B 1 285 ? 1.969 36.375 6.879 1 92 285 ASN B C 1
ATOM 5189 O O . ASN B 1 285 ? 1.703 37.5 6.383 1 92 285 ASN B O 1
ATOM 5193 N N . PHE B 1 286 ? 1.506 35.938 7.957 1 96 286 PHE B N 1
ATOM 5194 C CA . PHE B 1 286 ? 0.565 36.75 8.695 1 96 286 PHE B CA 1
ATOM 5195 C C . PHE B 1 286 ? 1.271 37.969 9.305 1 96 286 PHE B C 1
ATOM 5197 O O . PHE B 1 286 ? 0.784 39.094 9.203 1 96 286 PHE B O 1
ATOM 5204 N N . LEU B 1 287 ? 2.389 37.719 9.906 1 94.31 287 LEU B N 1
ATOM 5205 C CA . LEU B 1 287 ? 3.082 38.781 10.625 1 94.31 287 LEU B CA 1
ATOM 5206 C C . LEU B 1 287 ? 3.648 39.812 9.664 1 94.31 287 LEU B C 1
ATOM 5208 O O . LEU B 1 287 ? 3.57 41.031 9.914 1 94.31 287 LEU B O 1
ATOM 5212 N N . GLU B 1 288 ? 4.09 39.344 8.547 1 91.31 288 GLU B N 1
ATOM 5213 C CA . GLU B 1 288 ? 4.785 40.25 7.633 1 91.31 288 GLU B CA 1
ATOM 5214 C C . GLU B 1 288 ? 3.822 40.844 6.605 1 91.31 288 GLU B C 1
ATOM 5216 O O . GLU B 1 288 ? 3.926 42 6.258 1 91.31 288 GLU B O 1
ATOM 5221 N N . ASN B 1 289 ? 2.875 40 6.168 1 92.88 289 ASN B N 1
ATOM 5222 C CA . ASN B 1 289 ? 2.064 40.438 5.031 1 92.88 289 ASN B CA 1
ATOM 5223 C C . ASN B 1 289 ? 0.596 40.594 5.418 1 92.88 289 ASN B C 1
ATOM 5225 O O . ASN B 1 289 ? -0.198 41.125 4.648 1 92.88 289 ASN B O 1
ATOM 5229 N N . GLY B 1 290 ? 0.269 40.094 6.555 1 95.44 290 GLY B N 1
ATOM 5230 C CA . GLY B 1 290 ? -1.113 40.188 7 1 95.44 290 GLY B CA 1
ATOM 5231 C C . GLY B 1 290 ? -2.004 39.125 6.359 1 95.44 290 GLY B C 1
ATOM 5232 O O . GLY B 1 290 ? -3.176 39 6.715 1 95.44 290 GLY B O 1
ATOM 5233 N N . SER B 1 291 ? -1.463 38.344 5.484 1 94.25 291 SER B N 1
ATOM 5234 C CA . SER B 1 291 ? -2.248 37.375 4.746 1 94.25 291 SER B CA 1
ATOM 5235 C C . SER B 1 291 ? -2.631 36.188 5.629 1 94.25 291 SER B C 1
ATOM 5237 O O . SER B 1 291 ? -1.867 35.781 6.512 1 94.25 291 SER B O 1
ATOM 5239 N N . VAL B 1 292 ? -3.84 35.719 5.43 1 94.94 292 VAL B N 1
ATOM 5240 C CA . VAL B 1 292 ? -4.336 34.5 6.098 1 94.94 292 VAL B CA 1
ATOM 5241 C C . VAL B 1 292 ? -4.832 33.5 5.059 1 94.94 292 VAL B C 1
ATOM 5243 O O . VAL B 1 292 ? -5.883 33.719 4.449 1 94.94 292 VAL B O 1
ATOM 5246 N N . ARG B 1 293 ? -4.094 32.469 4.898 1 87.56 293 ARG B N 1
ATOM 5247 C CA . ARG B 1 293 ? -4.488 31.469 3.928 1 87.56 293 ARG B CA 1
ATOM 5248 C C . ARG B 1 293 ? -5.285 30.344 4.594 1 87.56 293 ARG B C 1
ATOM 5250 O O . ARG B 1 293 ? -6.234 29.828 4.012 1 87.56 293 ARG B O 1
ATOM 5257 N N . THR B 1 294 ? -4.836 29.953 5.73 1 88.12 294 THR B N 1
ATOM 5258 C CA . THR B 1 294 ? -5.547 28.953 6.527 1 88.12 294 THR B CA 1
ATOM 5259 C C . THR B 1 294 ? -5.555 29.344 8 1 88.12 294 THR B C 1
ATOM 5261 O O . THR B 1 294 ? -4.512 29.688 8.562 1 88.12 294 THR B O 1
ATOM 5264 N N . SER B 1 295 ? -6.734 29.453 8.539 1 94.69 295 SER B N 1
ATOM 5265 C CA . SER B 1 295 ? -6.902 29.781 9.953 1 94.69 295 SER B CA 1
ATOM 5266 C C . SER B 1 295 ? -8.164 29.141 10.523 1 94.69 295 SER B C 1
ATOM 5268 O O . SER B 1 295 ? -9.062 28.75 9.773 1 94.69 295 SER B O 1
ATOM 5270 N N . VAL B 1 296 ? -8.102 28.969 11.711 1 94.44 296 VAL B N 1
ATOM 5271 C CA . VAL B 1 296 ? -9.25 28.391 12.398 1 94.44 296 VAL B CA 1
ATOM 5272 C C . VAL B 1 296 ? -10.328 29.453 12.602 1 94.44 296 VAL B C 1
ATOM 5274 O O . VAL B 1 296 ? -11.523 29.172 12.492 1 94.44 296 VAL B O 1
ATOM 5277 N N . ASN B 1 297 ? -9.922 30.781 12.797 1 95.94 297 ASN B N 1
ATOM 5278 C CA . ASN B 1 297 ? -10.914 31.734 13.258 1 95.94 297 ASN B CA 1
ATOM 5279 C C . ASN B 1 297 ? -10.969 32.969 12.352 1 95.94 297 ASN B C 1
ATOM 5281 O O . ASN B 1 297 ? -11.984 33.656 12.305 1 95.94 297 ASN B O 1
ATOM 5285 N N . PHE B 1 298 ? -9.891 33.281 11.672 1 96.94 298 PHE B N 1
ATOM 5286 C CA . PHE B 1 298 ? -9.906 34.438 10.75 1 96.94 298 PHE B CA 1
ATOM 5287 C C . PHE B 1 298 ? -10.398 34 9.367 1 96.94 298 PHE B C 1
ATOM 5289 O O . PHE B 1 298 ? -10.117 32.875 8.93 1 96.94 298 PHE B O 1
ATOM 5296 N N . PRO B 1 299 ? -11.039 34.938 8.68 1 94.75 299 PRO B N 1
ATOM 5297 C CA . PRO B 1 299 ? -11.344 34.625 7.273 1 94.75 299 PRO B CA 1
ATOM 5298 C C . PRO B 1 299 ? -10.094 34.594 6.398 1 94.75 299 PRO B C 1
ATOM 5300 O O . PRO B 1 299 ? -9.125 35.312 6.652 1 94.75 299 PRO B O 1
ATOM 5303 N N . ARG B 1 300 ? -10.141 33.781 5.402 1 94.25 300 ARG B N 1
ATOM 5304 C CA . ARG B 1 300 ? -9.047 33.688 4.441 1 94.25 300 ARG B CA 1
ATOM 5305 C C . ARG B 1 300 ? -8.977 34.969 3.586 1 94.25 300 ARG B C 1
ATOM 5307 O O . ARG B 1 300 ? -9.961 35.344 2.957 1 94.25 300 ARG B O 1
ATOM 5314 N N . VAL B 1 301 ? -7.879 35.625 3.602 1 93.69 301 VAL B N 1
ATOM 5315 C CA . VAL B 1 301 ? -7.641 36.781 2.766 1 93.69 301 VAL B CA 1
ATOM 5316 C C . VAL B 1 301 ? -6.191 36.812 2.285 1 93.69 301 VAL B C 1
ATOM 5318 O O . VAL B 1 301 ? -5.266 36.594 3.078 1 93.69 301 VAL B O 1
ATOM 5321 N N . ASP B 1 302 ? -6.008 36.938 1.09 1 91.88 302 ASP B N 1
ATOM 5322 C CA . ASP B 1 302 ? -4.684 37.031 0.489 1 91.88 302 ASP B CA 1
ATOM 5323 C C . ASP B 1 302 ? -4.648 38.125 -0.586 1 91.88 302 ASP B C 1
ATOM 5325 O O . ASP B 1 302 ? -5.559 38.219 -1.409 1 91.88 302 ASP B O 1
ATOM 5329 N N . LEU B 1 303 ? -3.732 39 -0.524 1 89.56 303 LEU B N 1
ATOM 5330 C CA . LEU B 1 303 ? -3.531 40.125 -1.425 1 89.56 303 LEU B CA 1
ATOM 5331 C C . LEU B 1 303 ? -2.045 40.406 -1.602 1 89.56 303 LEU B C 1
ATOM 5333 O O . LEU B 1 303 ? -1.309 40.531 -0.618 1 89.56 303 LEU B O 1
ATOM 5337 N N . PRO B 1 304 ? -1.62 40.438 -2.877 1 90 304 PRO B N 1
ATOM 5338 C CA . PRO B 1 304 ? -0.22 40.812 -3.043 1 90 304 PRO B CA 1
ATOM 5339 C C . PRO B 1 304 ? 0.103 42.156 -2.346 1 90 304 PRO B C 1
ATOM 5341 O O . PRO B 1 304 ? -0.697 43.094 -2.389 1 90 304 PRO B O 1
ATOM 5344 N N . PHE B 1 305 ? 1.193 42.188 -1.62 1 91.69 305 PHE B N 1
ATOM 5345 C CA . PHE B 1 305 ? 1.649 43.375 -0.924 1 91.69 305 PHE B CA 1
ATOM 5346 C C . PHE B 1 305 ? 2.568 44.219 -1.814 1 91.69 305 PHE B C 1
ATOM 5348 O O . PHE B 1 305 ? 3.793 44.125 -1.7 1 91.69 305 PHE B O 1
ATOM 5355 N N . ASP B 1 306 ? 2.021 45.125 -2.609 1 88.06 306 ASP B N 1
ATOM 5356 C CA . ASP B 1 306 ? 2.801 45.812 -3.629 1 88.06 306 ASP B CA 1
ATOM 5357 C C . ASP B 1 306 ? 2.842 47.312 -3.354 1 88.06 306 ASP B C 1
ATOM 5359 O O . ASP B 1 306 ? 3.125 48.094 -4.254 1 88.06 306 ASP B O 1
ATOM 5363 N N . THR B 1 307 ? 2.494 47.719 -2.184 1 92.12 307 THR B N 1
ATOM 5364 C CA . THR B 1 307 ? 2.551 49.094 -1.739 1 92.12 307 THR B CA 1
ATOM 5365 C C . THR B 1 307 ? 3.506 49.25 -0.559 1 92.12 307 THR B C 1
ATOM 5367 O O . THR B 1 307 ? 3.906 48.25 0.054 1 92.12 307 THR B O 1
ATOM 5370 N N . PRO B 1 308 ? 3.924 50.406 -0.222 1 92.12 308 PRO B N 1
ATOM 5371 C CA . PRO B 1 308 ? 4.863 50.594 0.884 1 92.12 308 PRO B CA 1
ATOM 5372 C C . PRO B 1 308 ? 4.289 50.156 2.229 1 92.12 308 PRO B C 1
ATOM 5374 O O . PRO B 1 308 ? 5.031 49.719 3.107 1 92.12 308 PRO B O 1
ATOM 5377 N N . HIS B 1 309 ? 2.941 50.344 2.359 1 94.56 309 HIS B N 1
ATOM 5378 C CA . HIS B 1 309 ? 2.312 50 3.631 1 94.56 309 HIS B CA 1
ATOM 5379 C C . HIS B 1 309 ? 0.999 49.25 3.412 1 94.56 309 HIS B C 1
ATOM 5381 O O . HIS B 1 309 ? 0.452 49.281 2.307 1 94.56 309 HIS B O 1
ATOM 5387 N N . ARG B 1 310 ? 0.517 48.5 4.422 1 95.38 310 ARG B N 1
ATOM 5388 C CA . ARG B 1 310 ? -0.748 47.781 4.449 1 95.38 310 ARG B CA 1
ATOM 5389 C C . ARG B 1 310 ? -1.42 47.906 5.812 1 95.38 310 ARG B C 1
ATOM 5391 O O . ARG B 1 310 ? -0.75 47.875 6.848 1 95.38 310 ARG B O 1
ATOM 5398 N N . ILE B 1 311 ? -2.682 48.156 5.762 1 94.75 311 ILE B N 1
ATOM 5399 C CA . ILE B 1 311 ? -3.477 48.156 6.984 1 94.75 311 ILE B CA 1
ATOM 5400 C C . ILE B 1 311 ? -4.316 46.875 7.035 1 94.75 311 ILE B C 1
ATOM 5402 O O . ILE B 1 311 ? -4.941 46.5 6.043 1 94.75 311 ILE B O 1
ATOM 5406 N N . THR B 1 312 ? -4.223 46.156 8.117 1 96.06 312 THR B N 1
ATOM 5407 C CA . THR B 1 312 ? -5.109 45 8.328 1 96.06 312 THR B CA 1
ATOM 5408 C C . THR B 1 312 ? -6.191 45.344 9.352 1 96.06 312 THR B C 1
ATOM 5410 O O . THR B 1 312 ? -5.941 46.094 10.312 1 96.06 312 THR B O 1
ATOM 5413 N N . LEU B 1 313 ? -7.375 44.875 9.078 1 94.38 313 LEU B N 1
ATOM 5414 C CA . LEU B 1 313 ? -8.5 45.125 9.969 1 94.38 313 LEU B CA 1
ATOM 5415 C C . LEU B 1 313 ? -9.234 43.812 10.281 1 94.38 313 LEU B C 1
ATOM 5417 O O . LEU B 1 313 ? -9.664 43.094 9.375 1 94.38 313 LEU B O 1
ATOM 5421 N N . PHE B 1 314 ? -9.297 43.406 11.508 1 95.94 314 PHE B N 1
ATOM 5422 C CA . PHE B 1 314 ? -10.188 42.344 12 1 95.94 314 PHE B CA 1
ATOM 5423 C C . PHE B 1 314 ? -11.344 42.969 12.789 1 95.94 314 PHE B C 1
ATOM 5425 O O . PHE B 1 314 ? -11.133 43.75 13.711 1 95.94 314 PHE B O 1
ATOM 5432 N N . TYR B 1 315 ? -12.547 42.656 12.375 1 94.19 315 TYR B N 1
ATOM 5433 C CA . TYR B 1 315 ? -13.68 43.375 12.914 1 94.19 315 TYR B CA 1
ATOM 5434 C C . TYR B 1 315 ? -14.922 42.5 12.992 1 94.19 315 TYR B C 1
ATOM 5436 O O . TYR B 1 315 ? -14.961 41.438 12.375 1 94.19 315 TYR B O 1
ATOM 5444 N N . LYS B 1 316 ? -15.867 42.906 13.82 1 92.38 316 LYS B N 1
ATOM 5445 C CA . LYS B 1 316 ? -17.172 42.25 13.844 1 92.38 316 LYS B CA 1
ATOM 5446 C C . LYS B 1 316 ? -17.953 42.531 12.562 1 92.38 316 LYS B C 1
ATOM 5448 O O . LYS B 1 316 ? -18.078 43.688 12.148 1 92.38 316 LYS B O 1
ATOM 5453 N N . ASP B 1 317 ? -18.312 41.438 11.859 1 82 317 ASP B N 1
ATOM 5454 C CA . ASP B 1 317 ? -18.906 41.594 10.531 1 82 317 ASP B CA 1
ATOM 5455 C C . ASP B 1 317 ? -20.328 42.094 10.617 1 82 317 ASP B C 1
ATOM 5457 O O . ASP B 1 317 ? -21.25 41.375 10.953 1 82 317 ASP B O 1
ATOM 5461 N N . ARG B 1 318 ? -20.5 43.344 10.453 1 77.88 318 ARG B N 1
ATOM 5462 C CA . ARG B 1 318 ? -21.766 44.031 10.289 1 77.88 318 ARG B CA 1
ATOM 5463 C C . ARG B 1 318 ? -21.922 44.594 8.883 1 77.88 318 ARG B C 1
ATOM 5465 O O . ARG B 1 318 ? -20.938 44.719 8.156 1 77.88 318 ARG B O 1
ATOM 5472 N N . ALA B 1 319 ? -23.172 44.656 8.516 1 70.75 319 ALA B N 1
ATOM 5473 C CA . ALA B 1 319 ? -23.484 45.062 7.148 1 70.75 319 ALA B CA 1
ATOM 5474 C C . ALA B 1 319 ? -22.703 46.344 6.773 1 70.75 319 ALA B C 1
ATOM 5476 O O . ALA B 1 319 ? -22.812 47.344 7.453 1 70.75 319 ALA B O 1
ATOM 5477 N N . ASN B 1 320 ? -21.781 46.219 5.695 1 70.81 320 ASN B N 1
ATOM 5478 C CA . ASN B 1 320 ? -21.094 47.25 4.93 1 70.81 320 ASN B CA 1
ATOM 5479 C C . ASN B 1 320 ? -20.031 47.969 5.77 1 70.81 320 ASN B C 1
ATOM 5481 O O . ASN B 1 320 ? -19.688 49.125 5.488 1 70.81 320 ASN B O 1
ATOM 5485 N N . LEU B 1 321 ? -19.562 47.375 6.918 1 78 321 LEU B N 1
ATOM 5486 C CA . LEU B 1 321 ? -18.625 48 7.824 1 78 321 LEU B CA 1
ATOM 5487 C C . LEU B 1 321 ? -17.297 48.281 7.125 1 78 321 LEU B C 1
ATOM 5489 O O . LEU B 1 321 ? -16.641 49.281 7.402 1 78 321 LEU B O 1
ATOM 5493 N N . TRP B 1 322 ? -16.953 47.438 6.227 1 76.62 322 TRP B N 1
ATOM 5494 C CA . TRP B 1 322 ? -15.656 47.656 5.578 1 76.62 322 TRP B CA 1
ATOM 5495 C C . TRP B 1 322 ? -15.672 48.938 4.742 1 76.62 322 TRP B C 1
ATOM 5497 O O . TRP B 1 322 ? -14.656 49.625 4.652 1 76.62 322 TRP B O 1
ATOM 5507 N N . LEU B 1 323 ? -16.812 49.281 4.172 1 77.25 323 LEU B N 1
ATOM 5508 C CA . LEU B 1 323 ? -16.953 50.5 3.402 1 77.25 323 LEU B CA 1
ATOM 5509 C C . LEU B 1 323 ? -16.719 51.75 4.285 1 77.25 323 LEU B C 1
ATOM 5511 O O . LEU B 1 323 ? -16.125 52.719 3.846 1 77.25 323 LEU B O 1
ATOM 5515 N N . ASP B 1 324 ? -17.234 51.562 5.492 1 82.06 324 ASP B N 1
ATOM 5516 C CA . ASP B 1 324 ? -17.062 52.656 6.449 1 82.06 324 ASP B CA 1
ATOM 5517 C C . ASP B 1 324 ? -15.594 52.906 6.754 1 82.06 324 ASP B C 1
ATOM 5519 O O . ASP B 1 324 ? -15.148 54.031 6.875 1 82.06 324 ASP B O 1
ATOM 5523 N N . PHE B 1 325 ? -14.844 51.875 6.816 1 84.44 325 PHE B N 1
ATOM 5524 C CA . PHE B 1 325 ? -13.422 51.969 7.133 1 84.44 325 PHE B CA 1
ATOM 5525 C C . PHE B 1 325 ? -12.656 52.594 5.961 1 84.44 325 PHE B C 1
ATOM 5527 O O . PHE B 1 325 ? -11.766 53.406 6.16 1 84.44 325 PHE B O 1
ATOM 5534 N N . VAL B 1 326 ? -13.078 52.25 4.797 1 82.38 326 VAL B N 1
ATOM 5535 C CA . VAL B 1 326 ? -12.422 52.781 3.613 1 82.38 326 VAL B CA 1
ATOM 5536 C C . VAL B 1 326 ? -12.68 54.281 3.525 1 82.38 326 VAL B C 1
ATOM 5538 O O . VAL B 1 326 ? -11.781 55.062 3.191 1 82.38 326 VAL B O 1
ATOM 5541 N N . GLN B 1 327 ? -13.891 54.594 3.857 1 85.19 327 GLN B N 1
ATOM 5542 C CA . GLN B 1 327 ? -14.234 56 3.857 1 85.19 327 GLN B CA 1
ATOM 5543 C C . GLN B 1 327 ? -13.43 56.75 4.906 1 85.19 327 GLN B C 1
ATOM 5545 O O . GLN B 1 327 ? -12.961 57.875 4.648 1 85.19 327 GLN B O 1
ATOM 5550 N N . LEU B 1 328 ? -13.352 56.156 6.012 1 87.19 328 LEU B N 1
ATOM 5551 C CA . LEU B 1 328 ? -12.57 56.75 7.086 1 87.19 328 LEU B CA 1
ATOM 5552 C C . LEU B 1 328 ? -11.133 57 6.645 1 87.19 328 LEU B C 1
ATOM 5554 O O . LEU B 1 328 ? -10.562 58.062 6.898 1 87.19 328 LEU B O 1
ATOM 5558 N N . LEU B 1 329 ? -10.508 56.062 5.957 1 87.81 329 LEU B N 1
ATOM 5559 C CA . LEU B 1 329 ? -9.133 56.188 5.484 1 87.81 329 LEU B CA 1
ATOM 5560 C C . LEU B 1 329 ? -9 57.281 4.43 1 87.81 329 LEU B C 1
ATOM 5562 O O . LEU B 1 329 ? -8.062 58.062 4.465 1 87.81 329 LEU B O 1
ATOM 5566 N N . THR B 1 330 ? -10.039 57.281 3.598 1 85.75 330 THR B N 1
ATOM 5567 C CA . THR B 1 330 ? -10.055 58.281 2.543 1 85.75 330 THR B CA 1
ATOM 5568 C C . THR B 1 330 ? -10.195 59.688 3.135 1 85.75 330 THR B C 1
ATOM 5570 O O . THR B 1 330 ? -9.562 60.625 2.66 1 85.75 330 THR B O 1
ATOM 5573 N N . ASP B 1 331 ? -10.977 59.781 4.121 1 88.44 331 ASP B N 1
ATOM 5574 C CA . ASP B 1 331 ? -11.188 61.062 4.789 1 88.44 331 ASP B CA 1
ATOM 5575 C C . ASP B 1 331 ? -9.898 61.562 5.434 1 88.44 331 ASP B C 1
ATOM 5577 O O . ASP B 1 331 ? -9.711 62.781 5.598 1 88.44 331 ASP B O 1
ATOM 5581 N N . GLN B 1 332 ? -9.094 60.656 5.781 1 88.06 332 GLN B N 1
ATOM 5582 C CA . GLN B 1 332 ? -7.824 61.031 6.402 1 88.06 332 GLN B CA 1
ATOM 5583 C C . GLN B 1 332 ? -6.742 61.25 5.352 1 88.06 332 GLN B C 1
ATOM 5585 O O . GLN B 1 332 ? -5.566 61.406 5.688 1 88.06 332 GLN B O 1
ATOM 5590 N N . GLY B 1 333 ? -7.145 61.188 4.055 1 86.44 333 GLY B N 1
ATOM 5591 C CA . GLY B 1 333 ? -6.223 61.5 2.977 1 86.44 333 GLY B CA 1
ATOM 5592 C C . GLY B 1 333 ? -5.449 60.281 2.477 1 86.44 333 GLY B C 1
ATOM 5593 O O . GLY B 1 333 ? -4.453 60.438 1.763 1 86.44 333 GLY B O 1
ATOM 5594 N N . LEU B 1 334 ? -5.863 59.156 2.92 1 90.62 334 LEU B N 1
ATOM 5595 C CA . LEU B 1 334 ? -5.164 57.969 2.48 1 90.62 334 LEU B CA 1
ATOM 5596 C C . LEU B 1 334 ? -5.812 57.406 1.224 1 90.62 334 LEU B C 1
ATOM 5598 O O . LEU B 1 334 ? -7.039 57.406 1.093 1 90.62 334 LEU B O 1
ATOM 5602 N N . THR B 1 335 ? -4.953 56.938 0.28 1 87.69 335 THR B N 1
ATOM 5603 C CA . THR B 1 335 ? -5.441 56.281 -0.924 1 87.69 335 THR B CA 1
ATOM 5604 C C . THR B 1 335 ? -5.461 54.781 -0.736 1 87.69 335 THR B C 1
ATOM 5606 O O . THR B 1 335 ? -4.477 54.188 -0.288 1 87.69 335 THR B O 1
ATOM 5609 N N . VAL B 1 336 ? -6.559 54.219 -1.032 1 89.31 336 VAL B N 1
ATOM 5610 C CA . VAL B 1 336 ? -6.684 52.75 -1.054 1 89.31 336 VAL B CA 1
ATOM 5611 C C . VAL B 1 336 ? -6.316 52.219 -2.438 1 89.31 336 VAL B C 1
ATOM 5613 O O . VAL B 1 336 ? -7.082 52.375 -3.393 1 89.31 336 VAL B O 1
ATOM 5616 N N . LYS B 1 337 ? -5.246 51.688 -2.598 1 89.75 337 LYS B N 1
ATOM 5617 C CA . LYS B 1 337 ? -4.809 51.156 -3.893 1 89.75 337 LYS B CA 1
ATOM 5618 C C . LYS B 1 337 ? -5.52 49.875 -4.242 1 89.75 337 LYS B C 1
ATOM 5620 O O . LYS B 1 337 ? -5.996 49.688 -5.367 1 89.75 337 LYS B O 1
ATOM 5625 N N . GLU B 1 338 ? -5.488 48.906 -3.387 1 91.19 338 GLU B N 1
ATOM 5626 C CA . GLU B 1 338 ? -6.168 47.625 -3.512 1 91.19 338 GLU B CA 1
ATOM 5627 C C . GLU B 1 338 ? -6.648 47.125 -2.154 1 91.19 338 GLU B C 1
ATOM 5629 O O . GLU B 1 338 ? -6.023 47.375 -1.128 1 91.19 338 GLU B O 1
ATOM 5634 N N . MET B 1 339 ? -7.742 46.469 -2.168 1 91.25 339 MET B N 1
ATOM 5635 C CA . MET B 1 339 ? -8.281 45.969 -0.917 1 91.25 339 MET B CA 1
ATOM 5636 C C . MET B 1 339 ? -9.016 44.625 -1.152 1 91.25 339 MET B C 1
ATOM 5638 O O . MET B 1 339 ? -9.578 44.406 -2.225 1 91.25 339 MET B O 1
ATOM 5642 N N . THR B 1 340 ? -8.914 43.75 -0.29 1 91.56 340 THR B N 1
ATOM 5643 C CA . THR B 1 340 ? -9.68 42.5 -0.289 1 91.56 340 THR B CA 1
ATOM 5644 C C . THR B 1 340 ? -10.148 42.156 1.122 1 91.56 340 THR B C 1
ATOM 5646 O O . THR B 1 340 ? -9.508 42.531 2.105 1 91.56 340 THR B O 1
ATOM 5649 N N . SER B 1 341 ? -11.352 41.688 1.258 1 91.75 341 SER B N 1
ATOM 5650 C CA . SER B 1 341 ? -11.891 41.281 2.555 1 91.75 341 SER B CA 1
ATOM 5651 C C . SER B 1 341 ? -12.734 40 2.439 1 91.75 341 SER B C 1
ATOM 5653 O O . SER B 1 341 ? -13.141 39.625 1.342 1 91.75 341 SER B O 1
ATOM 5655 N N . ASN B 1 342 ? -12.836 39.312 3.479 1 93 342 ASN B N 1
ATOM 5656 C CA . ASN B 1 342 ? -13.688 38.125 3.609 1 93 342 ASN B CA 1
ATOM 5657 C C . ASN B 1 342 ? -14.289 38.031 5.012 1 93 342 ASN B C 1
ATOM 5659 O O . ASN B 1 342 ? -13.922 38.781 5.906 1 93 342 ASN B O 1
ATOM 5663 N N . ALA B 1 343 ? -15.281 37.25 5.145 1 92.62 343 ALA B N 1
ATOM 5664 C CA . ALA B 1 343 ? -15.953 37.094 6.434 1 92.62 343 ALA B CA 1
ATOM 5665 C C . ALA B 1 343 ? -16.031 35.625 6.848 1 92.62 343 ALA B C 1
ATOM 5667 O O . ALA B 1 343 ? -16.016 34.719 5.996 1 92.62 343 ALA B O 1
ATOM 5668 N N . LYS B 1 344 ? -16 35.312 8.102 1 92.75 344 LYS B N 1
ATOM 5669 C CA . LYS B 1 344 ? -16.094 33.969 8.695 1 92.75 344 LYS B CA 1
ATOM 5670 C C . LYS B 1 344 ? -16.734 34.031 10.078 1 92.75 344 LYS B C 1
ATOM 5672 O O . LYS B 1 344 ? -16.234 34.719 10.977 1 92.75 344 LYS B O 1
ATOM 5677 N N . ASN B 1 345 ? -17.844 33.375 10.258 1 92.62 345 ASN B N 1
ATOM 5678 C CA . ASN B 1 345 ? -18.516 33.188 11.539 1 92.62 345 ASN B CA 1
ATOM 5679 C C . ASN B 1 345 ? -18.797 34.5 12.242 1 92.62 345 ASN B C 1
ATOM 5681 O O . ASN B 1 345 ? -18.484 34.656 13.43 1 92.62 345 ASN B O 1
ATOM 5685 N N . GLY B 1 346 ? -19.172 35.594 11.5 1 92.25 346 GLY B N 1
ATOM 5686 C CA . GLY B 1 346 ? -19.594 36.875 12.062 1 92.25 346 GLY B CA 1
ATOM 5687 C C . GLY B 1 346 ? -18.453 37.875 12.203 1 92.25 346 GLY B C 1
ATOM 5688 O O . GLY B 1 346 ? -18.625 38.969 12.773 1 92.25 346 GLY B O 1
ATOM 5689 N N . TYR B 1 347 ? -17.297 37.5 11.727 1 95 347 TYR B N 1
ATOM 5690 C CA . TYR B 1 347 ? -16.156 38.375 11.766 1 95 347 TYR B CA 1
ATOM 5691 C C . TYR B 1 347 ? -15.609 38.656 10.367 1 95 347 TYR B C 1
ATOM 5693 O O . TYR B 1 347 ? -15.734 37.781 9.484 1 95 347 TYR B O 1
ATOM 5701 N N . GLY B 1 348 ? -15.086 39.781 10.211 1 94.19 348 GLY B N 1
ATOM 5702 C CA . GLY B 1 348 ? -14.445 40.156 8.953 1 94.19 348 GLY B CA 1
ATOM 5703 C C . GLY B 1 348 ? -12.961 40.406 9.094 1 94.19 348 GLY B C 1
ATOM 5704 O O . GLY B 1 348 ? -12.492 40.781 10.172 1 94.19 348 GLY B O 1
ATOM 5705 N N . TYR B 1 349 ? -12.234 40.219 8.031 1 95.19 349 TYR B N 1
ATOM 5706 C CA . TYR B 1 349 ? -10.812 40.531 7.938 1 95.19 349 TYR B CA 1
ATOM 5707 C C . TYR B 1 349 ? -10.484 41.188 6.602 1 95.19 349 TYR B C 1
ATOM 5709 O O . TYR B 1 349 ? -10.953 40.719 5.551 1 95.19 349 TYR B O 1
ATOM 5717 N N . ALA B 1 350 ? -9.766 42.281 6.633 1 93.31 350 ALA B N 1
ATOM 5718 C CA . ALA B 1 350 ? -9.484 43.031 5.41 1 93.31 350 ALA B CA 1
ATOM 5719 C C . ALA B 1 350 ? -8.008 43.406 5.32 1 93.31 350 ALA B C 1
ATOM 5721 O O . ALA B 1 350 ? -7.367 43.688 6.34 1 93.31 350 ALA B O 1
ATOM 5722 N N . LEU B 1 351 ? -7.516 43.344 4.164 1 94.5 351 LEU B N 1
ATOM 5723 C CA . LEU B 1 351 ? -6.203 43.875 3.807 1 94.5 351 LEU B CA 1
ATOM 5724 C C . LEU B 1 351 ? -6.34 45.094 2.895 1 94.5 351 LEU B C 1
ATOM 5726 O O . LEU B 1 351 ? -7.043 45.031 1.883 1 94.5 351 LEU B O 1
ATOM 5730 N N . ILE B 1 352 ? -5.699 46.125 3.287 1 93.69 352 ILE B N 1
ATOM 5731 C CA . ILE B 1 352 ? -5.758 47.375 2.512 1 93.69 352 ILE B CA 1
ATOM 5732 C C . ILE B 1 352 ? -4.34 47.844 2.162 1 93.69 352 ILE B C 1
ATOM 5734 O O . ILE B 1 352 ? -3.592 48.281 3.037 1 93.69 352 ILE B O 1
ATOM 5738 N N . ASN B 1 353 ? -4.031 47.75 0.925 1 93.25 353 ASN B N 1
ATOM 5739 C CA . ASN B 1 353 ? -2.76 48.281 0.449 1 93.25 353 ASN B CA 1
ATOM 5740 C C . ASN B 1 353 ? -2.811 49.781 0.294 1 93.25 353 ASN B C 1
ATOM 5742 O O . ASN B 1 353 ? -3.729 50.312 -0.33 1 93.25 353 ASN B O 1
ATOM 5746 N N . THR B 1 354 ? -1.851 50.438 0.883 1 93.56 354 THR B N 1
ATOM 5747 C CA . THR B 1 354 ? -1.839 51.906 0.879 1 93.56 354 THR B CA 1
ATOM 5748 C C . THR B 1 354 ? -0.425 52.438 1.104 1 93.56 354 THR B C 1
ATOM 5750 O O . THR B 1 354 ? 0.547 51.688 1.012 1 93.56 354 THR B O 1
ATOM 5753 N N . ASP B 1 355 ? -0.341 53.719 1.179 1 92.88 355 ASP B N 1
ATOM 5754 C CA . ASP B 1 355 ? 0.924 54.375 1.448 1 92.88 355 ASP B CA 1
ATOM 5755 C C . ASP B 1 355 ? 0.783 55.375 2.605 1 92.88 355 ASP B C 1
ATOM 5757 O O . ASP B 1 355 ? 0.351 56.5 2.41 1 92.88 355 ASP B O 1
ATOM 5761 N N . LEU B 1 356 ? 1.235 54.938 3.791 1 93 356 LEU B N 1
ATOM 5762 C CA . LEU B 1 356 ? 1.093 55.75 4.992 1 93 356 LEU B CA 1
ATOM 5763 C C . LEU B 1 356 ? 2.127 56.844 5.016 1 93 356 LEU B C 1
ATOM 5765 O O . LEU B 1 356 ? 2.008 57.812 5.797 1 93 356 LEU B O 1
ATOM 5769 N N . SER B 1 357 ? 3.129 56.781 4.16 1 90 357 SER B N 1
ATOM 5770 C CA . SER B 1 357 ? 4.195 57.781 4.152 1 90 357 SER B CA 1
ATOM 5771 C C . SER B 1 357 ? 3.672 59.125 3.736 1 90 357 SER B C 1
ATOM 5773 O O . SER B 1 357 ? 4.332 60.156 3.959 1 90 357 SER B O 1
ATOM 5775 N N . VAL B 1 358 ? 2.457 59.156 3.168 1 90 358 VAL B N 1
ATOM 5776 C CA . VAL B 1 358 ? 1.873 60.438 2.723 1 90 358 VAL B CA 1
ATOM 5777 C C . VAL B 1 358 ? 1.353 61.219 3.926 1 90 358 VAL B C 1
ATOM 5779 O O . VAL B 1 358 ? 1.105 62.406 3.83 1 90 358 VAL B O 1
ATOM 5782 N N . LEU B 1 359 ? 1.246 60.5 5.094 1 91.62 359 LEU B N 1
ATOM 5783 C CA . LEU B 1 359 ? 0.732 61.125 6.312 1 91.62 359 LEU B CA 1
ATOM 5784 C C . LEU B 1 359 ? 1.873 61.531 7.242 1 91.62 359 LEU B C 1
ATOM 5786 O O . LEU B 1 359 ? 2.914 60.875 7.27 1 91.62 359 LEU B O 1
ATOM 5790 N N . SER B 1 360 ? 1.639 62.594 7.984 1 91.88 360 SER B N 1
ATOM 5791 C CA . SER B 1 360 ? 2.568 62.969 9.047 1 91.88 360 SER B CA 1
ATOM 5792 C C . SER B 1 360 ? 2.445 62.031 10.242 1 91.88 360 SER B C 1
ATOM 5794 O O . SER B 1 360 ? 1.476 61.25 10.344 1 91.88 360 SER B O 1
ATOM 5796 N N . GLN B 1 361 ? 3.393 62.062 11.117 1 92.44 361 GLN B N 1
ATOM 5797 C CA . GLN B 1 361 ? 3.361 61.219 12.312 1 92.44 361 GLN B CA 1
ATOM 5798 C C . GLN B 1 361 ? 2.133 61.531 13.164 1 92.44 361 GLN B C 1
ATOM 5800 O O . GLN B 1 361 ? 1.548 60.625 13.766 1 92.44 361 GLN B O 1
ATOM 5805 N N . ALA B 1 362 ? 1.812 62.75 13.148 1 93.56 362 ALA B N 1
ATOM 5806 C CA . ALA B 1 362 ? 0.635 63.156 13.914 1 93.56 362 ALA B CA 1
ATOM 5807 C C . ALA B 1 362 ? -0.643 62.625 13.289 1 93.56 362 ALA B C 1
ATOM 5809 O O . ALA B 1 362 ? -1.566 62.219 14 1 93.56 362 ALA B O 1
ATOM 5810 N N . GLU B 1 363 ? -0.684 62.656 11.969 1 92.44 363 GLU B N 1
ATOM 5811 C CA . GLU B 1 363 ? -1.849 62.125 11.266 1 92.44 363 GLU B CA 1
ATOM 5812 C C . GLU B 1 363 ? -1.968 60.625 11.438 1 92.44 363 GLU B C 1
ATOM 5814 O O . GLU B 1 363 ? -3.074 60.094 11.547 1 92.44 363 GLU B O 1
ATOM 5819 N N . ILE B 1 364 ? -0.878 60 11.43 1 93 364 ILE B N 1
ATOM 5820 C CA . ILE B 1 364 ? -0.867 58.562 11.641 1 93 364 ILE B CA 1
ATOM 5821 C C . ILE B 1 364 ? -1.364 58.219 13.047 1 93 364 ILE B C 1
ATOM 5823 O O . ILE B 1 364 ? -2.145 57.312 13.242 1 93 364 ILE B O 1
ATOM 5827 N N . ALA B 1 365 ? -0.923 58.938 14.016 1 94.31 365 ALA B N 1
ATOM 5828 C CA . ALA B 1 365 ? -1.371 58.75 15.391 1 94.31 365 ALA B CA 1
ATOM 5829 C C . ALA B 1 365 ? -2.875 58.969 15.516 1 94.31 365 ALA B C 1
ATOM 5831 O O . ALA B 1 365 ? -3.559 58.25 16.25 1 94.31 365 ALA B O 1
ATOM 5832 N N . ASN B 1 366 ? -3.314 60.062 14.805 1 93.44 366 ASN B N 1
ATOM 5833 C CA . ASN B 1 366 ? -4.75 60.312 14.797 1 93.44 366 ASN B CA 1
ATOM 5834 C C . ASN B 1 366 ? -5.531 59.156 14.172 1 93.44 366 ASN B C 1
ATOM 5836 O O . ASN B 1 366 ? -6.59 58.781 14.672 1 93.44 366 ASN B O 1
ATOM 5840 N N . LEU B 1 367 ? -4.98 58.719 13.086 1 92.44 367 LEU B N 1
ATOM 5841 C CA . LEU B 1 367 ? -5.609 57.562 12.422 1 92.44 367 LEU B CA 1
ATOM 5842 C C . LEU B 1 367 ? -5.68 56.375 13.359 1 92.44 367 LEU B C 1
ATOM 5844 O O . LEU B 1 367 ? -6.711 55.688 13.43 1 92.44 367 LEU B O 1
ATOM 5848 N N . ARG B 1 368 ? -4.637 56.031 14.055 1 93.56 368 ARG B N 1
ATOM 5849 C CA . ARG B 1 368 ? -4.613 54.938 15.016 1 93.56 368 ARG B CA 1
ATOM 5850 C C . ARG B 1 368 ? -5.703 55.125 16.078 1 93.56 368 ARG B C 1
ATOM 5852 O O . ARG B 1 368 ? -6.387 54.156 16.422 1 93.56 368 ARG B O 1
ATOM 5859 N N . GLN B 1 369 ? -5.824 56.281 16.516 1 93.44 369 GLN B N 1
ATOM 5860 C CA . GLN B 1 369 ? -6.82 56.562 17.531 1 93.44 369 GLN B CA 1
ATOM 5861 C C . GLN B 1 369 ? -8.234 56.406 17 1 93.44 369 GLN B C 1
ATOM 5863 O O . GLN B 1 369 ? -9.109 55.875 17.688 1 93.44 369 GLN B O 1
ATOM 5868 N N . LEU B 1 370 ? -8.453 56.875 15.812 1 91.06 370 LEU B N 1
ATOM 5869 C CA . LEU B 1 370 ? -9.766 56.75 15.188 1 91.06 370 LEU B CA 1
ATOM 5870 C C . LEU B 1 370 ? -10.148 55.281 15.031 1 91.06 370 LEU B C 1
ATOM 5872 O O . LEU B 1 370 ? -11.289 54.906 15.281 1 91.06 370 LEU B O 1
ATOM 5876 N N . LEU B 1 371 ? -9.188 54.531 14.617 1 90.75 371 LEU B N 1
ATOM 5877 C CA . LEU B 1 371 ? -9.438 53.094 14.43 1 90.75 371 LEU B CA 1
ATOM 5878 C C . LEU B 1 371 ? -9.68 52.406 15.766 1 90.75 371 LEU B C 1
ATOM 5880 O O . LEU B 1 371 ? -10.523 51.5 15.867 1 90.75 371 LEU B O 1
ATOM 5884 N N . GLN B 1 372 ? -8.93 52.781 16.766 1 90 372 GLN B N 1
ATOM 5885 C CA . GLN B 1 372 ? -9.078 52.219 18.094 1 90 372 GLN B CA 1
ATOM 5886 C C . GLN B 1 372 ? -10.453 52.531 18.688 1 90 372 GLN B C 1
ATOM 5888 O O . GLN B 1 372 ? -11.023 51.719 19.422 1 90 372 GLN B O 1
ATOM 5893 N N . ASP B 1 373 ? -11.039 53.656 18.281 1 88.12 373 ASP B N 1
ATOM 5894 C CA . ASP B 1 373 ? -12.273 54.156 18.891 1 88.12 373 ASP B CA 1
ATOM 5895 C C . ASP B 1 373 ? -13.492 53.688 18.109 1 88.12 373 ASP B C 1
ATOM 5897 O O . ASP B 1 373 ? -14.625 53.844 18.562 1 88.12 373 ASP B O 1
ATOM 5901 N N . HIS B 1 374 ? -13.375 53.188 16.938 1 83.62 374 HIS B N 1
ATOM 5902 C CA . HIS B 1 374 ? -14.484 52.812 16.078 1 83.62 374 HIS B CA 1
ATOM 5903 C C . HIS B 1 374 ? -15.328 51.719 16.719 1 83.62 374 HIS B C 1
ATOM 5905 O O . HIS B 1 374 ? -16.5 51.531 16.375 1 83.62 374 HIS B O 1
ATOM 5911 N N . GLY B 1 375 ? -15.023 50.969 17.734 1 81.25 375 GLY B N 1
ATOM 5912 C CA . GLY B 1 375 ? -15.766 50 18.516 1 81.25 375 GLY B CA 1
ATOM 5913 C C . GLY B 1 375 ? -15.883 48.656 17.828 1 81.25 375 GLY B C 1
ATOM 5914 O O . GLY B 1 375 ? -15.922 47.625 18.5 1 81.25 375 GLY B O 1
ATOM 5915 N N . ASP B 1 376 ? -16.125 48.656 16.438 1 89.25 376 ASP B N 1
ATOM 5916 C CA . ASP B 1 376 ? -16.344 47.406 15.734 1 89.25 376 ASP B CA 1
ATOM 5917 C C . ASP B 1 376 ? -15.008 46.75 15.352 1 89.25 376 ASP B C 1
ATOM 5919 O O . ASP B 1 376 ? -14.953 45.562 15.031 1 89.25 376 ASP B O 1
ATOM 5923 N N . ILE B 1 377 ? -14.008 47.594 15.32 1 92 377 ILE B N 1
ATOM 5924 C CA . ILE B 1 377 ? -12.68 47.094 14.992 1 92 377 ILE B CA 1
ATOM 5925 C C . ILE B 1 377 ? -12.07 46.406 16.219 1 92 377 ILE B C 1
ATOM 5927 O O . ILE B 1 377 ? -11.945 47.031 17.281 1 92 377 ILE B O 1
ATOM 5931 N N . ILE B 1 378 ? -11.797 45.156 16.141 1 94.88 378 ILE B N 1
ATOM 5932 C CA . ILE B 1 378 ? -11.227 44.406 17.234 1 94.88 378 ILE B CA 1
ATOM 5933 C C . ILE B 1 378 ? -9.711 44.562 17.25 1 94.88 378 ILE B C 1
ATOM 5935 O O . ILE B 1 378 ? -9.117 44.75 18.328 1 94.88 378 ILE B O 1
ATOM 5939 N N . ARG B 1 379 ? -9.102 44.5 16.031 1 95.81 379 ARG B N 1
ATOM 5940 C CA . ARG B 1 379 ? -7.656 44.625 15.891 1 95.81 379 ARG B CA 1
ATOM 5941 C C . ARG B 1 379 ? -7.293 45.219 14.523 1 95.81 379 ARG B C 1
ATOM 5943 O O . ARG B 1 379 ? -7.926 44.875 13.523 1 95.81 379 ARG B O 1
ATOM 5950 N N . PHE B 1 380 ? -6.336 46.125 14.516 1 94.94 380 PHE B N 1
ATOM 5951 C CA . PHE B 1 380 ? -5.77 46.594 13.266 1 94.94 380 PHE B CA 1
ATOM 5952 C C . PHE B 1 380 ? -4.246 46.625 13.336 1 94.94 380 PHE B C 1
ATOM 5954 O O . PHE B 1 380 ? -3.666 46.625 14.422 1 94.94 380 PHE B O 1
ATOM 5961 N N . ARG B 1 381 ? -3.635 46.5 12.219 1 96.25 381 ARG B N 1
ATOM 5962 C CA . ARG B 1 381 ? -2.18 46.562 12.133 1 96.25 381 ARG B CA 1
ATOM 5963 C C . ARG B 1 381 ? -1.746 47.438 10.969 1 96.25 381 ARG B C 1
ATOM 5965 O O . ARG B 1 381 ? -2.432 47.5 9.945 1 96.25 381 ARG B O 1
ATOM 5972 N N . PHE B 1 382 ? -0.656 48.219 11.25 1 95.38 382 PHE B N 1
ATOM 5973 C CA . PHE B 1 382 ? 0.065 48.875 10.18 1 95.38 382 PHE B CA 1
ATOM 5974 C C . PHE B 1 382 ? 1.332 48.125 9.812 1 95.38 382 PHE B C 1
ATOM 5976 O O . PHE B 1 382 ? 2.244 48 10.633 1 95.38 382 PHE B O 1
ATOM 5983 N N . LEU B 1 383 ? 1.361 47.625 8.578 1 95.06 383 LEU B N 1
ATOM 5984 C CA . LEU B 1 383 ? 2.502 46.812 8.141 1 95.06 383 LEU B CA 1
ATOM 5985 C C . LEU B 1 383 ? 3.352 47.594 7.137 1 95.06 383 LEU B C 1
ATOM 5987 O O . LEU B 1 383 ? 2.822 48.344 6.32 1 95.06 383 LEU B O 1
ATOM 5991 N N . THR B 1 384 ? 4.602 47.438 7.203 1 93.19 384 THR B N 1
ATOM 5992 C CA . THR B 1 384 ? 5.543 48 6.234 1 93.19 384 THR B CA 1
ATOM 5993 C C . THR B 1 384 ? 6.066 46.906 5.305 1 93.19 384 THR B C 1
ATOM 5995 O O . THR B 1 384 ? 6.445 45.844 5.758 1 93.19 384 THR B O 1
ATOM 5998 N N . ASN B 1 385 ? 6.031 47.156 4.074 1 90.94 385 ASN B N 1
ATOM 5999 C CA . ASN B 1 385 ? 6.523 46.219 3.086 1 90.94 385 ASN B CA 1
ATOM 6000 C C . ASN B 1 385 ? 8.016 45.969 3.25 1 90.94 385 ASN B C 1
ATOM 6002 O O . ASN B 1 385 ? 8.836 46.875 3.059 1 90.94 385 ASN B O 1
ATOM 6006 N N . PRO B 1 386 ? 8.32 44.781 3.547 1 81.69 386 PRO B N 1
ATOM 6007 C CA . PRO B 1 386 ? 9.734 44.5 3.818 1 81.69 386 PRO B CA 1
ATOM 6008 C C . PRO B 1 386 ? 10.617 44.688 2.586 1 81.69 386 PRO B C 1
ATOM 6010 O O . PRO B 1 386 ? 11.828 44.906 2.717 1 81.69 386 PRO B O 1
ATOM 6013 N N . SER B 1 387 ? 10.031 44.656 1.475 1 79.44 387 SER B N 1
ATOM 6014 C CA . SER B 1 387 ? 10.812 44.75 0.243 1 79.44 387 SER B CA 1
ATOM 6015 C C . SER B 1 387 ? 10.984 46.219 -0.183 1 79.44 387 SER B C 1
ATOM 6017 O O . SER B 1 387 ? 11.836 46.531 -1.02 1 79.44 387 SER B O 1
ATOM 6019 N N . MET B 1 388 ? 10.172 47.125 0.288 1 76.62 388 MET B N 1
ATOM 6020 C CA . MET B 1 388 ? 10.203 48.5 -0.172 1 76.62 388 MET B CA 1
ATOM 6021 C C . MET B 1 388 ? 10.797 49.438 0.894 1 76.62 388 MET B C 1
ATOM 6023 O O . MET B 1 388 ? 11.156 50.562 0.606 1 76.62 388 MET B O 1
ATOM 6027 N N . ASN B 1 389 ? 11.414 48.906 2.031 1 61.5 389 ASN B N 1
ATOM 6028 C CA . ASN B 1 389 ? 12.055 49.562 3.156 1 61.5 389 ASN B CA 1
ATOM 6029 C C . ASN B 1 389 ? 11.422 50.906 3.439 1 61.5 389 ASN B C 1
ATOM 6031 O O . ASN B 1 389 ? 12.109 51.938 3.473 1 61.5 389 ASN B O 1
ATOM 6035 N N . PRO B 1 390 ? 10.078 51.062 3.256 1 58.97 390 PRO B N 1
ATOM 6036 C CA . PRO B 1 390 ? 9.609 52.438 3.527 1 58.97 390 PRO B CA 1
ATOM 6037 C C . PRO B 1 390 ? 9.531 52.75 5.02 1 58.97 390 PRO B C 1
ATOM 6039 O O . PRO B 1 390 ? 9.297 51.844 5.832 1 58.97 390 PRO B O 1
ATOM 6042 N N . GLU B 1 391 ? 10.484 53.5 5.648 1 54.12 391 GLU B N 1
ATOM 6043 C CA . GLU B 1 391 ? 10.531 53.938 7.047 1 54.12 391 GLU B CA 1
ATOM 6044 C C . GLU B 1 391 ? 9.164 54.406 7.523 1 54.12 391 GLU B C 1
ATOM 6046 O O . GLU B 1 391 ? 8.492 55.188 6.844 1 54.12 391 GLU B O 1
ATOM 6051 N N . LEU B 1 392 ? 8.453 53.594 8.312 1 51.84 392 LEU B N 1
ATOM 6052 C CA . LEU B 1 392 ? 7.34 54.188 9.047 1 51.84 392 LEU B CA 1
ATOM 6053 C C . LEU B 1 392 ? 7.824 54.844 10.328 1 51.84 392 LEU B C 1
ATOM 6055 O O . LEU B 1 392 ? 8.727 54.344 11 1 51.84 392 LEU B O 1
#

Radius of gyration: 35.22 Å; Cα contacts (8 Å, |Δi|>4): 1669; chains: 2; bounding box: 59×112×86 Å

pLDDT: mean 92.29, std 7.19, range [51.84, 98.88]

Nearest PDB structures (foldseek):
  6pex-assembly1_A  TM=7.649E-01  e=4.637E-24  Vitis vinifera
  5v6q-assembly2_C  TM=7.549E-01  e=5.238E-24  Sinorhizobium meliloti 1021
  3ba1-assembly1_A  TM=7.284E-01  e=6.379E-23  Coleus scutellarioides
  6ttb-assembly1_A  TM=7.413E-01  e=1.190E-21  Staphylococcus aureus
  6ttb-assembly1_B  TM=7.421E-01  e=2.328E-21  Staphylococcus aureus

Sequence (784 aa):
MYQVKTIDKFELSDFAHDLLQISDTDAPNALLVRSSQVDDALINDQLLAITRAGIGTNTINVNACTENGTVVLNTPGANANAVKELIIQALFRCVRPIDRAIATVKDLTAGPGADLQVLAEATRKEFIGRELYGKTIGILGLGAIGQRVAEASYHLGMQVLGYNRSPKNLPHVVQLPTIEEVMSLADFVVVMLPLTEETTGLINRERLQQLKPDAYLLNFGRGEIVNNQDLLEALANGELAGYVSDFPASDLQNQPGVTLLPHIGGNTEEALTFSTDMALQNLLNFLENGSVRTSVNFPRVDLPFDTPHRITLFYKDRANLWLDFVQLLTDQGLTVKEMTSNAKNGYGYALINTDLSVLSQAEIANLRQLLQDHGDIIRFRFLTNPSMNPELMYQVKTIDKFELSDFAHDLLQISDTDAPNALLVRSSQVDDALINDQLLAITRAGIGTNTINVNACTENGTVVLNTPGANANAVKELIIQALFRCVRPIDRAIATVKDLTAGPGADLQVLAEATRKEFIGRELYGKTIGILGLGAIGQRVAEASYHLGMQVLGYNRSPKNLPHVVQLPTIEEVMSLADFVVVMLPLTEETTGLINRERLQQLKPDAYLLNFGRGEIVNNQDLLEALANGELAGYVSDFPASDLQNQPGVTLLPHIGGNTEEALTFSTDMALQNLLNFLENGSVRTSVNFPRVDLPFDTPHRITLFYKDRANLWLDFVQLLTDQGLTVKEMTSNAKNGYGYALINTDLSVLSQAEIANLRQLLQDHGDIIRFRFLTNPSMNPEL

Organism: Limosilactobacillus fermentum (strain NBRC 3956 / LMG 18251) (NCBI:txid334390)

Solvent-accessible surface area (backbone atoms only — not comparable to full-atom values): 40945 Å² total; per-residue (Å²): 114,42,36,27,23,64,79,42,97,72,86,75,54,76,78,49,53,78,51,42,36,82,38,90,59,74,67,25,33,28,36,39,33,53,81,64,72,54,61,69,82,50,70,43,92,56,24,46,33,37,28,24,39,30,67,78,59,85,42,45,63,58,66,62,28,51,71,54,45,22,39,38,32,42,21,78,62,40,30,24,64,42,31,27,53,49,49,53,46,50,54,46,54,75,36,34,53,56,69,60,43,31,52,48,51,63,67,57,79,63,55,93,90,50,57,39,40,62,58,29,45,72,52,37,79,81,44,57,22,48,68,63,54,73,36,30,38,14,33,37,24,65,53,69,38,34,46,51,39,40,51,46,40,35,69,57,45,26,43,34,33,27,26,50,94,62,89,73,96,49,97,66,47,51,72,42,95,42,66,58,61,33,37,47,68,18,45,32,35,39,36,48,42,72,81,44,85,81,31,50,41,55,46,27,57,76,52,49,66,37,34,35,45,78,13,35,42,34,40,71,43,47,57,59,29,44,29,63,69,42,50,54,51,36,47,75,68,48,35,29,56,34,38,38,29,36,47,40,42,69,90,49,58,83,36,87,52,48,47,43,31,36,57,52,44,47,39,21,56,60,23,49,51,44,12,43,52,47,18,51,50,52,46,48,38,30,74,58,67,62,33,32,84,58,48,78,61,49,28,58,34,80,69,89,83,87,39,46,18,35,40,34,41,34,26,60,54,49,94,68,49,68,57,55,51,50,49,54,41,41,74,71,70,42,58,77,76,47,72,52,67,32,65,35,97,59,28,27,28,36,43,34,31,24,53,63,75,83,47,51,72,68,52,49,52,50,50,53,49,51,50,66,64,62,72,48,47,59,34,72,47,84,37,55,25,81,88,60,68,48,80,125,116,43,35,28,24,64,78,41,95,72,85,75,54,76,78,50,53,78,51,42,36,82,39,90,57,76,66,25,31,28,38,37,34,52,81,64,71,55,62,69,80,50,69,42,93,56,23,46,35,37,28,24,39,31,65,77,58,87,41,45,63,60,66,61,27,51,72,53,44,22,40,37,32,42,21,80,61,40,31,23,63,40,30,29,54,48,50,52,47,50,54,47,54,73,34,35,54,56,68,61,41,31,52,49,52,62,67,56,79,63,54,93,90,51,56,40,39,61,59,29,45,72,51,36,78,80,43,58,21,47,70,62,54,72,37,30,38,14,33,37,24,66,52,69,38,35,45,50,39,41,52,46,40,36,69,56,46,24,44,34,33,28,26,49,94,65,87,73,97,47,97,65,46,51,71,44,95,42,67,58,61,34,37,47,67,18,44,31,33,39,38,47,42,72,82,44,86,81,31,49,43,54,46,28,59,76,52,50,67,38,32,35,46,78,13,34,43,33,40,70,44,48,56,60,28,45,30,62,71,42,51,54,52,35,47,74,68,49,35,28,55,34,38,36,30,37,47,42,42,69,91,52,59,82,36,87,52,47,46,41,31,36,56,53,46,48,39,20,55,59,22,50,50,42,11,44,50,47,19,51,50,52,47,49,37,30,74,59,67,62,32,32,83,59,46,78,62,50,29,58,34,78,68,90,82,87,38,45,19,34,41,35,41,35,27,62,54,49,93,69,49,68,58,53,51,52,49,52,40,42,73,73,72,41,59,76,76,47,70,52,67,31,66,37,97,60,27,27,30,35,44,34,31,25,53,64,77,83,47,52,74,66,52,48,53,49,49,52,49,52,50,64,64,61,70,49,46,58,35,72,46,84,37,52,27,82,88,61,69,47,81,128

Secondary structure (DSSP, 8-state):
-EEEEESS-----GGGGGTEEE---SS-SEEEESSSPPPGGG-STT--EEEESSS--TTS-HHHHHHHT-EEE--TTTTHHHHHHHHHHHHHHHH--HHHHHHHHHH----TT--HHHHHHTTGGGG-B--STT-EEEEE--SHHHHHHHHHHHHTT-EEEEE-SS----TT-EE-S-HHHHHHH-SEEEE-----TTTTT-B-HHHHTTS-TT-EEEE-S-GGGB-HHHHHHHHHTTSSSEEEESS--GGGTT-TTEEE--S-TT-BHHHHHHHHHHHHHHHHIIIII--BSS-SSSPPB-----SSEEEEEEEE--TTHHHHHHHHHHHTT----EEEEEEETTEEEEEEEE-GGGS-HHHHHHHHHHHHHSSSEEEEEEEE-TTT----/-EEEEESS-----GGGGGTEEE---SS-SEEEESSSPPPGGG-STT--EEEESSS--TTS-HHHHHHHT-EEE--TTTTHHHHHHHHHHHHHHHH--HHHHHHHHHH----TT--HHHHHHTTGGGG-B--STT-EEEEE--SHHHHHHHHHHHHTT-EEEEE-SS----TT-EE-S-HHHHHHH-SEEEE-----TTTTT-B-HHHHTTS-TT-EEEE-S-GGGB-HHHHHHHHHTTSSSEEEESS--TTTTT-TTEEE--S-TT-BHHHHHHHHHHHHHHHHIIIII--BSS-SSSPPB-----SSEEEEEEEE--TTHHHHHHHHHHHTT----EEEEEEETTEEEEEEEE-GGGS-HHHHHHHHHHHHHSSSEEEEEEEE-TTT----

Foldseek 3Di:
DFEEEEPDDADDDPVLVVPYDYDPDLAGQEYEYEPAADDLSSLDLNHAEYFYLADDDPRPPVVSCLLLNHFYHFFPLLLLVLLLVVVVVVVCVLFWVVVVLVVVLVPDDADVVGDSVVVSVVCCVVTDGDALAAFEEEEEDCPSNNVSNQVVSVVSRYQAEYEDPDDDDRPRYHYDDDPLVSQLRGLEYEYADEDDPCQFQCAALVSLLSHALAHEYEYLHDPRSHDPVSVLVCVVVSSYQAYEYQYDDPVQPPRPRYHYHVNCSRVDPSSSVSSSVSRSVQVCCCVAVVAHCGTDNADGDDDDQPAQKKKKFKFFDDPCVVVVLCVLCVVLVKDFPDKDKDDDPRMIMMITHTYCVVDDPVSVVVNVVVLVPPVGTSDMDMHGNPVVPDDD/DFEEEEPDDADDDPVLVVPYDYDPDLAGQEYEYEPAADDLSSLDLNHAEYFYLADDDPRPPVVSCLLLNHFYHFDPLLLLVLLLVVVVVVVCVLFWVVVVLVVVLVPDDADVPGDSVVVSVVCCVVTDGDALAAFEEEEEDCPSNNVSNQVVSVVSRYQAEYEDPDDDDRPRYHYDDDPLVSQLRGLEYEYADEDDPCQFQCAALVSLLSHALAHEYEYLHDPRSHDPVSVLVCVVVSSYQAYEYQYDDPVQPPRPRYHYHVNCSRVDPSSSVSSSVSRSVQVCCCVAVVAHCGTDNADGDDDDAPAQKKKKFKFFDDPCVVVVLCVVCVVLVKDFPDKDKDDDPRMIMMITHTYCVVDDPVSVVVSVVVLVPVVGTSDMDMHGNPVVPPDD

InterPro domains:
  IPR006139 D-isomer specific 2-hydroxyacid dehydrogenase, catalytic domain [PF00389] (29-297)
  IPR006140 D-isomer specific 2-hydroxyacid dehydrogenase, NAD-binding domain [PF02826] (122-265)
  IPR029752 D-isomer specific 2-hydroxyacid dehydrogenase, NAD-binding domain conserved site 1 [PS00065] (137-164)
  IPR029753 D-isomer specific 2-hydroxyacid dehydrogenase, NAD-binding domain conserved site [PS00671] (211-227)
  IPR036291 NAD(P)-binding domain superfamily [SSF51735] (79-266)
  IPR050223 D-isomer specific 2-hydroxyacid dehydrogenase [PTHR10996] (21-291)